Protein 7UCW (pdb70)

GO terms:
  GO:0005739 mitochondrion (C, HDA)
  GO:0120162 positive regulation of cold-induced thermogenesis (P, IMP)

B-factor: mean 27.4, std 13.11, range [11.49, 121.15]

Structure (mmCIF, N/CA/C/O backbone):
data_7UCW
#
_entry.id   7UCW
#
_cell.length_a   82.379
_cell.length_b   117.191
_cell.length_c   232.248
_cell.angle_alpha   90.000
_cell.angle_beta   90.000
_cell.angle_gamma   90.000
#
_symmetry.space_group_name_H-M   'C 2 2 21'
#
loop_
_entity.id
_entity.type
_entity.pdbx_description
1 polymer 'Decr1 protein'
2 non-polymer '[[(2R,3R,4R,5R)-5-(6-aminopurin-9-yl)-4-[[(2R,3R,4R,5R)-5-(6-aminopurin-9-yl)-4-[[(2R,3S,4R,5R)-5-(6-aminopurin-9-yl)-3,4-dihydroxy-oxolan-2-yl]methoxy-hydroxy-phosphoryl]oxy-3-hydroxy-oxolan-2-yl]methoxy-hydroxy-phosphoryl]oxy-3-hydroxy-oxolan-2-yl]methoxy-hydroxy-phosphoryl] phosphono hydrogen phosphate'
3 water water
#
loop_
_atom_site.group_PDB
_atom_site.id
_atom_site.type_symbol
_atom_site.label_atom_id
_atom_site.label_alt_id
_atom_site.label_comp_id
_atom_site.label_asym_id
_atom_site.label_entity_id
_atom_site.label_seq_id
_atom_site.pdbx_PDB_ins_code
_atom_site.Cartn_x
_atom_site.Cartn_y
_atom_site.Cartn_z
_atom_site.occupancy
_atom_site.B_iso_or_equiv
_atom_site.auth_seq_id
_atom_site.auth_comp_id
_atom_site.auth_asym_id
_atom_site.auth_atom_id
_atom_site.pdbx_PDB_model_num
ATOM 1 N N . SER A 1 1 ? 4.17681 -1.51035 43.95780 1.000 60.25738 35 SER A N 1
ATOM 2 C CA . SER A 1 1 ? 2.80354 -1.44054 43.47576 1.000 48.91635 35 SER A CA 1
ATOM 3 C C . SER A 1 1 ? 1.99507 -2.61709 44.00884 1.000 48.41325 35 SER A C 1
ATOM 4 O O . SER A 1 1 ? 2.45856 -3.37878 44.85935 1.000 45.11668 35 SER A O 1
ATOM 11 N N . LYS A 1 2 ? 0.77938 -2.75128 43.49654 1.000 41.85128 36 LYS A N 1
ATOM 12 C CA . LYS A 1 2 ? -0.10773 -3.84282 43.86182 1.000 39.85772 36 LYS A CA 1
ATOM 13 C C . LYS A 1 2 ? 0.12219 -5.09614 43.03145 1.000 35.68989 36 LYS A C 1
ATOM 14 O O . LYS A 1 2 ? -0.45979 -6.13924 43.34772 1.000 36.55535 36 LYS A O 1
ATOM 33 N N . ASP A 1 3 ? 0.96761 -5.03593 42.00263 1.000 29.49310 37 ASP A N 1
ATOM 34 C CA . ASP A 1 3 ? 1.11259 -6.18735 41.12498 1.000 26.30723 37 ASP A CA 1
ATOM 35 C C . ASP A 1 3 ? 1.81282 -7.33713 41.83587 1.000 24.39436 37 ASP A C 1
ATOM 36 O O . ASP A 1 3 ? 2.66960 -7.13925 42.70378 1.000 27.01295 37 ASP A O 1
ATOM 45 N N . ALA A 1 4 ? 1.44399 -8.54801 41.45452 1.000 24.67491 38 ALA A N 1
ATOM 46 C CA . ALA A 1 4 ? 2.03280 -9.74457 42.02676 1.000 23.34555 38 ALA A CA 1
ATOM 47 C C . ALA A 1 4 ? 3.36007 -10.04860 41.34716 1.000 24.95609 38 ALA A C 1
ATOM 48 O O . ALA A 1 4 ? 3.63440 -9.55206 40.25116 1.000 23.79980 38 ALA A O 1
ATOM 55 N N . PRO A 1 5 ? 4.22589 -10.83476 41.99658 1.000 25.64961 39 PRO A N 1
ATOM 56 C CA . PRO A 1 5 ? 5.58124 -11.03977 41.44705 1.000 24.79605 39 PRO A CA 1
ATOM 57 C C . PRO A 1 5 ? 5.60727 -11.58408 40.02638 1.000 21.95065 39 PRO A C 1
ATOM 58 O O . PRO A 1 5 ? 6.48252 -11.20475 39.23610 1.000 24.27750 39 PRO A O 1
ATOM 69 N N . GLN A 1 6 ? 4.67056 -12.46210 39.66636 1.000 20.76732 40 GLN A N 1
ATOM 70 C CA . GLN A 1 6 ? 4.71055 -13.08157 38.35353 1.000 21.68007 40 GLN A CA 1
ATOM 71 C C . GLN A 1 6 ? 4.33950 -12.11583 37.23495 1.000 20.41422 40 GLN A C 1
ATOM 72 O O . GLN A 1 6 ? 4.51154 -12.45225 36.06048 1.000 20.99123 40 GLN A O 1
ATOM 86 N N . SER A 1 7 ? 3.84701 -10.92314 37.56025 1.000 20.23957 41 SER A N 1
ATOM 87 C CA . SER A 1 7 ? 3.55117 -9.96667 36.50320 1.000 21.29262 41 SER A CA 1
ATOM 88 C C . SER A 1 7 ? 4.78648 -9.62205 35.68911 1.000 20.31577 41 SER A C 1
ATOM 89 O O . SER A 1 7 ? 4.64461 -9.15276 34.55433 1.000 21.17694 41 SER A O 1
ATOM 97 N N . LYS A 1 8 ? 5.98486 -9.83690 36.23018 1.000 21.54024 42 LYS A N 1
ATOM 98 C CA . LYS A 1 8 ? 7.19694 -9.56758 35.46199 1.000 21.59366 42 LYS A CA 1
ATOM 99 C C . LYS A 1 8 ? 7.24599 -10.40802 34.19699 1.000 20.69865 42 LYS A C 1
ATOM 100 O O . LYS A 1 8 ? 7.91460 -10.02307 33.22810 1.000 22.48763 42 LYS A O 1
ATOM 119 N N . PHE A 1 9 ? 6.55157 -11.54331 34.18488 1.000 19.42409 43 PHE A N 1
ATOM 120 C CA . PHE A 1 9 ? 6.53541 -12.43269 33.04061 1.000 19.35467 43 PHE A CA 1
ATOM 121 C C . PHE A 1 9 ? 5.48416 -12.05166 32.00657 1.000 18.41582 43 PHE A C 1
ATOM 122 O O . PHE A 1 9 ? 5.43312 -12.66837 30.93783 1.000 18.83610 43 PHE A O 1
ATOM 139 N N . PHE A 1 10 ? 4.62821 -11.08185 32.31569 1.000 17.54329 44 PHE A N 1
ATOM 140 C CA . PHE A 1 10 ? 3.46736 -10.75166 31.50886 1.000 16.80033 44 PHE A CA 1
ATOM 141 C C . PHE A 1 10 ? 3.37493 -9.24223 31.31016 1.000 17.62174 44 PHE A C 1
ATOM 142 O O . PHE A 1 10 ? 2.30830 -8.63426 31.45264 1.000 18.11744 44 PHE A O 1
ATOM 159 N N . GLN A 1 11 ? 4.47657 -8.59797 30.95414 1.000 18.33390 45 GLN A N 1
ATOM 160 C CA . GLN A 1 11 ? 4.45293 -7.14475 30.83778 1.000 19.05968 45 GLN A CA 1
ATOM 161 C C . GLN A 1 11 ? 3.55774 -6.69766 29.68060 1.000 18.06577 45 GLN A C 1
ATOM 162 O O . GLN A 1 11 ? 3.54383 -7.31290 28.61003 1.000 19.00536 45 GLN A O 1
ATOM 176 N N . PRO A 1 12 ? 2.81562 -5.61534 29.85405 1.000 17.97544 46 PRO A N 1
ATOM 177 C CA . PRO A 1 12 ? 1.96774 -5.13871 28.76067 1.000 17.86543 46 PRO A CA 1
ATOM 178 C C . PRO A 1 12 ? 2.77318 -4.43574 27.68446 1.000 18.33084 46 PRO A C 1
ATOM 179 O O . PRO A 1 12 ? 3.77334 -3.76631 27.95087 1.000 19.84530 46 PRO A O 1
ATOM 190 N N . VAL A 1 13 ? 2.30232 -4.59919 26.45025 1.000 17.29889 47 VAL A N 1
ATOM 191 C CA . VAL A 1 13 ? 2.78727 -3.84709 25.29564 1.000 17.93950 47 VAL A CA 1
ATOM 192 C C . VAL A 1 13 ? 1.68323 -2.87246 24.91279 1.000 17.41219 47 VAL A C 1
ATOM 193 O O . VAL A 1 13 ? 0.55118 -3.28316 24.63804 1.000 18.38058 47 VAL A O 1
ATOM 206 N N . LEU A 1 14 ? 2.00289 -1.58318 24.91981 1.000 17.63715 48 LEU A N 1
ATOM 207 C CA . LEU A 1 14 ? 0.98161 -0.55191 24.78443 1.000 18.37447 48 LEU A CA 1
ATOM 208 C C . LEU A 1 14 ? 0.85790 -0.00328 23.36970 1.000 20.48883 48 LEU A C 1
ATOM 209 O O . LEU A 1 14 ? -0.06339 0.78767 23.10959 1.000 21.23670 48 LEU A O 1
ATOM 225 N N . LYS A 1 15 ? 1.75556 -0.36031 22.48295 1.000 19.65703 49 LYS A N 1
ATOM 226 C CA . LYS A 1 15 ? 1.73098 0.17821 21.12894 1.000 20.75719 49 LYS A CA 1
ATOM 227 C C . LYS A 1 15 ? 0.69443 -0.55437 20.29035 1.000 20.67106 49 LYS A C 1
ATOM 228 O O . LYS A 1 15 ? 0.48471 -1.75927 20.46774 1.000 17.97549 49 LYS A O 1
ATOM 247 N N . PRO A 1 16 ? 0.07195 0.13467 19.33738 1.000 19.93204 50 PRO A N 1
ATOM 248 C CA . PRO A 1 16 ? -0.79821 -0.56842 18.38371 1.000 18.94035 50 PRO A CA 1
ATOM 249 C C . PRO A 1 16 ? -0.00945 -1.61780 17.61113 1.000 17.46318 50 PRO A C 1
ATOM 250 O O . PRO A 1 16 ? 1.09873 -1.35102 17.12835 1.000 19.41472 50 PRO A O 1
ATOM 261 N N . MET A 1 17 ? -0.58635 -2.81750 17.49123 1.000 17.69740 51 MET A N 1
ATOM 262 C CA . MET A 1 17 ? 0.11021 -3.93316 16.87583 1.000 18.46147 51 MET A CA 1
ATOM 263 C C . MET A 1 17 ? -0.15581 -4.09265 15.39187 1.000 18.05737 51 MET A C 1
ATOM 264 O O . MET A 1 17 ? 0.67799 -4.67343 14.69727 1.000 20.18976 51 MET A O 1
ATOM 278 N N . LEU A 1 18 ? -1.28447 -3.60050 14.88321 1.000 17.23907 52 LEU A N 1
ATOM 279 C CA . LEU A 1 18 ? -1.60019 -3.78180 13.46461 1.000 16.73248 52 LEU A CA 1
ATOM 280 C C . LEU A 1 18 ? -0.85999 -2.78898 12.57829 1.000 18.08134 52 LEU A C 1
ATOM 281 O O . LEU A 1 18 ? -0.37047 -1.76124 13.04289 1.000 19.15324 52 LEU A O 1
ATOM 297 N N . PRO A 1 19 ? -0.80439 -3.05380 11.27644 1.000 18.72213 53 PRO A N 1
ATOM 298 C CA . PRO A 1 19 ? -0.05337 -2.16861 10.39267 1.000 21.18002 53 PRO A CA 1
ATOM 299 C C . PRO A 1 19 ? -0.67162 -0.77859 10.36004 1.000 21.70076 53 PRO A C 1
ATOM 300 O O . PRO A 1 19 ? -1.89759 -0.62181 10.49871 1.000 20.54994 53 PRO A O 1
ATOM 311 N N . PRO A 1 20 ? 0.15082 0.24865 10.10016 1.000 25.60303 54 PRO A N 1
ATOM 312 C CA . PRO A 1 20 ? -0.33059 1.63886 10.16664 1.000 29.20879 54 PRO A CA 1
ATOM 313 C C . PRO A 1 20 ? -1.54034 2.01782 9.32169 1.000 27.50038 54 PRO A C 1
ATOM 314 O O . PRO A 1 20 ? -2.20959 3.01752 9.61029 1.000 36.72243 54 PRO A O 1
ATOM 325 N N . ASP A 1 21 ? -1.84702 1.25168 8.29110 1.000 28.80119 55 ASP A N 1
ATOM 326 C CA . ASP A 1 21 ? -2.97844 1.57894 7.43308 1.000 26.79083 55 ASP A CA 1
ATOM 327 C C . ASP A 1 21 ? -4.06886 0.52086 7.48982 1.000 29.77973 55 ASP A C 1
ATOM 328 O O . ASP A 1 21 ? -4.88799 0.42395 6.56481 1.000 27.34575 55 ASP A O 1
ATOM 337 N N . ALA A 1 22 ? -4.11235 -0.25445 8.56981 1.000 22.22363 56 ALA A N 1
ATOM 338 C CA . ALA A 1 22 ? -5.01800 -1.38857 8.64660 1.000 23.16041 56 ALA A CA 1
ATOM 339 C C . ALA A 1 22 ? -6.48754 -1.00219 8.56251 1.000 26.37798 56 ALA A C 1
ATOM 340 O O . ALA A 1 22 ? -7.32508 -1.85888 8.24180 1.000 24.46448 56 ALA A O 1
ATOM 347 N N . PHE A 1 23 ? -6.83966 0.24547 8.89046 1.000 19.08447 57 PHE A N 1
ATOM 348 C CA . PHE A 1 23 ? -8.21789 0.71261 8.80384 1.000 16.98953 57 PHE A CA 1
ATOM 349 C C . PHE A 1 23 ? -8.37598 1.87246 7.82469 1.000 17.52766 57 PHE A C 1
ATOM 350 O O . PHE A 1 23 ? -9.38498 2.56169 7.85440 1.000 18.16232 57 PHE A O 1
ATOM 367 N N . GLN A 1 24 ? -7.41739 2.06524 6.92461 1.000 20.75426 58 GLN A N 1
ATOM 368 C CA . GLN A 1 24 ? -7.55338 3.11283 5.92400 1.000 22.13925 58 GLN A CA 1
ATOM 369 C C . GLN A 1 24 ? -8.80070 2.87818 5.08821 1.000 20.74061 58 GLN A C 1
ATOM 370 O O . GLN A 1 24 ? -9.05403 1.76380 4.63634 1.000 22.87263 58 GLN A O 1
ATOM 384 N N . GLY A 1 25 ? -9.60559 3.91731 4.92891 1.000 19.24568 59 GLY A N 1
ATOM 385 C CA . GLY A 1 25 ? -10.83085 3.78598 4.16667 1.000 20.92099 59 GLY A CA 1
ATOM 386 C C . GLY A 1 25 ? -12.02064 3.24283 4.92135 1.000 20.81168 59 GLY A C 1
ATOM 387 O O . GLY A 1 25 ? -13.11077 3.15855 4.33962 1.000 23.63768 59 GLY A O 1
ATOM 391 N N . LYS A 1 26 ? -11.85241 2.86112 6.18268 1.000 18.29419 60 LYS A N 1
ATOM 392 C CA . LYS A 1 26 ? -12.92273 2.26401 6.95587 1.000 17.33366 60 LYS A CA 1
ATOM 393 C C . LYS A 1 26 ? -13.57899 3.31280 7.84583 1.000 15.54683 60 LYS A C 1
ATOM 394 O O . LYS A 1 26 ? -12.95300 4.29987 8.24193 1.000 17.93665 60 LYS A O 1
ATOM 413 N N . VAL A 1 27 ? -14.84701 3.07713 8.14315 1.000 15.36314 61 VAL A N 1
ATOM 414 C CA . VAL A 1 27 ? -15.64677 3.88486 9.05862 1.000 15.14271 61 VAL A CA 1
ATOM 415 C C . VAL A 1 27 ? -15.99313 3.01774 10.26434 1.000 14.43895 61 VAL A C 1
ATOM 416 O O . VAL A 1 27 ? -16.46936 1.87897 10.10762 1.000 15.16508 61 VAL A O 1
ATOM 429 N N . ALA A 1 28 ? -15.79191 3.55352 11.46758 1.000 14.56121 62 ALA A N 1
ATOM 430 C CA . ALA A 1 28 ? -16.12373 2.84441 12.69881 1.000 14.20309 62 ALA A CA 1
ATOM 431 C C . ALA A 1 28 ? -17.08006 3.67441 13.54091 1.000 14.59115 62 ALA A C 1
ATOM 432 O O . ALA A 1 28 ? -16.94120 4.90456 13.62264 1.000 14.89519 62 ALA A O 1
ATOM 439 N N . PHE A 1 29 ? -18.02877 2.99282 14.18603 1.000 12.67015 63 PHE A N 1
ATOM 440 C CA . PHE A 1 29 ? -19.01874 3.59525 15.07280 1.000 13.57623 63 PHE A CA 1
ATOM 441 C C . PHE A 1 29 ? -18.87232 2.95995 16.44439 1.000 13.16977 63 PHE A C 1
ATOM 442 O O . PHE A 1 29 ? -18.94022 1.73293 16.54854 1.000 13.94558 63 PHE A O 1
ATOM 459 N N . ILE A 1 30 ? -18.64172 3.77907 17.47860 1.000 13.31273 64 ILE A N 1
ATOM 460 C CA . ILE A 1 30 ? -18.34028 3.26500 18.82512 1.000 15.13847 64 ILE A CA 1
ATOM 461 C C . ILE A 1 30 ? -19.27020 3.92360 19.84264 1.000 14.48408 64 ILE A C 1
ATOM 462 O O . ILE A 1 30 ? -19.17455 5.12963 20.08318 1.000 14.57838 64 ILE A O 1
ATOM 478 N N . THR A 1 31 ? -20.14107 3.14234 20.46865 1.000 14.09222 65 THR A N 1
ATOM 479 C CA . THR A 1 31 ? -20.96310 3.69245 21.54584 1.000 13.95316 65 THR A CA 1
ATOM 480 C C . THR A 1 31 ? -20.12686 3.74423 22.81788 1.000 14.20200 65 THR A C 1
ATOM 481 O O . THR A 1 31 ? -19.32710 2.85519 23.08365 1.000 14.39287 65 THR A O 1
ATOM 492 N N . GLY A 1 32 ? -20.28320 4.81423 23.59000 1.000 14.94179 66 GLY A N 1
ATOM 493 C CA . GLY A 1 32 ? -19.39636 5.04404 24.70792 1.000 14.91295 66 GLY A CA 1
ATOM 494 C C . GLY A 1 32 ? -17.98254 5.38063 24.30165 1.000 15.03936 66 GLY A C 1
ATOM 495 O O . GLY A 1 32 ? -17.05296 5.20618 25.09622 1.000 15.88040 66 GLY A O 1
ATOM 499 N N . GLY A 1 33 ? -17.79155 5.88835 23.06880 1.000 14.86913 67 GLY A N 1
ATOM 500 C CA . GLY A 1 33 ? -16.47102 6.11980 22.54339 1.000 14.97095 67 GLY A CA 1
ATOM 501 C C . GLY A 1 33 ? -15.75004 7.30429 23.11404 1.000 15.35844 67 GLY A C 1
ATOM 502 O O . GLY A 1 33 ? -14.57947 7.53065 22.79613 1.000 16.86969 67 GLY A O 1
ATOM 506 N N . GLY A 1 34 ? -16.42113 8.07220 23.97573 1.000 15.43289 68 GLY A N 1
ATOM 507 C CA . GLY A 1 34 ? -15.80977 9.23990 24.58463 1.000 17.63180 68 GLY A CA 1
ATOM 508 C C . GLY A 1 34 ? -14.98482 8.99495 25.82716 1.000 16.72714 68 GLY A C 1
ATOM 509 O O . GLY A 1 34 ? -14.23305 9.89111 26.22965 1.000 17.94375 68 GLY A O 1
ATOM 513 N N . THR A 1 35 ? -15.10136 7.82268 26.45433 1.000 16.81464 69 THR A N 1
ATOM 514 C CA . THR A 1 35 ? -14.39405 7.56047 27.70313 1.000 16.52267 69 THR A CA 1
ATOM 515 C C . THR A 1 35 ? -13.87110 6.13515 27.72901 1.000 17.57674 69 THR A C 1
ATOM 516 O O . THR A 1 35 ? -14.31024 5.26741 26.96241 1.000 16.33868 69 THR A O 1
ATOM 527 N N . GLY A 1 36 ? -12.93770 5.89940 28.65891 1.000 19.05579 70 GLY A N 1
ATOM 528 C CA . GLY A 1 36 ? -12.55566 4.54770 29.04866 1.000 19.38373 70 GLY A CA 1
ATOM 529 C C . GLY A 1 36 ? -12.21591 3.64337 27.88633 1.000 15.55216 70 GLY A C 1
ATOM 530 O O . GLY A 1 36 ? -11.45201 4.01511 26.98409 1.000 17.75997 70 GLY A O 1
ATOM 534 N N . LEU A 1 37 ? -12.77927 2.44095 27.90456 1.000 17.23773 71 LEU A N 1
ATOM 535 C CA . LEU A 1 37 ? -12.44714 1.46412 26.87451 1.000 17.16909 71 LEU A CA 1
ATOM 536 C C . LEU A 1 37 ? -12.88348 1.93632 25.49714 1.000 17.30667 71 LEU A C 1
ATOM 537 O O . LEU A 1 37 ? -12.20086 1.67484 24.49906 1.000 16.96850 71 LEU A O 1
ATOM 553 N N . GLY A 1 38 ? -14.04727 2.58750 25.40594 1.000 15.41136 72 GLY A N 1
ATOM 554 C CA . GLY A 1 38 ? -14.49943 3.07170 24.11843 1.000 15.56164 72 GLY A CA 1
ATOM 555 C C . GLY A 1 38 ? -13.53367 4.07529 23.51975 1.000 15.57488 72 GLY A C 1
ATOM 556 O O . GLY A 1 38 ? -13.26703 4.05633 22.31017 1.000 15.94294 72 GLY A O 1
ATOM 560 N N . LYS A 1 39 ? -13.02563 4.99793 24.35112 1.000 14.98664 73 LYS A N 1
ATOM 561 C CA . LYS A 1 39 ? -12.03778 5.96676 23.90673 1.000 15.09807 73 LYS A CA 1
ATOM 562 C C . LYS A 1 39 ? -10.75001 5.28324 23.46804 1.000 15.76119 73 LYS A C 1
ATOM 563 O O . LYS A 1 39 ? -10.13512 5.67532 22.46929 1.000 15.87921 73 LYS A O 1
ATOM 582 N N . ALA A 1 40 ? -10.30914 4.28407 24.21763 1.000 15.85265 74 ALA A N 1
ATOM 583 C CA . ALA A 1 40 ? -9.08549 3.57668 23.84251 1.000 17.13907 74 ALA A CA 1
ATOM 584 C C . ALA A 1 40 ? -9.23975 2.87589 22.49504 1.000 15.94691 74 ALA A C 1
ATOM 585 O O . ALA A 1 40 ? -8.34640 2.95351 21.64666 1.000 16.69727 74 ALA A O 1
ATOM 592 N N . MET A 1 41 ? -10.37670 2.20405 22.27392 1.000 14.55660 75 MET A N 1
ATOM 593 C CA . MET A 1 41 ? -10.61899 1.52655 21.00412 1.000 15.29437 75 MET A CA 1
ATOM 594 C C . MET A 1 41 ? -10.69747 2.53433 19.87304 1.000 15.60585 75 MET A C 1
ATOM 595 O O . MET A 1 41 ? -10.10742 2.33772 18.79512 1.000 15.93925 75 MET A O 1
ATOM 609 N N . THR A 1 42 ? -11.39495 3.64640 20.10037 1.000 15.10246 76 THR A N 1
ATOM 610 C CA . THR A 1 42 ? -11.47813 4.68899 19.08114 1.000 15.49462 76 THR A CA 1
ATOM 611 C C . THR A 1 42 ? -10.08731 5.22369 18.75859 1.000 15.23302 76 THR A C 1
ATOM 612 O O . THR A 1 42 ? -9.74927 5.45283 17.58978 1.000 15.60551 76 THR A O 1
ATOM 623 N N . THR A 1 43 ? -9.27046 5.44652 19.78977 1.000 16.13996 77 THR A N 1
ATOM 624 C CA . THR A 1 43 ? -7.93488 5.98547 19.58333 1.000 15.13107 77 THR A CA 1
ATOM 625 C C . THR A 1 43 ? -7.12932 5.06664 18.68092 1.000 14.62977 77 THR A C 1
ATOM 626 O O . THR A 1 43 ? -6.47558 5.53174 17.73518 1.000 15.71839 77 THR A O 1
ATOM 637 N N . PHE A 1 44 ? -7.15293 3.75856 18.94377 1.000 15.63549 78 PHE A N 1
ATOM 638 C CA . PHE A 1 44 ? -6.38036 2.84647 18.10672 1.000 16.43372 78 PHE A CA 1
ATOM 639 C C . PHE A 1 44 ? -6.96201 2.76720 16.69766 1.000 15.36625 78 PHE A C 1
ATOM 640 O O . PHE A 1 44 ? -6.21556 2.78936 15.71160 1.000 16.61195 78 PHE A O 1
ATOM 657 N N . LEU A 1 45 ? -8.29101 2.70243 16.56900 1.000 15.73146 79 LEU A N 1
ATOM 658 C CA . LEU A 1 45 ? -8.90092 2.69483 15.23790 1.000 15.07504 79 LEU A CA 1
ATOM 659 C C . LEU A 1 45 ? -8.47315 3.91680 14.42899 1.000 14.90746 79 LEU A C 1
ATOM 660 O O . LEU A 1 45 ? -8.04805 3.81087 13.27153 1.000 15.90372 79 LEU A O 1
ATOM 676 N N . SER A 1 46 ? -8.55911 5.09395 15.03604 1.000 14.62485 80 SER A N 1
ATOM 677 C CA . SER A 1 46 ? -8.18985 6.32741 14.34666 1.000 16.60530 80 SER A CA 1
ATOM 678 C C . SER A 1 46 ? -6.70605 6.33411 14.00799 1.000 16.08305 80 SER A C 1
ATOM 679 O O . SER A 1 46 ? -6.29907 6.76067 12.91453 1.000 17.77009 80 SER A O 1
ATOM 687 N N . THR A 1 47 ? -5.87494 5.84601 14.92163 1.000 16.12381 81 THR A N 1
ATOM 688 C CA . THR A 1 47 ? -4.43053 5.81247 14.68816 1.000 16.52939 81 THR A CA 1
ATOM 689 C C . THR A 1 47 ? -4.10500 4.96560 13.46357 1.000 18.02092 81 THR A C 1
ATOM 690 O O . THR A 1 47 ? -3.15531 5.27001 12.72620 1.000 19.26532 81 THR A O 1
ATOM 701 N N . LEU A 1 48 ? -4.88860 3.91740 13.22106 1.000 17.33566 82 LEU A N 1
ATOM 702 C CA . LEU A 1 48 ? -4.70937 2.96432 12.14281 1.000 17.90333 82 LEU A CA 1
ATOM 703 C C . LEU A 1 48 ? -5.46821 3.34518 10.87265 1.000 18.22928 82 LEU A C 1
ATOM 704 O O . LEU A 1 48 ? -5.52035 2.55352 9.91972 1.000 18.37309 82 LEU A O 1
ATOM 720 N N . GLY A 1 49 ? -6.02862 4.55157 10.81748 1.000 16.49670 83 GLY A N 1
ATOM 721 C CA . GLY A 1 49 ? -6.55920 5.09935 9.59507 1.000 17.29693 83 GLY A CA 1
ATOM 722 C C . GLY A 1 49 ? -8.06552 5.20403 9.52884 1.000 16.10237 83 GLY A C 1
ATOM 723 O O . GLY A 1 49 ? -8.58007 5.74933 8.54036 1.000 18.11297 83 GLY A O 1
ATOM 727 N N . ALA A 1 50 ? -8.79323 4.68325 10.51078 1.000 16.65505 84 ALA A N 1
ATOM 728 C CA . ALA A 1 50 ? -10.24171 4.71656 10.42353 1.000 16.03825 84 ALA A CA 1
ATOM 729 C C . ALA A 1 50 ? -10.76895 6.13287 10.59290 1.000 17.77313 84 ALA A C 1
ATOM 730 O O . ALA A 1 50 ? -10.16616 6.96507 11.26783 1.000 19.22610 84 ALA A O 1
ATOM 737 N N . GLN A 1 51 ? -11.92305 6.39639 9.98535 1.000 15.46983 85 GLN A N 1
ATOM 738 C CA . GLN A 1 51 ? -12.73998 7.55262 10.31428 1.000 16.54985 85 GLN A CA 1
ATOM 739 C C . GLN A 1 51 ? -13.75540 7.08642 11.33916 1.000 15.93208 85 GLN A C 1
ATOM 740 O O . GLN A 1 51 ? -14.46996 6.10984 11.09861 1.000 16.69424 85 GLN A O 1
ATOM 754 N N . CYS A 1 52 ? -13.83489 7.77252 12.46619 1.000 15.15267 86 CYS A N 1
ATOM 755 C CA . CYS A 1 52 ? -14.63716 7.27295 13.57014 1.000 15.77374 86 CYS A CA 1
ATOM 756 C C . CYS A 1 52 ? -15.78395 8.20618 13.90822 1.000 16.29544 86 CYS A C 1
ATOM 757 O O . CYS A 1 52 ? -15.69425 9.42296 13.73743 1.000 17.10364 86 CYS A O 1
ATOM 765 N N . VAL A 1 53 ? -16.83995 7.58950 14.43302 1.000 15.52736 87 VAL A N 1
ATOM 766 C CA . VAL A 1 53 ? -18.01615 8.27427 14.94126 1.000 15.49621 87 VAL A CA 1
ATOM 767 C C . VAL A 1 53 ? -18.27801 7.70054 16.31744 1.000 14.91603 87 VAL A C 1
ATOM 768 O O . VAL A 1 53 ? -18.39667 6.48039 16.46853 1.000 15.13053 87 VAL A O 1
ATOM 781 N N . ILE A 1 54 ? -18.33420 8.57720 17.31092 1.000 14.30093 88 ILE A N 1
ATOM 782 C CA . ILE A 1 54 ? -18.49877 8.19151 18.70697 1.000 14.46304 88 ILE A CA 1
ATOM 783 C C . ILE A 1 54 ? -19.80221 8.78017 19.21392 1.000 14.01505 88 ILE A C 1
ATOM 784 O O . ILE A 1 54 ? -20.13758 9.92736 18.92021 1.000 15.16785 88 ILE A O 1
ATOM 800 N N . ALA A 1 55 ? -20.54772 7.97038 19.96680 1.000 14.39702 89 ALA A N 1
ATOM 801 C CA . ALA A 1 55 ? -21.86491 8.37865 20.44204 1.000 14.62606 89 ALA A CA 1
ATOM 802 C C . ALA A 1 55 ? -22.08233 7.97512 21.88569 1.000 13.24762 89 ALA A C 1
ATOM 803 O O . ALA A 1 55 ? -21.77941 6.84565 22.27548 1.000 15.41959 89 ALA A O 1
ATOM 810 N N . SER A 1 56 ? -22.63262 8.90767 22.65019 1.000 14.55618 90 SER A N 1
ATOM 811 C CA . SER A 1 56 ? -23.02701 8.70393 24.04902 1.000 15.28772 90 SER A CA 1
ATOM 812 C C . SER A 1 56 ? -23.82531 9.92343 24.49317 1.000 15.97408 90 SER A C 1
ATOM 813 O O . SER A 1 56 ? -24.14083 10.80186 23.68570 1.000 15.95718 90 SER A O 1
ATOM 821 N N . ARG A 1 57 ? -24.12948 10.01233 25.78847 1.000 16.42915 91 ARG A N 1
ATOM 822 C CA . ARG A 1 57 ? -25.02275 11.07157 26.25702 1.000 17.18043 91 ARG A CA 1
ATOM 823 C C . ARG A 1 57 ? -24.35793 12.44426 26.36364 1.000 17.79487 91 ARG A C 1
ATOM 824 O O . ARG A 1 57 ? -25.02219 13.47391 26.15897 1.000 19.70538 91 ARG A O 1
ATOM 845 N N . ASN A 1 58 ? -23.08752 12.51039 26.75241 1.000 17.08649 92 ASN A N 1
ATOM 846 C CA . ASN A 1 58 ? -22.44715 13.78341 27.08503 1.000 18.98035 92 ASN A CA 1
ATOM 847 C C . ASN A 1 58 ? -21.69903 14.35022 25.88150 1.000 19.10835 92 ASN A C 1
ATOM 848 O O . ASN A 1 58 ? -20.59101 13.90521 25.55242 1.000 18.78584 92 ASN A O 1
ATOM 859 N N . ILE A 1 59 ? -22.28629 15.35955 25.23371 1.000 20.07373 93 ILE A N 1
ATOM 860 C CA . ILE A 1 59 ? -21.69099 15.87877 24.00102 1.000 22.07001 93 ILE A CA 1
ATOM 861 C C . ILE A 1 59 ? -20.36398 16.58225 24.27186 1.000 20.41635 93 ILE A C 1
ATOM 862 O O . ILE A 1 59 ? -19.47428 16.57466 23.41678 1.000 21.13737 93 ILE A O 1
ATOM 878 N N . ASP A 1 60 ? -20.20832 17.21888 25.43233 1.000 21.84243 94 ASP A N 1
ATOM 879 C CA . ASP A 1 60 ? -18.94722 17.90711 25.70487 1.000 20.82844 94 ASP A CA 1
ATOM 880 C C . ASP A 1 60 ? -17.80023 16.91746 25.85564 1.000 23.40694 94 ASP A C 1
ATOM 881 O O . ASP A 1 60 ? -16.69493 17.13954 25.33609 1.000 23.75599 94 ASP A O 1
ATOM 890 N N . VAL A 1 61 ? -18.04378 15.81384 26.55486 1.000 19.59426 95 VAL A N 1
ATOM 891 C CA . VAL A 1 61 ? -17.02684 14.77489 26.67536 1.000 20.54816 95 VAL A CA 1
ATOM 892 C C . VAL A 1 61 ? -16.70364 14.19734 25.30649 1.000 20.01189 95 VAL A C 1
ATOM 893 O O . VAL A 1 61 ? -15.53742 13.98280 24.95953 1.000 20.44108 95 VAL A O 1
ATOM 906 N N . LEU A 1 62 ? -17.73344 13.91761 24.50986 1.000 18.29745 96 LEU A N 1
ATOM 907 C CA . LEU A 1 62 ? -17.50036 13.35190 23.18869 1.000 17.58092 96 LEU A CA 1
ATOM 908 C C . LEU A 1 62 ? -16.69909 14.30766 22.30855 1.000 17.54672 96 LEU A C 1
ATOM 909 O O . LEU A 1 62 ? -15.76034 13.89118 21.61513 1.000 19.10202 96 LEU A O 1
ATOM 925 N N . LYS A 1 63 ? -17.07802 15.59070 22.29415 1.000 18.82081 97 LYS A N 1
ATOM 926 C CA . LYS A 1 63 ? -16.35595 16.54774 21.46386 1.000 18.90619 97 LYS A CA 1
ATOM 927 C C . LYS A 1 63 ? -14.90844 16.68025 21.90708 1.000 20.98829 97 LYS A C 1
ATOM 928 O O . LYS A 1 63 ? -14.00889 16.81362 21.06753 1.000 21.97149 97 LYS A O 1
ATOM 947 N N . ALA A 1 64 ? -14.66024 16.68038 23.21780 1.000 21.29981 98 ALA A N 1
ATOM 948 C CA . ALA A 1 64 ? -13.28656 16.80131 23.69757 1.000 22.74603 98 ALA A CA 1
ATOM 949 C C . ALA A 1 64 ? -12.46188 15.58880 23.28608 1.000 21.17398 98 ALA A C 1
ATOM 950 O O . ALA A 1 64 ? -11.31280 15.72082 22.85464 1.000 21.96639 98 ALA A O 1
ATOM 957 N N . THR A 1 65 ? -13.02572 14.39646 23.41994 1.000 20.17731 99 THR A N 1
ATOM 958 C CA . THR A 1 65 ? -12.32241 13.19471 22.97826 1.000 17.80611 99 THR A CA 1
ATOM 959 C C . THR A 1 65 ? -12.11099 13.20204 21.47218 1.000 18.48488 99 THR A C 1
ATOM 960 O O . THR A 1 65 ? -11.03107 12.83434 20.98584 1.000 19.60283 99 THR A O 1
ATOM 971 N N . ALA A 1 66 ? -13.12183 13.63563 20.71485 1.000 18.80211 100 ALA A N 1
ATOM 972 C CA . ALA A 1 66 ? -12.98605 13.66561 19.26592 1.000 19.32878 100 ALA A CA 1
ATOM 973 C C . ALA A 1 66 ? -11.84608 14.58353 18.85255 1.000 20.86882 100 ALA A C 1
ATOM 974 O O . ALA A 1 66 ? -11.02149 14.22496 18.00125 1.000 21.74099 100 ALA A O 1
ATOM 981 N N . GLU A 1 67 ? -11.77472 15.77418 19.45861 1.000 21.13288 101 GLU A N 1
ATOM 982 C CA . GLU A 1 67 ? -10.70712 16.70904 19.13230 1.000 23.58231 101 GLU A CA 1
ATOM 983 C C . GLU A 1 67 ? -9.34938 16.14500 19.53410 1.000 24.15443 101 GLU A C 1
ATOM 984 O O . GLU A 1 67 ? -8.37180 16.25921 18.78344 1.000 24.30934 101 GLU A O 1
ATOM 996 N N . GLU A 1 68 ? -9.27570 15.53545 20.71711 1.000 22.09254 102 GLU A N 1
ATOM 997 C CA . GLU A 1 68 ? -8.02356 14.95456 21.18699 1.000 22.13104 102 GLU A CA 1
ATOM 998 C C . GLU A 1 68 ? -7.51595 13.89799 20.21663 1.000 20.65675 102 GLU A C 1
ATOM 999 O O . GLU A 1 68 ? -6.34344 13.91051 19.81017 1.000 23.33522 102 GLU A O 1
ATOM 1011 N N . ILE A 1 69 ? -8.38567 12.97236 19.82575 1.000 19.23249 103 ILE A N 1
ATOM 1012 C CA . ILE A 1 69 ? -7.94572 11.88796 18.96398 1.000 18.91405 103 ILE A CA 1
ATOM 1013 C C . ILE A 1 69 ? -7.59663 12.41503 17.58376 1.000 20.51808 103 ILE A C 1
ATOM 1014 O O . ILE A 1 69 ? -6.53094 12.11030 17.03823 1.000 21.44852 103 ILE A O 1
ATOM 1030 N N . SER A 1 70 ? -8.49521 13.19297 16.98559 1.000 19.46198 104 SER A N 1
ATOM 1031 C CA . SER A 1 70 ? -8.27812 13.61114 15.60512 1.000 21.36019 104 SER A CA 1
ATOM 1032 C C . SER A 1 70 ? -7.07613 14.53061 15.48685 1.000 23.06822 104 SER A C 1
ATOM 1033 O O . SER A 1 70 ? -6.39509 14.52004 14.45544 1.000 22.12693 104 SER A O 1
ATOM 1041 N N . SER A 1 71 ? -6.79649 15.33146 16.52135 1.000 22.40401 105 SER A N 1
ATOM 1042 C CA . SER A 1 71 ? -5.61738 16.19146 16.48754 1.000 23.32665 105 SER A CA 1
ATOM 1043 C C . SER A 1 71 ? -4.34478 15.36563 16.41055 1.000 22.59850 105 SER A C 1
ATOM 1044 O O . SER A 1 71 ? -3.38996 15.74554 15.72497 1.000 23.43928 105 SER A O 1
ATOM 1052 N N . LYS A 1 72 ? -4.31207 14.22643 17.09920 1.000 24.18673 106 LYS A N 1
ATOM 1053 C CA . LYS A 1 72 ? -3.09990 13.41064 17.12026 1.000 27.05536 106 LYS A CA 1
ATOM 1054 C C . LYS A 1 72 ? -2.97319 12.54201 15.86944 1.000 27.47205 106 LYS A C 1
ATOM 1055 O O . LYS A 1 72 ? -1.86485 12.34950 15.35999 1.000 29.62102 106 LYS A O 1
ATOM 1074 N N . THR A 1 73 ? -4.08793 12.03279 15.32967 1.000 22.88900 107 THR A N 1
ATOM 1075 C CA . THR A 1 73 ? -4.00992 11.08611 14.22379 1.000 23.37119 107 THR A CA 1
ATOM 1076 C C . THR A 1 73 ? -4.19803 11.71586 12.85413 1.000 21.98313 107 THR A C 1
ATOM 1077 O O . THR A 1 73 ? -3.78467 11.11607 11.85049 1.000 26.76141 107 THR A O 1
ATOM 1088 N N . GLY A 1 74 ? -4.81751 12.87656 12.77222 1.000 22.35620 108 GLY A N 1
ATOM 1089 C CA . GLY A 1 74 ? -5.12999 13.46949 11.49293 1.000 25.98029 108 GLY A CA 1
ATOM 1090 C C . GLY A 1 74 ? -6.37811 12.91545 10.83284 1.000 24.10916 108 GLY A C 1
ATOM 1091 O O . GLY A 1 74 ? -6.74196 13.39466 9.74777 1.000 28.79315 108 GLY A O 1
ATOM 1095 N N . ASN A 1 75 ? -7.05659 11.94315 11.44486 1.000 21.50638 109 ASN A N 1
ATOM 1096 C CA . ASN A 1 75 ? -8.25168 11.34336 10.87606 1.000 21.37047 109 ASN A CA 1
ATOM 1097 C C . ASN A 1 75 ? -9.47076 11.83928 11.64084 1.000 21.47983 109 ASN A C 1
ATOM 1098 O O . ASN A 1 75 ? -9.41542 12.03393 12.85689 1.000 25.91152 109 ASN A O 1
ATOM 1109 N N . LYS A 1 76 ? -10.56927 12.04823 10.92251 1.000 21.73406 110 LYS A N 1
ATOM 1110 C CA . LYS A 1 76 ? -11.75191 12.64160 11.52085 1.000 20.96431 110 LYS A CA 1
ATOM 1111 C C . LYS A 1 76 ? -12.39051 11.74763 12.58218 1.000 19.95840 110 LYS A C 1
ATOM 1112 O O . LYS A 1 76 ? -12.50067 10.52517 12.42736 1.000 18.59375 110 LYS A O 1
ATOM 1131 N N . VAL A 1 77 ? -12.84111 12.38211 13.66268 1.000 20.34391 111 VAL A N 1
ATOM 1132 C CA . VAL A 1 77 ? -13.67924 11.75640 14.67628 1.000 18.00290 111 VAL A CA 1
ATOM 1133 C C . VAL A 1 77 ? -14.89712 12.64899 14.86624 1.000 18.35425 111 VAL A C 1
ATOM 1134 O O . VAL A 1 77 ? -14.75963 13.82921 15.21743 1.000 20.69466 111 VAL A O 1
ATOM 1147 N N . HIS A 1 78 ? -16.08061 12.10328 14.59762 1.000 17.36757 112 HIS A N 1
ATOM 1148 C CA A HIS A 1 78 ? -17.33921 12.82301 14.70991 0.522 17.94544 112 HIS A CA 1
ATOM 1149 C CA B HIS A 1 78 ? -17.32364 12.85043 14.71678 0.478 17.96253 112 HIS A CA 1
ATOM 1150 C C . HIS A 1 78 ? -18.04736 12.41731 15.98427 1.000 17.24173 112 HIS A C 1
ATOM 1151 O O . HIS A 1 78 ? -18.16073 11.22967 16.27051 1.000 19.56283 112 HIS A O 1
ATOM 1178 N N . ALA A 1 79 ? -18.56225 13.38406 16.71308 1.000 16.07967 113 ALA A N 1
ATOM 1179 C CA . ALA A 1 79 ? -19.30627 13.14623 17.93926 1.000 18.11150 113 ALA A CA 1
ATOM 1180 C C . ALA A 1 79 ? -20.79570 13.30459 17.65471 1.000 17.95335 113 ALA A C 1
ATOM 1181 O O . ALA A 1 79 ? -21.21590 14.29290 17.02907 1.000 19.57148 113 ALA A O 1
ATOM 1188 N N . ILE A 1 80 ? -21.60094 12.36089 18.14267 1.000 17.77990 114 ILE A N 1
ATOM 1189 C CA . ILE A 1 80 ? -23.05487 12.47136 18.07403 1.000 17.45328 114 ILE A CA 1
ATOM 1190 C C . ILE A 1 80 ? -23.63450 12.15203 19.45412 1.000 15.82492 114 ILE A C 1
ATOM 1191 O O . ILE A 1 80 ? -23.38263 11.07185 20.00448 1.000 17.08492 114 ILE A O 1
ATOM 1207 N N . ARG A 1 81 ? -24.45334 13.05665 19.98454 1.000 16.75539 115 ARG A N 1
ATOM 1208 C CA . ARG A 1 81 ? -25.15404 12.75752 21.22589 1.000 17.04753 115 ARG A CA 1
ATOM 1209 C C . ARG A 1 81 ? -26.22625 11.70172 20.97272 1.000 17.82918 115 ARG A C 1
ATOM 1210 O O . ARG A 1 81 ? -27.04781 11.83295 20.05632 1.000 19.15251 115 ARG A O 1
ATOM 1231 N N . CYS A 1 82 ? -26.23665 10.65821 21.79885 1.000 15.33412 116 CYS A N 1
ATOM 1232 C CA . CYS A 1 82 ? -27.24381 9.61713 21.67740 1.000 16.31042 116 CYS A CA 1
ATOM 1233 C C . CYS A 1 82 ? -27.36280 8.90279 23.00957 1.000 17.03157 116 CYS A C 1
ATOM 1234 O O . CYS A 1 82 ? -26.35996 8.41719 23.54129 1.000 16.57425 116 CYS A O 1
ATOM 1242 N N . ASP A 1 83 ? -28.57794 8.84692 23.54551 1.000 15.92460 117 ASP A N 1
ATOM 1243 C CA . ASP A 1 83 ? -28.90704 7.95315 24.65898 1.000 15.93101 117 ASP A CA 1
ATOM 1244 C C . ASP A 1 83 ? -29.42711 6.66227 24.03324 1.000 16.48223 117 ASP A C 1
ATOM 1245 O O . ASP A 1 83 ? -30.50711 6.65334 23.42992 1.000 17.02845 117 ASP A O 1
ATOM 1254 N N . VAL A 1 84 ? -28.65540 5.57531 24.16848 1.000 16.13712 118 VAL A N 1
ATOM 1255 C CA . VAL A 1 84 ? -28.99577 4.32913 23.49018 1.000 17.07537 118 VAL A CA 1
ATOM 1256 C C . VAL A 1 84 ? -30.27885 3.70575 24.02429 1.000 18.78225 118 VAL A C 1
ATOM 1257 O O . VAL A 1 84 ? -30.81661 2.79817 23.38092 1.000 19.39237 118 VAL A O 1
ATOM 1270 N N . ARG A 1 85 ? -30.78554 4.16119 25.17089 1.000 19.02417 119 ARG A N 1
ATOM 1271 C CA . ARG A 1 85 ? -32.07913 3.68969 25.66278 1.000 19.81382 119 ARG A CA 1
ATOM 1272 C C . ARG A 1 85 ? -33.23103 4.13353 24.77471 1.000 21.36573 119 ARG A C 1
ATOM 1273 O O . ARG A 1 85 ? -34.33497 3.58828 24.87647 1.000 21.74604 119 ARG A O 1
ATOM 1294 N N . ASP A 1 86 ? -33.01604 5.13554 23.93742 1.000 19.54094 120 ASP A N 1
ATOM 1295 C CA . ASP A 1 86 ? -34.09330 5.74702 23.16729 1.000 19.18524 120 ASP A CA 1
ATOM 1296 C C . ASP A 1 86 ? -33.98452 5.30556 21.71216 1.000 17.23818 120 ASP A C 1
ATOM 1297 O O . ASP A 1 86 ? -33.07602 5.75269 20.99622 1.000 17.62998 120 ASP A O 1
ATOM 1306 N N . PRO A 1 87 ? -34.85762 4.40641 21.24420 1.000 17.92098 121 PRO A N 1
ATOM 1307 C CA . PRO A 1 87 ? -34.69887 3.89237 19.87519 1.000 18.73727 121 PRO A CA 1
ATOM 1308 C C . PRO A 1 87 ? -34.87164 4.95870 18.81548 1.000 18.92561 121 PRO A C 1
ATOM 1309 O O . PRO A 1 87 ? -34.31064 4.82758 17.72205 1.000 18.94055 121 PRO A O 1
ATOM 1320 N N . ASP A 1 88 ? -35.64911 5.99859 19.08368 1.000 18.17997 122 ASP A N 1
ATOM 1321 C CA . ASP A 1 88 ? -35.78318 7.05503 18.08957 1.000 19.48903 122 ASP A CA 1
ATOM 1322 C C . ASP A 1 88 ? -34.49305 7.84812 17.99133 1.000 19.04186 122 ASP A C 1
ATOM 1323 O O . ASP A 1 88 ? -34.06586 8.22483 16.89639 1.000 20.02956 122 ASP A O 1
ATOM 1332 N N . MET A 1 89 ? -33.83830 8.10159 19.12083 1.000 17.55425 123 MET A N 1
ATOM 1333 C CA . MET A 1 89 ? -32.54266 8.76200 19.07322 1.000 17.11241 123 MET A CA 1
ATOM 1334 C C . MET A 1 89 ? -31.50739 7.88816 18.37890 1.000 16.65778 123 MET A C 1
ATOM 1335 O O . MET A 1 89 ? -30.66055 8.38723 17.62434 1.000 16.21577 123 MET A O 1
ATOM 1349 N N . VAL A 1 90 ? -31.54580 6.57958 18.62884 1.000 16.28281 124 VAL A N 1
ATOM 1350 C CA . VAL A 1 90 ? -30.64776 5.66570 17.92489 1.000 15.14645 124 VAL A CA 1
ATOM 1351 C C . VAL A 1 90 ? -30.86372 5.74348 16.41675 1.000 15.33093 124 VAL A C 1
ATOM 1352 O O . VAL A 1 90 ? -29.90160 5.80484 15.64669 1.000 15.93869 124 VAL A O 1
ATOM 1365 N N . HIS A 1 91 ? -32.12619 5.73036 15.97389 1.000 16.88932 125 HIS A N 1
ATOM 1366 C CA . HIS A 1 91 ? -32.42151 5.83590 14.54614 1.000 17.26920 125 HIS A CA 1
ATOM 1367 C C . HIS A 1 91 ? -31.82309 7.11106 13.96237 1.000 17.92055 125 HIS A C 1
ATOM 1368 O O . HIS A 1 91 ? -31.13426 7.08502 12.93194 1.000 18.04969 125 HIS A O 1
ATOM 1382 N N . ASN A 1 92 ? -32.03614 8.23821 14.63739 1.000 18.20623 126 ASN A N 1
ATOM 1383 C CA . ASN A 1 92 ? -31.51056 9.50372 14.13226 1.000 17.20630 126 ASN A CA 1
ATOM 1384 C C . ASN A 1 92 ? -29.98585 9.51515 14.14095 1.000 17.59136 126 ASN A C 1
ATOM 1385 O O . ASN A 1 92 ? -29.35290 10.10774 13.25313 1.000 17.78574 126 ASN A O 1
ATOM 1396 N N . THR A 1 93 ? -29.37650 8.87380 15.14333 1.000 15.93564 127 THR A N 1
ATOM 1397 C CA . THR A 1 93 ? -27.91899 8.82407 15.24311 1.000 16.07770 127 THR A CA 1
ATOM 1398 C C . THR A 1 93 ? -27.33202 8.02421 14.09733 1.000 15.87926 127 THR A C 1
ATOM 1399 O O . THR A 1 93 ? -26.32771 8.42765 13.48460 1.000 16.88443 127 THR A O 1
ATOM 1410 N N . VAL A 1 94 ? -27.96846 6.89944 13.76711 1.000 15.30904 128 VAL A N 1
ATOM 1411 C CA . VAL A 1 94 ? -27.49525 6.08612 12.64669 1.000 15.33646 128 VAL A CA 1
ATOM 1412 C C . VAL A 1 94 ? -27.65875 6.83682 11.32134 1.000 15.74488 128 VAL A C 1
ATOM 1413 O O . VAL A 1 94 ? -26.77404 6.77514 10.46089 1.000 16.73629 128 VAL A O 1
ATOM 1426 N N . LEU A 1 95 ? -28.76968 7.56620 11.13650 1.000 16.28355 129 LEU A N 1
ATOM 1427 C CA . LEU A 1 95 ? -28.90680 8.39919 9.94732 1.000 16.83910 129 LEU A CA 1
ATOM 1428 C C . LEU A 1 95 ? -27.77318 9.40822 9.85882 1.000 17.21545 129 LEU A C 1
ATOM 1429 O O . LEU A 1 95 ? -27.22286 9.64972 8.77945 1.000 19.04483 129 LEU A O 1
ATOM 1445 N N . GLU A 1 96 ? -27.42185 10.03340 10.97940 1.000 16.11402 130 GLU A N 1
ATOM 1446 C CA . GLU A 1 96 ? -26.35314 11.02479 10.95149 1.000 16.77359 130 GLU A CA 1
ATOM 1447 C C . GLU A 1 96 ? -25.00289 10.37852 10.66753 1.000 16.09506 130 GLU A C 1
ATOM 1448 O O . GLU A 1 96 ? -24.19453 10.93237 9.91108 1.000 17.87090 130 GLU A O 1
ATOM 1460 N N . LEU A 1 97 ? -24.74116 9.21001 11.26693 1.000 14.49384 131 LEU A N 1
ATOM 1461 C CA . LEU A 1 97 ? -23.54627 8.43637 10.94384 1.000 15.07764 131 LEU A CA 1
ATOM 1462 C C . LEU A 1 97 ? -23.41954 8.23565 9.43910 1.000 16.27085 131 LEU A C 1
ATOM 1463 O O . LEU A 1 97 ? -22.36046 8.48489 8.84599 1.000 16.44956 131 LEU A O 1
ATOM 1479 N N . ILE A 1 98 ? -24.49349 7.78762 8.79526 1.000 15.27450 132 ILE A N 1
ATOM 1480 C CA . ILE A 1 98 ? -24.42393 7.51422 7.35919 1.000 16.84630 132 ILE A CA 1
ATOM 1481 C C . ILE A 1 98 ? -24.22292 8.79829 6.56204 1.000 17.51579 132 ILE A C 1
ATOM 1482 O O . ILE A 1 98 ? -23.50765 8.79996 5.55064 1.000 18.31969 132 ILE A O 1
ATOM 1498 N N . LYS A 1 99 ? -24.79490 9.91062 7.01526 1.000 17.51861 133 LYS A N 1
ATOM 1499 C CA . LYS A 1 99 ? -24.65264 11.17974 6.30512 1.000 18.12967 133 LYS A CA 1
ATOM 1500 C C . LYS A 1 99 ? -23.23884 11.74181 6.43706 1.000 20.26484 133 LYS A C 1
ATOM 1501 O O . LYS A 1 99 ? -22.66356 12.21939 5.45178 1.000 21.08996 133 LYS A O 1
ATOM 1520 N N . VAL A 1 100 ? -22.68466 11.75074 7.65257 1.000 19.20394 134 VAL A N 1
ATOM 1521 C CA . VAL A 1 100 ? -21.42264 12.45529 7.88826 1.000 19.08445 134 VAL A CA 1
ATOM 1522 C C . VAL A 1 100 ? -20.20581 11.61968 7.50948 1.000 21.85935 134 VAL A C 1
ATOM 1523 O O . VAL A 1 100 ? -19.19351 12.16830 7.05487 1.000 26.02662 134 VAL A O 1
ATOM 1536 N N . ALA A 1 101 ? -20.26561 10.30837 7.67863 1.000 17.50996 135 ALA A N 1
ATOM 1537 C CA . ALA A 1 101 ? -19.13527 9.42532 7.45956 1.000 17.46408 135 ALA A CA 1
ATOM 1538 C C . ALA A 1 101 ? -19.41716 8.35756 6.43182 1.000 19.31840 135 ALA A C 1
ATOM 1539 O O . ALA A 1 101 ? -18.57801 8.11856 5.55283 1.000 21.05983 135 ALA A O 1
ATOM 1546 N N . GLY A 1 102 ? -20.59223 7.75245 6.47298 1.000 17.89491 136 GLY A N 1
ATOM 1547 C CA . GLY A 1 102 ? -20.97220 6.64011 5.61510 1.000 16.79549 136 GLY A CA 1
ATOM 1548 C C . GLY A 1 102 ? -21.41251 5.44006 6.43614 1.000 16.54238 136 GLY A C 1
ATOM 1549 O O . GLY A 1 102 ? -21.32942 5.42817 7.66252 1.000 16.26185 136 GLY A O 1
ATOM 1553 N N . HIS A 1 103 ? -21.86889 4.40883 5.73102 1.000 16.43217 137 HIS A N 1
ATOM 1554 C CA . HIS A 1 103 ? -22.16751 3.15941 6.41763 1.000 17.62340 137 HIS A CA 1
ATOM 1555 C C . HIS A 1 103 ? -20.92849 2.68056 7.16910 1.000 16.44925 137 HIS A C 1
ATOM 1556 O O . HIS A 1 103 ? -19.81344 2.72665 6.63954 1.000 17.21953 137 HIS A O 1
ATOM 1570 N N . PRO A 1 104 ? -21.08278 2.17356 8.39229 1.000 15.13311 138 PRO A N 1
ATOM 1571 C CA . PRO A 1 104 ? -19.91394 1.72263 9.14668 1.000 13.74120 138 PRO A CA 1
ATOM 1572 C C . PRO A 1 104 ? -19.43812 0.35279 8.68727 1.000 15.57844 138 PRO A C 1
ATOM 1573 O O . PRO A 1 104 ? -20.23940 -0.52757 8.37137 1.000 16.82103 138 PRO A O 1
ATOM 1584 N N . ASP A 1 105 ? -18.11691 0.19456 8.62959 1.000 15.01099 139 ASP A N 1
ATOM 1585 C CA . ASP A 1 105 ? -17.48573 -1.11397 8.46652 1.000 14.83899 139 ASP A CA 1
ATOM 1586 C C . ASP A 1 105 ? -17.24574 -1.81610 9.78539 1.000 14.88363 139 ASP A C 1
ATOM 1587 O O . ASP A 1 105 ? -17.03425 -3.03883 9.80716 1.000 15.09805 139 ASP A O 1
ATOM 1596 N N . VAL A 1 106 ? -17.24186 -1.05337 10.87330 1.000 14.97839 140 VAL A N 1
ATOM 1597 C CA . VAL A 1 106 ? -16.91802 -1.52706 12.21429 1.000 14.09417 140 VAL A CA 1
ATOM 1598 C C . VAL A 1 106 ? -17.94429 -0.92225 13.15513 1.000 14.48985 140 VAL A C 1
ATOM 1599 O O . VAL A 1 106 ? -18.16692 0.30007 13.12188 1.000 14.43347 140 VAL A O 1
ATOM 1612 N N . VAL A 1 107 ? -18.54965 -1.76152 13.99452 1.000 13.19445 141 VAL A N 1
ATOM 1613 C CA . VAL A 1 107 ? -19.52889 -1.30507 14.97848 1.000 13.65421 141 VAL A CA 1
ATOM 1614 C C . VAL A 1 107 ? -19.12996 -1.88491 16.32515 1.000 14.60836 141 VAL A C 1
ATOM 1615 O O . VAL A 1 107 ? -19.03588 -3.11091 16.46408 1.000 14.18606 141 VAL A O 1
ATOM 1628 N N . ILE A 1 108 ? -18.91586 -1.02008 17.32500 1.000 12.86583 142 ILE A N 1
ATOM 1629 C CA . ILE A 1 108 ? -18.53816 -1.46445 18.66239 1.000 13.21051 142 ILE A CA 1
ATOM 1630 C C . ILE A 1 108 ? -19.57722 -0.96268 19.65590 1.000 13.47176 142 ILE A C 1
ATOM 1631 O O . ILE A 1 108 ? -19.77192 0.25335 19.81026 1.000 14.75431 142 ILE A O 1
ATOM 1647 N N . ASN A 1 109 ? -20.28888 -1.91655 20.27392 1.000 14.18837 143 ASN A N 1
ATOM 1648 C CA . ASN A 1 109 ? -21.26646 -1.64341 21.32326 1.000 15.35767 143 ASN A CA 1
ATOM 1649 C C . ASN A 1 109 ? -20.56523 -1.77442 22.66592 1.000 16.65812 143 ASN A C 1
ATOM 1650 O O . ASN A 1 109 ? -20.25598 -2.88754 23.11879 1.000 16.98962 143 ASN A O 1
ATOM 1661 N N . ASN A 1 110 ? -20.31329 -0.64141 23.27926 1.000 16.25957 144 ASN A N 1
ATOM 1662 C CA . ASN A 1 110 ? -19.56320 -0.53463 24.51765 1.000 15.94816 144 ASN A CA 1
ATOM 1663 C C . ASN A 1 110 ? -20.27065 0.28342 25.58980 1.000 17.39536 144 ASN A C 1
ATOM 1664 O O . ASN A 1 110 ? -19.94925 0.10302 26.77546 1.000 20.26929 144 ASN A O 1
ATOM 1675 N N . ALA A 1 111 ? -21.26412 1.10399 25.24445 1.000 17.24293 145 ALA A N 1
ATOM 1676 C CA . ALA A 1 111 ? -21.98484 1.89139 26.24501 1.000 15.39251 145 ALA A CA 1
ATOM 1677 C C . ALA A 1 111 ? -22.58923 0.96897 27.29316 1.000 17.43014 145 ALA A C 1
ATOM 1678 O O . ALA A 1 111 ? -23.19529 -0.06045 26.96832 1.000 17.25887 145 ALA A O 1
ATOM 1685 N N . ALA A 1 112 ? -22.44549 1.33894 28.56453 1.000 16.60047 146 ALA A N 1
ATOM 1686 C CA . ALA A 1 112 ? -22.94002 0.50115 29.65614 1.000 18.05890 146 ALA A CA 1
ATOM 1687 C C . ALA A 1 112 ? -23.15055 1.33947 30.90103 1.000 20.51869 146 ALA A C 1
ATOM 1688 O O . ALA A 1 112 ? -22.70231 2.48144 30.98355 1.000 20.01737 146 ALA A O 1
ATOM 1695 N N . GLY A 1 113 ? -23.89875 0.77187 31.83947 1.000 20.40475 147 GLY A N 1
ATOM 1696 C CA . GLY A 1 113 ? -23.93043 1.26292 33.20090 1.000 21.71370 147 GLY A CA 1
ATOM 1697 C C . GLY A 1 113 ? -23.84456 0.08537 34.14487 1.000 20.51544 147 GLY A C 1
ATOM 1698 O O . GLY A 1 113 ? -24.13216 -1.05539 33.77227 1.000 20.49204 147 GLY A O 1
ATOM 1702 N N . ASN A 1 114 ? -23.42648 0.37001 35.37466 1.000 21.52902 148 ASN A N 1
ATOM 1703 C CA . ASN A 1 114 ? -23.28251 -0.69116 36.35761 1.000 20.22779 148 ASN A CA 1
ATOM 1704 C C . ASN A 1 114 ? -23.16744 -0.05319 37.72500 1.000 21.38135 148 ASN A C 1
ATOM 1705 O O . ASN A 1 114 ? -22.77692 1.11669 37.85129 1.000 23.94076 148 ASN A O 1
ATOM 1716 N N . PHE A 1 115 ? -23.49054 -0.84025 38.74440 1.000 20.94562 149 PHE A N 1
ATOM 1717 C CA . PHE A 1 115 ? -23.20028 -0.50694 40.12375 1.000 22.34091 149 PHE A CA 1
ATOM 1718 C C . PHE A 1 115 ? -23.22290 -1.81693 40.88910 1.000 21.15484 149 PHE A C 1
ATOM 1719 O O . PHE A 1 115 ? -23.85002 -2.78670 40.46156 1.000 22.43664 149 PHE A O 1
ATOM 1736 N N . ILE A 1 116 ? -22.49726 -1.85568 41.97974 1.000 22.71123 150 ILE A N 1
ATOM 1737 C CA . ILE A 1 116 ? -22.44117 -3.03634 42.82611 1.000 21.14929 150 ILE A CA 1
ATOM 1738 C C . ILE A 1 116 ? -23.48677 -2.89115 43.91587 1.000 21.43970 150 ILE A C 1
ATOM 1739 O O . ILE A 1 116 ? -23.61725 -1.82486 44.53003 1.000 23.49903 150 ILE A O 1
ATOM 1755 N N . SER A 1 117 ? -24.26734 -3.94940 44.13202 1.000 17.88632 151 SER A N 1
ATOM 1756 C CA . SER A 1 117 ? -25.30647 -3.87874 45.15180 1.000 19.22864 151 SER A CA 1
ATOM 1757 C C . SER A 1 117 ? -25.73556 -5.27945 45.51284 1.000 17.05766 151 SER A C 1
ATOM 1758 O O . SER A 1 117 ? -25.89539 -6.10946 44.60839 1.000 17.20755 151 SER A O 1
ATOM 1766 N N . PRO A 1 118 ? -26.01293 -5.56617 46.77922 1.000 17.46782 152 PRO A N 1
ATOM 1767 C CA . PRO A 1 118 ? -26.79116 -6.77039 47.08374 1.000 16.13096 152 PRO A CA 1
ATOM 1768 C C . PRO A 1 118 ? -28.07000 -6.74858 46.25888 1.000 15.93156 152 PRO A C 1
ATOM 1769 O O . PRO A 1 118 ? -28.70995 -5.70413 46.09342 1.000 17.85219 152 PRO A O 1
ATOM 1780 N N . SER A 1 119 ? -28.42840 -7.89782 45.70564 1.000 15.40389 153 SER A N 1
ATOM 1781 C CA . SER A 1 119 ? -29.57902 -7.93244 44.81070 1.000 14.87900 153 SER A CA 1
ATOM 1782 C C . SER A 1 119 ? -30.86995 -7.57844 45.53949 1.000 16.40552 153 SER A C 1
ATOM 1783 O O . SER A 1 119 ? -31.78488 -7.00016 44.93832 1.000 17.07252 153 SER A O 1
ATOM 1791 N N . GLU A 1 120 ? -30.95522 -7.88647 46.83723 1.000 16.35425 154 GLU A N 1
ATOM 1792 C CA . GLU A 1 120 ? -32.14870 -7.54696 47.60751 1.000 17.62998 154 GLU A CA 1
ATOM 1793 C C . GLU A 1 120 ? -32.28985 -6.05816 47.84631 1.000 18.31042 154 GLU A C 1
ATOM 1794 O O . GLU A 1 120 ? -33.33487 -5.61973 48.35343 1.000 21.32426 154 GLU A O 1
ATOM 1806 N N . ARG A 1 121 ? -31.27353 -5.25587 47.52210 1.000 18.38033 155 ARG A N 1
ATOM 1807 C CA . ARG A 1 121 ? -31.38346 -3.80474 47.60734 1.000 19.30103 155 ARG A CA 1
ATOM 1808 C C . ARG A 1 121 ? -31.71181 -3.15882 46.26921 1.000 20.27253 155 ARG A C 1
ATOM 1809 O O . ARG A 1 121 ? -31.85978 -1.93569 46.20466 1.000 22.65812 155 ARG A O 1
ATOM 1830 N N . LEU A 1 122 ? -31.84502 -3.94887 45.20683 1.000 19.38548 156 LEU A N 1
ATOM 1831 C CA . LEU A 1 122 ? -32.18714 -3.38590 43.91485 1.000 19.46922 156 LEU A CA 1
ATOM 1832 C C . LEU A 1 122 ? -33.64058 -2.94400 43.89315 1.000 23.33464 156 LEU A C 1
ATOM 1833 O O . LEU A 1 122 ? -34.50399 -3.54652 44.54115 1.000 25.37593 156 LEU A O 1
ATOM 1849 N N . THR A 1 123 ? -33.90252 -1.87630 43.15999 1.000 22.61072 157 THR A N 1
ATOM 1850 C CA . THR A 1 123 ? -35.25533 -1.42618 42.88906 1.000 23.95937 157 THR A CA 1
ATOM 1851 C C . THR A 1 123 ? -35.58986 -1.70720 41.43282 1.000 23.47691 157 THR A C 1
ATOM 1852 O O . THR A 1 123 ? -34.69303 -1.87743 40.59341 1.000 21.88069 157 THR A O 1
ATOM 1863 N N . PRO A 1 124 ? -36.87476 -1.71639 41.08160 1.000 25.92557 158 PRO A N 1
ATOM 1864 C CA . PRO A 1 124 ? -37.23545 -1.84273 39.66375 1.000 27.53518 158 PRO A CA 1
ATOM 1865 C C . PRO A 1 124 ? -36.58434 -0.78674 38.79221 1.000 24.18796 158 PRO A C 1
ATOM 1866 O O . PRO A 1 124 ? -36.15347 -1.09730 37.67931 1.000 26.11978 158 PRO A O 1
ATOM 1877 N N . ASN A 1 125 ? -36.44847 0.44846 39.26142 1.000 26.39812 159 ASN A N 1
ATOM 1878 C CA . ASN A 1 125 ? -35.82279 1.46744 38.42908 1.000 28.32613 159 ASN A CA 1
ATOM 1879 C C . ASN A 1 125 ? -34.34776 1.15868 38.18099 1.000 25.47177 159 ASN A C 1
ATOM 1880 O O . ASN A 1 125 ? -33.83750 1.38114 37.07493 1.000 24.57725 159 ASN A O 1
ATOM 1891 N N . GLY A 1 126 ? -33.63896 0.67031 39.20077 1.000 21.75793 160 GLY A N 1
ATOM 1892 C CA . GLY A 1 126 ? -32.23955 0.33936 39.02245 1.000 21.97482 160 GLY A CA 1
ATOM 1893 C C . GLY A 1 126 ? -32.06469 -0.82238 38.06920 1.000 21.67989 160 GLY A C 1
ATOM 1894 O O . GLY A 1 126 ? -31.17783 -0.80340 37.20235 1.000 20.87841 160 GLY A O 1
ATOM 1898 N N . TRP A 1 127 ? -32.91252 -1.84740 38.22251 1.000 21.77594 161 TRP A N 1
ATOM 1899 C CA . TRP A 1 127 ? -32.95293 -2.97015 37.29634 1.000 19.87948 161 TRP A CA 1
ATOM 1900 C C . TRP A 1 127 ? -33.13705 -2.47175 35.86637 1.000 17.65605 161 TRP A C 1
ATOM 1901 O O . TRP A 1 127 ? -32.36853 -2.82090 34.95645 1.000 18.04632 161 TRP A O 1
ATOM 1922 N N . LYS A 1 128 ? -34.16430 -1.64644 35.66334 1.000 20.73967 162 LYS A N 1
ATOM 1923 C CA . LYS A 1 128 ? -34.50018 -1.15935 34.33192 1.000 23.15240 162 LYS A CA 1
ATOM 1924 C C . LYS A 1 128 ? -33.37817 -0.34219 33.73794 1.000 21.68660 162 LYS A C 1
ATOM 1925 O O . LYS A 1 128 ? -33.11051 -0.43540 32.54013 1.000 19.51911 162 LYS A O 1
ATOM 1944 N N . THR A 1 129 ? -32.72136 0.49288 34.54582 1.000 20.65353 163 THR A N 1
ATOM 1945 C CA . THR A 1 129 ? -31.67076 1.34619 33.99812 1.000 21.30925 163 THR A CA 1
ATOM 1946 C C . THR A 1 129 ? -30.56113 0.51286 33.37452 1.000 19.13185 163 THR A C 1
ATOM 1947 O O . THR A 1 129 ? -30.15233 0.75234 32.23573 1.000 19.30404 163 THR A O 1
ATOM 1958 N N . ILE A 1 130 ? -30.07737 -0.49123 34.09850 1.000 18.32992 164 ILE A N 1
ATOM 1959 C CA . ILE A 1 130 ? -28.95347 -1.27083 33.60625 1.000 17.51950 164 ILE A CA 1
ATOM 1960 C C . ILE A 1 130 ? -29.36706 -2.08799 32.39337 1.000 16.96178 164 ILE A C 1
ATOM 1961 O O . ILE A 1 130 ? -28.65361 -2.12250 31.37994 1.000 18.13631 164 ILE A O 1
ATOM 1977 N N . THR A 1 131 ? -30.50687 -2.78186 32.47638 1.000 16.66892 165 THR A N 1
ATOM 1978 C CA . THR A 1 131 ? -30.92028 -3.60765 31.34714 1.000 16.51442 165 THR A CA 1
ATOM 1979 C C . THR A 1 131 ? -31.27856 -2.76340 30.12935 1.000 16.66238 165 THR A C 1
ATOM 1980 O O . THR A 1 131 ? -31.00314 -3.16144 28.98757 1.000 17.20845 165 THR A O 1
ATOM 1991 N N . ASP A 1 132 ? -31.90689 -1.61109 30.34297 1.000 16.23641 166 ASP A N 1
ATOM 1992 C CA . ASP A 1 132 ? -32.26683 -0.76660 29.20650 1.000 16.69873 166 ASP A CA 1
ATOM 1993 C C . ASP A 1 132 ? -31.02234 -0.24054 28.49826 1.000 17.60370 166 ASP A C 1
ATOM 1994 O O . ASP A 1 132 ? -30.97811 -0.20657 27.26619 1.000 18.27474 166 ASP A O 1
ATOM 2003 N N . ILE A 1 133 ? -30.00372 0.18998 29.25043 1.000 16.69146 167 ILE A N 1
ATOM 2004 C CA . ILE A 1 133 ? -28.80916 0.73404 28.60680 1.000 16.61948 167 ILE A CA 1
ATOM 2005 C C . ILE A 1 133 ? -28.03464 -0.35949 27.89309 1.000 16.26658 167 ILE A C 1
ATOM 2006 O O . ILE A 1 133 ? -27.64387 -0.22097 26.72618 1.000 16.77612 167 ILE A O 1
ATOM 2022 N N . VAL A 1 134 ? -27.74305 -1.44359 28.60963 1.000 15.49521 168 VAL A N 1
ATOM 2023 C CA . VAL A 1 134 ? -26.83852 -2.47441 28.11859 1.000 14.69635 168 VAL A CA 1
ATOM 2024 C C . VAL A 1 134 ? -27.51497 -3.34587 27.06939 1.000 15.10747 168 VAL A C 1
ATOM 2025 O O . VAL A 1 134 ? -27.00901 -3.51210 25.94814 1.000 15.87453 168 VAL A O 1
ATOM 2038 N N . LEU A 1 135 ? -28.65034 -3.95528 27.42830 1.000 14.17103 169 LEU A N 1
ATOM 2039 C CA . LEU A 1 135 ? -29.28719 -4.92192 26.55002 1.000 14.09472 169 LEU A CA 1
ATOM 2040 C C . LEU A 1 135 ? -30.13501 -4.23026 25.49941 1.000 13.55043 169 LEU A C 1
ATOM 2041 O O . LEU A 1 135 ? -29.92068 -4.41671 24.30159 1.000 14.56685 169 LEU A O 1
ATOM 2057 N N . ASN A 1 136 ? -31.08660 -3.40017 25.91220 1.000 14.68301 170 ASN A N 1
ATOM 2058 C CA . ASN A 1 136 ? -31.93112 -2.78541 24.89453 1.000 14.80243 170 ASN A CA 1
ATOM 2059 C C . ASN A 1 136 ? -31.12585 -1.82452 24.03947 1.000 14.45992 170 ASN A C 1
ATOM 2060 O O . ASN A 1 136 ? -31.31814 -1.77570 22.82817 1.000 14.97058 170 ASN A O 1
ATOM 2071 N N . GLY A 1 137 ? -30.22182 -1.05126 24.64106 1.000 14.08462 171 GLY A N 1
ATOM 2072 C CA . GLY A 1 137 ? -29.43088 -0.10737 23.85741 1.000 15.78433 171 GLY A CA 1
ATOM 2073 C C . GLY A 1 137 ? -28.59906 -0.80583 22.79566 1.000 13.92046 171 GLY A C 1
ATOM 2074 O O . GLY A 1 137 ? -28.55931 -0.38433 21.63339 1.000 14.36093 171 GLY A O 1
ATOM 2078 N N . THR A 1 138 ? -27.90462 -1.88676 23.17624 1.000 14.47078 172 THR A N 1
ATOM 2079 C CA . THR A 1 138 ? -27.12155 -2.61644 22.18614 1.000 13.26348 172 THR A CA 1
ATOM 2080 C C . THR A 1 138 ? -28.03381 -3.21118 21.11541 1.000 12.99550 172 THR A C 1
ATOM 2081 O O . THR A 1 138 ? -27.68500 -3.21065 19.93241 1.000 13.60712 172 THR A O 1
ATOM 2092 N N . ALA A 1 139 ? -29.21770 -3.71102 21.50005 1.000 13.03932 173 ALA A N 1
ATOM 2093 C CA . ALA A 1 139 ? -30.15448 -4.23495 20.51427 1.000 13.35703 173 ALA A CA 1
ATOM 2094 C C . ALA A 1 139 ? -30.59881 -3.15424 19.54000 1.000 13.51969 173 ALA A C 1
ATOM 2095 O O . ALA A 1 139 ? -30.63652 -3.37457 18.32073 1.000 14.25711 173 ALA A O 1
ATOM 2102 N N . TYR A 1 140 ? -30.96765 -1.97632 20.04009 1.000 14.55516 174 TYR A N 1
ATOM 2103 C CA . TYR A 1 140 ? -31.43426 -0.93756 19.13221 1.000 13.93050 174 TYR A CA 1
ATOM 2104 C C . TYR A 1 140 ? -30.34568 -0.53381 18.13675 1.000 14.46370 174 TYR A C 1
ATOM 2105 O O . TYR A 1 140 ? -30.60336 -0.36336 16.94676 1.000 15.22803 174 TYR A O 1
ATOM 2123 N N . VAL A 1 141 ? -29.12106 -0.33476 18.62080 1.000 14.80739 175 VAL A N 1
ATOM 2124 C CA . VAL A 1 141 ? -28.02274 0.03550 17.73497 1.000 14.35562 175 VAL A CA 1
ATOM 2125 C C . VAL A 1 141 ? -27.78464 -1.06209 16.71444 1.000 13.61125 175 VAL A C 1
ATOM 2126 O O . VAL A 1 141 ? -27.62155 -0.79716 15.51480 1.000 14.54451 175 VAL A O 1
ATOM 2139 N N . THR A 1 142 ? -27.73870 -2.30555 17.17612 1.000 13.99440 176 THR A N 1
ATOM 2140 C CA . THR A 1 142 ? -27.40985 -3.39877 16.27300 1.000 13.94096 176 THR A CA 1
ATOM 2141 C C . THR A 1 142 ? -28.50517 -3.61119 15.23805 1.000 15.23550 176 THR A C 1
ATOM 2142 O O . THR A 1 142 ? -28.21604 -3.77787 14.04203 1.000 14.98900 176 THR A O 1
ATOM 2153 N N . LEU A 1 143 ? -29.76805 -3.57382 15.66044 1.000 14.99904 177 LEU A N 1
ATOM 2154 C CA . LEU A 1 143 ? -30.87009 -3.73608 14.72471 1.000 15.56040 177 LEU A CA 1
ATOM 2155 C C . LEU A 1 143 ? -30.93094 -2.58197 13.72813 1.000 14.68276 177 LEU A C 1
ATOM 2156 O O . LEU A 1 143 ? -31.16103 -2.79762 12.52711 1.000 16.66290 177 LEU A O 1
ATOM 2172 N N . GLU A 1 144 ? -30.74389 -1.33977 14.19205 1.000 15.15953 178 GLU A N 1
ATOM 2173 C CA . GLU A 1 144 ? -30.84648 -0.20070 13.28658 1.000 16.26999 178 GLU A CA 1
ATOM 2174 C C . GLU A 1 144 ? -29.73782 -0.23057 12.23561 1.000 15.14497 178 GLU A C 1
ATOM 2175 O O . GLU A 1 144 ? -29.99589 -0.07750 11.03412 1.000 16.53296 178 GLU A O 1
ATOM 2187 N N . ILE A 1 145 ? -28.49684 -0.42209 12.67623 1.000 14.39713 179 ILE A N 1
ATOM 2188 C CA . ILE A 1 145 ? -27.39680 -0.48340 11.71589 1.000 14.78831 179 ILE A CA 1
ATOM 2189 C C . ILE A 1 145 ? -27.55027 -1.69628 10.81219 1.000 14.23405 179 ILE A C 1
ATOM 2190 O O . ILE A 1 145 ? -27.36903 -1.60336 9.60040 1.000 14.71452 179 ILE A O 1
ATOM 2206 N N . GLY A 1 146 ? -27.87621 -2.85538 11.38212 1.000 13.92627 180 GLY A N 1
ATOM 2207 C CA . GLY A 1 146 ? -28.03552 -4.04321 10.56875 1.000 13.77803 180 GLY A CA 1
ATOM 2208 C C . GLY A 1 146 ? -29.07996 -3.88313 9.47455 1.000 14.72754 180 GLY A C 1
ATOM 2209 O O . GLY A 1 146 ? -28.86686 -4.29608 8.32559 1.000 15.95251 180 GLY A O 1
ATOM 2213 N N . LYS A 1 147 ? -30.23723 -3.30393 9.80480 1.000 15.04810 181 LYS A N 1
ATOM 2214 C CA . LYS A 1 147 ? -31.24520 -3.06415 8.77715 1.000 15.79617 181 LYS A CA 1
ATOM 2215 C C . LYS A 1 147 ? -30.71509 -2.16303 7.66654 1.000 15.53981 181 LYS A C 1
ATOM 2216 O O . LYS A 1 147 ? -31.00611 -2.37965 6.48312 1.000 17.53397 181 LYS A O 1
ATOM 2235 N N . GLN A 1 148 ? -29.94974 -1.12744 8.02781 1.000 15.65373 182 GLN A N 1
ATOM 2236 C CA . GLN A 1 148 ? -29.37077 -0.26011 7.01255 1.000 16.98665 182 GLN A CA 1
ATOM 2237 C C . GLN A 1 148 ? -28.35282 -0.99457 6.14973 1.000 16.21634 182 GLN A C 1
ATOM 2238 O O . GLN A 1 148 ? -28.32465 -0.81288 4.92481 1.000 18.45748 182 GLN A O 1
ATOM 2252 N N . LEU A 1 149 ? -27.53801 -1.85580 6.75346 1.000 15.10430 183 LEU A N 1
ATOM 2253 C CA . LEU A 1 149 ? -26.53434 -2.60020 5.99177 1.000 15.70214 183 LEU A CA 1
ATOM 2254 C C . LEU A 1 149 ? -27.19128 -3.62732 5.07628 1.000 16.36142 183 LEU A C 1
ATOM 2255 O O . LEU A 1 149 ? -26.73651 -3.84936 3.95034 1.000 16.41629 183 LEU A O 1
ATOM 2271 N N . ILE A 1 150 ? -28.28923 -4.23720 5.52623 1.000 15.88269 184 ILE A N 1
ATOM 2272 C CA . ILE A 1 150 ? -29.01878 -5.18372 4.68314 1.000 16.54434 184 ILE A CA 1
ATOM 2273 C C . ILE A 1 150 ? -29.57339 -4.47205 3.46191 1.000 17.64769 184 ILE A C 1
ATOM 2274 O O . ILE A 1 150 ? -29.47062 -4.96991 2.32468 1.000 19.37427 184 ILE A O 1
ATOM 2290 N N . LYS A 1 151 ? -30.15878 -3.28877 3.66359 1.000 17.63283 185 LYS A N 1
ATOM 2291 C CA . LYS A 1 151 ? -30.71421 -2.53412 2.54048 1.000 20.33514 185 LYS A CA 1
ATOM 2292 C C . LYS A 1 151 ? -29.62533 -2.15222 1.55795 1.000 19.77212 185 LYS A C 1
ATOM 2293 O O . LYS A 1 151 ? -29.85289 -2.14217 0.33910 1.000 22.90804 185 LYS A O 1
ATOM 2312 N N . ALA A 1 152 ? -28.43653 -1.83961 2.05874 1.000 18.51345 186 ALA A N 1
ATOM 2313 C CA . ALA A 1 152 ? -27.33122 -1.38625 1.22570 1.000 19.77088 186 ALA A CA 1
ATOM 2314 C C . ALA A 1 152 ? -26.50199 -2.52092 0.64510 1.000 20.01221 186 ALA A C 1
ATOM 2315 O O . ALA A 1 152 ? -25.64700 -2.25788 -0.20537 1.000 19.67174 186 ALA A O 1
ATOM 2322 N N . GLN A 1 153 ? -26.72744 -3.76198 1.07027 1.000 19.01257 187 GLN A N 1
ATOM 2323 C CA . GLN A 1 153 ? -25.87052 -4.89034 0.69835 1.000 18.73872 187 GLN A CA 1
ATOM 2324 C C . GLN A 1 153 ? -24.39476 -4.57942 0.92338 1.000 18.83643 187 GLN A C 1
ATOM 2325 O O . GLN A 1 153 ? -23.54795 -4.72553 0.03759 1.000 19.75881 187 GLN A O 1
ATOM 2339 N N . LYS A 1 154 ? -24.10991 -4.14315 2.14723 1.000 18.62020 188 LYS A N 1
ATOM 2340 C CA . LYS A 1 154 ? -22.78491 -3.84009 2.63232 1.000 17.68028 188 LYS A CA 1
ATOM 2341 C C . LYS A 1 154 ? -22.61318 -4.62082 3.92192 1.000 18.67923 188 LYS A C 1
ATOM 2342 O O . LYS A 1 154 ? -23.57981 -4.83140 4.65813 1.000 19.28320 188 LYS A O 1
ATOM 2361 N N . GLY A 1 155 ? -21.38943 -5.08629 4.15008 1.000 18.41765 189 GLY A N 1
ATOM 2362 C CA . GLY A 1 155 ? -21.06516 -5.86237 5.32441 1.000 17.47628 189 GLY A CA 1
ATOM 2363 C C . GLY A 1 155 ? -20.38727 -5.02197 6.39258 1.000 18.68468 189 GLY A C 1
ATOM 2364 O O . GLY A 1 155 ? -20.03628 -3.86683 6.19494 1.000 18.83875 189 GLY A O 1
ATOM 2368 N N . ALA A 1 156 ? -20.19153 -5.64821 7.54626 1.000 15.84676 190 ALA A N 1
ATOM 2369 C CA . ALA A 1 156 ? -19.50795 -5.00162 8.65646 1.000 15.05633 190 ALA A CA 1
ATOM 2370 C C . ALA A 1 156 ? -19.09859 -6.03747 9.68047 1.000 14.68541 190 ALA A C 1
ATOM 2371 O O . ALA A 1 156 ? -19.64923 -7.13928 9.72199 1.000 16.07478 190 ALA A O 1
ATOM 2378 N N . ALA A 1 157 ? -18.15995 -5.64084 10.54068 1.000 14.26698 191 ALA A N 1
ATOM 2379 C CA . ALA A 1 157 ? -17.76525 -6.40851 11.71774 1.000 14.12797 191 ALA A CA 1
ATOM 2380 C C . ALA A 1 157 ? -18.28279 -5.69586 12.95016 1.000 13.37268 191 ALA A C 1
ATOM 2381 O O . ALA A 1 157 ? -18.04514 -4.48765 13.13110 1.000 14.27117 191 ALA A O 1
ATOM 2388 N N . PHE A 1 158 ? -19.02649 -6.44736 13.75870 1.000 13.52867 192 PHE A N 1
ATOM 2389 C CA . PHE A 1 158 ? -19.58239 -5.97152 15.01310 1.000 13.45855 192 PHE A CA 1
ATOM 2390 C C . PHE A 1 158 ? -18.81361 -6.59292 16.17327 1.000 12.67576 192 PHE A C 1
ATOM 2391 O O . PHE A 1 158 ? -18.41134 -7.76626 16.12106 1.000 13.45777 192 PHE A O 1
ATOM 2408 N N . LEU A 1 159 ? -18.63846 -5.82440 17.23894 1.000 13.08380 193 LEU A N 1
ATOM 2409 C CA . LEU A 1 159 ? -17.98949 -6.28523 18.45373 1.000 12.65373 193 LEU A CA 1
ATOM 2410 C C . LEU A 1 159 ? -18.78324 -5.76495 19.62756 1.000 13.02037 193 LEU A C 1
ATOM 2411 O O . LEU A 1 159 ? -19.12796 -4.57777 19.66905 1.000 15.38248 193 LEU A O 1
ATOM 2427 N N . ALA A 1 160 ? -19.06773 -6.64484 20.57626 1.000 12.94742 194 ALA A N 1
ATOM 2428 C CA . ALA A 1 160 ? -19.66834 -6.23954 21.83352 1.000 14.79962 194 ALA A CA 1
ATOM 2429 C C . ALA A 1 160 ? -18.71180 -6.52204 22.97470 1.000 13.48128 194 ALA A C 1
ATOM 2430 O O . ALA A 1 160 ? -18.07558 -7.58098 23.02317 1.000 14.38910 194 ALA A O 1
ATOM 2437 N N . ILE A 1 161 ? -18.57912 -5.55392 23.87104 1.000 13.62324 195 ILE A N 1
ATOM 2438 C CA . ILE A 1 161 ? -17.77564 -5.69980 25.07855 1.000 14.00951 195 ILE A CA 1
ATOM 2439 C C . ILE A 1 161 ? -18.72763 -6.15375 26.18040 1.000 14.41149 195 ILE A C 1
ATOM 2440 O O . ILE A 1 161 ? -19.61185 -5.39109 26.58236 1.000 14.17034 195 ILE A O 1
ATOM 2456 N N . THR A 1 162 ? -18.55178 -7.37401 26.67537 1.000 12.83331 196 THR A N 1
ATOM 2457 C CA . THR A 1 162 ? -19.39384 -7.85907 27.77481 1.000 11.91504 196 THR A CA 1
ATOM 2458 C C . THR A 1 162 ? -18.56622 -7.92132 29.04556 1.000 13.58361 196 THR A C 1
ATOM 2459 O O . THR A 1 162 ? -18.12628 -6.87851 29.54490 1.000 15.67142 196 THR A O 1
ATOM 2470 N N . THR A 1 163 ? -18.36564 -9.12298 29.59032 1.000 13.85294 197 THR A N 1
ATOM 2471 C CA . THR A 1 163 ? -17.66092 -9.32257 30.85132 1.000 15.39038 197 THR A CA 1
ATOM 2472 C C . THR A 1 163 ? -17.59141 -10.82065 31.09462 1.000 12.98724 197 THR A C 1
ATOM 2473 O O . THR A 1 163 ? -18.47144 -11.54824 30.64681 1.000 14.45326 197 THR A O 1
ATOM 2484 N N . ILE A 1 164 ? -16.57789 -11.28690 31.82156 1.000 15.09404 198 ILE A N 1
ATOM 2485 C CA . ILE A 1 164 ? -16.52959 -12.70566 32.18899 1.000 14.15804 198 ILE A CA 1
ATOM 2486 C C . ILE A 1 164 ? -17.76331 -13.13804 32.98451 1.000 15.51743 198 ILE A C 1
ATOM 2487 O O . ILE A 1 164 ? -18.14263 -14.30947 32.92948 1.000 16.68172 198 ILE A O 1
ATOM 2503 N N . TYR A 1 165 ? -18.40692 -12.23536 33.73004 1.000 14.25047 199 TYR A N 1
ATOM 2504 C CA . TYR A 1 165 ? -19.52634 -12.67736 34.57241 1.000 13.32492 199 TYR A CA 1
ATOM 2505 C C . TYR A 1 165 ? -20.85347 -12.76293 33.82550 1.000 14.19587 199 TYR A C 1
ATOM 2506 O O . TYR A 1 165 ? -21.86422 -13.14884 34.44869 1.000 14.30358 199 TYR A O 1
ATOM 2524 N N . ALA A 1 166 ? -20.88544 -12.42462 32.53489 1.000 15.08540 200 ALA A N 1
ATOM 2525 C CA . ALA A 1 166 ? -22.08732 -12.63549 31.73817 1.000 15.06884 200 ALA A CA 1
ATOM 2526 C C . ALA A 1 166 ? -22.37144 -14.12011 31.61278 1.000 16.93609 200 ALA A C 1
ATOM 2527 O O . ALA A 1 166 ? -23.50548 -14.57127 31.78497 1.000 18.39550 200 ALA A O 1
ATOM 2534 N N . GLU A 1 167 ? -21.34995 -14.90857 31.31137 1.000 16.40641 201 GLU A N 1
ATOM 2535 C CA . GLU A 1 167 ? -21.52994 -16.33520 31.13315 1.000 16.01757 201 GLU A CA 1
ATOM 2536 C C . GLU A 1 167 ? -21.64887 -17.08702 32.44636 1.000 19.56713 201 GLU A C 1
ATOM 2537 O O . GLU A 1 167 ? -22.33178 -18.11614 32.52212 1.000 18.96428 201 GLU A O 1
ATOM 2549 N N . SER A 1 168 ? -20.94988 -16.64230 33.47894 1.000 15.87165 202 SER A N 1
ATOM 2550 C CA . SER A 1 168 ? -20.95124 -17.35141 34.73423 1.000 15.68230 202 SER A CA 1
ATOM 2551 C C . SER A 1 168 ? -22.10831 -16.97779 35.64230 1.000 17.15857 202 SER A C 1
ATOM 2552 O O . SER A 1 168 ? -22.45179 -17.75749 36.54878 1.000 18.06053 202 SER A O 1
ATOM 2560 N N . GLY A 1 169 ? -22.67344 -15.79801 35.45943 1.000 14.11422 203 GLY A N 1
ATOM 2561 C CA . GLY A 1 169 ? -23.40118 -15.12843 36.51581 1.000 14.16295 203 GLY A CA 1
ATOM 2562 C C . GLY A 1 169 ? -22.44480 -14.51957 37.53053 1.000 12.22523 203 GLY A C 1
ATOM 2563 O O . GLY A 1 169 ? -21.27315 -14.90531 37.65730 1.000 14.41665 203 GLY A O 1
ATOM 2567 N N . SER A 1 170 ? -22.96262 -13.58183 38.31661 1.000 13.63596 204 SER A N 1
ATOM 2568 C CA . SER A 1 170 ? -22.27138 -13.17697 39.53562 1.000 13.61284 204 SER A CA 1
ATOM 2569 C C . SER A 1 170 ? -23.23879 -12.44635 40.45015 1.000 13.47333 204 SER A C 1
ATOM 2570 O O . SER A 1 170 ? -23.96182 -11.54688 40.00390 1.000 13.66099 204 SER A O 1
ATOM 2578 N N . GLY A 1 171 ? -23.21264 -12.80068 41.72436 1.000 14.46090 205 GLY A N 1
ATOM 2579 C CA . GLY A 1 171 ? -23.85822 -11.96895 42.71439 1.000 13.96642 205 GLY A CA 1
ATOM 2580 C C . GLY A 1 171 ? -23.29674 -10.56256 42.68880 1.000 13.83121 205 GLY A C 1
ATOM 2581 O O . GLY A 1 171 ? -22.16988 -10.33082 42.23006 1.000 14.62813 205 GLY A O 1
ATOM 2585 N N . PHE A 1 172 ? -24.10746 -9.62375 43.17522 1.000 14.63074 206 PHE A N 1
ATOM 2586 C CA . PHE A 1 172 ? -23.73365 -8.23229 43.42518 1.000 14.41791 206 PHE A CA 1
ATOM 2587 C C . PHE A 1 172 ? -23.63823 -7.36082 42.17834 1.000 14.16316 206 PHE A C 1
ATOM 2588 O O . PHE A 1 172 ? -23.71857 -6.13373 42.27951 1.000 15.45149 206 PHE A O 1
ATOM 2605 N N . VAL A 1 173 ? -23.51213 -7.97718 41.00762 1.000 14.88954 207 VAL A N 1
ATOM 2606 C CA . VAL A 1 173 ? -23.61291 -7.29671 39.71775 1.000 14.69541 207 VAL A CA 1
ATOM 2607 C C . VAL A 1 173 ? -24.67455 -7.99791 38.87221 1.000 14.28539 207 VAL A C 1
ATOM 2608 O O . VAL A 1 173 ? -24.52008 -8.18709 37.65484 1.000 14.36930 207 VAL A O 1
ATOM 2621 N N . MET A 1 174 ? -25.76586 -8.41781 39.50148 1.000 14.12377 208 MET A N 1
ATOM 2622 C CA . MET A 1 174 ? -26.72017 -9.32138 38.86435 1.000 14.85195 208 MET A CA 1
ATOM 2623 C C . MET A 1 174 ? -27.41868 -8.68241 37.66800 1.000 13.60317 208 MET A C 1
ATOM 2624 O O . MET A 1 174 ? -27.53354 -9.33139 36.61897 1.000 14.40029 208 MET A O 1
ATOM 2638 N N . PRO A 1 175 ? -27.85900 -7.42615 37.73703 1.000 13.54987 209 PRO A N 1
ATOM 2639 C CA . PRO A 1 175 ? -28.49106 -6.83057 36.54495 1.000 13.82518 209 PRO A CA 1
ATOM 2640 C C . PRO A 1 175 ? -27.52402 -6.72729 35.37927 1.000 14.42854 209 PRO A C 1
ATOM 2641 O O . PRO A 1 175 ? -27.89837 -6.98837 34.23464 1.000 13.69976 209 PRO A O 1
ATOM 2652 N N . SER A 1 176 ? -26.28039 -6.34105 35.65247 1.000 13.07754 210 SER A N 1
ATOM 2653 C CA . SER A 1 176 ? -25.27480 -6.28441 34.60588 1.000 12.47259 210 SER A CA 1
ATOM 2654 C C . SER A 1 176 ? -24.99799 -7.66794 34.03327 1.000 12.66345 210 SER A C 1
ATOM 2655 O O . SER A 1 176 ? -24.91906 -7.83086 32.81135 1.000 12.89270 210 SER A O 1
ATOM 2663 N N . SER A 1 177 ? -24.86838 -8.68067 34.89410 1.000 12.90667 211 SER A N 1
ATOM 2664 C CA . SER A 1 177 ? -24.65863 -10.04523 34.40687 1.000 12.95203 211 SER A CA 1
ATOM 2665 C C . SER A 1 177 ? -25.77916 -10.45982 33.45764 1.000 12.78979 211 SER A C 1
ATOM 2666 O O . SER A 1 177 ? -25.53133 -11.01783 32.37842 1.000 12.83115 211 SER A O 1
ATOM 2674 N N . SER A 1 178 ? -27.02132 -10.18356 33.84717 1.000 12.01740 212 SER A N 1
ATOM 2675 C CA . SER A 1 178 ? -28.18259 -10.55836 33.05443 1.000 12.01916 212 SER A CA 1
ATOM 2676 C C . SER A 1 178 ? -28.20124 -9.83435 31.71872 1.000 12.29937 212 SER A C 1
ATOM 2677 O O . SER A 1 178 ? -28.37415 -10.44888 30.65736 1.000 12.90616 212 SER A O 1
ATOM 2685 N N . ALA A 1 179 ? -28.00732 -8.51549 31.74835 1.000 12.12130 213 ALA A N 1
ATOM 2686 C CA . ALA A 1 179 ? -28.06897 -7.73922 30.51347 1.000 13.31018 213 ALA A CA 1
ATOM 2687 C C . ALA A 1 179 ? -26.94450 -8.14767 29.57414 1.000 12.71980 213 ALA A C 1
ATOM 2688 O O . ALA A 1 179 ? -27.14210 -8.30126 28.36421 1.000 13.27818 213 ALA A O 1
ATOM 2695 N N . LYS A 1 180 ? -25.74332 -8.29953 30.12158 1.000 11.95663 214 LYS A N 1
ATOM 2696 C CA . LYS A 1 180 ? -24.57416 -8.64613 29.32242 1.000 13.04046 214 LYS A CA 1
ATOM 2697 C C . LYS A 1 180 ? -24.68980 -10.05684 28.74541 1.000 12.02082 214 LYS A C 1
ATOM 2698 O O . LYS A 1 180 ? -24.28568 -10.29790 27.60544 1.000 12.20060 214 LYS A O 1
ATOM 2717 N N . SER A 1 181 ? -25.27230 -10.99251 29.49204 1.000 12.09054 215 SER A N 1
ATOM 2718 C CA . SER A 1 181 ? -25.53377 -12.32060 28.93671 1.000 11.97237 215 SER A CA 1
ATOM 2719 C C . SER A 1 181 ? -26.51839 -12.22227 27.78754 1.000 12.24791 215 SER A C 1
ATOM 2720 O O . SER A 1 181 ? -26.35619 -12.87810 26.74611 1.000 12.70714 215 SER A O 1
ATOM 2728 N N . GLY A 1 182 ? -27.53671 -11.37748 27.92938 1.000 12.15450 216 GLY A N 1
ATOM 2729 C CA . GLY A 1 182 ? -28.43795 -11.16198 26.80415 1.000 12.53612 216 GLY A CA 1
ATOM 2730 C C . GLY A 1 182 ? -27.72115 -10.64867 25.56766 1.000 11.74894 216 GLY A C 1
ATOM 2731 O O . GLY A 1 182 ? -28.03401 -11.05396 24.44736 1.000 13.13832 216 GLY A O 1
ATOM 2735 N N . VAL A 1 183 ? -26.77991 -9.71201 25.75020 1.000 12.13870 217 VAL A N 1
ATOM 2736 C CA . VAL A 1 183 ? -25.95723 -9.21807 24.64672 1.000 11.77890 217 VAL A CA 1
ATOM 2737 C C . VAL A 1 183 ? -25.16647 -10.35786 23.99968 1.000 11.63448 217 VAL A C 1
ATOM 2738 O O . VAL A 1 183 ? -25.05718 -10.43486 22.77149 1.000 12.42732 217 VAL A O 1
ATOM 2751 N N . GLU A 1 184 ? -24.63161 -11.27125 24.79466 1.000 11.81496 218 GLU A N 1
ATOM 2752 C CA . GLU A 1 184 ? -23.87568 -12.38184 24.21790 1.000 12.45252 218 GLU A CA 1
ATOM 2753 C C . GLU A 1 184 ? -24.77620 -13.26578 23.35665 1.000 11.49036 218 GLU A C 1
ATOM 2754 O O . GLU A 1 184 ? -24.42162 -13.61372 22.22550 1.000 12.63230 218 GLU A O 1
ATOM 2766 N N . ALA A 1 185 ? -25.94757 -13.64170 23.87295 1.000 12.03503 219 ALA A N 1
ATOM 2767 C CA . ALA A 1 185 ? -26.88285 -14.43784 23.08031 1.000 11.54417 219 ALA A CA 1
ATOM 2768 C C . ALA A 1 185 ? -27.31339 -13.70930 21.81596 1.000 12.53794 219 ALA A C 1
ATOM 2769 O O . ALA A 1 185 ? -27.38389 -14.31150 20.74178 1.000 12.88491 219 ALA A O 1
ATOM 2776 N N . MET A 1 186 ? -27.59057 -12.41651 21.91640 1.000 12.07914 220 MET A N 1
ATOM 2777 C CA . MET A 1 186 ? -27.91403 -11.61511 20.74103 1.000 12.59264 220 MET A CA 1
ATOM 2778 C C . MET A 1 186 ? -26.84477 -11.74166 19.66922 1.000 13.30394 220 MET A C 1
ATOM 2779 O O . MET A 1 186 ? -27.13969 -11.95001 18.48338 1.000 13.67416 220 MET A O 1
ATOM 2793 N N . ASN A 1 187 ? -25.58371 -11.58147 20.05877 1.000 12.14371 221 ASN A N 1
ATOM 2794 C CA . ASN A 1 187 ? -24.51825 -11.57719 19.06709 1.000 13.25370 221 ASN A CA 1
ATOM 2795 C C . ASN A 1 187 ? -24.27491 -12.96290 18.49077 1.000 13.57841 221 ASN A C 1
ATOM 2796 O O . ASN A 1 187 ? -23.99019 -13.08018 17.29064 1.000 13.90921 221 ASN A O 1
ATOM 2807 N N . LYS A 1 188 ? -24.38863 -14.02425 19.29921 1.000 12.22862 222 LYS A N 1
ATOM 2808 C CA . LYS A 1 188 ? -24.26050 -15.36668 18.75669 1.000 12.80983 222 LYS A CA 1
ATOM 2809 C C . LYS A 1 188 ? -25.39483 -15.67317 17.79307 1.000 12.37524 222 LYS A C 1
ATOM 2810 O O . LYS A 1 188 ? -25.19225 -16.36661 16.78027 1.000 14.31830 222 LYS A O 1
ATOM 2829 N N . SER A 1 189 ? -26.59789 -15.19923 18.10680 1.000 12.74867 223 SER A N 1
ATOM 2830 C CA . SER A 1 189 ? -27.74346 -15.35503 17.21259 1.000 13.27415 223 SER A CA 1
ATOM 2831 C C . SER A 1 189 ? -27.49437 -14.67000 15.87274 1.000 12.43060 223 SER A C 1
ATOM 2832 O O . SER A 1 189 ? -27.70280 -15.27076 14.80822 1.000 14.53651 223 SER A O 1
ATOM 2840 N N . LEU A 1 190 ? -27.07228 -13.40075 15.90264 1.000 12.46779 224 LEU A N 1
ATOM 2841 C CA . LEU A 1 190 ? -26.87997 -12.66093 14.65792 1.000 13.77367 224 LEU A CA 1
ATOM 2842 C C . LEU A 1 190 ? -25.65266 -13.11976 13.88112 1.000 12.83207 224 LEU A C 1
ATOM 2843 O O . LEU A 1 190 ? -25.64895 -13.04660 12.64655 1.000 14.49654 224 LEU A O 1
ATOM 2859 N N . ALA A 1 191 ? -24.62746 -13.63217 14.56260 1.000 13.53320 225 ALA A N 1
ATOM 2860 C CA . ALA A 1 191 ? -23.50247 -14.22880 13.84821 1.000 15.43986 225 ALA A CA 1
ATOM 2861 C C . ALA A 1 191 ? -23.98749 -15.33852 12.93354 1.000 14.71955 225 ALA A C 1
ATOM 2862 O O . ALA A 1 191 ? -23.52482 -15.45437 11.78187 1.000 17.09184 225 ALA A O 1
ATOM 2869 N N . ALA A 1 192 ? -24.94908 -16.14135 13.40337 1.000 13.50062 226 ALA A N 1
ATOM 2870 C CA . ALA A 1 192 ? -25.51860 -17.21999 12.59442 1.000 14.91795 226 ALA A CA 1
ATOM 2871 C C . ALA A 1 192 ? -26.54863 -16.69808 11.59324 1.000 17.80190 226 ALA A C 1
ATOM 2872 O O . ALA A 1 192 ? -26.59682 -17.17196 10.45921 1.000 21.28225 226 ALA A O 1
ATOM 2879 N N . GLU A 1 193 ? -27.38252 -15.74242 11.96954 1.000 13.78539 227 GLU A N 1
ATOM 2880 C CA . GLU A 1 193 ? -28.49679 -15.33102 11.13307 1.000 14.39563 227 GLU A CA 1
ATOM 2881 C C . GLU A 1 193 ? -28.06103 -14.39008 10.01940 1.000 14.48202 227 GLU A C 1
ATOM 2882 O O . GLU A 1 193 ? -28.63023 -14.41572 8.91844 1.000 16.78840 227 GLU A O 1
ATOM 2894 N N . TRP A 1 194 ? -27.11248 -13.50981 10.30967 1.000 15.14308 228 TRP A N 1
ATOM 2895 C CA . TRP A 1 194 ? -26.79626 -12.38319 9.43162 1.000 15.53056 228 TRP A CA 1
ATOM 2896 C C . TRP A 1 194 ? -25.44931 -12.51451 8.72722 1.000 17.22221 228 TRP A C 1
ATOM 2897 O O . TRP A 1 194 ? -25.06395 -11.61657 7.97232 1.000 16.00732 228 TRP A O 1
ATOM 2918 N N . GLY A 1 195 ? -24.73430 -13.62243 8.89673 1.000 19.10493 229 GLY A N 1
ATOM 2919 C CA . GLY A 1 195 ? -23.57051 -13.84181 8.04891 1.000 18.39758 229 GLY A CA 1
ATOM 2920 C C . GLY A 1 195 ? -23.90250 -13.76311 6.57318 1.000 20.78772 229 GLY A C 1
ATOM 2921 O O . GLY A 1 195 ? -23.10010 -13.27990 5.77470 1.000 18.82748 229 GLY A O 1
ATOM 2925 N N . ARG A 1 196 ? -25.10174 -14.21195 6.18752 1.000 18.90997 230 ARG A N 1
ATOM 2926 C CA . ARG A 1 196 ? -25.53079 -14.18156 4.80096 1.000 20.50050 230 ARG A CA 1
ATOM 2927 C C . ARG A 1 196 ? -25.66234 -12.76036 4.25994 1.000 21.24630 230 ARG A C 1
ATOM 2928 O O . ARG A 1 196 ? -25.71620 -12.54920 3.03827 1.000 21.89398 230 ARG A O 1
ATOM 2949 N N . TYR A 1 197 ? -25.72577 -11.77664 5.14848 1.000 16.64303 231 TYR A N 1
ATOM 2950 C CA . TYR A 1 197 ? -25.73404 -10.37786 4.78020 1.000 16.48226 231 TYR A CA 1
ATOM 2951 C C . TYR A 1 197 ? -24.37452 -9.72130 4.98983 1.000 16.22876 231 TYR A C 1
ATOM 2952 O O . TYR A 1 197 ? -24.28506 -8.48410 4.98466 1.000 19.43945 231 TYR A O 1
ATOM 2970 N N . GLY A 1 198 ? -23.32039 -10.49264 5.22446 1.000 14.32584 232 GLY A N 1
ATOM 2971 C CA . GLY A 1 198 ? -22.00784 -9.90623 5.33743 1.000 16.92617 232 GLY A CA 1
ATOM 2972 C C . GLY A 1 198 ? -21.66682 -9.30397 6.67565 1.000 13.99454 232 GLY A C 1
ATOM 2973 O O . GLY A 1 198 ? -20.66659 -8.57723 6.75509 1.000 14.87637 232 GLY A O 1
ATOM 2977 N N . MET A 1 199 ? -22.42890 -9.59715 7.71857 1.000 14.07678 233 MET A N 1
ATOM 2978 C CA . MET A 1 199 ? -22.12661 -9.10990 9.05428 1.000 13.35224 233 MET A CA 1
ATOM 2979 C C . MET A 1 199 ? -21.63455 -10.25259 9.91953 1.000 14.07599 233 MET A C 1
ATOM 2980 O O . MET A 1 199 ? -22.20487 -11.34193 9.91360 1.000 16.39935 233 MET A O 1
ATOM 2994 N N . ARG A 1 200 ? -20.57119 -9.98342 10.67154 1.000 13.60094 234 ARG A N 1
ATOM 2995 C CA . ARG A 1 200 ? -20.04621 -10.92484 11.65900 1.000 12.82437 234 ARG A CA 1
ATOM 2996 C C . ARG A 1 200 ? -20.03537 -10.22408 13.01348 1.000 12.73030 234 ARG A C 1
ATOM 2997 O O . ARG A 1 200 ? -19.96255 -8.98695 13.08883 1.000 13.82082 234 ARG A O 1
ATOM 3018 N N . PHE A 1 201 ? -20.14024 -11.02687 14.07516 1.000 12.66049 235 PHE A N 1
ATOM 3019 C CA . PHE A 1 201 ? -20.38159 -10.53106 15.42988 1.000 13.12417 235 PHE A CA 1
ATOM 3020 C C . PHE A 1 201 ? -19.50554 -11.31768 16.38860 1.000 13.32796 235 PHE A C 1
ATOM 3021 O O . PHE A 1 201 ? -19.60983 -12.55043 16.44007 1.000 13.23849 235 PHE A O 1
ATOM 3038 N N . ASN A 1 202 ? -18.67844 -10.60988 17.16603 1.000 12.95397 236 ASN A N 1
ATOM 3039 C CA . ASN A 1 202 ? -17.85454 -11.24380 18.18043 1.000 12.37249 236 ASN A CA 1
ATOM 3040 C C . ASN A 1 202 ? -18.00380 -10.52098 19.50677 1.000 12.34472 236 ASN A C 1
ATOM 3041 O O . ASN A 1 202 ? -18.48929 -9.39182 19.57501 1.000 13.14836 236 ASN A O 1
ATOM 3052 N N . ILE A 1 203 ? -17.53836 -11.20912 20.54850 1.000 12.35669 237 ILE A N 1
ATOM 3053 C CA A ILE A 1 203 ? -17.66369 -10.77198 21.92993 0.449 12.34243 237 ILE A CA 1
ATOM 3054 C CA B ILE A 1 203 ? -17.66419 -10.77601 21.93112 0.551 12.35838 237 ILE A CA 1
ATOM 3055 C C . ILE A 1 203 ? -16.29209 -10.82779 22.58563 1.000 13.45938 237 ILE A C 1
ATOM 3056 O O . ILE A 1 203 ? -15.60748 -11.85019 22.50094 1.000 13.75016 237 ILE A O 1
ATOM 3087 N N . ILE A 1 204 ? -15.90958 -9.75199 23.27570 1.000 12.59753 238 ILE A N 1
ATOM 3088 C CA . ILE A 1 204 ? -14.81011 -9.79625 24.24373 1.000 13.43467 238 ILE A CA 1
ATOM 3089 C C . ILE A 1 204 ? -15.40148 -9.74915 25.63845 1.000 12.17910 238 ILE A C 1
ATOM 3090 O O . ILE A 1 204 ? -16.23398 -8.88272 25.92182 1.000 12.94333 238 ILE A O 1
ATOM 3106 N N . GLN A 1 205 ? -14.92522 -10.64209 26.51633 1.000 12.60247 239 GLN A N 1
ATOM 3107 C CA . GLN A 1 205 ? -15.33445 -10.71172 27.92034 1.000 12.31948 239 GLN A CA 1
ATOM 3108 C C . GLN A 1 205 ? -14.18115 -10.22336 28.78289 1.000 13.28368 239 GLN A C 1
ATOM 3109 O O . GLN A 1 205 ? -13.26562 -11.00600 29.09319 1.000 13.91159 239 GLN A O 1
ATOM 3123 N N . PRO A 1 206 ? -14.15717 -8.96124 29.19674 1.000 13.08098 240 PRO A N 1
ATOM 3124 C CA . PRO A 1 206 ? -13.02737 -8.49868 30.01188 1.000 14.68371 240 PRO A CA 1
ATOM 3125 C C . PRO A 1 206 ? -13.12497 -8.91044 31.46691 1.000 16.61006 240 PRO A C 1
ATOM 3126 O O . PRO A 1 206 ? -14.21144 -8.99020 32.05245 1.000 16.24067 240 PRO A O 1
ATOM 3137 N N . GLY A 1 207 ? -11.94402 -9.13642 32.04241 1.000 15.66563 241 GLY A N 1
ATOM 3138 C CA . GLY A 1 207 ? -11.72892 -9.05051 33.46878 1.000 16.40980 241 GLY A CA 1
ATOM 3139 C C . GLY A 1 207 ? -11.42731 -7.61576 33.85640 1.000 16.63111 241 GLY A C 1
ATOM 3140 O O . GLY A 1 207 ? -11.79560 -6.67478 33.14849 1.000 18.50939 241 GLY A O 1
ATOM 3144 N N . PRO A 1 208 ? -10.73695 -7.41087 34.97982 1.000 18.68976 242 PRO A N 1
ATOM 3145 C CA . PRO A 1 208 ? -10.55023 -6.04139 35.48839 1.000 18.40172 242 PRO A CA 1
ATOM 3146 C C . PRO A 1 208 ? -9.44375 -5.28641 34.76076 1.000 18.03776 242 PRO A C 1
ATOM 3147 O O . PRO A 1 208 ? -8.31235 -5.75748 34.65756 1.000 19.46481 242 PRO A O 1
ATOM 3158 N N . ILE A 1 209 ? -9.77766 -4.08186 34.30325 1.000 20.39860 243 ILE A N 1
ATOM 3159 C CA . ILE A 1 209 ? -8.89168 -3.25269 33.49318 1.000 21.22596 243 ILE A CA 1
ATOM 3160 C C . ILE A 1 209 ? -8.64502 -1.94785 34.23135 1.000 26.32273 243 ILE A C 1
ATOM 3161 O O . ILE A 1 209 ? -9.56727 -1.35752 34.79981 1.000 27.01233 243 ILE A O 1
ATOM 3177 N N . LYS A 1 210 ? -7.39813 -1.50702 34.26122 1.000 23.56467 244 LYS A N 1
ATOM 3178 C CA . LYS A 1 210 ? -7.13905 -0.23815 34.95112 1.000 29.60654 244 LYS A CA 1
ATOM 3179 C C . LYS A 1 210 ? -7.66803 0.94469 34.14210 1.000 34.72953 244 LYS A C 1
ATOM 3180 O O . LYS A 1 210 ? -7.18498 1.21282 33.04680 1.000 31.73254 244 LYS A O 1
ATOM 3199 N N . GLU A 1 225 ? -8.62231 -3.95184 45.24410 1.000 44.41939 259 GLU A N 1
ATOM 3200 C CA . GLU A 1 225 ? -7.87968 -4.06234 43.98939 1.000 46.46524 259 GLU A CA 1
ATOM 3201 C C . GLU A 1 225 ? -6.79118 -5.11290 44.15453 1.000 47.87083 259 GLU A C 1
ATOM 3202 O O . GLU A 1 225 ? -6.57148 -5.94529 43.26674 1.000 36.57402 259 GLU A O 1
ATOM 3213 N N . LYS A 1 226 ? -6.10349 -5.05576 45.30097 1.000 45.39276 260 LYS A N 1
ATOM 3214 C CA . LYS A 1 226 ? -5.07462 -6.04574 45.59635 1.000 42.78970 260 LYS A CA 1
ATOM 3215 C C . LYS A 1 226 ? -5.68146 -7.43631 45.71749 1.000 42.31283 260 LYS A C 1
ATOM 3216 O O . LYS A 1 226 ? -5.10145 -8.41833 45.23933 1.000 37.18144 260 LYS A O 1
ATOM 3235 N N . GLU A 1 227 ? -6.85386 -7.54145 46.35252 1.000 44.55957 261 GLU A N 1
ATOM 3236 C CA . GLU A 1 227 ? -7.51438 -8.83873 46.45622 1.000 42.59903 261 GLU A CA 1
ATOM 3237 C C . GLU A 1 227 ? -7.83609 -9.38678 45.07495 1.000 33.48269 261 GLU A C 1
ATOM 3238 O O . GLU A 1 227 ? -7.70723 -10.59401 44.82494 1.000 34.50363 261 GLU A O 1
ATOM 3250 N N . MET A 1 228 ? -8.24417 -8.51201 44.15748 1.000 30.67939 262 MET A N 1
ATOM 3251 C CA . MET A 1 228 ? -8.49601 -8.95419 42.79547 1.000 33.37892 262 MET A CA 1
ATOM 3252 C C . MET A 1 228 ? -7.22012 -9.46317 42.14341 1.000 28.07523 262 MET A C 1
ATOM 3253 O O . MET A 1 228 ? -7.22683 -10.49879 41.47200 1.000 26.01279 262 MET A O 1
ATOM 3267 N N . ILE A 1 229 ? -6.11232 -8.73965 42.31887 1.000 29.35952 263 ILE A N 1
ATOM 3268 C CA . ILE A 1 229 ? -4.86355 -9.13434 41.66537 1.000 27.44219 263 ILE A CA 1
ATOM 3269 C C . ILE A 1 229 ? -4.42203 -10.52387 42.11687 1.000 29.28831 263 ILE A C 1
ATOM 3270 O O . ILE A 1 229 ? -3.90622 -11.31433 41.31551 1.000 26.77521 263 ILE A O 1
ATOM 3286 N N . ASP A 1 230 ? -4.65454 -10.87150 43.38569 1.000 29.21060 264 ASP A N 1
ATOM 3287 C CA . ASP A 1 230 ? -4.30456 -12.21490 43.85491 1.000 29.11723 264 ASP A CA 1
ATOM 3288 C C . ASP A 1 230 ? -5.15216 -13.32782 43.22992 1.000 37.36086 264 ASP A C 1
ATOM 3289 O O . ASP A 1 230 ? -4.79899 -14.50307 43.37940 1.000 39.42503 264 ASP A O 1
ATOM 3298 N N . ARG A 1 231 ? -6.22681 -13.00384 42.51150 1.000 23.17566 265 ARG A N 1
ATOM 3299 C CA . ARG A 1 231 ? -7.01987 -13.99603 41.80528 1.000 24.59706 265 ARG A CA 1
ATOM 3300 C C . ARG A 1 231 ? -6.73848 -13.99916 40.30722 1.000 21.06809 265 ARG A C 1
ATOM 3301 O O . ARG A 1 231 ? -7.47235 -14.65136 39.53642 1.000 23.79062 265 ARG A O 1
ATOM 3322 N N . ILE A 1 232 ? -5.74690 -13.23362 39.86835 1.000 19.14957 266 ILE A N 1
ATOM 3323 C CA . ILE A 1 232 ? -5.44723 -13.12374 38.44606 1.000 15.63891 266 ILE A CA 1
ATOM 3324 C C . ILE A 1 232 ? -4.12876 -13.84155 38.18999 1.000 17.05052 266 ILE A C 1
ATOM 3325 O O . ILE A 1 232 ? -3.07490 -13.38939 38.66615 1.000 17.10014 266 ILE A O 1
ATOM 3341 N N . PRO A 1 233 ? -4.12057 -14.93315 37.43125 1.000 15.47710 267 PRO A N 1
ATOM 3342 C CA . PRO A 1 233 ? -2.84548 -15.63024 37.16416 1.000 15.41608 267 PRO A CA 1
ATOM 3343 C C . PRO A 1 233 ? -1.75739 -14.74161 36.60080 1.000 15.82227 267 PRO A C 1
ATOM 3344 O O . PRO A 1 233 ? -0.58537 -14.92416 36.95554 1.000 17.17145 267 PRO A O 1
ATOM 3355 N N . CYS A 1 234 ? -2.07855 -13.77457 35.74396 1.000 15.16490 268 CYS A N 1
ATOM 3356 C CA . CYS A 1 234 ? -1.04105 -12.90950 35.18144 1.000 16.43505 268 CYS A CA 1
ATOM 3357 C C . CYS A 1 234 ? -0.54139 -11.85975 36.17557 1.000 17.69730 268 CYS A C 1
ATOM 3358 O O . CYS A 1 234 ? 0.44031 -11.15988 35.88669 1.000 18.20351 268 CYS A O 1
ATOM 3366 N N . GLY A 1 235 ? -1.19197 -11.71400 37.32636 1.000 16.23974 269 GLY A N 1
ATOM 3367 C CA . GLY A 1 235 ? -0.60625 -10.93423 38.40940 1.000 17.46403 269 GLY A CA 1
ATOM 3368 C C . GLY A 1 235 ? -0.72248 -9.43425 38.31403 1.000 18.23431 269 GLY A C 1
ATOM 3369 O O . GLY A 1 235 ? 0.01067 -8.72769 39.02062 1.000 19.03313 269 GLY A O 1
ATOM 3373 N N . ARG A 1 236 ? -1.65139 -8.92509 37.50396 1.000 17.64788 270 ARG A N 1
ATOM 3374 C CA . ARG A 1 236 ? -1.84760 -7.49591 37.31060 1.000 17.37238 270 ARG A CA 1
ATOM 3375 C C . ARG A 1 236 ? -3.21145 -7.30186 36.66349 1.000 17.65375 270 ARG A C 1
ATOM 3376 O O . ARG A 1 236 ? -3.82508 -8.25144 36.15943 1.000 17.87978 270 ARG A O 1
ATOM 3397 N N . LEU A 1 237 ? -3.67593 -6.06238 36.67747 1.000 17.99055 271 LEU A N 1
ATOM 3398 C CA . LEU A 1 237 ? -4.83179 -5.68648 35.88691 1.000 19.18241 271 LEU A CA 1
ATOM 3399 C C . LEU A 1 237 ? -4.45048 -5.53740 34.41312 1.000 16.87689 271 LEU A C 1
ATOM 3400 O O . LEU A 1 237 ? -3.28724 -5.35053 34.04864 1.000 17.63901 271 LEU A O 1
ATOM 3416 N N . GLY A 1 238 ? -5.47119 -5.64908 33.55883 1.000 16.45015 272 GLY A N 1
ATOM 3417 C CA . GLY A 1 238 ? -5.28290 -5.39656 32.15664 1.000 16.99959 272 GLY A CA 1
ATOM 3418 C C . GLY A 1 238 ? -5.17579 -3.92058 31.86015 1.000 17.04050 272 GLY A C 1
ATOM 3419 O O . GLY A 1 238 ? -5.50311 -3.07712 32.69226 1.000 18.84727 272 GLY A O 1
ATOM 3423 N N . THR A 1 239 ? -4.69762 -3.61393 30.65718 1.000 16.57863 273 THR A N 1
ATOM 3424 C CA . THR A 1 239 ? -4.60215 -2.23808 30.20440 1.000 17.23081 273 THR A CA 1
ATOM 3425 C C . THR A 1 239 ? -5.57080 -2.00472 29.04993 1.000 17.39632 273 THR A C 1
ATOM 3426 O O . THR A 1 239 ? -5.92705 -2.92040 28.29108 1.000 17.47131 273 THR A O 1
ATOM 3437 N N . MET A 1 240 ? -5.97893 -0.74832 28.92025 1.000 16.93744 274 MET A N 1
ATOM 3438 C CA . MET A 1 240 ? -6.88669 -0.38292 27.84495 1.000 16.09089 274 MET A CA 1
ATOM 3439 C C . MET A 1 240 ? -6.22649 -0.52737 26.48583 1.000 16.07348 274 MET A C 1
ATOM 3440 O O . MET A 1 240 ? -6.90183 -0.86323 25.50886 1.000 16.24428 274 MET A O 1
ATOM 3454 N N . GLU A 1 241 ? -4.92284 -0.29258 26.39866 1.000 16.61522 275 GLU A N 1
ATOM 3455 C CA . GLU A 1 241 ? -4.22352 -0.44762 25.12756 1.000 14.74308 275 GLU A CA 1
ATOM 3456 C C . GLU A 1 241 ? -4.22349 -1.90041 24.68262 1.000 15.50532 275 GLU A C 1
ATOM 3457 O O . GLU A 1 241 ? -4.43168 -2.19176 23.50035 1.000 16.28931 275 GLU A O 1
ATOM 3469 N N . GLU A 1 242 ? -4.02721 -2.83889 25.61515 1.000 14.38482 276 GLU A N 1
ATOM 3470 C CA . GLU A 1 242 ? -4.08823 -4.24830 25.23490 1.000 15.11919 276 GLU A CA 1
ATOM 3471 C C . GLU A 1 242 ? -5.48383 -4.62264 24.74802 1.000 15.25425 276 GLU A C 1
ATOM 3472 O O . GLU A 1 242 ? -5.63945 -5.37762 23.77274 1.000 15.53954 276 GLU A O 1
ATOM 3484 N N . LEU A 1 243 ? -6.51201 -4.14930 25.45331 1.000 15.22279 277 LEU A N 1
ATOM 3485 C CA . LEU A 1 243 ? -7.87887 -4.39275 25.02192 1.000 14.21893 277 LEU A CA 1
ATOM 3486 C C . LEU A 1 243 ? -8.08231 -3.84155 23.61469 1.000 15.28911 277 LEU A C 1
ATOM 3487 O O . LEU A 1 243 ? -8.69361 -4.49337 22.75890 1.000 14.95802 277 LEU A O 1
ATOM 3503 N N . ALA A 1 244 ? -7.57604 -2.63511 23.36003 1.000 14.81395 278 ALA A N 1
ATOM 3504 C CA . ALA A 1 244 ? -7.73549 -2.01919 22.04419 1.000 14.83803 278 ALA A CA 1
ATOM 3505 C C . ALA A 1 244 ? -7.00805 -2.80080 20.95902 1.000 15.57505 278 ALA A C 1
ATOM 3506 O O . ALA A 1 244 ? -7.48780 -2.85594 19.81490 1.000 15.27434 278 ALA A O 1
ATOM 3513 N N . ASN A 1 245 ? -5.86352 -3.41853 21.26976 1.000 14.22910 279 ASN A N 1
ATOM 3514 C CA . ASN A 1 245 ? -5.22013 -4.27155 20.27767 1.000 15.62425 279 ASN A CA 1
ATOM 3515 C C . ASN A 1 245 ? -6.07850 -5.48926 19.95970 1.000 14.53279 279 ASN A C 1
ATOM 3516 O O . ASN A 1 245 ? -6.25069 -5.84541 18.78670 1.000 15.52177 279 ASN A O 1
ATOM 3527 N N . LEU A 1 246 ? -6.67156 -6.11209 20.96969 1.000 13.86121 280 LEU A N 1
ATOM 3528 C CA . LEU A 1 246 ? -7.53990 -7.24769 20.70334 1.000 13.72872 280 LEU A CA 1
ATOM 3529 C C . LEU A 1 246 ? -8.77405 -6.81947 19.91526 1.000 14.92693 280 LEU A C 1
ATOM 3530 O O . LEU A 1 246 ? -9.17567 -7.49722 18.95519 1.000 14.69540 280 LEU A O 1
ATOM 3546 N N . ALA A 1 247 ? -9.37531 -5.69860 20.29975 1.000 13.62834 281 ALA A N 1
ATOM 3547 C CA . ALA A 1 247 ? -10.59081 -5.23160 19.63815 1.000 13.84908 281 ALA A CA 1
ATOM 3548 C C . ALA A 1 247 ? -10.32284 -4.85365 18.19471 1.000 14.89281 281 ALA A C 1
ATOM 3549 O O . ALA A 1 247 ? -11.10280 -5.20544 17.29621 1.000 14.85325 281 ALA A O 1
ATOM 3556 N N . THR A 1 248 ? -9.22936 -4.12607 17.94528 1.000 14.20466 282 THR A N 1
ATOM 3557 C CA . THR A 1 248 ? -8.93640 -3.74868 16.57234 1.000 14.82182 282 THR A CA 1
ATOM 3558 C C . THR A 1 248 ? -8.61448 -4.96907 15.72260 1.000 14.69311 282 THR A C 1
ATOM 3559 O O . THR A 1 248 ? -9.03738 -5.03906 14.57268 1.000 15.22510 282 THR A O 1
ATOM 3570 N N . PHE A 1 249 ? -7.91580 -5.95808 16.26811 1.000 14.91218 283 PHE A N 1
ATOM 3571 C CA . PHE A 1 249 ? -7.73414 -7.19482 15.52242 1.000 14.16538 283 PHE A CA 1
ATOM 3572 C C . PHE A 1 249 ? -9.07560 -7.80205 15.12993 1.000 14.58330 283 PHE A C 1
ATOM 3573 O O . PHE A 1 249 ? -9.30528 -8.11854 13.95857 1.000 14.40171 283 PHE A O 1
ATOM 3590 N N . LEU A 1 250 ? -9.98537 -7.94856 16.09679 1.000 13.97534 284 LEU A N 1
ATOM 3591 C CA . LEU A 1 250 ? -11.25869 -8.61113 15.81393 1.000 13.67534 284 LEU A CA 1
ATOM 3592 C C . LEU A 1 250 ? -12.09785 -7.82259 14.81213 1.000 15.85478 284 LEU A C 1
ATOM 3593 O O . LEU A 1 250 ? -12.90240 -8.41057 14.08131 1.000 16.18054 284 LEU A O 1
ATOM 3609 N N . CYS A 1 251 ? -11.93789 -6.50894 14.76235 1.000 13.33730 285 CYS A N 1
ATOM 3610 C CA . CYS A 1 251 ? -12.70951 -5.68377 13.83975 1.000 14.61731 285 CYS A CA 1
ATOM 3611 C C . CYS A 1 251 ? -12.00422 -5.46846 12.50829 1.000 14.70513 285 CYS A C 1
ATOM 3612 O O . CYS A 1 251 ? -12.56542 -4.80281 11.63489 1.000 15.63624 285 CYS A O 1
ATOM 3620 N N . SER A 1 252 ? -10.81206 -6.02631 12.33243 1.000 13.80495 286 SER A N 1
ATOM 3621 C CA . SER A 1 252 ? -10.00817 -5.85552 11.13162 1.000 14.36750 286 SER A CA 1
ATOM 3622 C C . SER A 1 252 ? -10.25775 -6.98359 10.14461 1.000 14.03871 286 SER A C 1
ATOM 3623 O O . SER A 1 252 ? -10.74305 -8.06827 10.49299 1.000 14.27969 286 SER A O 1
ATOM 3631 N N . ASP A 1 253 ? -9.82743 -6.74141 8.90190 1.000 14.90964 287 ASP A N 1
ATOM 3632 C CA . ASP A 1 253 ? -10.02158 -7.74027 7.86605 1.000 15.38920 287 ASP A CA 1
ATOM 3633 C C . ASP A 1 253 ? -9.14290 -8.95762 8.07445 1.000 14.96957 287 ASP A C 1
ATOM 3634 O O . ASP A 1 253 ? -9.41183 -10.00478 7.46288 1.000 15.82197 287 ASP A O 1
ATOM 3643 N N . TYR A 1 254 ? -8.13835 -8.87092 8.95493 1.000 14.67434 288 TYR A N 1
ATOM 3644 C CA . TYR A 1 254 ? -7.33340 -10.03496 9.31255 1.000 14.69483 288 TYR A CA 1
ATOM 3645 C C . TYR A 1 254 ? -8.14280 -11.07290 10.07663 1.000 14.85438 288 TYR A C 1
ATOM 3646 O O . TYR A 1 254 ? -7.71983 -12.24240 10.17907 1.000 17.17826 288 TYR A O 1
ATOM 3664 N N . ALA A 1 255 ? -9.29082 -10.67074 10.61235 1.000 14.82869 289 ALA A N 1
ATOM 3665 C CA . ALA A 1 255 ? -10.20007 -11.53802 11.34834 1.000 14.54906 289 ALA A CA 1
ATOM 3666 C C . ALA A 1 255 ? -11.51827 -11.76629 10.60423 1.000 14.17004 289 ALA A C 1
ATOM 3667 O O . ALA A 1 255 ? -12.54888 -12.03081 11.22868 1.000 14.39272 289 ALA A O 1
ATOM 3674 N N . SER A 1 256 ? -11.49570 -11.66520 9.27012 1.000 15.44774 290 SER A N 1
ATOM 3675 C CA . SER A 1 256 ? -12.72223 -11.76454 8.48841 1.000 14.44181 290 SER A CA 1
ATOM 3676 C C . SER A 1 256 ? -13.39462 -13.12818 8.55196 1.000 14.40034 290 SER A C 1
ATOM 3677 O O . SER A 1 256 ? -14.55978 -13.22812 8.13214 1.000 16.36752 290 SER A O 1
ATOM 3685 N N . TRP A 1 257 ? -12.73590 -14.16147 9.08782 1.000 14.18991 291 TRP A N 1
ATOM 3686 C CA . TRP A 1 257 ? -13.36752 -15.47422 9.29644 1.000 13.63814 291 TRP A CA 1
ATOM 3687 C C . TRP A 1 257 ? -13.64610 -15.76480 10.76582 1.000 13.67507 291 TRP A C 1
ATOM 3688 O O . TRP A 1 257 ? -13.97641 -16.90183 11.11886 1.000 15.35403 291 TRP A O 1
ATOM 3709 N N . ILE A 1 258 ? -13.48219 -14.77794 11.63643 1.000 12.88877 292 ILE A N 1
ATOM 3710 C CA . ILE A 1 258 ? -13.80349 -14.91723 13.05390 1.000 12.90263 292 ILE A CA 1
ATOM 3711 C C . ILE A 1 258 ? -15.19237 -14.32657 13.25411 1.000 13.20421 292 ILE A C 1
ATOM 3712 O O . ILE A 1 258 ? -15.42252 -13.13030 13.01706 1.000 13.73447 292 ILE A O 1
ATOM 3728 N N . ASN A 1 259 ? -16.12587 -15.18464 13.66832 1.000 13.40323 293 ASN A N 1
ATOM 3729 C CA . ASN A 1 259 ? -17.53622 -14.83791 13.72208 1.000 13.16307 293 ASN A CA 1
ATOM 3730 C C . ASN A 1 259 ? -18.18528 -15.74363 14.75665 1.000 13.02249 293 ASN A C 1
ATOM 3731 O O . ASN A 1 259 ? -18.01273 -16.97411 14.73526 1.000 13.79360 293 ASN A O 1
ATOM 3742 N N . GLY A 1 260 ? -18.91081 -15.12763 15.67817 1.000 14.14579 294 GLY A N 1
ATOM 3743 C CA . GLY A 1 260 ? -19.54439 -15.86662 16.74622 1.000 15.19786 294 GLY A CA 1
ATOM 3744 C C . GLY A 1 260 ? -18.61017 -16.23687 17.86092 1.000 15.97132 294 GLY A C 1
ATOM 3745 O O . GLY A 1 260 ? -19.00008 -17.01822 18.73123 1.000 16.89910 294 GLY A O 1
ATOM 3749 N N . ALA A 1 261 ? -17.40733 -15.68883 17.88421 1.000 14.40637 295 ALA A N 1
ATOM 3750 C CA . ALA A 1 261 ? -16.43453 -16.01969 18.90262 1.000 13.92314 295 ALA A CA 1
ATOM 3751 C C . ALA A 1 261 ? -16.64725 -15.20324 20.16938 1.000 14.16736 295 ALA A C 1
ATOM 3752 O O . ALA A 1 261 ? -17.10158 -14.04774 20.13892 1.000 14.39857 295 ALA A O 1
ATOM 3759 N N . VAL A 1 262 ? -16.28884 -15.82269 21.28696 1.000 14.53120 296 VAL A N 1
ATOM 3760 C CA . VAL A 1 262 ? -16.33775 -15.22052 22.60584 1.000 16.65756 296 VAL A CA 1
ATOM 3761 C C . VAL A 1 262 ? -14.95825 -15.36043 23.20849 1.000 19.31572 296 VAL A C 1
ATOM 3762 O O . VAL A 1 262 ? -14.52083 -16.48901 23.47785 1.000 27.28847 296 VAL A O 1
ATOM 3775 N N . ILE A 1 263 ? -14.28479 -14.23882 23.46522 1.000 14.70044 297 ILE A N 1
ATOM 3776 C CA . ILE A 1 263 ? -12.87048 -14.23839 23.84850 1.000 15.62767 297 ILE A CA 1
ATOM 3777 C C . ILE A 1 263 ? -12.71266 -13.62464 25.23352 1.000 15.21788 297 ILE A C 1
ATOM 3778 O O . ILE A 1 263 ? -12.98926 -12.42897 25.41869 1.000 13.89794 297 ILE A O 1
ATOM 3794 N N . ARG A 1 264 ? -12.22808 -14.42631 26.19669 1.000 14.28759 298 ARG A N 1
ATOM 3795 C CA . ARG A 1 264 ? -11.88679 -13.90396 27.51426 1.000 14.16857 298 ARG A CA 1
ATOM 3796 C C . ARG A 1 264 ? -10.61085 -13.07565 27.43973 1.000 12.95433 298 ARG A C 1
ATOM 3797 O O . ARG A 1 264 ? -9.59625 -13.53404 26.89996 1.000 14.36153 298 ARG A O 1
ATOM 3818 N N . PHE A 1 265 ? -10.66307 -11.87451 27.99403 1.000 13.41505 299 PHE A N 1
ATOM 3819 C CA . PHE A 1 265 ? -9.52634 -10.95290 28.08851 1.000 13.47723 299 PHE A CA 1
ATOM 3820 C C . PHE A 1 265 ? -9.45157 -10.62722 29.57595 1.000 13.65362 299 PHE A C 1
ATOM 3821 O O . PHE A 1 265 ? -10.05708 -9.64809 30.01726 1.000 14.05461 299 PHE A O 1
ATOM 3838 N N . ASP A 1 266 ? -8.72978 -11.45869 30.34797 1.000 13.40209 300 ASP A N 1
ATOM 3839 C CA . ASP A 1 266 ? -8.89380 -11.42641 31.79544 1.000 13.55128 300 ASP A CA 1
ATOM 3840 C C . ASP A 1 266 ? -7.66233 -11.85679 32.57975 1.000 13.85317 300 ASP A C 1
ATOM 3841 O O . ASP A 1 266 ? -7.78464 -12.10372 33.78337 1.000 14.98894 300 ASP A O 1
ATOM 3850 N N . GLY A 1 267 ? -6.50081 -12.00497 31.95140 1.000 14.11993 301 GLY A N 1
ATOM 3851 C CA . GLY A 1 267 ? -5.29881 -12.38994 32.66934 1.000 14.29223 301 GLY A CA 1
ATOM 3852 C C . GLY A 1 267 ? -5.36248 -13.77904 33.26879 1.000 14.77566 301 GLY A C 1
ATOM 3853 O O . GLY A 1 267 ? -4.54490 -14.11413 34.12703 1.000 15.50444 301 GLY A O 1
ATOM 3857 N N . GLY A 1 268 ? -6.35707 -14.57209 32.88052 1.000 14.11487 302 GLY A N 1
ATOM 3858 C CA . GLY A 1 268 ? -6.61323 -15.86457 33.45531 1.000 14.25409 302 GLY A CA 1
ATOM 3859 C C . GLY A 1 268 ? -7.61959 -15.86651 34.59982 1.000 14.75445 302 GLY A C 1
ATOM 3860 O O . GLY A 1 268 ? -7.85027 -16.92424 35.21049 1.000 14.94935 302 GLY A O 1
ATOM 3864 N N . GLU A 1 269 ? -8.23469 -14.72922 34.91028 1.000 14.68889 303 GLU A N 1
ATOM 3865 C CA . GLU A 1 269 ? -9.06443 -14.66799 36.10979 1.000 13.58125 303 GLU A CA 1
ATOM 3866 C C . GLU A 1 269 ? -10.18996 -15.69438 36.09846 1.000 14.22228 303 GLU A C 1
ATOM 3867 O O . GLU A 1 269 ? -10.44431 -16.34089 37.11687 1.000 14.74641 303 GLU A O 1
ATOM 3879 N N . GLU A 1 270 ? -10.90047 -15.83405 34.98517 1.000 14.35835 304 GLU A N 1
ATOM 3880 C CA . GLU A 1 270 ? -12.08125 -16.69407 35.02368 1.000 14.27202 304 GLU A CA 1
ATOM 3881 C C . GLU A 1 270 ? -11.70464 -18.15977 35.20439 1.000 13.90088 304 GLU A C 1
ATOM 3882 O O . GLU A 1 270 ? -12.36924 -18.88461 35.95825 1.000 15.32674 304 GLU A O 1
ATOM 3894 N N . VAL A 1 271 ? -10.64165 -18.62296 34.53054 1.000 14.77063 305 VAL A N 1
ATOM 3895 C CA . VAL A 1 271 ? -10.26758 -20.01927 34.75868 1.000 14.60291 305 VAL A CA 1
ATOM 3896 C C . VAL A 1 271 ? -9.79491 -20.21376 36.20120 1.000 15.92544 305 VAL A C 1
ATOM 3897 O O . VAL A 1 271 ? -10.04046 -21.25912 36.81713 1.000 16.74298 305 VAL A O 1
ATOM 3910 N N . PHE A 1 272 ? -9.11478 -19.21132 36.77202 1.000 13.82144 306 PHE A N 1
ATOM 3911 C CA . PHE A 1 272 ? -8.69562 -19.32042 38.16250 1.000 15.10472 306 PHE A CA 1
ATOM 3912 C C . PHE A 1 272 ? -9.91565 -19.41723 39.08389 1.000 15.48878 306 PHE A C 1
ATOM 3913 O O . PHE A 1 272 ? -10.01855 -20.31838 39.92769 1.000 16.68454 306 PHE A O 1
ATOM 3930 N N . LEU A 1 273 ? -10.85314 -18.49037 38.92625 1.000 15.25884 307 LEU A N 1
ATOM 3931 C CA . LEU A 1 273 ? -12.05413 -18.46712 39.75440 1.000 14.58474 307 LEU A CA 1
ATOM 3932 C C . LEU A 1 273 ? -12.83084 -19.76791 39.66647 1.000 16.27073 307 LEU A C 1
ATOM 3933 O O . LEU A 1 273 ? -13.31808 -20.27558 40.68908 1.000 17.10169 307 LEU A O 1
ATOM 3949 N N . SER A 1 274 ? -12.98505 -20.30605 38.45786 1.000 17.04324 308 SER A N 1
ATOM 3950 C CA A SER A 1 274 ? -13.94969 -21.37053 38.21937 0.495 16.37231 308 SER A CA 1
ATOM 3951 C CA B SER A 1 274 ? -13.95874 -21.36974 38.22495 0.505 16.37084 308 SER A CA 1
ATOM 3952 C C . SER A 1 274 ? -13.42789 -22.75323 38.60662 1.000 17.97700 308 SER A C 1
ATOM 3953 O O . SER A 1 274 ? -14.24953 -23.68391 38.70659 1.000 20.81810 308 SER A O 1
ATOM 3968 N N . GLY A 1 275 ? -12.15703 -22.91896 38.81282 1.000 15.83809 309 GLY A N 1
ATOM 3969 C CA . GLY A 1 275 ? -11.60246 -24.23540 39.12003 1.000 16.47865 309 GLY A CA 1
ATOM 3970 C C . GLY A 1 275 ? -11.67064 -24.60376 40.58873 1.000 17.97026 309 GLY A C 1
ATOM 3971 O O . GLY A 1 275 ? -11.10297 -23.91266 41.43204 1.000 18.10480 309 GLY A O 1
ATOM 3975 N N . GLU A 1 276 ? -12.27259 -25.76561 40.87481 1.000 16.28368 310 GLU A N 1
ATOM 3976 C CA . GLU A 1 276 ? -12.61027 -26.13087 42.24153 1.000 16.82872 310 GLU A CA 1
ATOM 3977 C C . GLU A 1 276 ? -11.39909 -26.13987 43.17761 1.000 17.58328 310 GLU A C 1
ATOM 3978 O O . GLU A 1 276 ? -11.54143 -25.85869 44.37332 1.000 20.14025 310 GLU A O 1
ATOM 3990 N N . PHE A 1 277 ? -10.21828 -26.55041 42.70141 1.000 17.54367 311 PHE A N 1
ATOM 3991 C CA . PHE A 1 277 ? -9.04709 -26.72945 43.56636 1.000 16.99999 311 PHE A CA 1
ATOM 3992 C C . PHE A 1 277 ? -7.98983 -25.65124 43.36996 1.000 17.63398 311 PHE A C 1
ATOM 3993 O O . PHE A 1 277 ? -6.88305 -25.75173 43.91539 1.000 19.40740 311 PHE A O 1
ATOM 4010 N N . ASN A 1 278 ? -8.32022 -24.59203 42.64181 1.000 18.53347 312 ASN A N 1
ATOM 4011 C CA . ASN A 1 278 ? -7.31550 -23.57331 42.36231 1.000 18.90266 312 ASN A CA 1
ATOM 4012 C C . ASN A 1 278 ? -6.85592 -22.82853 43.60368 1.000 20.00160 312 ASN A C 1
ATOM 4013 O O . ASN A 1 278 ? -5.75038 -22.26828 43.59708 1.000 20.54357 312 ASN A O 1
ATOM 4024 N N . SER A 1 279 ? -7.66214 -22.83072 44.67100 1.000 20.40667 313 SER A N 1
ATOM 4025 C CA . SER A 1 279 ? -7.24748 -22.18003 45.91186 1.000 21.51429 313 SER A CA 1
ATOM 4026 C C . SER A 1 279 ? -6.04563 -22.86927 46.54134 1.000 22.35449 313 SER A C 1
ATOM 4027 O O . SER A 1 279 ? -5.37912 -22.27669 47.39935 1.000 23.35238 313 SER A O 1
ATOM 4035 N N . LEU A 1 280 ? -5.72817 -24.09689 46.12299 1.000 22.01427 314 LEU A N 1
ATOM 4036 C CA . LEU A 1 280 ? -4.53972 -24.75951 46.65576 1.000 24.55594 314 LEU A CA 1
ATOM 4037 C C . LEU A 1 280 ? -3.23826 -24.12461 46.17953 1.000 23.16197 314 LEU A C 1
ATOM 4038 O O . LEU A 1 280 ? -2.16009 -24.61144 46.55341 1.000 23.87038 314 LEU A O 1
ATOM 4054 N N . LYS A 1 281 ? -3.30573 -23.04707 45.39801 1.000 22.73020 315 LYS A N 1
ATOM 4055 C CA . LYS A 1 281 ? -2.10039 -22.27815 45.13425 1.000 23.21587 315 LYS A CA 1
ATOM 4056 C C . LYS A 1 281 ? -1.44370 -21.80564 46.42167 1.000 24.50360 315 LYS A C 1
ATOM 4057 O O . LYS A 1 281 ? -0.23715 -21.56166 46.43234 1.000 25.61541 315 LYS A O 1
ATOM 4076 N N . LYS A 1 282 ? -2.20020 -21.67583 47.51592 1.000 24.96178 316 LYS A N 1
ATOM 4077 C CA . LYS A 1 282 ? -1.60261 -21.20591 48.76656 1.000 26.25641 316 LYS A CA 1
ATOM 4078 C C . LYS A 1 282 ? -0.72532 -22.24948 49.44922 1.000 27.04691 316 LYS A C 1
ATOM 4079 O O . LYS A 1 282 ? 0.02844 -21.89980 50.36999 1.000 31.13101 316 LYS A O 1
ATOM 4098 N N . VAL A 1 283 ? -0.81613 -23.51363 49.04436 1.000 26.51050 317 VAL A N 1
ATOM 4099 C CA . VAL A 1 283 ? -0.03287 -24.56442 49.67849 1.000 27.25011 317 VAL A CA 1
ATOM 4100 C C . VAL A 1 283 ? 1.43321 -24.35767 49.32188 1.000 29.19045 317 VAL A C 1
ATOM 4101 O O . VAL A 1 283 ? 1.77751 -24.13135 48.15194 1.000 27.99718 317 VAL A O 1
ATOM 4114 N N . THR A 1 284 ? 2.29492 -24.41582 50.32746 1.000 29.96837 318 THR A N 1
ATOM 4115 C CA . THR A 1 284 ? 3.70918 -24.16882 50.10762 1.000 33.03666 318 THR A CA 1
ATOM 4116 C C . THR A 1 284 ? 4.41418 -25.41561 49.58821 1.000 34.66733 318 THR A C 1
ATOM 4117 O O . THR A 1 284 ? 3.93010 -26.54147 49.70895 1.000 31.44233 318 THR A O 1
ATOM 4128 N N . LYS A 1 285 ? 5.60320 -25.19626 49.03111 1.000 36.85079 319 LYS A N 1
ATOM 4129 C CA . LYS A 1 285 ? 6.43854 -26.31103 48.61848 1.000 41.14367 319 LYS A CA 1
ATOM 4130 C C . LYS A 1 285 ? 6.64408 -27.28027 49.77130 1.000 46.46088 319 LYS A C 1
ATOM 4131 O O . LYS A 1 285 ? 6.58995 -28.50177 49.59173 1.000 35.89966 319 LYS A O 1
ATOM 4150 N N . GLU A 1 286 ? 6.88940 -26.74761 50.96636 1.000 53.22650 320 GLU A N 1
ATOM 4151 C CA . GLU A 1 286 ? 7.13687 -27.60134 52.11931 1.000 55.54875 320 GLU A CA 1
ATOM 4152 C C . GLU A 1 286 ? 5.89058 -28.38380 52.50010 1.000 54.42643 320 GLU A C 1
ATOM 4153 O O . GLU A 1 286 ? 5.97013 -29.57669 52.81888 1.000 49.63983 320 GLU A O 1
ATOM 4165 N N . GLU A 1 287 ? 4.72814 -27.73205 52.46262 1.000 40.03809 321 GLU A N 1
ATOM 4166 C CA . GLU A 1 287 ? 3.47885 -28.43903 52.72145 1.000 37.77899 321 GLU A CA 1
ATOM 4167 C C . GLU A 1 287 ? 3.24927 -29.54715 51.70196 1.000 43.42952 321 GLU A C 1
ATOM 4168 O O . GLU A 1 287 ? 2.79823 -30.63748 52.06252 1.000 35.78447 321 GLU A O 1
ATOM 4180 N N . TRP A 1 288 ? 3.55814 -29.29969 50.42226 1.000 43.20442 322 TRP A N 1
ATOM 4181 C CA . TRP A 1 288 ? 3.40584 -30.35964 49.42889 1.000 44.75894 322 TRP A CA 1
ATOM 4182 C C . TRP A 1 288 ? 4.37839 -31.50725 49.69340 1.000 52.12470 322 TRP A C 1
ATOM 4183 O O . TRP A 1 288 ? 3.99698 -32.68231 49.62809 1.000 45.81069 322 TRP A O 1
ATOM 4204 N N . ASP A 1 289 ? 5.64807 -31.18489 49.96386 1.000 49.20595 323 ASP A N 1
ATOM 4205 C CA . ASP A 1 289 ? 6.60721 -32.21037 50.36441 1.000 64.83286 323 ASP A CA 1
ATOM 4206 C C . ASP A 1 289 ? 6.03362 -33.06956 51.48490 1.000 61.33025 323 ASP A C 1
ATOM 4207 O O . ASP A 1 289 ? 6.11438 -34.30215 51.45316 1.000 61.94332 323 ASP A O 1
ATOM 4216 N N . ILE A 1 290 ? 5.43964 -32.42111 52.48577 1.000 49.08640 324 ILE A N 1
ATOM 4217 C CA . ILE A 1 290 ? 4.87975 -33.13468 53.62845 1.000 52.90805 324 ILE A CA 1
ATOM 4218 C C . ILE A 1 290 ? 3.70525 -34.00519 53.19725 1.000 55.45972 324 ILE A C 1
ATOM 4219 O O . ILE A 1 290 ? 3.60650 -35.17589 53.58450 1.000 55.90812 324 ILE A O 1
ATOM 4235 N N . ILE A 1 291 ? 2.79410 -33.44432 52.39701 1.000 59.47740 325 ILE A N 1
ATOM 4236 C CA . ILE A 1 291 ? 1.61784 -34.16481 51.92456 1.000 52.43327 325 ILE A CA 1
ATOM 4237 C C . ILE A 1 291 ? 1.97572 -35.39106 51.09691 1.000 65.41049 325 ILE A C 1
ATOM 4238 O O . ILE A 1 291 ? 1.11032 -36.24160 50.85377 1.000 64.12301 325 ILE A O 1
ATOM 4254 N N . GLU A 1 292 ? 3.22610 -35.50672 50.66212 1.000 66.31741 326 GLU A N 1
ATOM 4255 C CA . GLU A 1 292 ? 3.64980 -36.61910 49.82265 1.000 63.01368 326 GLU A CA 1
ATOM 4256 C C . GLU A 1 292 ? 4.15864 -37.78458 50.66871 1.000 58.53163 326 GLU A C 1
ATOM 4257 O O . GLU A 1 292 ? 3.44386 -38.30035 51.53181 1.000 67.69204 326 GLU A O 1
ATOM 4269 N N . SER B 1 1 ? -22.83803 -29.75028 61.28982 1.000 49.50171 35 SER B N 1
ATOM 4270 C CA . SER B 1 1 ? -21.69002 -30.44104 61.89021 1.000 59.22033 35 SER B CA 1
ATOM 4271 C C . SER B 1 1 ? -20.51412 -29.46253 61.85279 1.000 55.86411 35 SER B C 1
ATOM 4272 O O . SER B 1 1 ? -20.21864 -28.78185 62.83139 1.000 59.23947 35 SER B O 1
ATOM 4279 N N . LYS B 1 2 ? -19.83552 -29.41850 60.71536 1.000 55.30144 36 LYS B N 1
ATOM 4280 C CA . LYS B 1 2 ? -19.08812 -28.24949 60.28809 1.000 47.05291 36 LYS B CA 1
ATOM 4281 C C . LYS B 1 2 ? -19.91221 -27.40768 59.33134 1.000 37.09711 36 LYS B C 1
ATOM 4282 O O . LYS B 1 2 ? -19.37764 -26.50445 58.67731 1.000 40.30065 36 LYS B O 1
ATOM 4301 N N . ASP B 1 3 ? -21.19751 -27.71929 59.21386 1.000 31.29014 37 ASP B N 1
ATOM 4302 C CA . ASP B 1 3 ? -22.03386 -27.09972 58.20149 1.000 23.76069 37 ASP B CA 1
ATOM 4303 C C . ASP B 1 3 ? -22.25138 -25.62343 58.51357 1.000 27.27057 37 ASP B C 1
ATOM 4304 O O . ASP B 1 3 ? -22.24882 -25.19277 59.67421 1.000 28.22744 37 ASP B O 1
ATOM 4313 N N . ALA B 1 4 ? -22.44569 -24.84345 57.45785 1.000 23.02448 38 ALA B N 1
ATOM 4314 C CA . ALA B 1 4 ? -22.69560 -23.42402 57.60207 1.000 22.34480 38 ALA B CA 1
ATOM 4315 C C . ALA B 1 4 ? -24.14211 -23.18000 58.01172 1.000 21.15083 38 ALA B C 1
ATOM 4316 O O . ALA B 1 4 ? -25.00314 -24.04562 57.85603 1.000 21.88648 38 ALA B O 1
ATOM 4323 N N . PRO B 1 5 ? -24.43331 -22.00269 58.56133 1.000 23.68711 39 PRO B N 1
ATOM 4324 C CA . PRO B 1 5 ? -25.77592 -21.78198 59.12233 1.000 25.23415 39 PRO B CA 1
ATOM 4325 C C . PRO B 1 5 ? -26.90648 -21.98160 58.12983 1.000 20.08356 39 PRO B C 1
ATOM 4326 O O . PRO B 1 5 ? -27.97345 -22.48527 58.50534 1.000 21.99227 39 PRO B O 1
ATOM 4337 N N . GLN B 1 6 ? -26.71458 -21.59548 56.86844 1.000 18.52515 40 GLN B N 1
ATOM 4338 C CA . GLN B 1 6 ? -27.79461 -21.68055 55.90420 1.000 17.87642 40 GLN B CA 1
ATOM 4339 C C . GLN B 1 6 ? -28.12253 -23.11688 55.51417 1.000 18.80631 40 GLN B C 1
ATOM 4340 O O . GLN B 1 6 ? -29.11179 -23.35170 54.81533 1.000 18.52900 40 GLN B O 1
ATOM 4354 N N . SER B 1 7 ? -27.29528 -24.07918 55.90911 1.000 19.14330 41 SER B N 1
ATOM 4355 C CA . SER B 1 7 ? -27.62226 -25.46392 55.62858 1.000 18.92128 41 SER B CA 1
ATOM 4356 C C . SER B 1 7 ? -28.98012 -25.85896 56.21171 1.000 17.11971 41 SER B C 1
ATOM 4357 O O . SER B 1 7 ? -29.58809 -26.82568 55.73227 1.000 19.11360 41 SER B O 1
ATOM 4365 N N . LYS B 1 8 ? -29.47914 -25.11760 57.19925 1.000 17.94723 42 LYS B N 1
ATOM 4366 C CA . LYS B 1 8 ? -30.79165 -25.41008 57.76837 1.000 18.98969 42 LYS B CA 1
ATOM 4367 C C . LYS B 1 8 ? -31.89007 -25.32545 56.71223 1.000 19.45193 42 LYS B C 1
ATOM 4368 O O . LYS B 1 8 ? -32.93442 -25.97360 56.84803 1.000 19.98904 42 LYS B O 1
ATOM 4387 N N . PHE B 1 9 ? -31.68630 -24.53454 55.66381 1.000 17.81548 43 PHE B N 1
ATOM 4388 C CA . PHE B 1 9 ? -32.67123 -24.37906 54.60931 1.000 18.20319 43 PHE B CA 1
ATOM 4389 C C . PHE B 1 9 ? -32.58741 -25.45964 53.54607 1.000 18.24955 43 PHE B C 1
ATOM 4390 O O . PHE B 1 9 ? -33.43274 -25.48865 52.64848 1.000 20.06298 43 PHE B O 1
ATOM 4407 N N . PHE B 1 10 ? -31.56328 -26.30644 53.59535 1.000 17.73879 44 PHE B N 1
ATOM 4408 C CA . PHE B 1 10 ? -31.24932 -27.21813 52.51850 1.000 16.76222 44 PHE B CA 1
ATOM 4409 C C . PHE B 1 10 ? -30.97810 -28.61823 53.05443 1.000 18.50531 44 PHE B C 1
ATOM 4410 O O . PHE B 1 10 ? -30.02297 -29.28887 52.63287 1.000 18.01234 44 PHE B O 1
ATOM 4427 N N . GLN B 1 11 ? -31.78293 -29.10453 53.99757 1.000 19.40706 45 GLN B N 1
ATOM 4428 C CA . GLN B 1 11 ? -31.47625 -30.39343 54.59761 1.000 17.77568 45 GLN B CA 1
ATOM 4429 C C . GLN B 1 11 ? -31.63516 -31.52002 53.58475 1.000 19.33439 45 GLN B C 1
ATOM 4430 O O . GLN B 1 11 ? -32.53640 -31.49046 52.73293 1.000 19.64670 45 GLN B O 1
ATOM 4444 N N . PRO B 1 12 ? -30.79514 -32.53512 53.66616 1.000 18.84688 46 PRO B N 1
ATOM 4445 C CA . PRO B 1 12 ? -30.89110 -33.63842 52.71050 1.000 20.86972 46 PRO B CA 1
ATOM 4446 C C . PRO B 1 12 ? -32.03429 -34.57626 53.05404 1.000 21.55438 46 PRO B C 1
ATOM 4447 O O . PRO B 1 12 ? -32.38046 -34.79447 54.22082 1.000 22.05464 46 PRO B O 1
ATOM 4458 N N . VAL B 1 13 ? -32.61486 -35.14336 52.00245 1.000 19.00615 47 VAL B N 1
ATOM 4459 C CA . VAL B 1 13 ? -33.57388 -36.23592 52.10053 1.000 20.11828 47 VAL B CA 1
ATOM 4460 C C . VAL B 1 13 ? -32.85987 -37.49093 51.62145 1.000 22.55861 47 VAL B C 1
ATOM 4461 O O . VAL B 1 13 ? -32.36041 -37.53045 50.49079 1.000 21.31868 47 VAL B O 1
ATOM 4474 N N . LEU B 1 14 ? -32.78725 -38.50201 52.48013 1.000 21.99353 48 LEU B N 1
ATOM 4475 C CA . LEU B 1 14 ? -31.93602 -39.66032 52.24219 1.000 20.40166 48 LEU B CA 1
ATOM 4476 C C . LEU B 1 14 ? -32.68731 -40.87315 51.70593 1.000 22.65217 48 LEU B C 1
ATOM 4477 O O . LEU B 1 14 ? -32.03815 -41.86439 51.35052 1.000 26.10785 48 LEU B O 1
ATOM 4493 N N . LYS B 1 15 ? -34.02021 -40.82213 51.61540 1.000 25.01792 49 LYS B N 1
ATOM 4494 C CA . LYS B 1 15 ? -34.79022 -41.97661 51.16573 1.000 24.01753 49 LYS B CA 1
ATOM 4495 C C . LYS B 1 15 ? -34.93507 -41.97639 49.64656 1.000 22.39377 49 LYS B C 1
ATOM 4496 O O . LYS B 1 15 ? -34.99582 -40.91311 49.02168 1.000 21.51336 49 LYS B O 1
ATOM 4515 N N . PRO B 1 16 ? -35.01369 -43.15662 49.02624 1.000 23.31968 50 PRO B N 1
ATOM 4516 C CA . PRO B 1 16 ? -35.28085 -43.19788 47.58161 1.000 20.94644 50 PRO B CA 1
ATOM 4517 C C . PRO B 1 16 ? -36.60033 -42.51338 47.24784 1.000 21.12013 50 PRO B C 1
ATOM 4518 O O . PRO B 1 16 ? -37.62173 -42.72894 47.91509 1.000 23.69604 50 PRO B O 1
ATOM 4529 N N . MET B 1 17 ? -36.58249 -41.72654 46.16996 1.000 21.33547 51 MET B N 1
ATOM 4530 C CA . MET B 1 17 ? -37.72249 -40.91122 45.79884 1.000 21.25602 51 MET B CA 1
ATOM 4531 C C . MET B 1 17 ? -38.63203 -41.56651 44.77256 1.000 23.54556 51 MET B C 1
ATOM 4532 O O . MET B 1 17 ? -39.80546 -41.19017 44.68610 1.000 25.04395 51 MET B O 1
ATOM 4546 N N . LEU B 1 18 ? -38.12131 -42.48834 43.96297 1.000 21.30303 52 LEU B N 1
ATOM 4547 C CA . LEU B 1 18 ? -38.92899 -43.07306 42.89862 1.000 21.62099 52 LEU B CA 1
ATOM 4548 C C . LEU B 1 18 ? -39.85597 -44.15657 43.44993 1.000 22.83745 52 LEU B C 1
ATOM 4549 O O . LEU B 1 18 ? -39.65398 -44.65664 44.56353 1.000 22.21781 52 LEU B O 1
ATOM 4565 N N . PRO B 1 19 ? -40.88205 -44.54684 42.69238 1.000 20.61138 53 PRO B N 1
ATOM 4566 C CA . PRO B 1 19 ? -41.85265 -45.50554 43.22887 1.000 25.64016 53 PRO B CA 1
ATOM 4567 C C . PRO B 1 19 ? -41.20602 -46.84100 43.50882 1.000 26.95798 53 PRO B C 1
ATOM 4568 O O . PRO B 1 19 ? -40.22847 -47.23595 42.84506 1.000 25.85254 53 PRO B O 1
ATOM 4579 N N . PRO B 1 20 ? -41.73107 -47.59398 44.47240 1.000 27.41507 54 PRO B N 1
ATOM 4580 C CA . PRO B 1 20 ? -41.24496 -48.95705 44.68720 1.000 32.52236 54 PRO B CA 1
ATOM 4581 C C . PRO B 1 20 ? -41.33380 -49.73997 43.38717 1.000 33.02832 54 PRO B C 1
ATOM 4582 O O . PRO B 1 20 ? -42.27798 -49.58414 42.60859 1.000 37.38466 54 PRO B O 1
ATOM 4593 N N . ASP B 1 21 ? -40.33286 -50.57310 43.14666 1.000 33.28869 55 ASP B N 1
ATOM 4594 C CA . ASP B 1 21 ? -40.27178 -51.38212 41.93086 1.000 37.12963 55 ASP B CA 1
ATOM 4595 C C . ASP B 1 21 ? -40.26201 -50.54709 40.64289 1.000 36.19748 55 ASP B C 1
ATOM 4596 O O . ASP B 1 21 ? -40.61318 -51.03997 39.56984 1.000 41.04996 55 ASP B O 1
ATOM 4605 N N . ALA B 1 22 ? -39.79009 -49.29662 40.70270 1.000 27.00524 56 ALA B N 1
ATOM 4606 C CA . ALA B 1 22 ? -39.61735 -48.50861 39.48574 1.000 26.85333 56 ALA B CA 1
ATOM 4607 C C . ALA B 1 22 ? -38.58879 -49.11536 38.52763 1.000 33.17133 56 ALA B C 1
ATOM 4608 O O . ALA B 1 22 ? -38.53064 -48.72393 37.35246 1.000 35.13071 56 ALA B O 1
ATOM 4615 N N . PHE B 1 23 ? -37.72677 -50.00132 39.01620 1.000 24.50505 57 PHE B N 1
ATOM 4616 C CA . PHE B 1 23 ? -36.74951 -50.68747 38.18105 1.000 25.15444 57 PHE B CA 1
ATOM 4617 C C . PHE B 1 23 ? -37.00990 -52.19049 38.12648 1.000 24.25426 57 PHE B C 1
ATOM 4618 O O . PHE B 1 23 ? -36.11940 -52.96103 37.76512 1.000 24.22313 57 PHE B O 1
ATOM 4635 N N . GLN B 1 24 ? -38.21413 -52.62493 38.48587 1.000 27.73289 58 GLN B N 1
ATOM 4636 C CA . GLN B 1 24 ? -38.56111 -54.03730 38.36857 1.000 30.01868 58 GLN B CA 1
ATOM 4637 C C . GLN B 1 24 ? -38.37066 -54.48734 36.92655 1.000 28.18413 58 GLN B C 1
ATOM 4638 O O . GLN B 1 24 ? -38.80903 -53.81407 35.99153 1.000 30.63536 58 GLN B O 1
ATOM 4652 N N . GLY B 1 25 ? -37.68271 -55.61127 36.75073 1.000 27.18829 59 GLY B N 1
ATOM 4653 C CA . GLY B 1 25 ? -37.44729 -56.15359 35.43198 1.000 28.04520 59 GLY B CA 1
ATOM 4654 C C . GLY B 1 25 ? -36.29955 -55.52452 34.67915 1.000 29.11889 59 GLY B C 1
ATOM 4655 O O . GLY B 1 25 ? -36.06603 -55.89246 33.51951 1.000 36.08057 59 GLY B O 1
ATOM 4659 N N . LYS B 1 26 ? -35.57274 -54.59825 35.29145 1.000 23.68443 60 LYS B N 1
ATOM 4660 C CA . LYS B 1 26 ? -34.44703 -53.93964 34.64796 1.000 24.29812 60 LYS B CA 1
ATOM 4661 C C . LYS B 1 26 ? -33.13249 -54.49964 35.18086 1.000 22.30171 60 LYS B C 1
ATOM 4662 O O . LYS B 1 26 ? -33.06218 -54.98998 36.31173 1.000 23.42003 60 LYS B O 1
ATOM 4681 N N . VAL B 1 27 ? -32.10136 -54.43224 34.34170 1.000 21.91779 61 VAL B N 1
ATOM 4682 C CA . VAL B 1 27 ? -30.74014 -54.82965 34.67687 1.000 20.77046 61 VAL B CA 1
ATOM 4683 C C . VAL B 1 27 ? -29.86415 -53.58169 34.63914 1.000 21.14036 61 VAL B C 1
ATOM 4684 O O . VAL B 1 27 ? -29.88545 -52.83425 33.65074 1.000 20.38639 61 VAL B O 1
ATOM 4697 N N . ALA B 1 28 ? -29.05328 -53.38646 35.67640 1.000 19.26122 62 ALA B N 1
ATOM 4698 C CA . ALA B 1 28 ? -28.10941 -52.27365 35.75684 1.000 21.30327 62 ALA B CA 1
ATOM 4699 C C . ALA B 1 28 ? -26.69288 -52.79203 35.95989 1.000 18.57900 62 ALA B C 1
ATOM 4700 O O . ALA B 1 28 ? -26.47500 -53.73654 36.72346 1.000 19.87638 62 ALA B O 1
ATOM 4707 N N . PHE B 1 29 ? -25.73327 -52.15633 35.28590 1.000 20.11110 63 PHE B N 1
ATOM 4708 C CA . PHE B 1 29 ? -24.30004 -52.45196 35.37920 1.000 17.82343 63 PHE B CA 1
ATOM 4709 C C . PHE B 1 29 ? -23.60600 -51.18828 35.87167 1.000 19.36509 63 PHE B C 1
ATOM 4710 O O . PHE B 1 29 ? -23.77687 -50.12346 35.27147 1.000 18.52967 63 PHE B O 1
ATOM 4727 N N . ILE B 1 30 ? -22.84493 -51.30327 36.96107 1.000 18.45455 64 ILE B N 1
ATOM 4728 C CA . ILE B 1 30 ? -22.23231 -50.15696 37.63748 1.000 19.12704 64 ILE B CA 1
ATOM 4729 C C . ILE B 1 30 ? -20.74719 -50.44136 37.82142 1.000 19.15891 64 ILE B C 1
ATOM 4730 O O . ILE B 1 30 ? -20.37263 -51.33287 38.59543 1.000 19.32700 64 ILE B O 1
ATOM 4746 N N . THR B 1 31 ? -19.89234 -49.67015 37.16297 1.000 19.31547 65 THR B N 1
ATOM 4747 C CA . THR B 1 31 ? -18.46284 -49.79304 37.44196 1.000 19.13915 65 THR B CA 1
ATOM 4748 C C . THR B 1 31 ? -18.12595 -49.02312 38.71661 1.000 20.33133 65 THR B C 1
ATOM 4749 O O . THR B 1 31 ? -18.68807 -47.96219 38.99175 1.000 20.45120 65 THR B O 1
ATOM 4760 N N . GLY B 1 32 ? -17.22997 -49.58614 39.51934 1.000 20.78705 66 GLY B N 1
ATOM 4761 C CA . GLY B 1 32 ? -17.01121 -49.01421 40.83486 1.000 20.53436 66 GLY B CA 1
ATOM 4762 C C . GLY B 1 32 ? -18.16934 -49.19834 41.78825 1.000 20.30932 66 GLY B C 1
ATOM 4763 O O . GLY B 1 32 ? -18.27822 -48.47105 42.78236 1.000 20.73519 66 GLY B O 1
ATOM 4767 N N . GLY B 1 33 ? -19.03091 -50.18311 41.52651 1.000 19.32534 67 GLY B N 1
ATOM 4768 C CA . GLY B 1 33 ? -20.25395 -50.34441 42.28651 1.000 19.53237 67 GLY B CA 1
ATOM 4769 C C . GLY B 1 33 ? -20.06903 -50.90304 43.67467 1.000 21.02234 67 GLY B C 1
ATOM 4770 O O . GLY B 1 33 ? -21.04110 -50.95666 44.43664 1.000 22.02271 67 GLY B O 1
ATOM 4774 N N . GLY B 1 34 ? -18.85216 -51.30854 44.02172 1.000 21.51737 68 GLY B N 1
ATOM 4775 C CA . GLY B 1 34 ? -18.61386 -51.87105 45.33827 1.000 22.16452 68 GLY B CA 1
ATOM 4776 C C . GLY B 1 34 ? -18.35434 -50.87249 46.44545 1.000 21.98244 68 GLY B C 1
ATOM 4777 O O . GLY B 1 34 ? -18.39005 -51.28509 47.61443 1.000 23.70029 68 GLY B O 1
ATOM 4781 N N . THR B 1 35 ? -18.08854 -49.60861 46.12754 1.000 23.11648 69 THR B N 1
ATOM 4782 C CA . THR B 1 35 ? -17.71903 -48.62799 47.13120 1.000 24.29978 69 THR B CA 1
ATOM 4783 C C . THR B 1 35 ? -18.39226 -47.29718 46.83841 1.000 23.68007 69 THR B C 1
ATOM 4784 O O . THR B 1 35 ? -18.86063 -47.03958 45.72455 1.000 20.26232 69 THR B O 1
ATOM 4795 N N . GLY B 1 36 ? -18.43267 -46.44561 47.86830 1.000 23.87919 70 GLY B N 1
ATOM 4796 C CA . GLY B 1 36 ? -18.74696 -45.02586 47.68267 1.000 24.73600 70 GLY B CA 1
ATOM 4797 C C . GLY B 1 36 ? -19.97832 -44.75236 46.82541 1.000 19.74673 70 GLY B C 1
ATOM 4798 O O . GLY B 1 36 ? -21.06049 -45.32085 47.04442 1.000 21.81172 70 GLY B O 1
ATOM 4802 N N . LEU B 1 37 ? -19.83382 -43.79373 45.89376 1.000 22.13234 71 LEU B N 1
ATOM 4803 C CA . LEU B 1 37 ? -20.96840 -43.38607 45.06758 1.000 19.96682 71 LEU B CA 1
ATOM 4804 C C . LEU B 1 37 ? -21.54281 -44.57389 44.30405 1.000 19.82879 71 LEU B C 1
ATOM 4805 O O . LEU B 1 37 ? -22.76458 -44.71501 44.17806 1.000 21.06218 71 LEU B O 1
ATOM 4821 N N . GLY B 1 38 ? -20.67253 -45.42804 43.75977 1.000 19.13304 72 GLY B N 1
ATOM 4822 C CA . GLY B 1 38 ? -21.16120 -46.57189 43.00802 1.000 19.78607 72 GLY B CA 1
ATOM 4823 C C . GLY B 1 38 ? -22.01511 -47.48765 43.85791 1.000 19.53936 72 GLY B C 1
ATOM 4824 O O . GLY B 1 38 ? -23.05933 -47.97761 43.41584 1.000 20.42351 72 GLY B O 1
ATOM 4828 N N . LYS B 1 39 ? -21.58325 -47.73172 45.09628 1.000 19.99080 73 LYS B N 1
ATOM 4829 C CA . LYS B 1 39 ? -22.35878 -48.55597 46.01124 1.000 20.00239 73 LYS B CA 1
ATOM 4830 C C . LYS B 1 39 ? -23.69386 -47.90918 46.35722 1.000 20.15455 73 LYS B C 1
ATOM 4831 O O . LYS B 1 39 ? -24.72173 -48.59540 46.46216 1.000 20.46258 73 LYS B O 1
ATOM 4850 N N . ALA B 1 40 ? -23.70438 -46.59081 46.54730 1.000 19.52792 74 ALA B N 1
ATOM 4851 C CA . ALA B 1 40 ? -24.95689 -45.91423 46.86007 1.000 20.71410 74 ALA B CA 1
ATOM 4852 C C . ALA B 1 40 ? -25.93850 -46.01318 45.69801 1.000 20.22421 74 ALA B C 1
ATOM 4853 O O . ALA B 1 40 ? -27.13367 -46.25510 45.90463 1.000 19.86698 74 ALA B O 1
ATOM 4860 N N . MET B 1 41 ? -25.45881 -45.79775 44.46410 1.000 18.82283 75 MET B N 1
ATOM 4861 C CA . MET B 1 41 ? -26.33207 -45.91750 43.30241 1.000 18.09728 75 MET B CA 1
ATOM 4862 C C . MET B 1 41 ? -26.84704 -47.34353 43.15074 1.000 18.67808 75 MET B C 1
ATOM 4863 O O . MET B 1 41 ? -28.04541 -47.55816 42.91668 1.000 19.91538 75 MET B O 1
ATOM 4877 N N . THR B 1 42 ? -25.96720 -48.33555 43.33071 1.000 18.55899 76 THR B N 1
ATOM 4878 C CA . THR B 1 42 ? -26.39128 -49.73128 43.25481 1.000 18.14460 76 THR B CA 1
ATOM 4879 C C . THR B 1 42 ? -27.43963 -50.03218 44.31951 1.000 20.30326 76 THR B C 1
ATOM 4880 O O . THR B 1 42 ? -28.42915 -50.72863 44.06198 1.000 20.95186 76 THR B O 1
ATOM 4891 N N . THR B 1 43 ? -27.25353 -49.49172 45.52390 1.000 19.35694 77 THR B N 1
ATOM 4892 C CA . THR B 1 43 ? -28.20083 -49.75554 46.59949 1.000 19.08718 77 THR B CA 1
ATOM 4893 C C . THR B 1 43 ? -29.58144 -49.25086 46.22985 1.000 20.51823 77 THR B C 1
ATOM 4894 O O . THR B 1 43 ? -30.58945 -49.94384 46.41976 1.000 20.81093 77 THR B O 1
ATOM 4905 N N . PHE B 1 44 ? -29.65406 -48.03193 45.69668 1.000 20.08996 78 PHE B N 1
ATOM 4906 C CA . PHE B 1 44 ? -30.95174 -47.47286 45.34396 1.000 19.23223 78 PHE B CA 1
ATOM 4907 C C . PHE B 1 44 ? -31.56502 -48.23517 44.17490 1.000 18.74315 78 PHE B C 1
ATOM 4908 O O . PHE B 1 44 ? -32.75909 -48.54251 44.19720 1.000 20.27762 78 PHE B O 1
ATOM 4925 N N . LEU B 1 45 ? -30.75908 -48.57847 43.15698 1.000 18.81180 79 LEU B N 1
ATOM 4926 C CA . LEU B 1 45 ? -31.28567 -49.34934 42.03236 1.000 19.42885 79 LEU B CA 1
ATOM 4927 C C . LEU B 1 45 ? -31.85921 -50.68018 42.50590 1.000 21.89184 79 LEU B C 1
ATOM 4928 O O . LEU B 1 45 ? -32.95503 -51.07734 42.10515 1.000 20.64232 79 LEU B O 1
ATOM 4944 N N . SER B 1 46 ? -31.12051 -51.38405 43.36344 1.000 21.33301 80 SER B N 1
ATOM 4945 C CA . SER B 1 46 ? -31.58469 -52.66828 43.88227 1.000 21.39198 80 SER B CA 1
ATOM 4946 C C . SER B 1 46 ? -32.83764 -52.50589 44.72582 1.000 23.79321 80 SER B C 1
ATOM 4947 O O . SER B 1 46 ? -33.77921 -53.31276 44.62367 1.000 22.68344 80 SER B O 1
ATOM 4955 N N . THR B 1 47 ? -32.87531 -51.45847 45.55182 1.000 20.97007 81 THR B N 1
ATOM 4956 C CA . THR B 1 47 ? -34.04627 -51.22537 46.39694 1.000 21.09337 81 THR B CA 1
ATOM 4957 C C . THR B 1 47 ? -35.28732 -51.04817 45.53646 1.000 22.95286 81 THR B C 1
ATOM 4958 O O . THR B 1 47 ? -36.37550 -51.51310 45.89438 1.000 24.12008 81 THR B O 1
ATOM 4969 N N . LEU B 1 48 ? -35.13795 -50.39312 44.38731 1.000 23.00357 82 LEU B N 1
ATOM 4970 C CA . LEU B 1 48 ? -36.23768 -50.12846 43.47754 1.000 22.76126 82 LEU B CA 1
ATOM 4971 C C . LEU B 1 48 ? -36.50839 -51.26738 42.50156 1.000 24.35468 82 LEU B C 1
ATOM 4972 O O . LEU B 1 48 ? -37.28944 -51.08030 41.57100 1.000 23.92750 82 LEU B O 1
ATOM 4988 N N . GLY B 1 49 ? -35.89680 -52.43589 42.68922 1.000 22.99744 83 GLY B N 1
ATOM 4989 C CA . GLY B 1 49 ? -36.25676 -53.63175 41.94283 1.000 24.97936 83 GLY B CA 1
ATOM 4990 C C . GLY B 1 49 ? -35.28231 -54.05524 40.86711 1.000 22.35357 83 GLY B C 1
ATOM 4991 O O . GLY B 1 49 ? -35.48645 -55.11737 40.26037 1.000 26.53862 83 GLY B O 1
ATOM 4995 N N . ALA B 1 50 ? -34.23163 -53.28773 40.60095 1.000 21.84734 84 ALA B N 1
ATOM 4996 C CA . ALA B 1 50 ? -33.29998 -53.67253 39.55827 1.000 22.55377 84 ALA B CA 1
ATOM 4997 C C . ALA B 1 50 ? -32.49645 -54.90008 39.95947 1.000 21.88723 84 ALA B C 1
ATOM 4998 O O . ALA B 1 50 ? -32.22430 -55.13643 41.13250 1.000 25.66912 84 ALA B O 1
ATOM 5005 N N . GLN B 1 51 ? -32.09178 -55.66861 38.94728 1.000 22.64603 85 GLN B N 1
ATOM 5006 C CA . GLN B 1 51 ? -31.06831 -56.69472 39.09572 1.000 24.66654 85 GLN B CA 1
ATOM 5007 C C . GLN B 1 51 ? -29.75372 -56.02189 38.73151 1.000 25.01095 85 GLN B C 1
ATOM 5008 O O . GLN B 1 51 ? -29.61866 -55.49102 37.62415 1.000 25.23600 85 GLN B O 1
ATOM 5022 N N . CYS B 1 52 ? -28.79726 -56.00494 39.65268 1.000 22.91854 86 CYS B N 1
ATOM 5023 C CA . CYS B 1 52 ? -27.59370 -55.21405 39.45780 1.000 21.91722 86 CYS B CA 1
ATOM 5024 C C . CYS B 1 52 ? -26.36296 -56.09301 39.28446 1.000 23.27022 86 CYS B C 1
ATOM 5025 O O . CYS B 1 52 ? -26.26160 -57.19086 39.84766 1.000 25.45011 86 CYS B O 1
ATOM 5033 N N . VAL B 1 53 ? -25.41314 -55.57026 38.52061 1.000 22.86838 87 VAL B N 1
ATOM 5034 C CA . VAL B 1 53 ? -24.10706 -56.17603 38.33214 1.000 22.79207 87 VAL B CA 1
ATOM 5035 C C . VAL B 1 53 ? -23.07689 -55.09929 38.60732 1.000 21.37124 87 VAL B C 1
ATOM 5036 O O . VAL B 1 53 ? -23.12801 -54.01759 38.00196 1.000 21.09935 87 VAL B O 1
ATOM 5049 N N . ILE B 1 54 ? -22.14678 -55.38326 39.50903 1.000 21.07821 88 ILE B N 1
ATOM 5050 C CA . ILE B 1 54 ? -21.12067 -54.42695 39.89658 1.000 21.41090 88 ILE B CA 1
ATOM 5051 C C . ILE B 1 54 ? -19.75510 -54.97880 39.53124 1.000 20.74786 88 ILE B C 1
ATOM 5052 O O . ILE B 1 54 ? -19.50018 -56.17798 39.65874 1.000 21.83352 88 ILE B O 1
ATOM 5068 N N . ALA B 1 55 ? -18.88066 -54.09782 39.05864 1.000 21.10321 89 ALA B N 1
ATOM 5069 C CA . ALA B 1 55 ? -17.58715 -54.50580 38.53762 1.000 20.21756 89 ALA B CA 1
ATOM 5070 C C . ALA B 1 55 ? -16.50939 -53.51385 38.92407 1.000 19.34646 89 ALA B C 1
ATOM 5071 O O . ALA B 1 55 ? -16.69845 -52.29504 38.81205 1.000 20.79688 89 ALA B O 1
ATOM 5078 N N . SER B 1 56 ? -15.38921 -54.05304 39.40080 1.000 22.27009 90 SER B N 1
ATOM 5079 C CA . SER B 1 56 ? -14.19577 -53.29105 39.76624 1.000 21.18371 90 SER B CA 1
ATOM 5080 C C . SER B 1 56 ? -13.08482 -54.31199 40.00706 1.000 22.71935 90 SER B C 1
ATOM 5081 O O . SER B 1 56 ? -13.26074 -55.51631 39.77092 1.000 23.51967 90 SER B O 1
ATOM 5089 N N . ARG B 1 57 ? -11.93898 -53.83505 40.49425 1.000 22.58395 91 ARG B N 1
ATOM 5090 C CA . ARG B 1 57 ? -10.77427 -54.69955 40.62399 1.000 23.05306 91 ARG B CA 1
ATOM 5091 C C . ARG B 1 57 ? -10.83904 -55.65425 41.81446 1.000 25.74580 91 ARG B C 1
ATOM 5092 O O . ARG B 1 57 ? -10.30418 -56.77649 41.73304 1.000 25.89766 91 ARG B O 1
ATOM 5113 N N . ASN B 1 58 ? -11.44831 -55.24047 42.92673 1.000 23.99471 92 ASN B N 1
ATOM 5114 C CA . ASN B 1 58 ? -11.36802 -55.99846 44.18172 1.000 24.12335 92 ASN B CA 1
ATOM 5115 C C . ASN B 1 58 ? -12.59894 -56.88331 44.35461 1.000 26.71835 92 ASN B C 1
ATOM 5116 O O . ASN B 1 58 ? -13.67158 -56.41545 44.73845 1.000 27.05552 92 ASN B O 1
ATOM 5127 N N . ILE B 1 59 ? -12.42710 -58.18525 44.10912 1.000 27.39304 93 ILE B N 1
ATOM 5128 C CA . ILE B 1 59 ? -13.58049 -59.08448 44.11740 1.000 29.10217 93 ILE B CA 1
ATOM 5129 C C . ILE B 1 59 ? -14.14307 -59.25720 45.52069 1.000 28.86616 93 ILE B C 1
ATOM 5130 O O . ILE B 1 59 ? -15.35499 -59.44384 45.68792 1.000 29.86418 93 ILE B O 1
ATOM 5146 N N . ASP B 1 60 ? -13.29370 -59.19832 46.54722 1.000 29.65080 94 ASP B N 1
ATOM 5147 C CA . ASP B 1 60 ? -13.78143 -59.34534 47.91580 1.000 33.69403 94 ASP B CA 1
ATOM 5148 C C . ASP B 1 60 ? -14.68937 -58.18251 48.30167 1.000 30.42641 94 ASP B C 1
ATOM 5149 O O . ASP B 1 60 ? -15.76165 -58.38201 48.88884 1.000 31.29062 94 ASP B O 1
ATOM 5158 N N . VAL B 1 61 ? -14.26830 -56.95523 47.99248 1.000 28.09246 95 VAL B N 1
ATOM 5159 C CA . VAL B 1 61 ? -15.10799 -55.78916 48.25204 1.000 28.44956 95 VAL B CA 1
ATOM 5160 C C . VAL B 1 61 ? -16.41087 -55.90222 47.47559 1.000 28.88626 95 VAL B C 1
ATOM 5161 O O . VAL B 1 61 ? -17.49783 -55.66262 48.01617 1.000 29.70660 95 VAL B O 1
ATOM 5174 N N . LEU B 1 62 ? -16.32349 -56.26719 46.19295 1.000 25.85150 96 LEU B N 1
ATOM 5175 C CA . LEU B 1 62 ? -17.52821 -56.40292 45.38157 1.000 26.81797 96 LEU B CA 1
ATOM 5176 C C . LEU B 1 62 ? -18.47485 -57.44510 45.96339 1.000 27.43233 96 LEU B C 1
ATOM 5177 O O . LEU B 1 62 ? -19.68714 -57.21875 46.05308 1.000 26.88028 96 LEU B O 1
ATOM 5193 N N . LYS B 1 63 ? -17.93792 -58.61790 46.33149 1.000 28.69281 97 LYS B N 1
ATOM 5194 C CA . LYS B 1 63 ? -18.77580 -59.68093 46.88679 1.000 29.91386 97 LYS B CA 1
ATOM 5195 C C . LYS B 1 63 ? -19.42557 -59.24086 48.19247 1.000 31.52338 97 LYS B C 1
ATOM 5196 O O . LYS B 1 63 ? -20.61763 -59.48920 48.41476 1.000 32.13351 97 LYS B O 1
ATOM 5215 N N . ALA B 1 64 ? -18.66341 -58.57341 49.06515 1.000 30.03048 98 ALA B N 1
ATOM 5216 C CA . ALA B 1 64 ? -19.22599 -58.11188 50.33180 1.000 31.86217 98 ALA B CA 1
ATOM 5217 C C . ALA B 1 64 ? -20.37074 -57.14078 50.09075 1.000 29.16988 98 ALA B C 1
ATOM 5218 O O . ALA B 1 64 ? -21.45247 -57.26921 50.68109 1.000 31.06938 98 ALA B O 1
ATOM 5225 N N . THR B 1 65 ? -20.15646 -56.16455 49.20313 1.000 27.58195 99 THR B N 1
ATOM 5226 C CA . THR B 1 65 ? -21.20255 -55.18878 48.92388 1.000 25.19389 99 THR B CA 1
ATOM 5227 C C . THR B 1 65 ? -22.40964 -55.85458 48.28845 1.000 27.29131 99 THR B C 1
ATOM 5228 O O . THR B 1 65 ? -23.55661 -55.53409 48.62442 1.000 29.65110 99 THR B O 1
ATOM 5239 N N . ALA B 1 66 ? -22.17195 -56.79809 47.37356 1.000 28.74215 100 ALA B N 1
ATOM 5240 C CA . ALA B 1 66 ? -23.27597 -57.48138 46.71374 1.000 31.89894 100 ALA B CA 1
ATOM 5241 C C . ALA B 1 66 ? -24.13127 -58.21865 47.72789 1.000 31.04436 100 ALA B C 1
ATOM 5242 O O . ALA B 1 66 ? -25.36786 -58.14828 47.68401 1.000 30.92887 100 ALA B O 1
ATOM 5249 N N . GLU B 1 67 ? -23.48831 -58.91031 48.67287 1.000 29.63596 101 GLU B N 1
ATOM 5250 C CA . GLU B 1 67 ? -24.22913 -59.63198 49.70197 1.000 31.39503 101 GLU B CA 1
ATOM 5251 C C . GLU B 1 67 ? -24.96389 -58.66571 50.61793 1.000 30.54520 101 GLU B C 1
ATOM 5252 O O . GLU B 1 67 ? -26.13093 -58.89224 50.96565 1.000 34.44067 101 GLU B O 1
ATOM 5264 N N . GLU B 1 68 ? -24.30356 -57.56895 50.99499 1.000 28.62294 102 GLU B N 1
ATOM 5265 C CA . GLU B 1 68 ? -24.93034 -56.57876 51.86309 1.000 30.63885 102 GLU B CA 1
ATOM 5266 C C . GLU B 1 68 ? -26.18287 -55.98760 51.22492 1.000 30.85447 102 GLU B C 1
ATOM 5267 O O . GLU B 1 68 ? -27.22885 -55.87095 51.87349 1.000 34.57771 102 GLU B O 1
ATOM 5279 N N . ILE B 1 69 ? -26.09216 -55.58498 49.96118 1.000 28.80920 103 ILE B N 1
ATOM 5280 C CA . ILE B 1 69 ? -27.23748 -54.96571 49.30636 1.000 30.09871 103 ILE B CA 1
ATOM 5281 C C . ILE B 1 69 ? -28.35014 -55.98714 49.10549 1.000 30.61084 103 ILE B C 1
ATOM 5282 O O . ILE B 1 69 ? -29.51341 -55.74610 49.45936 1.000 32.20330 103 ILE B O 1
ATOM 5298 N N . SER B 1 70 ? -28.01024 -57.14332 48.53017 1.000 29.74006 104 SER B N 1
ATOM 5299 C CA . SER B 1 70 ? -29.03527 -58.12134 48.17108 1.000 32.50237 104 SER B CA 1
ATOM 5300 C C . SER B 1 70 ? -29.76137 -58.65215 49.39448 1.000 37.88838 104 SER B C 1
ATOM 5301 O O . SER B 1 70 ? -30.94664 -58.99493 49.31127 1.000 36.85103 104 SER B O 1
ATOM 5309 N N . SER B 1 71 ? -29.07869 -58.72300 50.53874 1.000 32.69025 105 SER B N 1
ATOM 5310 C CA . SER B 1 71 ? -29.73376 -59.19559 51.75275 1.000 39.57388 105 SER B CA 1
ATOM 5311 C C . SER B 1 71 ? -30.71180 -58.16637 52.30831 1.000 42.81211 105 SER B C 1
ATOM 5312 O O . SER B 1 71 ? -31.66588 -58.54412 53.00109 1.000 40.37444 105 SER B O 1
ATOM 5320 N N . LYS B 1 72 ? -30.50833 -56.87400 52.01934 1.000 34.53210 106 LYS B N 1
ATOM 5321 C CA . LYS B 1 72 ? -31.49736 -55.88180 52.41571 1.000 33.87055 106 LYS B CA 1
ATOM 5322 C C . LYS B 1 72 ? -32.67038 -55.82612 51.43520 1.000 40.53576 106 LYS B C 1
ATOM 5323 O O . LYS B 1 72 ? -33.82313 -55.66247 51.84515 1.000 40.69623 106 LYS B O 1
ATOM 5342 N N . THR B 1 73 ? -32.39241 -55.87338 50.12758 1.000 33.16310 107 THR B N 1
ATOM 5343 C CA . THR B 1 73 ? -33.44172 -55.61504 49.15359 1.000 30.49987 107 THR B CA 1
ATOM 5344 C C . THR B 1 73 ? -34.12426 -56.87565 48.65126 1.000 32.35935 107 THR B C 1
ATOM 5345 O O . THR B 1 73 ? -35.21431 -56.78201 48.07622 1.000 37.07609 107 THR B O 1
ATOM 5356 N N . GLY B 1 74 ? -33.50476 -58.03944 48.81562 1.000 33.93879 108 GLY B N 1
ATOM 5357 C CA . GLY B 1 74 ? -34.01838 -59.25332 48.23358 1.000 38.82352 108 GLY B CA 1
ATOM 5358 C C . GLY B 1 74 ? -33.81618 -59.38607 46.74181 1.000 37.14453 108 GLY B C 1
ATOM 5359 O O . GLY B 1 74 ? -34.29443 -60.36789 46.15750 1.000 41.95465 108 GLY B O 1
ATOM 5363 N N . ASN B 1 75 ? -33.12069 -58.45097 46.10322 1.000 33.65319 109 ASN B N 1
ATOM 5364 C CA . ASN B 1 75 ? -32.84529 -58.51990 44.67767 1.000 36.35078 109 ASN B CA 1
ATOM 5365 C C . ASN B 1 75 ? -31.37323 -58.83268 44.45610 1.000 33.51060 109 ASN B C 1
ATOM 5366 O O . ASN B 1 75 ? -30.50839 -58.37130 45.20958 1.000 35.48626 109 ASN B O 1
ATOM 5377 N N . LYS B 1 76 ? -31.10108 -59.60323 43.40603 1.000 35.12470 110 LYS B N 1
ATOM 5378 C CA . LYS B 1 76 ? -29.76431 -60.12460 43.19148 1.000 29.46878 110 LYS B CA 1
ATOM 5379 C C . LYS B 1 76 ? -28.79867 -59.02542 42.79604 1.000 26.38623 110 LYS B C 1
ATOM 5380 O O . LYS B 1 76 ? -29.11634 -58.13865 41.99494 1.000 27.86286 110 LYS B O 1
ATOM 5399 N N . VAL B 1 77 ? -27.59517 -59.10349 43.34775 1.000 28.70928 111 VAL B N 1
ATOM 5400 C CA . VAL B 1 77 ? -26.48391 -58.25806 42.92066 1.000 27.78398 111 VAL B CA 1
ATOM 5401 C C . VAL B 1 77 ? -25.34385 -59.20277 42.57821 1.000 25.26489 111 VAL B C 1
ATOM 5402 O O . VAL B 1 77 ? -24.92323 -60.00301 43.42388 1.000 28.55963 111 VAL B O 1
ATOM 5415 N N . HIS B 1 78 ? -24.86848 -59.12942 41.33309 1.000 27.37417 112 HIS B N 1
ATOM 5416 C CA . HIS B 1 78 ? -23.78645 -59.97252 40.85223 1.000 27.31213 112 HIS B CA 1
ATOM 5417 C C . HIS B 1 78 ? -22.49236 -59.17057 40.89842 1.000 25.99063 112 HIS B C 1
ATOM 5418 O O . HIS B 1 78 ? -22.48175 -57.97521 40.57881 1.000 27.53882 112 HIS B O 1
ATOM 5432 N N . ALA B 1 79 ? -21.40327 -59.82546 41.26604 1.000 26.21996 113 ALA B N 1
ATOM 5433 C CA . ALA B 1 79 ? -20.08182 -59.20958 41.26942 1.000 26.41060 113 ALA B CA 1
ATOM 5434 C C . ALA B 1 79 ? -19.21827 -59.80679 40.16839 1.000 25.80809 113 ALA B C 1
ATOM 5435 O O . ALA B 1 79 ? -19.18924 -61.02728 39.99159 1.000 28.04625 113 ALA B O 1
ATOM 5442 N N . ILE B 1 80 ? -18.51517 -58.93860 39.43251 1.000 25.52290 114 ILE B N 1
ATOM 5443 C CA . ILE B 1 80 ? -17.55804 -59.36204 38.41449 1.000 24.96782 114 ILE B CA 1
ATOM 5444 C C . ILE B 1 80 ? -16.27476 -58.56197 38.57895 1.000 23.88056 114 ILE B C 1
ATOM 5445 O O . ILE B 1 80 ? -16.30461 -57.32511 38.51011 1.000 23.35894 114 ILE B O 1
ATOM 5461 N N . ARG B 1 81 ? -15.14229 -59.25570 38.72836 1.000 25.50928 115 ARG B N 1
ATOM 5462 C CA . ARG B 1 81 ? -13.86357 -58.55709 38.77875 1.000 25.60970 115 ARG B CA 1
ATOM 5463 C C . ARG B 1 81 ? -13.51944 -58.03307 37.39334 1.000 25.22042 115 ARG B C 1
ATOM 5464 O O . ARG B 1 81 ? -13.60681 -58.76050 36.39924 1.000 26.48568 115 ARG B O 1
ATOM 5485 N N . CYS B 1 82 ? -13.12813 -56.76492 37.31842 1.000 23.58400 116 CYS B N 1
ATOM 5486 C CA . CYS B 1 82 ? -12.74268 -56.17534 36.04246 1.000 23.63477 116 CYS B CA 1
ATOM 5487 C C . CYS B 1 82 ? -11.88137 -54.95245 36.30335 1.000 24.43514 116 CYS B C 1
ATOM 5488 O O . CYS B 1 82 ? -12.27378 -54.07950 37.07901 1.000 24.14428 116 CYS B O 1
ATOM 5496 N N . ASP B 1 83 ? -10.70999 -54.90701 35.67025 1.000 22.30532 117 ASP B N 1
ATOM 5497 C CA . ASP B 1 83 ? -9.89965 -53.69886 35.60172 1.000 25.27209 117 ASP B CA 1
ATOM 5498 C C . ASP B 1 83 ? -10.28960 -53.02216 34.29236 1.000 23.63398 117 ASP B C 1
ATOM 5499 O O . ASP B 1 83 ? -10.02114 -53.55715 33.21093 1.000 23.13976 117 ASP B O 1
ATOM 5508 N N . VAL B 1 84 ? -10.95757 -51.86773 34.38696 1.000 20.97235 118 VAL B N 1
ATOM 5509 C CA . VAL B 1 84 ? -11.49307 -51.22565 33.18898 1.000 21.25793 118 VAL B CA 1
ATOM 5510 C C . VAL B 1 84 ? -10.39842 -50.71997 32.25472 1.000 23.97152 118 VAL B C 1
ATOM 5511 O O . VAL B 1 84 ? -10.69489 -50.38851 31.09704 1.000 23.65801 118 VAL B O 1
ATOM 5524 N N . ARG B 1 85 ? -9.14153 -50.65896 32.72198 1.000 23.03621 119 ARG B N 1
ATOM 5525 C CA . ARG B 1 85 ? -8.01851 -50.30843 31.86638 1.000 25.44493 119 ARG B CA 1
ATOM 5526 C C . ARG B 1 85 ? -7.73632 -51.36960 30.81056 1.000 26.86420 119 ARG B C 1
ATOM 5527 O O . ARG B 1 85 ? -7.02993 -51.08758 29.83329 1.000 28.19348 119 ARG B O 1
ATOM 5548 N N . ASP B 1 86 ? -8.22172 -52.59769 31.00731 1.000 24.81433 120 ASP B N 1
ATOM 5549 C CA . ASP B 1 86 ? -7.86618 -53.72117 30.15501 1.000 26.56940 120 ASP B CA 1
ATOM 5550 C C . ASP B 1 86 ? -9.04186 -54.03100 29.24063 1.000 22.62839 120 ASP B C 1
ATOM 5551 O O . ASP B 1 86 ? -10.05703 -54.57044 29.71344 1.000 24.98150 120 ASP B O 1
ATOM 5560 N N . PRO B 1 87 ? -8.97073 -53.69649 27.94993 1.000 22.73919 121 PRO B N 1
ATOM 5561 C CA . PRO B 1 87 ? -10.15065 -53.87586 27.09302 1.000 22.67072 121 PRO B CA 1
ATOM 5562 C C . PRO B 1 87 ? -10.54492 -55.32937 26.91166 1.000 24.89251 121 PRO B C 1
ATOM 5563 O O . PRO B 1 87 ? -11.72651 -55.61375 26.68948 1.000 26.65155 121 PRO B O 1
ATOM 5574 N N . ASP B 1 88 ? -9.59693 -56.27005 27.00129 1.000 24.49434 122 ASP B N 1
ATOM 5575 C CA . ASP B 1 88 ? -9.96774 -57.67868 26.90385 1.000 26.93189 122 ASP B CA 1
ATOM 5576 C C . ASP B 1 88 ? -10.74760 -58.11176 28.13772 1.000 26.09036 122 ASP B C 1
ATOM 5577 O O . ASP B 1 88 ? -11.73417 -58.85261 28.03940 1.000 27.43316 122 ASP B O 1
ATOM 5586 N N . MET B 1 89 ? -10.34074 -57.62970 29.31004 1.000 25.64115 123 MET B N 1
ATOM 5587 C CA . MET B 1 89 ? -11.11355 -57.92384 30.50680 1.000 27.28533 123 MET B CA 1
ATOM 5588 C C . MET B 1 89 ? -12.49283 -57.27343 30.44080 1.000 23.70918 123 MET B C 1
ATOM 5589 O O . MET B 1 89 ? -13.48442 -57.86199 30.88374 1.000 24.56042 123 MET B O 1
ATOM 5603 N N . VAL B 1 90 ? -12.57646 -56.05119 29.91212 1.000 22.85415 124 VAL B N 1
ATOM 5604 C CA . VAL B 1 90 ? -13.88186 -55.42158 29.74122 1.000 21.87155 124 VAL B CA 1
ATOM 5605 C C . VAL B 1 90 ? -14.76027 -56.26953 28.82840 1.000 22.77889 124 VAL B C 1
ATOM 5606 O O . VAL B 1 90 ? -15.93543 -56.52495 29.12449 1.000 24.02199 124 VAL B O 1
ATOM 5619 N N . HIS B 1 91 ? -14.20014 -56.74234 27.71338 1.000 25.04289 125 HIS B N 1
ATOM 5620 C CA . HIS B 1 91 ? -14.97253 -57.59862 26.81741 1.000 26.84158 125 HIS B CA 1
ATOM 5621 C C . HIS B 1 91 ? -15.52914 -58.81088 27.55721 1.000 25.64602 125 HIS B C 1
ATOM 5622 O O . HIS B 1 91 ? -16.72443 -59.11771 27.46568 1.000 27.89128 125 HIS B O 1
ATOM 5636 N N . ASN B 1 92 ? -14.67989 -59.50881 28.30767 1.000 26.08897 126 ASN B N 1
ATOM 5637 C CA . ASN B 1 92 ? -15.13589 -60.69924 29.01460 1.000 27.13727 126 ASN B CA 1
ATOM 5638 C C . ASN B 1 92 ? -16.14878 -60.35855 30.09252 1.000 27.24773 126 ASN B C 1
ATOM 5639 O O . ASN B 1 92 ? -17.05587 -61.15361 30.35968 1.000 27.96971 126 ASN B O 1
ATOM 5650 N N . THR B 1 93 ? -15.99478 -59.19275 30.72565 1.000 25.30612 127 THR B N 1
ATOM 5651 C CA . THR B 1 93 ? -16.92844 -58.76946 31.76281 1.000 25.22258 127 THR B CA 1
ATOM 5652 C C . THR B 1 93 ? -18.30472 -58.50964 31.18191 1.000 24.57662 127 THR B C 1
ATOM 5653 O O . THR B 1 93 ? -19.31637 -58.89406 31.77896 1.000 25.86657 127 THR B O 1
ATOM 5664 N N . VAL B 1 94 ? -18.36264 -57.89118 30.00073 1.000 25.23429 128 VAL B N 1
ATOM 5665 C CA . VAL B 1 94 ? -19.65356 -57.63808 29.37156 1.000 24.09657 128 VAL B CA 1
ATOM 5666 C C . VAL B 1 94 ? -20.30708 -58.94643 28.95299 1.000 25.51815 128 VAL B C 1
ATOM 5667 O O . VAL B 1 94 ? -21.52658 -59.11407 29.08574 1.000 25.73769 128 VAL B O 1
ATOM 5680 N N . LEU B 1 95 ? -19.51071 -59.90841 28.47797 1.000 25.70068 129 LEU B N 1
ATOM 5681 C CA . LEU B 1 95 ? -20.07407 -61.20857 28.15020 1.000 25.64238 129 LEU B CA 1
ATOM 5682 C C . LEU B 1 95 ? -20.68140 -61.84902 29.38949 1.000 28.11042 129 LEU B C 1
ATOM 5683 O O . LEU B 1 95 ? -21.76348 -62.45181 29.32853 1.000 29.95225 129 LEU B O 1
ATOM 5699 N N . GLU B 1 96 ? -19.97477 -61.77088 30.52144 1.000 27.95336 130 GLU B N 1
ATOM 5700 C CA . GLU B 1 96 ? -20.50497 -62.35357 31.75187 1.000 26.25013 130 GLU B CA 1
ATOM 5701 C C . GLU B 1 96 ? -21.76594 -61.62321 32.20222 1.000 27.43767 130 GLU B C 1
ATOM 5702 O O . GLU B 1 96 ? -22.73378 -62.26879 32.61614 1.000 27.00709 130 GLU B O 1
ATOM 5714 N N . LEU B 1 97 ? -21.76698 -60.28554 32.13494 1.000 26.03891 131 LEU B N 1
ATOM 5715 C CA . LEU B 1 97 ? -22.96919 -59.51669 32.44931 1.000 24.10145 131 LEU B CA 1
ATOM 5716 C C . LEU B 1 97 ? -24.18205 -60.07311 31.71159 1.000 27.62078 131 LEU B C 1
ATOM 5717 O O . LEU B 1 97 ? -25.24578 -60.30632 32.30232 1.000 27.88239 131 LEU B O 1
ATOM 5733 N N . ILE B 1 98 ? -24.04011 -60.27982 30.40600 1.000 26.59527 132 ILE B N 1
ATOM 5734 C CA . ILE B 1 98 ? -25.16724 -60.73629 29.60289 1.000 27.56004 132 ILE B CA 1
ATOM 5735 C C . ILE B 1 98 ? -25.55991 -62.14846 29.98973 1.000 30.51316 132 ILE B C 1
ATOM 5736 O O . ILE B 1 98 ? -26.75056 -62.49193 29.99784 1.000 30.54284 132 ILE B O 1
ATOM 5752 N N . LYS B 1 99 ? -24.57986 -62.97437 30.34564 1.000 26.90473 133 LYS B N 1
ATOM 5753 C CA . LYS B 1 99 ? -24.85635 -64.36693 30.67447 1.000 29.84975 133 LYS B CA 1
ATOM 5754 C C . LYS B 1 99 ? -25.56256 -64.50186 32.01713 1.000 30.97260 133 LYS B C 1
ATOM 5755 O O . LYS B 1 99 ? -26.48552 -65.32050 32.15374 1.000 34.64026 133 LYS B O 1
ATOM 5774 N N . VAL B 1 100 ? -25.14661 -63.71687 33.01693 1.000 30.54117 134 VAL B N 1
ATOM 5775 C CA . VAL B 1 100 ? -25.64013 -63.92084 34.37900 1.000 30.52844 134 VAL B CA 1
ATOM 5776 C C . VAL B 1 100 ? -26.89210 -63.09767 34.68333 1.000 30.04382 134 VAL B C 1
ATOM 5777 O O . VAL B 1 100 ? -27.68185 -63.47795 35.55647 1.000 31.38202 134 VAL B O 1
ATOM 5790 N N . ALA B 1 101 ? -27.06438 -61.96491 34.02143 1.000 25.80226 135 ALA B N 1
ATOM 5791 C CA . ALA B 1 101 ? -28.19881 -61.08670 34.28444 1.000 25.29059 135 ALA B CA 1
ATOM 5792 C C . ALA B 1 101 ? -28.98487 -60.77087 33.02493 1.000 28.81371 135 ALA B C 1
ATOM 5793 O O . ALA B 1 101 ? -30.21532 -60.72708 33.06896 1.000 36.42290 135 ALA B O 1
ATOM 5800 N N . GLY B 1 102 ? -28.30760 -60.55185 31.90499 1.000 31.72858 136 GLY B N 1
ATOM 5801 C CA . GLY B 1 102 ? -28.93930 -60.16193 30.66350 1.000 27.92499 136 GLY B CA 1
ATOM 5802 C C . GLY B 1 102 ? -28.40605 -58.82522 30.19311 1.000 24.26698 136 GLY B C 1
ATOM 5803 O O . GLY B 1 102 ? -27.55760 -58.20721 30.83180 1.000 24.11170 136 GLY B O 1
ATOM 5807 N N . HIS B 1 103 ? -28.88826 -58.40391 29.03239 1.000 23.26476 137 HIS B N 1
ATOM 5808 C CA . HIS B 1 103 ? -28.46195 -57.10803 28.51233 1.000 22.41278 137 HIS B CA 1
ATOM 5809 C C . HIS B 1 103 ? -28.83495 -56.00339 29.49370 1.000 22.41084 137 HIS B C 1
ATOM 5810 O O . HIS B 1 103 ? -29.93247 -56.02312 30.06682 1.000 23.18065 137 HIS B O 1
ATOM 5824 N N . PRO B 1 104 ? -27.96027 -55.02544 29.70177 1.000 21.11052 138 PRO B N 1
ATOM 5825 C CA . PRO B 1 104 ? -28.28223 -53.95710 30.65057 1.000 21.20294 138 PRO B CA 1
ATOM 5826 C C . PRO B 1 104 ? -29.23701 -52.92530 30.06856 1.000 19.79934 138 PRO B C 1
ATOM 5827 O O . PRO B 1 104 ? -29.14133 -52.54505 28.90033 1.000 22.35539 138 PRO B O 1
ATOM 5838 N N . ASP B 1 105 ? -30.17529 -52.49036 30.90944 1.000 18.60959 139 ASP B N 1
ATOM 5839 C CA . ASP B 1 105 ? -31.01531 -51.34379 30.62111 1.000 19.97444 139 ASP B CA 1
ATOM 5840 C C . ASP B 1 105 ? -30.39025 -50.06636 31.14026 1.000 19.19891 139 ASP B C 1
ATOM 5841 O O . ASP B 1 105 ? -30.75101 -48.96654 30.68330 1.000 19.80097 139 ASP B O 1
ATOM 5850 N N . VAL B 1 106 ? -29.45288 -50.18491 32.07717 1.000 18.41668 140 VAL B N 1
ATOM 5851 C CA . VAL B 1 106 ? -28.83769 -49.05294 32.77317 1.000 19.06584 140 VAL B CA 1
ATOM 5852 C C . VAL B 1 106 ? -27.34921 -49.33644 32.85810 1.000 18.57952 140 VAL B C 1
ATOM 5853 O O . VAL B 1 106 ? -26.95540 -50.42866 33.27976 1.000 18.09041 140 VAL B O 1
ATOM 5866 N N . VAL B 1 107 ? -26.52625 -48.37441 32.46416 1.000 16.70444 141 VAL B N 1
ATOM 5867 C CA . VAL B 1 107 ? -25.07681 -48.49202 32.54132 1.000 16.84219 141 VAL B CA 1
ATOM 5868 C C . VAL B 1 107 ? -24.54190 -47.25426 33.23210 1.000 18.70069 141 VAL B C 1
ATOM 5869 O O . VAL B 1 107 ? -24.79426 -46.13864 32.76545 1.000 18.43310 141 VAL B O 1
ATOM 5882 N N . ILE B 1 108 ? -23.81805 -47.44025 34.33367 1.000 17.17893 142 ILE B N 1
ATOM 5883 C CA . ILE B 1 108 ? -23.23549 -46.32026 35.05498 1.000 17.41237 142 ILE B CA 1
ATOM 5884 C C . ILE B 1 108 ? -21.72951 -46.47263 35.08473 1.000 17.83720 142 ILE B C 1
ATOM 5885 O O . ILE B 1 108 ? -21.20571 -47.43677 35.66578 1.000 17.75098 142 ILE B O 1
ATOM 5901 N N . ASN B 1 109 ? -21.03717 -45.50764 34.47442 1.000 17.51092 143 ASN B N 1
ATOM 5902 C CA . ASN B 1 109 ? -19.58306 -45.46385 34.46467 1.000 18.29641 143 ASN B CA 1
ATOM 5903 C C . ASN B 1 109 ? -19.13652 -44.54426 35.59216 1.000 19.80878 143 ASN B C 1
ATOM 5904 O O . ASN B 1 109 ? -19.26759 -43.31805 35.49760 1.000 20.35311 143 ASN B O 1
ATOM 5915 N N . ASN B 1 110 ? -18.60956 -45.15120 36.64097 1.000 20.78794 144 ASN B N 1
ATOM 5916 C CA . ASN B 1 110 ? -18.23266 -44.45920 37.86200 1.000 18.54751 144 ASN B CA 1
ATOM 5917 C C . ASN B 1 110 ? -16.82891 -44.79875 38.34891 1.000 22.15150 144 ASN B C 1
ATOM 5918 O O . ASN B 1 110 ? -16.26090 -44.00278 39.10570 1.000 23.73698 144 ASN B O 1
ATOM 5929 N N . ALA B 1 111 ? -16.21076 -45.87540 37.86563 1.000 19.86825 145 ALA B N 1
ATOM 5930 C CA . ALA B 1 111 ? -14.85039 -46.20142 38.26350 1.000 19.74581 145 ALA B CA 1
ATOM 5931 C C . ALA B 1 111 ? -13.91901 -45.04580 37.93640 1.000 20.37692 145 ALA B C 1
ATOM 5932 O O . ALA B 1 111 ? -13.99792 -44.45357 36.86156 1.000 21.66583 145 ALA B O 1
ATOM 5939 N N . ALA B 1 112 ? -13.03150 -44.72268 38.86751 1.000 21.10584 146 ALA B N 1
ATOM 5940 C CA . ALA B 1 112 ? -12.14509 -43.58796 38.68792 1.000 20.53961 146 ALA B CA 1
ATOM 5941 C C . ALA B 1 112 ? -10.94504 -43.72919 39.60278 1.000 22.34912 146 ALA B C 1
ATOM 5942 O O . ALA B 1 112 ? -10.94937 -44.52190 40.54654 1.000 25.27770 146 ALA B O 1
ATOM 5949 N N . GLY B 1 113 ? -9.91041 -42.94915 39.29906 1.000 23.94166 147 GLY B N 1
ATOM 5950 C CA . GLY B 1 113 ? -8.82971 -42.71574 40.23629 1.000 24.46902 147 GLY B CA 1
ATOM 5951 C C . GLY B 1 113 ? -8.49853 -41.23737 40.21829 1.000 24.54453 147 GLY B C 1
ATOM 5952 O O . GLY B 1 113 ? -8.82685 -40.52347 39.26988 1.000 23.15866 147 GLY B O 1
ATOM 5956 N N . ASN B 1 114 ? -7.85407 -40.78210 41.29171 1.000 23.59110 148 ASN B N 1
ATOM 5957 C CA . ASN B 1 114 ? -7.50871 -39.37419 41.41916 1.000 24.22013 148 ASN B CA 1
ATOM 5958 C C . ASN B 1 114 ? -6.50132 -39.20143 42.53998 1.000 24.77005 148 ASN B C 1
ATOM 5959 O O . ASN B 1 114 ? -6.41577 -40.03215 43.45709 1.000 25.20340 148 ASN B O 1
ATOM 5970 N N . PHE B 1 115 ? -5.72593 -38.12348 42.43764 1.000 25.87624 149 PHE B N 1
ATOM 5971 C CA . PHE B 1 115 ? -4.91654 -37.62279 43.54375 1.000 29.39365 149 PHE B CA 1
ATOM 5972 C C . PHE B 1 115 ? -4.66519 -36.14214 43.28965 1.000 25.73830 149 PHE B C 1
ATOM 5973 O O . PHE B 1 115 ? -4.72499 -35.67662 42.15337 1.000 24.67995 149 PHE B O 1
ATOM 5990 N N . ILE B 1 116 ? -4.40222 -35.41445 44.36202 1.000 23.28315 150 ILE B N 1
ATOM 5991 C CA . ILE B 1 116 ? -4.11637 -33.98526 44.28956 1.000 22.60277 150 ILE B CA 1
ATOM 5992 C C . ILE B 1 116 ? -2.60628 -33.80278 44.23997 1.000 21.98493 150 ILE B C 1
ATOM 5993 O O . ILE B 1 116 ? -1.86969 -34.40588 45.03290 1.000 25.60061 150 ILE B O 1
ATOM 6009 N N . SER B 1 117 ? -2.13684 -32.99168 43.28975 1.000 20.63735 151 SER B N 1
ATOM 6010 C CA . SER B 1 117 ? -0.71069 -32.75898 43.13578 1.000 21.38176 151 SER B CA 1
ATOM 6011 C C . SER B 1 117 ? -0.46399 -31.50938 42.32103 1.000 21.49703 151 SER B C 1
ATOM 6012 O O . SER B 1 117 ? -1.16016 -31.29200 41.32329 1.000 19.66069 151 SER B O 1
ATOM 6020 N N . PRO B 1 118 ? 0.52029 -30.69351 42.67591 1.000 18.45536 152 PRO B N 1
ATOM 6021 C CA . PRO B 1 118 ? 1.02328 -29.71748 41.70416 1.000 18.91352 152 PRO B CA 1
ATOM 6022 C C . PRO B 1 118 ? 1.33064 -30.44424 40.40031 1.000 17.92013 152 PRO B C 1
ATOM 6023 O O . PRO B 1 118 ? 1.87057 -31.55730 40.39555 1.000 19.10323 152 PRO B O 1
ATOM 6034 N N . SER B 1 119 ? 0.94657 -29.83353 39.28771 1.000 18.07625 153 SER B N 1
ATOM 6035 C CA . SER B 1 119 ? 1.10838 -30.48838 37.99898 1.000 17.58105 153 SER B CA 1
ATOM 6036 C C . SER B 1 119 ? 2.57895 -30.71477 37.67054 1.000 19.19077 153 SER B C 1
ATOM 6037 O O . SER B 1 119 ? 2.91821 -31.70348 37.00903 1.000 20.00604 153 SER B O 1
ATOM 6045 N N . GLU B 1 120 ? 3.46993 -29.83992 38.15421 1.000 19.02220 154 GLU B N 1
ATOM 6046 C CA . GLU B 1 120 ? 4.89953 -30.00401 37.90598 1.000 19.60793 154 GLU B CA 1
ATOM 6047 C C . GLU B 1 120 ? 5.49963 -31.17667 38.66123 1.000 21.18807 154 GLU B C 1
ATOM 6048 O O . GLU B 1 120 ? 6.66945 -31.49942 38.42549 1.000 24.69044 154 GLU B O 1
ATOM 6060 N N . ARG B 1 121 ? 4.75544 -31.81152 39.56313 1.000 19.87749 155 ARG B N 1
ATOM 6061 C CA . ARG B 1 121 ? 5.22496 -33.01909 40.23924 1.000 22.12772 155 ARG B CA 1
ATOM 6062 C C . ARG B 1 121 ? 4.65171 -34.29823 39.63774 1.000 24.23167 155 ARG B C 1
ATOM 6063 O O . ARG B 1 121 ? 4.97576 -35.39492 40.11471 1.000 25.85471 155 ARG B O 1
ATOM 6084 N N . LEU B 1 122 ? 3.81469 -34.18697 38.61495 1.000 21.75593 156 LEU B N 1
ATOM 6085 C CA . LEU B 1 122 ? 3.26491 -35.36598 37.97211 1.000 23.27675 156 LEU B CA 1
ATOM 6086 C C . LEU B 1 122 ? 4.33832 -36.09853 37.18340 1.000 27.05038 156 LEU B C 1
ATOM 6087 O O . LEU B 1 122 ? 5.26113 -35.49356 36.63560 1.000 28.77273 156 LEU B O 1
ATOM 6103 N N . THR B 1 123 ? 4.20381 -37.40386 37.11553 1.000 24.39314 157 THR B N 1
ATOM 6104 C CA . THR B 1 123 ? 5.06254 -38.21669 36.26285 1.000 25.61113 157 THR B CA 1
ATOM 6105 C C . THR B 1 123 ? 4.22605 -38.75651 35.11315 1.000 25.40410 157 THR B C 1
ATOM 6106 O O . THR B 1 123 ? 2.99405 -38.80970 35.20292 1.000 23.84356 157 THR B O 1
ATOM 6117 N N . PRO B 1 124 ? 4.85533 -39.19808 34.02488 1.000 28.30209 158 PRO B N 1
ATOM 6118 C CA . PRO B 1 124 ? 4.06661 -39.82609 32.95111 1.000 28.96759 158 PRO B CA 1
ATOM 6119 C C . PRO B 1 124 ? 3.25281 -41.00495 33.43204 1.000 31.27851 158 PRO B C 1
ATOM 6120 O O . PRO B 1 124 ? 2.13561 -41.21894 32.94532 1.000 31.47181 158 PRO B O 1
ATOM 6131 N N . ASN B 1 125 ? 3.76026 -41.76656 34.40313 1.000 29.73296 159 ASN B N 1
ATOM 6132 C CA . ASN B 1 125 ? 2.99669 -42.90555 34.89135 1.000 32.00161 159 ASN B CA 1
ATOM 6133 C C . ASN B 1 125 ? 1.76126 -42.46639 35.67314 1.000 29.62935 159 ASN B C 1
ATOM 6134 O O . ASN B 1 125 ? 0.69700 -43.08805 35.56155 1.000 31.13348 159 ASN B O 1
ATOM 6145 N N . GLY B 1 126 ? 1.87999 -41.41843 36.48911 1.000 27.35869 160 GLY B N 1
ATOM 6146 C CA . GLY B 1 126 ? 0.70983 -40.92451 37.19192 1.000 25.35747 160 GLY B CA 1
ATOM 6147 C C . GLY B 1 126 ? -0.32136 -40.36317 36.23631 1.000 21.62506 160 GLY B C 1
ATOM 6148 O O . GLY B 1 126 ? -1.52937 -40.60932 36.38243 1.000 21.93057 160 GLY B O 1
ATOM 6152 N N . TRP B 1 127 ? 0.14789 -39.61236 35.23374 1.000 22.61154 161 TRP B N 1
ATOM 6153 C CA . TRP B 1 127 ? -0.72455 -39.11498 34.17685 1.000 22.59702 161 TRP B CA 1
ATOM 6154 C C . TRP B 1 127 ? -1.48506 -40.26564 33.52782 1.000 20.83589 161 TRP B C 1
ATOM 6155 O O . TRP B 1 127 ? -2.71782 -40.23336 33.41231 1.000 21.12873 161 TRP B O 1
ATOM 6176 N N . LYS B 1 128 ? -0.75022 -41.29474 33.10275 1.000 23.08914 162 LYS B N 1
ATOM 6177 C CA . LYS B 1 128 ? -1.35377 -42.41942 32.40129 1.000 24.09068 162 LYS B CA 1
ATOM 6178 C C . LYS B 1 128 ? -2.34860 -43.17531 33.26333 1.000 25.18503 162 LYS B C 1
ATOM 6179 O O . LYS B 1 128 ? -3.37447 -43.63910 32.75866 1.000 27.35574 162 LYS B O 1
ATOM 6198 N N . THR B 1 129 ? -2.05076 -43.35670 34.54910 1.000 23.31256 163 THR B N 1
ATOM 6199 C CA . THR B 1 129 ? -2.95652 -44.11219 35.40624 1.000 26.52609 163 THR B CA 1
ATOM 6200 C C . THR B 1 129 ? -4.33764 -43.46837 35.44209 1.000 24.90210 163 THR B C 1
ATOM 6201 O O . THR B 1 129 ? -5.36113 -44.15037 35.29531 1.000 24.62964 163 THR B O 1
ATOM 6212 N N . ILE B 1 130 ? -4.38910 -42.15141 35.64379 1.000 22.71941 164 ILE B N 1
ATOM 6213 C CA . ILE B 1 130 ? -5.67643 -41.47188 35.75458 1.000 22.76448 164 ILE B CA 1
ATOM 6214 C C . ILE B 1 130 ? -6.41389 -41.48380 34.42225 1.000 21.85711 164 ILE B C 1
ATOM 6215 O O . ILE B 1 130 ? -7.61334 -41.78286 34.36324 1.000 21.97719 164 ILE B O 1
ATOM 6231 N N . THR B 1 131 ? -5.72474 -41.13136 33.33861 1.000 20.21681 165 THR B N 1
ATOM 6232 C CA . THR B 1 131 ? -6.39172 -41.09213 32.03373 1.000 19.01156 165 THR B CA 1
ATOM 6233 C C . THR B 1 131 ? -6.81121 -42.48802 31.57351 1.000 19.88236 165 THR B C 1
ATOM 6234 O O . THR B 1 131 ? -7.88708 -42.65679 30.98570 1.000 22.08639 165 THR B O 1
ATOM 6245 N N . ASP B 1 132 ? -5.99178 -43.50970 31.85314 1.000 20.67845 166 ASP B N 1
ATOM 6246 C CA . ASP B 1 132 ? -6.34435 -44.87169 31.45984 1.000 19.30678 166 ASP B CA 1
ATOM 6247 C C . ASP B 1 132 ? -7.60026 -45.35133 32.17402 1.000 21.87999 166 ASP B C 1
ATOM 6248 O O . ASP B 1 132 ? -8.49213 -45.94572 31.55665 1.000 23.15735 166 ASP B O 1
ATOM 6257 N N . ILE B 1 133 ? -7.67230 -45.13318 33.48992 1.000 20.34797 167 ILE B N 1
ATOM 6258 C CA . ILE B 1 133 ? -8.81322 -45.61775 34.26121 1.000 21.77900 167 ILE B CA 1
ATOM 6259 C C . ILE B 1 133 ? -10.07091 -44.86187 33.87792 1.000 21.34861 167 ILE B C 1
ATOM 6260 O O . ILE B 1 133 ? -11.11268 -45.46488 33.59490 1.000 21.75685 167 ILE B O 1
ATOM 6276 N N . VAL B 1 134 ? -9.99729 -43.53260 33.90054 1.000 19.43019 168 VAL B N 1
ATOM 6277 C CA . VAL B 1 134 ? -11.18750 -42.69596 33.75290 1.000 17.93187 168 VAL B CA 1
ATOM 6278 C C . VAL B 1 134 ? -11.64196 -42.63930 32.30172 1.000 19.03010 168 VAL B C 1
ATOM 6279 O O . VAL B 1 134 ? -12.79513 -42.95425 31.98216 1.000 19.90955 168 VAL B O 1
ATOM 6292 N N . LEU B 1 135 ? -10.75789 -42.19669 31.40931 1.000 17.87448 169 LEU B N 1
ATOM 6293 C CA . LEU B 1 135 ? -11.13916 -41.96195 30.02299 1.000 16.92646 169 LEU B CA 1
ATOM 6294 C C . LEU B 1 135 ? -11.15846 -43.25442 29.22303 1.000 17.80690 169 LEU B C 1
ATOM 6295 O O . LEU B 1 135 ? -12.17842 -43.60332 28.62391 1.000 18.35234 169 LEU B O 1
ATOM 6311 N N . ASN B 1 136 ? -10.03232 -43.97550 29.17525 1.000 18.82344 170 ASN B N 1
ATOM 6312 C CA . ASN B 1 136 ? -10.02351 -45.19708 28.37552 1.000 18.84838 170 ASN B CA 1
ATOM 6313 C C . ASN B 1 136 ? -10.96961 -46.24400 28.95342 1.000 18.22950 170 ASN B C 1
ATOM 6314 O O . ASN B 1 136 ? -11.69960 -46.90357 28.20805 1.000 19.58967 170 ASN B O 1
ATOM 6325 N N . GLY B 1 137 ? -10.99254 -46.38536 30.28300 1.000 19.40180 171 GLY B N 1
ATOM 6326 C CA . GLY B 1 137 ? -11.87142 -47.37474 30.89655 1.000 19.33143 171 GLY B CA 1
ATOM 6327 C C . GLY B 1 137 ? -13.34048 -47.13731 30.58507 1.000 18.78566 171 GLY B C 1
ATOM 6328 O O . GLY B 1 137 ? -14.07687 -48.06392 30.22700 1.000 19.39094 171 GLY B O 1
ATOM 6332 N N . THR B 1 138 ? -13.78961 -45.88434 30.70885 1.000 18.54820 172 THR B N 1
ATOM 6333 C CA . THR B 1 138 ? -15.17578 -45.57531 30.36861 1.000 18.61953 172 THR B CA 1
ATOM 6334 C C . THR B 1 138 ? -15.43080 -45.81242 28.88413 1.000 17.31519 172 THR B C 1
ATOM 6335 O O . THR B 1 138 ? -16.48957 -46.33285 28.49608 1.000 18.25783 172 THR B O 1
ATOM 6346 N N . ALA B 1 139 ? -14.45576 -45.48338 28.02960 1.000 17.23023 173 ALA B N 1
ATOM 6347 C CA . ALA B 1 139 ? -14.64891 -45.71876 26.60167 1.000 18.58204 173 ALA B CA 1
ATOM 6348 C C . ALA B 1 139 ? -14.78668 -47.20794 26.31452 1.000 18.09811 173 ALA B C 1
ATOM 6349 O O . ALA B 1 139 ? -15.66664 -47.63158 25.55208 1.000 17.76256 173 ALA B O 1
ATOM 6356 N N . TYR B 1 140 ? -13.91029 -48.03800 26.90618 1.000 18.46917 174 TYR B N 1
ATOM 6357 C CA . TYR B 1 140 ? -13.99569 -49.47289 26.62509 1.000 19.34188 174 TYR B CA 1
ATOM 6358 C C . TYR B 1 140 ? -15.32917 -50.05314 27.08436 1.000 19.65153 174 TYR B C 1
ATOM 6359 O O . TYR B 1 140 ? -15.95182 -50.84767 26.36641 1.000 20.67446 174 TYR B O 1
ATOM 6377 N N . VAL B 1 141 ? -15.77114 -49.68442 28.28665 1.000 19.74253 175 VAL B N 1
ATOM 6378 C CA . VAL B 1 141 ? -17.04203 -50.18269 28.80339 1.000 19.23965 175 VAL B CA 1
ATOM 6379 C C . VAL B 1 141 ? -18.17962 -49.76346 27.89404 1.000 20.47700 175 VAL B C 1
ATOM 6380 O O . VAL B 1 141 ? -19.03204 -50.57898 27.50888 1.000 19.75744 175 VAL B O 1
ATOM 6393 N N . THR B 1 142 ? -18.20730 -48.47760 27.53819 1.000 19.61528 176 THR B N 1
ATOM 6394 C CA . THR B 1 142 ? -19.30029 -47.94386 26.74295 1.000 18.21494 176 THR B CA 1
ATOM 6395 C C . THR B 1 142 ? -19.31562 -48.53327 25.34045 1.000 20.15392 176 THR B C 1
ATOM 6396 O O . THR B 1 142 ? -20.37966 -48.90599 24.82936 1.000 19.60580 176 THR B O 1
ATOM 6407 N N . LEU B 1 143 ? -18.15742 -48.62004 24.69260 1.000 18.77063 177 LEU B N 1
ATOM 6408 C CA . LEU B 1 143 ? -18.12252 -49.17466 23.34444 1.000 20.59402 177 LEU B CA 1
ATOM 6409 C C . LEU B 1 143 ? -18.49076 -50.65866 23.34370 1.000 20.63608 177 LEU B C 1
ATOM 6410 O O . LEU B 1 143 ? -19.19493 -51.13957 22.44394 1.000 21.81054 177 LEU B O 1
ATOM 6426 N N . GLU B 1 144 ? -17.98986 -51.42020 24.31748 1.000 20.69255 178 GLU B N 1
ATOM 6427 C CA . GLU B 1 144 ? -18.26191 -52.85578 24.33256 1.000 22.14029 178 GLU B CA 1
ATOM 6428 C C . GLU B 1 144 ? -19.74361 -53.11311 24.56821 1.000 20.89453 178 GLU B C 1
ATOM 6429 O O . GLU B 1 144 ? -20.36809 -53.91927 23.86450 1.000 22.30949 178 GLU B O 1
ATOM 6441 N N . ILE B 1 145 ? -20.32636 -52.42599 25.55199 1.000 20.85221 179 ILE B N 1
ATOM 6442 C CA . ILE B 1 145 ? -21.75624 -52.60536 25.79423 1.000 20.72920 179 ILE B CA 1
ATOM 6443 C C . ILE B 1 145 ? -22.56083 -52.11238 24.60089 1.000 20.46900 179 ILE B C 1
ATOM 6444 O O . ILE B 1 145 ? -23.48726 -52.78612 24.13926 1.000 21.06954 179 ILE B O 1
ATOM 6460 N N . GLY B 1 146 ? -22.19395 -50.95272 24.05623 1.000 20.51855 180 GLY B N 1
ATOM 6461 C CA . GLY B 1 146 ? -22.91893 -50.43269 22.90925 1.000 21.21844 180 GLY B CA 1
ATOM 6462 C C . GLY B 1 146 ? -22.95532 -51.39859 21.74535 1.000 21.12667 180 GLY B C 1
ATOM 6463 O O . GLY B 1 146 ? -23.99643 -51.59341 21.11972 1.000 22.24427 180 GLY B O 1
ATOM 6467 N N . LYS B 1 147 ? -21.81081 -52.01036 21.42162 1.000 21.42839 181 LYS B N 1
ATOM 6468 C CA . LYS B 1 147 ? -21.78805 -52.97062 20.32298 1.000 22.61950 181 LYS B CA 1
ATOM 6469 C C . LYS B 1 147 ? -22.71460 -54.15458 20.59905 1.000 22.80003 181 LYS B C 1
ATOM 6470 O O . LYS B 1 147 ? -23.41078 -54.63339 19.70147 1.000 24.52900 181 LYS B O 1
ATOM 6489 N N . GLN B 1 148 ? -22.73387 -54.64658 21.83675 1.000 24.16494 182 GLN B N 1
ATOM 6490 C CA . GLN B 1 148 ? -23.63287 -55.75102 22.15771 1.000 23.84357 182 GLN B CA 1
ATOM 6491 C C . GLN B 1 148 ? -25.09632 -55.33183 22.06157 1.000 23.20329 182 GLN B C 1
ATOM 6492 O O . GLN B 1 148 ? -25.93789 -56.11857 21.62230 1.000 23.97147 182 GLN B O 1
ATOM 6506 N N . LEU B 1 149 ? -25.42355 -54.09876 22.47405 1.000 22.59278 183 LEU B N 1
ATOM 6507 C CA . LEU B 1 149 ? -26.81349 -53.64652 22.39424 1.000 23.49634 183 LEU B CA 1
ATOM 6508 C C . LEU B 1 149 ? -27.24571 -53.46073 20.94281 1.000 22.98159 183 LEU B C 1
ATOM 6509 O O . LEU B 1 149 ? -28.37223 -53.81142 20.56934 1.000 23.82812 183 LEU B O 1
ATOM 6525 N N . ILE B 1 150 ? -26.34825 -52.95388 20.09840 1.000 22.27593 184 ILE B N 1
ATOM 6526 C CA . ILE B 1 150 ? -26.65539 -52.86014 18.67390 1.000 24.40755 184 ILE B CA 1
ATOM 6527 C C . ILE B 1 150 ? -26.92286 -54.24593 18.09885 1.000 25.73771 184 ILE B C 1
ATOM 6528 O O . ILE B 1 150 ? -27.86218 -54.44925 17.31924 1.000 26.62196 184 ILE B O 1
ATOM 6544 N N . LYS B 1 151 ? -26.11930 -55.22505 18.49134 1.000 24.11405 185 LYS B N 1
ATOM 6545 C CA . LYS B 1 151 ? -26.33138 -56.56477 17.95692 1.000 26.76034 185 LYS B CA 1
ATOM 6546 C C . LYS B 1 151 ? -27.65675 -57.15165 18.42603 1.000 28.26647 185 LYS B C 1
ATOM 6547 O O . LYS B 1 151 ? -28.32949 -57.86992 17.67195 1.000 30.18876 185 LYS B O 1
ATOM 6566 N N . ALA B 1 152 ? -28.04199 -56.87257 19.66711 1.000 27.41722 186 ALA B N 1
ATOM 6567 C CA . ALA B 1 152 ? -29.28531 -57.39036 20.21398 1.000 26.87013 186 ALA B CA 1
ATOM 6568 C C . ALA B 1 152 ? -30.49828 -56.54753 19.83506 1.000 24.96469 186 ALA B C 1
ATOM 6569 O O . ALA B 1 152 ? -31.62428 -56.94327 20.15691 1.000 28.45516 186 ALA B O 1
ATOM 6576 N N . GLN B 1 153 ? -30.29401 -55.40311 19.17236 1.000 23.53131 187 GLN B N 1
ATOM 6577 C CA . GLN B 1 153 ? -31.37989 -54.47712 18.86773 1.000 24.06152 187 GLN B CA 1
ATOM 6578 C C . GLN B 1 153 ? -32.10125 -54.03279 20.14101 1.000 25.49988 187 GLN B C 1
ATOM 6579 O O . GLN B 1 153 ? -33.33118 -53.94140 20.18003 1.000 26.88812 187 GLN B O 1
ATOM 6593 N N . LYS B 1 154 ? -31.33346 -53.75001 21.18798 1.000 21.26838 188 LYS B N 1
ATOM 6594 C CA . LYS B 1 154 ? -31.86892 -53.26533 22.44913 1.000 20.12674 188 LYS B CA 1
ATOM 6595 C C . LYS B 1 154 ? -31.24791 -51.91876 22.77494 1.000 20.50960 188 LYS B C 1
ATOM 6596 O O . LYS B 1 154 ? -30.12766 -51.61934 22.36108 1.000 21.19769 188 LYS B O 1
ATOM 6615 N N . GLY B 1 155 ? -31.99232 -51.10576 23.52274 1.000 19.69025 189 GLY B N 1
ATOM 6616 C CA . GLY B 1 155 ? -31.53509 -49.80290 23.94638 1.000 19.25061 189 GLY B CA 1
ATOM 6617 C C . GLY B 1 155 ? -31.16905 -49.81143 25.42184 1.000 20.55491 189 GLY B C 1
ATOM 6618 O O . GLY B 1 155 ? -31.31311 -50.81201 26.11633 1.000 21.60344 189 GLY B O 1
ATOM 6622 N N . ALA B 1 156 ? -30.69074 -48.65868 25.89787 1.000 18.49814 190 ALA B N 1
ATOM 6623 C CA . ALA B 1 156 ? -30.28475 -48.52196 27.29202 1.000 17.96603 190 ALA B CA 1
ATOM 6624 C C . ALA B 1 156 ? -30.05499 -47.05583 27.60929 1.000 18.08363 190 ALA B C 1
ATOM 6625 O O . ALA B 1 156 ? -29.90570 -46.22044 26.70995 1.000 17.87997 190 ALA B O 1
ATOM 6632 N N . ALA B 1 157 ? -30.00621 -46.75888 28.90768 1.000 17.32887 191 ALA B N 1
ATOM 6633 C CA . ALA B 1 157 ? -29.65798 -45.44211 29.41580 1.000 17.32679 191 ALA B CA 1
ATOM 6634 C C . ALA B 1 157 ? -28.29752 -45.52897 30.07782 1.000 16.20525 191 ALA B C 1
ATOM 6635 O O . ALA B 1 157 ? -28.08281 -46.37310 30.95814 1.000 17.63170 191 ALA B O 1
ATOM 6642 N N . PHE B 1 158 ? -27.39221 -44.65740 29.66069 1.000 16.00458 192 PHE B N 1
ATOM 6643 C CA . PHE B 1 158 ? -26.03501 -44.58994 30.17180 1.000 15.06116 192 PHE B CA 1
ATOM 6644 C C . PHE B 1 158 ? -25.88275 -43.32269 31.00251 1.000 15.29115 192 PHE B C 1
ATOM 6645 O O . PHE B 1 158 ? -26.45097 -42.26952 30.67093 1.000 16.45845 192 PHE B O 1
ATOM 6662 N N . LEU B 1 159 ? -25.09526 -43.41952 32.06368 1.000 14.45447 193 LEU B N 1
ATOM 6663 C CA . LEU B 1 159 ? -24.78610 -42.29469 32.92970 1.000 15.37646 193 LEU B CA 1
ATOM 6664 C C . LEU B 1 159 ? -23.30704 -42.31935 33.26528 1.000 15.85082 193 LEU B C 1
ATOM 6665 O O . LEU B 1 159 ? -22.76802 -43.36033 33.66597 1.000 17.56770 193 LEU B O 1
ATOM 6681 N N . ALA B 1 160 ? -22.64990 -41.16943 33.13806 1.000 15.36478 194 ALA B N 1
ATOM 6682 C CA . ALA B 1 160 ? -21.26733 -41.03378 33.55234 1.000 16.21168 194 ALA B CA 1
ATOM 6683 C C . ALA B 1 160 ? -21.19552 -40.00671 34.66690 1.000 16.02162 194 ALA B C 1
ATOM 6684 O O . ALA B 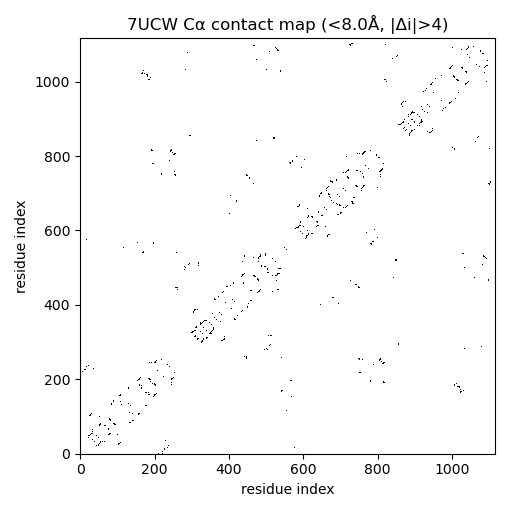1 160 ? -21.81236 -38.94556 34.57809 1.000 16.80767 194 ALA B O 1
ATOM 6691 N N . ILE B 1 161 ? -20.43383 -40.33025 35.70910 1.000 16.22439 195 ILE B N 1
ATOM 6692 C CA . ILE B 1 161 ? -20.19444 -39.43312 36.82855 1.000 15.47758 195 ILE B CA 1
ATOM 6693 C C . ILE B 1 161 ? -18.88266 -38.70776 36.54088 1.000 15.44727 195 ILE B C 1
ATOM 6694 O O . ILE B 1 161 ? -17.82255 -39.34120 36.50183 1.000 17.18253 195 ILE B O 1
ATOM 6710 N N . THR B 1 162 ? -18.92987 -37.39229 36.31808 1.000 14.54255 196 THR B N 1
ATOM 6711 C CA . THR B 1 162 ? -17.69649 -36.64140 36.08619 1.000 14.82881 196 THR B CA 1
ATOM 6712 C C . THR B 1 162 ? -17.37836 -35.76482 37.29249 1.000 17.08690 196 THR B C 1
ATOM 6713 O O . THR B 1 162 ? -17.10234 -36.29372 38.37670 1.000 17.57907 196 THR B O 1
ATOM 6724 N N . THR B 1 163 ? -17.41176 -34.44320 37.12882 1.000 15.67948 197 THR B N 1
ATOM 6725 C CA . THR B 1 163 ? -17.05118 -33.49325 38.16579 1.000 15.26284 197 THR B CA 1
ATOM 6726 C C . THR B 1 163 ? -17.26368 -32.09558 37.60654 1.000 14.68431 197 THR B C 1
ATOM 6727 O O . THR B 1 163 ? -17.13571 -31.88946 36.39827 1.000 15.67533 197 THR B O 1
ATOM 6738 N N . ILE B 1 164 ? -17.55191 -31.12057 38.47202 1.000 15.83716 198 ILE B N 1
ATOM 6739 C CA . ILE B 1 164 ? -17.66128 -29.74257 38.00823 1.000 15.39460 198 ILE B CA 1
ATOM 6740 C C . ILE B 1 164 ? -16.35417 -29.24684 37.38246 1.000 16.54109 198 ILE B C 1
ATOM 6741 O O . ILE B 1 164 ? -16.38025 -28.36331 36.51450 1.000 16.81969 198 ILE B O 1
ATOM 6757 N N . TYR B 1 165 ? -15.20213 -29.80074 37.75834 1.000 15.62325 199 TYR B N 1
ATOM 6758 C CA . TYR B 1 165 ? -13.94472 -29.26800 37.21279 1.000 15.04140 199 TYR B CA 1
ATOM 6759 C C . TYR B 1 165 ? -13.54982 -29.86544 35.86332 1.000 15.12644 199 TYR B C 1
ATOM 6760 O O . TYR B 1 165 ? -12.50997 -29.47727 35.29984 1.000 15.23070 199 TYR B O 1
ATOM 6778 N N . ALA B 1 166 ? -14.36201 -30.77280 35.31378 1.000 16.81030 200 ALA B N 1
ATOM 6779 C CA . ALA B 1 166 ? -14.13239 -31.22999 33.94165 1.000 16.66123 200 ALA B CA 1
ATOM 6780 C C . ALA B 1 166 ? -14.37447 -30.11095 32.94640 1.000 16.70920 200 ALA B C 1
ATOM 6781 O O . ALA B 1 166 ? -13.57759 -29.88853 32.02668 1.000 19.15051 200 ALA B O 1
ATOM 6788 N N . GLU B 1 167 ? -15.47086 -29.37715 33.11867 1.000 16.28124 201 GLU B N 1
ATOM 6789 C CA . GLU B 1 167 ? -15.78769 -28.29069 32.20884 1.000 17.31696 201 GLU B CA 1
ATOM 6790 C C . GLU B 1 167 ? -14.95550 -27.03456 32.47416 1.000 18.79617 201 GLU B C 1
ATOM 6791 O O . GLU B 1 167 ? -14.62901 -26.30458 31.54179 1.000 19.29508 201 GLU B O 1
ATOM 6803 N N . SER B 1 168 ? -14.60631 -26.74289 33.73492 1.000 15.68209 202 SER B N 1
ATOM 6804 C CA . SER B 1 168 ? -13.87246 -25.52476 34.02725 1.000 16.87599 202 SER B CA 1
ATOM 6805 C C . SER B 1 168 ? -12.36640 -25.65681 33.88502 1.000 16.44690 202 SER B C 1
ATOM 6806 O O . SER B 1 168 ? -11.66639 -24.64363 33.73100 1.000 18.19890 202 SER B O 1
ATOM 6814 N N . GLY B 1 169 ? -11.83976 -26.86965 33.99945 1.000 14.56565 203 GLY B N 1
ATOM 6815 C CA . GLY B 1 169 ? -10.45633 -27.07292 34.36312 1.000 15.26401 203 GLY B CA 1
ATOM 6816 C C . GLY B 1 169 ? -10.25733 -26.86963 35.85772 1.000 14.21234 203 GLY B C 1
ATOM 6817 O O . GLY B 1 169 ? -11.06639 -26.23081 36.54358 1.000 15.85721 203 GLY B O 1
ATOM 6821 N N . SER B 1 170 ? -9.15773 -27.41939 36.37536 1.000 14.65578 204 SER B N 1
ATOM 6822 C CA . SER B 1 170 ? -8.69682 -27.01619 37.70193 1.000 15.19104 204 SER B CA 1
ATOM 6823 C C . SER B 1 170 ? -7.23310 -27.38680 37.87598 1.000 15.22732 204 SER B C 1
ATOM 6824 O O . SER B 1 170 ? -6.83205 -28.50748 37.57940 1.000 15.72103 204 SER B O 1
ATOM 6832 N N . GLY B 1 171 ? -6.44753 -26.44305 38.37844 1.000 15.68873 205 GLY B N 1
ATOM 6833 C CA . GLY B 1 171 ? -5.14410 -26.78955 38.90789 1.000 16.06658 205 GLY B CA 1
ATOM 6834 C C . GLY B 1 171 ? -5.24570 -27.87294 39.96617 1.000 16.40439 205 GLY B C 1
ATOM 6835 O O . GLY B 1 171 ? -6.28740 -28.04648 40.61072 1.000 17.05899 205 GLY B O 1
ATOM 6839 N N . PHE B 1 172 ? -4.16534 -28.64975 40.08845 1.000 16.73060 206 PHE B N 1
ATOM 6840 C CA . PHE B 1 172 ? -3.93226 -29.61143 41.17405 1.000 17.37420 206 PHE B CA 1
ATOM 6841 C C . PHE B 1 172 ? -4.66818 -30.93089 40.99278 1.000 17.26385 206 PHE B C 1
ATOM 6842 O O . PHE B 1 172 ? -4.26067 -31.94003 41.58281 1.000 18.41427 206 PHE B O 1
ATOM 6859 N N . VAL B 1 173 ? -5.70340 -30.94988 40.15773 1.000 17.19816 207 VAL B N 1
ATOM 6860 C CA . VAL B 1 173 ? -6.39611 -32.17446 39.75417 1.000 17.66501 207 VAL B CA 1
ATOM 6861 C C . VAL B 1 173 ? -6.41290 -32.24977 38.22667 1.000 17.37077 207 VAL B C 1
ATOM 6862 O O . VAL B 1 173 ? -7.39926 -32.69018 37.60760 1.000 16.90652 207 VAL B O 1
ATOM 6875 N N . MET B 1 174 ? -5.33804 -31.82347 37.60751 1.000 16.56925 208 MET B N 1
ATOM 6876 C CA . MET B 1 174 ? -5.34528 -31.62303 36.16268 1.000 18.33356 208 MET B CA 1
ATOM 6877 C C . MET B 1 174 ? -5.51620 -32.91065 35.36270 1.000 16.97239 208 MET B C 1
ATOM 6878 O O . MET B 1 174 ? -6.29175 -32.91987 34.39737 1.000 16.24030 208 MET B O 1
ATOM 6892 N N . PRO B 1 175 ? -4.87885 -34.02161 35.72103 1.000 16.16400 209 PRO B N 1
ATOM 6893 C CA . PRO B 1 175 ? -5.15172 -35.25572 34.96652 1.000 16.26542 209 PRO B CA 1
ATOM 6894 C C . PRO B 1 175 ? -6.60534 -35.68290 35.04964 1.000 16.68310 209 PRO B C 1
ATOM 6895 O O . PRO B 1 175 ? -7.20282 -36.10724 34.04762 1.000 16.20105 209 PRO B O 1
ATOM 6906 N N . SER B 1 176 ? -7.19069 -35.60325 36.24699 1.000 16.73286 210 SER B N 1
ATOM 6907 C CA . SER B 1 176 ? -8.60386 -35.92296 36.41504 1.000 15.17456 210 SER B CA 1
ATOM 6908 C C . SER B 1 176 ? -9.48685 -34.98226 35.60462 1.000 14.18161 210 SER B C 1
ATOM 6909 O O . SER B 1 176 ? -10.41679 -35.42624 34.91764 1.000 15.73712 210 SER B O 1
ATOM 6917 N N . SER B 1 177 ? -9.19903 -33.67819 35.65112 1.000 15.32471 211 SER B N 1
ATOM 6918 C CA . SER B 1 177 ? -9.96890 -32.71903 34.86524 1.000 15.25162 211 SER B CA 1
ATOM 6919 C C . SER B 1 177 ? -9.93736 -33.08941 33.38797 1.000 14.31434 211 SER B C 1
ATOM 6920 O O . SER B 1 177 ? -10.96913 -33.11819 32.70388 1.000 14.76908 211 SER B O 1
ATOM 6928 N N . SER B 1 178 ? -8.74900 -33.39754 32.88364 1.000 14.18483 212 SER B N 1
ATOM 6929 C CA . SER B 1 178 ? -8.58993 -33.72375 31.47008 1.000 14.68119 212 SER B CA 1
ATOM 6930 C C . SER B 1 178 ? -9.34214 -34.99969 31.11447 1.000 14.17426 212 SER B C 1
ATOM 6931 O O . SER B 1 178 ? -10.08852 -35.03508 30.12885 1.000 15.65312 212 SER B O 1
ATOM 6939 N N . ALA B 1 179 ? -9.13371 -36.07002 31.88656 1.000 14.53163 213 ALA B N 1
ATOM 6940 C CA . ALA B 1 179 ? -9.80217 -37.33164 31.57967 1.000 14.67598 213 ALA B CA 1
ATOM 6941 C C . ALA B 1 179 ? -11.31266 -37.20467 31.68213 1.000 15.77774 213 ALA B C 1
ATOM 6942 O O . ALA B 1 179 ? -12.06253 -37.71370 30.82994 1.000 16.56405 213 ALA B O 1
ATOM 6949 N N . LYS B 1 180 ? -11.78285 -36.52358 32.72730 1.000 14.96503 214 LYS B N 1
ATOM 6950 C CA . LYS B 1 180 ? -13.22078 -36.40466 32.93732 1.000 16.02512 214 LYS B CA 1
ATOM 6951 C C . LYS B 1 180 ? -13.85447 -35.51966 31.87564 1.000 13.76518 214 LYS B C 1
ATOM 6952 O O . LYS B 1 180 ? -14.97966 -35.78718 31.42735 1.000 14.95614 214 LYS B O 1
ATOM 6971 N N . SER B 1 181 ? -13.15028 -34.49212 31.40859 1.000 13.69892 215 SER B N 1
ATOM 6972 C CA . SER B 1 181 ? -13.66697 -33.71447 30.28637 1.000 13.67895 215 SER B CA 1
ATOM 6973 C C . SER B 1 181 ? -13.77683 -34.56420 29.03002 1.000 13.95886 215 SER B C 1
ATOM 6974 O O . SER B 1 181 ? -14.76354 -34.46242 28.28058 1.000 14.74263 215 SER B O 1
ATOM 6982 N N . GLY B 1 182 ? -12.79578 -35.43875 28.81226 1.000 13.89059 216 GLY B N 1
ATOM 6983 C CA . GLY B 1 182 ? -12.89789 -36.39454 27.72396 1.000 15.04558 216 GLY B CA 1
ATOM 6984 C C . GLY B 1 182 ? -14.14349 -37.25787 27.82302 1.000 14.12385 216 GLY B C 1
ATOM 6985 O O . GLY B 1 182 ? -14.79592 -37.55172 26.81359 1.000 15.16116 216 GLY B O 1
ATOM 6989 N N . VAL B 1 183 ? -14.46440 -37.72612 29.03519 1.000 15.22251 217 VAL B N 1
ATOM 6990 C CA . VAL B 1 183 ? -15.67612 -38.51412 29.23290 1.000 13.96918 217 VAL B CA 1
ATOM 6991 C C . VAL B 1 183 ? -16.92433 -37.70424 28.90061 1.000 14.22129 217 VAL B C 1
ATOM 6992 O O . VAL B 1 183 ? -17.87419 -38.22747 28.30804 1.000 14.99515 217 VAL B O 1
ATOM 7005 N N . GLU B 1 184 ? -16.93810 -36.42411 29.24452 1.000 14.61713 218 GLU B N 1
ATOM 7006 C CA . GLU B 1 184 ? -18.09274 -35.60015 28.90067 1.000 14.50335 218 GLU B CA 1
ATOM 7007 C C . GLU B 1 184 ? -18.26518 -35.50496 27.38988 1.000 14.66330 218 GLU B C 1
ATOM 7008 O O . GLU B 1 184 ? -19.36236 -35.71626 26.85725 1.000 14.95297 218 GLU B O 1
ATOM 7020 N N . ALA B 1 185 ? -17.18140 -35.18015 26.66662 1.000 13.33764 219 ALA B N 1
ATOM 7021 C CA . ALA B 1 185 ? -17.26112 -35.10799 25.20935 1.000 14.20149 219 ALA B CA 1
ATOM 7022 C C . ALA B 1 185 ? -17.66845 -36.44642 24.60655 1.000 15.43649 219 ALA B C 1
ATOM 7023 O O . ALA B 1 185 ? -18.48387 -36.48688 23.68302 1.000 14.95898 219 ALA B O 1
ATOM 7030 N N . MET B 1 186 ? -17.15011 -37.54910 25.14000 1.000 15.15231 220 MET B N 1
ATOM 7031 C CA . MET B 1 186 ? -17.54098 -38.87911 24.67699 1.000 15.77110 220 MET B CA 1
ATOM 7032 C C . MET B 1 186 ? -19.04212 -39.07109 24.76785 1.000 15.33299 220 MET B C 1
ATOM 7033 O O . MET B 1 186 ? -19.68518 -39.55596 23.82596 1.000 16.29227 220 MET B O 1
ATOM 7047 N N . ASN B 1 187 ? -19.62394 -38.73117 25.91840 1.000 14.56972 221 ASN B N 1
ATOM 7048 C CA . ASN B 1 187 ? -21.04875 -38.97460 26.13607 1.000 14.93041 221 ASN B CA 1
ATOM 7049 C C . ASN B 1 187 ? -21.93431 -38.04769 25.32680 1.000 15.23268 221 ASN B C 1
ATOM 7050 O O . ASN B 1 187 ? -22.97322 -38.48438 24.81779 1.000 15.76055 221 ASN B O 1
ATOM 7061 N N . LYS B 1 188 ? -21.53919 -36.79048 25.15894 1.000 14.32518 222 LYS B N 1
ATOM 7062 C CA . LYS B 1 188 ? -22.28061 -35.89369 24.27612 1.000 15.46210 222 LYS B CA 1
ATOM 7063 C C . LYS B 1 188 ? -22.21503 -36.36493 22.82835 1.000 15.43730 222 LYS B C 1
ATOM 7064 O O . LYS B 1 188 ? -23.19435 -36.25401 22.08260 1.000 16.46654 222 LYS B O 1
ATOM 7083 N N . SER B 1 189 ? -21.07038 -36.92706 22.41631 1.000 14.21653 223 SER B N 1
ATOM 7084 C CA . SER B 1 189 ? -20.92428 -37.48064 21.07150 1.000 14.21622 223 SER B CA 1
ATOM 7085 C C . SER B 1 189 ? -21.87881 -38.64461 20.86144 1.000 15.69866 223 SER B C 1
ATOM 7086 O O . SER B 1 189 ? -22.56380 -38.72418 19.83047 1.000 17.16715 223 SER B O 1
ATOM 7094 N N . LEU B 1 190 ? -21.89021 -39.60424 21.79552 1.000 15.19432 224 LEU B N 1
ATOM 7095 C CA . LEU B 1 190 ? -22.68788 -40.81421 21.60908 1.000 16.13819 224 LEU B CA 1
ATOM 7096 C C . LEU B 1 190 ? -24.17489 -40.53491 21.77639 1.000 15.94180 224 LEU B C 1
ATOM 7097 O O . LEU B 1 190 ? -25.00140 -41.17659 21.11551 1.000 17.81387 224 LEU B O 1
ATOM 7113 N N . ALA B 1 191 ? -24.54192 -39.55385 22.59988 1.000 15.12724 225 ALA B N 1
ATOM 7114 C CA . ALA B 1 191 ? -25.94439 -39.15634 22.64622 1.000 16.33340 225 ALA B CA 1
ATOM 7115 C C . ALA B 1 191 ? -26.39447 -38.71397 21.25993 1.000 17.88227 225 ALA B C 1
ATOM 7116 O O . ALA B 1 191 ? -27.48068 -39.07504 20.80017 1.000 20.24358 225 ALA B O 1
ATOM 7123 N N . ALA B 1 192 ? -25.54846 -37.96157 20.55389 1.000 15.78353 226 ALA B N 1
ATOM 7124 C CA . ALA B 1 192 ? -25.92210 -37.50744 19.22406 1.000 17.86909 226 ALA B CA 1
ATOM 7125 C C . ALA B 1 192 ? -25.84037 -38.61263 18.17912 1.000 19.28499 226 ALA B C 1
ATOM 7126 O O . ALA B 1 192 ? -26.59273 -38.57950 17.20120 1.000 22.07784 226 ALA B O 1
ATOM 7133 N N . GLU B 1 193 ? -24.89502 -39.53395 18.31250 1.000 17.03513 227 GLU B N 1
ATOM 7134 C CA . GLU B 1 193 ? -24.65099 -40.52738 17.27681 1.000 18.51714 227 GLU B CA 1
ATOM 7135 C C . GLU B 1 193 ? -25.53971 -41.75428 17.39758 1.000 17.92889 227 GLU B C 1
ATOM 7136 O O . GLU B 1 193 ? -25.87135 -42.38386 16.36818 1.000 19.59727 227 GLU B O 1
ATOM 7148 N N . TRP B 1 194 ? -25.90740 -42.14271 18.61369 1.000 18.32143 228 TRP B N 1
ATOM 7149 C CA . TRP B 1 194 ? -26.48261 -43.46893 18.83881 1.000 18.13526 228 TRP B CA 1
ATOM 7150 C C . TRP B 1 194 ? -27.96941 -43.42459 19.18276 1.000 19.01002 228 TRP B C 1
ATOM 7151 O O . TRP B 1 194 ? -28.53731 -44.42915 19.63581 1.000 18.95717 228 TRP B O 1
ATOM 7172 N N . GLY B 1 195 ? -28.62806 -42.29971 18.91654 1.000 21.05781 229 GLY B N 1
ATOM 7173 C CA . GLY B 1 195 ? -30.06815 -42.25296 19.11696 1.000 21.26229 229 GLY B CA 1
ATOM 7174 C C . GLY B 1 195 ? -30.77978 -43.30744 18.29001 1.000 19.75737 229 GLY B C 1
ATOM 7175 O O . GLY B 1 195 ? -31.73766 -43.92582 18.75794 1.000 19.63993 229 GLY B O 1
ATOM 7179 N N . ARG B 1 196 ? -30.29681 -43.55126 17.07296 1.000 21.04262 230 ARG B N 1
ATOM 7180 C CA . ARG B 1 196 ? -30.93058 -44.52557 16.20512 1.000 22.30752 230 ARG B CA 1
ATOM 7181 C C . ARG B 1 196 ? -30.85459 -45.91998 16.78639 1.000 22.34514 230 ARG B C 1
ATOM 7182 O O . ARG B 1 196 ? -31.58861 -46.81741 16.34232 1.000 22.22342 230 ARG B O 1
ATOM 7203 N N . TYR B 1 197 ? -29.96899 -46.13510 17.76228 1.000 20.14804 231 TYR B N 1
ATOM 7204 C CA . TYR B 1 197 ? -29.79376 -47.43577 18.39161 1.000 19.95774 231 TYR B CA 1
ATOM 7205 C C . TYR B 1 197 ? -30.44281 -47.50349 19.76723 1.000 19.23505 231 TYR B C 1
ATOM 7206 O O . TYR B 1 197 ? -30.24196 -48.48146 20.49304 1.000 21.30248 231 TYR B O 1
ATOM 7224 N N . GLY B 1 198 ? -31.20350 -46.48916 20.15201 1.000 18.43618 232 GLY B N 1
ATOM 7225 C CA . GLY B 1 198 ? -31.92750 -46.56536 21.40192 1.000 19.39028 232 GLY B CA 1
ATOM 7226 C C . GLY B 1 198 ? -31.09733 -46.36531 22.63667 1.000 18.02894 232 GLY B C 1
ATOM 7227 O O . GLY B 1 198 ? -31.55014 -46.71987 23.73100 1.000 18.92822 232 GLY B O 1
ATOM 7231 N N . MET B 1 199 ? -29.91190 -45.76952 22.51411 1.000 17.59063 233 MET B N 1
ATOM 7232 C CA . MET B 1 199 ? -29.06712 -45.51429 23.67379 1.000 16.82018 233 MET B CA 1
ATOM 7233 C C . MET B 1 199 ? -29.00057 -44.01665 23.91351 1.000 17.60539 233 MET B C 1
ATOM 7234 O O . MET B 1 199 ? -28.73350 -43.25498 22.97856 1.000 18.96205 233 MET B O 1
ATOM 7248 N N . ARG B 1 200 ? -29.26624 -43.59357 25.15007 1.000 16.41646 234 ARG B N 1
ATOM 7249 C CA . ARG B 1 200 ? -29.11707 -42.20548 25.56930 1.000 15.71834 234 ARG B CA 1
ATOM 7250 C C . ARG B 1 200 ? -28.02364 -42.12024 26.62220 1.000 14.94131 234 ARG B C 1
ATOM 7251 O O . ARG B 1 200 ? -27.76931 -43.07903 27.35204 1.000 17.45284 234 ARG B O 1
ATOM 7272 N N . PHE B 1 201 ? -27.41605 -40.93065 26.73315 1.000 15.38854 235 PHE B N 1
ATOM 7273 C CA . PHE B 1 201 ? -26.22462 -40.74859 27.56677 1.000 15.56510 235 PHE B CA 1
ATOM 7274 C C . PHE B 1 201 ? -26.30369 -39.43418 28.31081 1.000 15.41751 235 PHE B C 1
ATOM 7275 O O . PHE B 1 201 ? -26.46763 -38.39705 27.67242 1.000 15.97838 235 PHE B O 1
ATOM 7292 N N . ASN B 1 202 ? -26.14555 -39.45784 29.64089 1.000 16.08129 236 ASN B N 1
ATOM 7293 C CA . ASN B 1 202 ? -26.16966 -38.23672 30.43501 1.000 15.75938 236 ASN B CA 1
ATOM 7294 C C . ASN B 1 202 ? -24.99704 -38.19948 31.39930 1.000 14.69920 236 ASN B C 1
ATOM 7295 O O . ASN B 1 202 ? -24.32162 -39.20836 31.63696 1.000 16.24609 236 ASN B O 1
ATOM 7306 N N . ILE B 1 203 ? -24.74364 -36.99890 31.91901 1.000 14.98039 237 ILE B N 1
ATOM 7307 C CA . ILE B 1 203 ? -23.59160 -36.70602 32.76864 1.000 15.20089 237 ILE B CA 1
ATOM 7308 C C . ILE B 1 203 ? -24.07356 -36.02563 34.03348 1.000 15.08688 237 ILE B C 1
ATOM 7309 O O . ILE B 1 203 ? -24.81172 -35.03838 33.96113 1.000 15.23373 237 ILE B O 1
ATOM 7325 N N . ILE B 1 204 ? -23.60072 -36.49053 35.19153 1.000 14.40561 238 ILE B N 1
ATOM 7326 C CA . ILE B 1 204 ? -23.70222 -35.72571 36.42774 1.000 14.86525 238 ILE B CA 1
ATOM 7327 C C . ILE B 1 204 ? -22.31864 -35.20829 36.78592 1.000 14.07584 238 ILE B C 1
ATOM 7328 O O . ILE B 1 204 ? -21.34627 -35.97203 36.75606 1.000 15.06000 238 ILE B O 1
ATOM 7344 N N . GLN B 1 205 ? -22.24402 -33.92614 37.15132 1.000 15.01462 239 GLN B N 1
ATOM 7345 C CA . GLN B 1 205 ? -21.01144 -33.23777 37.53718 1.000 14.78273 239 GLN B CA 1
ATOM 7346 C C . GLN B 1 205 ? -21.07476 -32.96254 39.03285 1.000 14.34070 239 GLN B C 1
ATOM 7347 O O . GLN B 1 205 ? -21.65705 -31.94961 39.45647 1.000 15.10484 239 GLN B O 1
ATOM 7361 N N . PRO B 1 206 ? -20.51211 -33.82261 39.88652 1.000 15.83658 240 PRO B N 1
ATOM 7362 C CA . PRO B 1 206 ? -20.61805 -33.57503 41.32833 1.000 16.78969 240 PRO B CA 1
ATOM 7363 C C . PRO B 1 206 ? -19.62009 -32.54626 41.81778 1.000 15.85117 240 PRO B C 1
ATOM 7364 O O . PRO B 1 206 ? -18.50091 -32.42128 41.30837 1.000 17.70319 240 PRO B O 1
ATOM 7375 N N . GLY B 1 207 ? -20.05692 -31.80712 42.83984 1.000 20.48276 241 GLY B N 1
ATOM 7376 C CA . GLY B 1 207 ? -19.16494 -31.12231 43.75845 1.000 22.33971 241 GLY B CA 1
ATOM 7377 C C . GLY B 1 207 ? -18.78409 -32.08188 44.87906 1.000 23.86696 241 GLY B C 1
ATOM 7378 O O . GLY B 1 207 ? -18.85216 -33.30002 44.70763 1.000 23.60930 241 GLY B O 1
ATOM 7382 N N . PRO B 1 208 ? -18.40694 -31.57027 46.05415 1.000 25.46913 242 PRO B N 1
ATOM 7383 C CA . PRO B 1 208 ? -17.88091 -32.46250 47.10711 1.000 27.08361 242 PRO B CA 1
ATOM 7384 C C . PRO B 1 208 ? -18.97823 -33.20319 47.85756 1.000 26.74855 242 PRO B C 1
ATOM 7385 O O . PRO B 1 208 ? -19.92473 -32.60091 48.36244 1.000 26.32353 242 PRO B O 1
ATOM 7396 N N . ILE B 1 209 ? -18.81404 -34.51589 47.96897 1.000 27.02586 243 ILE B N 1
ATOM 7397 C CA . ILE B 1 209 ? -19.81479 -35.38983 48.57000 1.000 26.74631 243 ILE B CA 1
ATOM 7398 C C . ILE B 1 209 ? -19.23051 -36.04510 49.80647 1.000 36.63331 243 ILE B C 1
ATOM 7399 O O . ILE B 1 209 ? -18.07276 -36.47626 49.81097 1.000 31.93574 243 ILE B O 1
ATOM 7415 N N . LYS B 1 210 ? -20.03551 -36.10299 50.85855 1.000 30.78482 244 LYS B N 1
ATOM 7416 C CA . LYS B 1 210 ? -19.60495 -36.66253 52.13010 1.000 35.13399 244 LYS B CA 1
ATOM 7417 C C . LYS B 1 210 ? -19.35333 -38.16167 51.97627 1.000 39.01230 244 LYS B C 1
ATOM 7418 O O . LYS B 1 210 ? -20.27414 -38.93383 51.71891 1.000 35.29410 244 LYS B O 1
ATOM 7437 N N . GLY B 1 222 ? -7.55301 -32.83200 56.53659 1.000 63.10354 256 GLY B N 1
ATOM 7438 C CA . GLY B 1 222 ? -8.98937 -32.69191 56.41356 1.000 63.90845 256 GLY B CA 1
ATOM 7439 C C . GLY B 1 222 ? -9.45624 -31.25271 56.32178 1.000 65.26852 256 GLY B C 1
ATOM 7440 O O . GLY B 1 222 ? -10.62656 -30.95535 56.57003 1.000 65.44721 256 GLY B O 1
ATOM 7443 N N . ARG B 1 223 ? -8.54992 -30.35591 55.93907 1.000 90.31242 257 ARG B N 1
ATOM 7444 C CA . ARG B 1 223 ? -8.84160 -28.93077 55.99081 1.000 87.20490 257 ARG B CA 1
ATOM 7445 C C . ARG B 1 223 ? -9.56200 -28.39944 54.75985 1.000 84.91219 257 ARG B C 1
ATOM 7446 O O . ARG B 1 223 ? -10.23536 -27.36818 54.86496 1.000 82.54141 257 ARG B O 1
ATOM 7467 N N . PHE B 1 224 ? -9.46375 -29.06391 53.60411 1.000 80.21493 258 PHE B N 1
ATOM 7468 C CA . PHE B 1 224 ? -10.13938 -28.52678 52.42587 1.000 76.49144 258 PHE B CA 1
ATOM 7469 C C . PHE B 1 224 ? -11.65636 -28.56032 52.61980 1.000 70.32043 258 PHE B C 1
ATOM 7470 O O . PHE B 1 224 ? -12.36447 -27.63888 52.20181 1.000 71.50129 258 PHE B O 1
ATOM 7487 N N . GLU B 1 225 ? -12.16693 -29.60426 53.28194 1.000 63.58546 259 GLU B N 1
ATOM 7488 C CA . GLU B 1 225 ? -13.61109 -29.74969 53.46162 1.000 65.25561 259 GLU B CA 1
ATOM 7489 C C . GLU B 1 225 ? -14.22132 -28.55145 54.18707 1.000 61.21967 259 GLU B C 1
ATOM 7490 O O . GLU B 1 225 ? -15.33986 -28.13203 53.86430 1.000 51.93388 259 GLU B O 1
ATOM 7502 N N . LYS B 1 226 ? -13.51627 -27.98745 55.17245 1.000 55.78040 260 LYS B N 1
ATOM 7503 C CA . LYS B 1 226 ? -14.05882 -26.82407 55.87010 1.000 56.59047 260 LYS B CA 1
ATOM 7504 C C . LYS B 1 226 ? -14.11514 -25.62275 54.94195 1.000 54.07410 260 LYS B C 1
ATOM 7505 O O . LYS B 1 226 ? -15.12116 -24.90218 54.88532 1.000 39.29952 260 LYS B O 1
ATOM 7524 N N . GLU B 1 227 ? -13.01420 -25.37120 54.23421 1.000 52.60288 261 GLU B N 1
ATOM 7525 C CA . GLU B 1 227 ? -12.98191 -24.25430 53.30617 1.000 50.64723 261 GLU B CA 1
ATOM 7526 C C . GLU B 1 227 ? -13.99514 -24.45522 52.20328 1.000 43.87062 261 GLU B C 1
ATOM 7527 O O . GLU B 1 227 ? -14.60219 -23.48763 51.72750 1.000 36.56903 261 GLU B O 1
ATOM 7539 N N . MET B 1 228 ? -14.19887 -25.70575 51.78199 1.000 35.80789 262 MET B N 1
ATOM 7540 C CA . MET B 1 228 ? -15.17599 -25.95426 50.73760 1.000 34.32473 262 MET B CA 1
ATOM 7541 C C . MET B 1 228 ? -16.56026 -25.54781 51.19894 1.000 32.85472 262 MET B C 1
ATOM 7542 O O . MET B 1 228 ? -17.31199 -24.93503 50.44571 1.000 31.47576 262 MET B O 1
ATOM 7556 N N . ILE B 1 229 ? -16.91875 -25.85943 52.44238 1.000 33.73176 263 ILE B N 1
ATOM 7557 C CA . ILE B 1 229 ? -18.25794 -25.47954 52.89426 1.000 32.86104 263 ILE B CA 1
ATOM 7558 C C . ILE B 1 229 ? -18.45951 -23.96779 52.77152 1.000 37.50122 263 ILE B C 1
ATOM 7559 O O . ILE B 1 229 ? -19.50603 -23.50699 52.29706 1.000 32.67574 263 ILE B O 1
ATOM 7575 N N . ASP B 1 230 ? -17.43474 -23.17665 53.10003 1.000 35.07407 264 ASP B N 1
ATOM 7576 C CA . ASP B 1 230 ? -17.52813 -21.72332 52.93731 1.000 40.07742 264 ASP B CA 1
ATOM 7577 C C . ASP B 1 230 ? -17.72832 -21.28567 51.48126 1.000 42.33641 264 ASP B C 1
ATOM 7578 O O . ASP B 1 230 ? -18.08644 -20.12649 51.23319 1.000 44.72632 264 ASP B O 1
ATOM 7587 N N . ARG B 1 231 ? -17.49659 -22.17092 50.51551 1.000 31.25421 265 ARG B N 1
ATOM 7588 C CA . ARG B 1 231 ? -17.66590 -21.86221 49.10363 1.000 33.20016 265 ARG B CA 1
ATOM 7589 C C . ARG B 1 231 ? -18.90459 -22.50803 48.50463 1.000 27.73037 265 ARG B C 1
ATOM 7590 O O . ARG B 1 231 ? -19.05837 -22.54656 47.26655 1.000 26.29439 265 ARG B O 1
ATOM 7611 N N . ILE B 1 232 ? -19.74817 -23.09984 49.33746 1.000 20.60206 266 ILE B N 1
ATOM 7612 C CA . ILE B 1 232 ? -20.90623 -23.82745 48.83795 1.000 18.01814 266 ILE B CA 1
ATOM 7613 C C . ILE B 1 232 ? -22.14991 -23.06590 49.28321 1.000 16.18295 266 ILE B C 1
ATOM 7614 O O . ILE B 1 232 ? -22.43701 -22.97866 50.48601 1.000 16.26339 266 ILE B O 1
ATOM 7630 N N . PRO B 1 233 ? -22.91999 -22.51725 48.35697 1.000 14.62848 267 PRO B N 1
ATOM 7631 C CA . PRO B 1 233 ? -24.14705 -21.78773 48.75730 1.000 15.72730 267 PRO B CA 1
ATOM 7632 C C . PRO B 1 233 ? -25.08629 -22.57623 49.64695 1.000 15.99481 267 PRO B C 1
ATOM 7633 O O . PRO B 1 233 ? -25.63239 -22.01418 50.60029 1.000 15.44482 267 PRO B O 1
ATOM 7644 N N . CYS B 1 234 ? -25.25926 -23.87769 49.41298 1.000 14.86924 268 CYS B N 1
ATOM 7645 C CA . CYS B 1 234 ? -26.14211 -24.67561 50.27635 1.000 14.94577 268 CYS B CA 1
ATOM 7646 C C . CYS B 1 234 ? -25.55127 -24.94968 51.65629 1.000 16.25888 268 CYS B C 1
ATOM 7647 O O . CYS B 1 234 ? -26.25827 -25.47386 52.52511 1.000 17.51131 268 CYS B O 1
ATOM 7655 N N . GLY B 1 235 ? -24.27617 -24.65583 51.87765 1.000 16.15997 269 GLY B N 1
ATOM 7656 C CA . GLY B 1 235 ? -23.74308 -24.66393 53.22744 1.000 17.04098 269 GLY B CA 1
ATOM 7657 C C . GLY B 1 235 ? -23.37390 -26.00924 53.80699 1.000 17.09360 269 GLY B C 1
ATOM 7658 O O . GLY B 1 235 ? -23.22357 -26.13193 55.04151 1.000 18.44667 269 GLY B O 1
ATOM 7662 N N . ARG B 1 236 ? -23.18611 -27.01861 52.95971 1.000 17.63743 270 ARG B N 1
ATOM 7663 C CA . ARG B 1 236 ? -22.88088 -28.37044 53.40966 1.000 18.27159 270 ARG B CA 1
ATOM 7664 C C . ARG B 1 236 ? -22.36446 -29.14834 52.20948 1.000 17.98866 270 ARG B C 1
ATOM 7665 O O . ARG B 1 236 ? -22.52453 -28.72532 51.05935 1.000 18.10474 270 ARG B O 1
ATOM 7686 N N . LEU B 1 237 ? -21.77429 -30.31229 52.48532 1.000 18.56363 271 LEU B N 1
ATOM 7687 C CA . LEU B 1 237 ? -21.42479 -31.25673 51.44578 1.000 18.14600 271 LEU B CA 1
ATOM 7688 C C . LEU B 1 237 ? -22.66750 -32.01372 50.97753 1.000 18.10702 271 LEU B C 1
ATOM 7689 O O . LEU B 1 237 ? -23.68361 -32.09850 51.67463 1.000 19.67757 271 LEU B O 1
ATOM 7705 N N . GLY B 1 238 ? -22.57722 -32.57225 49.77933 1.000 17.79346 272 GLY B N 1
ATOM 7706 C CA . GLY B 1 238 ? -23.64534 -33.40104 49.27744 1.000 17.70458 272 GLY B CA 1
ATOM 7707 C C . GLY B 1 238 ? -23.63039 -34.77240 49.92362 1.000 17.79586 272 GLY B C 1
ATOM 7708 O O . GLY B 1 238 ? -22.65744 -35.15148 50.55836 1.000 20.86150 272 GLY B O 1
ATOM 7712 N N . THR B 1 239 ? -24.73674 -35.49565 49.79676 1.000 17.86089 273 THR B N 1
ATOM 7713 C CA . THR B 1 239 ? -24.79542 -36.86419 50.28930 1.000 18.05820 273 THR B CA 1
ATOM 7714 C C . THR B 1 239 ? -24.88591 -37.85188 49.13304 1.000 19.21630 273 THR B C 1
ATOM 7715 O O . THR B 1 239 ? -25.39544 -37.53823 48.05442 1.000 18.71444 273 THR B O 1
ATOM 7726 N N . MET B 1 240 ? -24.40049 -39.07000 49.39440 1.000 19.41766 274 MET B N 1
ATOM 7727 C CA . MET B 1 240 ? -24.45973 -40.13354 48.39618 1.000 20.50297 274 MET B CA 1
ATOM 7728 C C . MET B 1 240 ? -25.89494 -40.54052 48.09820 1.000 20.41618 274 MET B C 1
ATOM 7729 O O . MET B 1 240 ? -26.21322 -40.87518 46.94854 1.000 19.37317 274 MET B O 1
ATOM 7743 N N . GLU B 1 241 ? -26.78191 -40.45279 49.08644 1.000 19.03397 275 GLU B N 1
ATOM 7744 C CA . GLU B 1 241 ? -28.18357 -40.78528 48.85879 1.000 17.89233 275 GLU B CA 1
ATOM 7745 C C . GLU B 1 241 ? -28.81903 -39.79320 47.89524 1.000 17.59094 275 GLU B C 1
ATOM 7746 O O . GLU B 1 241 ? -29.58614 -40.17602 47.00224 1.000 18.45974 275 GLU B O 1
ATOM 7758 N N . GLU B 1 242 ? -28.53154 -38.50213 48.07375 1.000 16.92436 276 GLU B N 1
ATOM 7759 C CA . GLU B 1 242 ? -29.07167 -37.51490 47.15021 1.000 17.14632 276 GLU B CA 1
ATOM 7760 C C . GLU B 1 242 ? -28.54619 -37.73934 45.73651 1.000 16.44887 276 GLU B C 1
ATOM 7761 O O . GLU B 1 242 ? -29.29512 -37.62914 44.75730 1.000 17.63278 276 GLU B O 1
ATOM 7773 N N . LEU B 1 243 ? -27.24945 -38.02568 45.61014 1.000 17.26577 277 LEU B N 1
ATOM 7774 C CA . LEU B 1 243 ? -26.68706 -38.34179 44.30432 1.000 17.14084 277 LEU B CA 1
ATOM 7775 C C . LEU B 1 243 ? -27.38014 -39.55455 43.70621 1.000 17.67518 277 LEU B C 1
ATOM 7776 O O . LEU B 1 243 ? -27.70715 -39.56722 42.51271 1.000 17.45770 277 LEU B O 1
ATOM 7792 N N . ALA B 1 244 ? -27.63425 -40.57309 44.52933 1.000 17.41313 278 ALA B N 1
ATOM 7793 C CA . ALA B 1 244 ? -28.32308 -41.76128 44.05175 1.000 17.03405 278 ALA B CA 1
ATOM 7794 C C . ALA B 1 244 ? -29.74214 -41.45012 43.57239 1.000 17.26828 278 ALA B C 1
ATOM 7795 O O . ALA B 1 244 ? -30.21270 -42.06014 42.61028 1.000 18.06451 278 ALA B O 1
ATOM 7802 N N . ASN B 1 245 ? -30.46249 -40.53547 44.24305 1.000 16.59044 279 ASN B N 1
ATOM 7803 C CA . ASN B 1 245 ? -31.78278 -40.15003 43.74730 1.000 18.81050 279 ASN B CA 1
ATOM 7804 C C . ASN B 1 245 ? -31.68515 -39.51743 42.36566 1.000 17.13300 279 ASN B C 1
ATOM 7805 O O . ASN B 1 245 ? -32.47845 -39.83264 41.47150 1.000 17.80269 279 ASN B O 1
ATOM 7816 N N . LEU B 1 246 ? -30.72946 -38.60614 42.18280 1.000 16.65869 280 LEU B N 1
ATOM 7817 C CA . LEU B 1 246 ? -30.55746 -37.97733 40.87719 1.000 15.52471 280 LEU B CA 1
ATOM 7818 C C . LEU B 1 246 ? -30.18615 -39.01263 39.81377 1.000 15.56876 280 LEU B C 1
ATOM 7819 O O . LEU B 1 246 ? -30.74410 -39.00812 38.69528 1.000 16.69651 280 LEU B O 1
ATOM 7835 N N . ALA B 1 247 ? -29.24599 -39.90505 40.14120 1.000 16.55069 281 ALA B N 1
ATOM 7836 C CA . ALA B 1 247 ? -28.79152 -40.90412 39.18264 1.000 16.33671 281 ALA B CA 1
ATOM 7837 C C . ALA B 1 247 ? -29.90706 -41.86021 38.81177 1.000 16.75531 281 ALA B C 1
ATOM 7838 O O . ALA B 1 247 ? -30.10128 -42.15688 37.63095 1.000 17.80124 281 ALA B O 1
ATOM 7845 N N . THR B 1 248 ? -30.65647 -42.37095 39.80714 1.000 17.53363 282 THR B N 1
ATOM 7846 C CA . THR B 1 248 ? -31.75037 -43.28498 39.48040 1.000 17.79944 282 THR B CA 1
ATOM 7847 C C . THR B 1 248 ? -32.81477 -42.59289 38.63116 1.000 17.60846 282 THR B C 1
ATOM 7848 O O . THR B 1 248 ? -33.35715 -43.19443 37.70189 1.000 17.61655 282 THR B O 1
ATOM 7859 N N . PHE B 1 249 ? -33.11252 -41.32253 38.91198 1.000 17.71915 283 PHE B N 1
ATOM 7860 C CA . PHE B 1 249 ? -34.04320 -40.61055 38.04384 1.000 16.53266 283 PHE B CA 1
ATOM 7861 C C . PHE B 1 249 ? -33.54421 -40.58661 36.60330 1.000 16.47692 283 PHE B C 1
ATOM 7862 O O . PHE B 1 249 ? -34.27421 -40.95079 35.66859 1.000 16.93672 283 PHE B O 1
ATOM 7879 N N . LEU B 1 250 ? -32.28635 -40.17713 36.40517 1.000 16.26261 284 LEU B N 1
ATOM 7880 C CA . LEU B 1 250 ? -31.77653 -40.03350 35.04441 1.000 16.25851 284 LEU B CA 1
ATOM 7881 C C . LEU B 1 250 ? -31.70044 -41.36536 34.31490 1.000 17.50190 284 LEU B C 1
ATOM 7882 O O . LEU B 1 250 ? -31.76055 -41.40631 33.07857 1.000 18.19215 284 LEU B O 1
ATOM 7898 N N . CYS B 1 251 ? -31.56360 -42.46507 35.04925 1.000 15.92993 285 CYS B N 1
ATOM 7899 C CA . CYS B 1 251 ? -31.48908 -43.79626 34.46389 1.000 17.37396 285 CYS B CA 1
ATOM 7900 C C . CYS B 1 251 ? -32.84896 -44.47346 34.35750 1.000 17.57065 285 CYS B C 1
ATOM 7901 O O . CYS B 1 251 ? -32.92413 -45.60688 33.83906 1.000 18.86697 285 CYS B O 1
ATOM 7909 N N . SER B 1 252 ? -33.91038 -43.80129 34.77156 1.000 17.71359 286 SER B N 1
ATOM 7910 C CA . SER B 1 252 ? -35.25784 -44.34907 34.77699 1.000 19.18874 286 SER B CA 1
ATOM 7911 C C . SER B 1 252 ? -36.01664 -43.94128 33.51716 1.000 17.15455 286 SER B C 1
ATOM 7912 O O . SER B 1 252 ? -35.67526 -42.97361 32.83209 1.000 17.20593 286 SER B O 1
ATOM 7920 N N . ASP B 1 253 ? -37.10801 -44.65674 33.26158 1.000 19.77857 287 ASP B N 1
ATOM 7921 C CA . ASP B 1 253 ? -37.93288 -44.33867 32.10436 1.000 18.43377 287 ASP B CA 1
ATOM 7922 C C . ASP B 1 253 ? -38.64643 -43.00545 32.23788 1.000 18.50741 287 ASP B C 1
ATOM 7923 O O . ASP B 1 253 ? -39.11105 -42.48009 31.22178 1.000 18.82455 287 ASP B O 1
ATOM 7932 N N . TYR B 1 254 ? -38.71166 -42.42227 33.44692 1.000 17.52836 288 TYR B N 1
ATOM 7933 C CA . TYR B 1 254 ? -39.27062 -41.08017 33.59239 1.000 17.62563 288 TYR B CA 1
ATOM 7934 C C . TYR B 1 254 ? -38.39117 -40.03156 32.91344 1.000 17.81698 288 TYR B C 1
ATOM 7935 O O . TYR B 1 254 ? -38.84767 -38.90768 32.66628 1.000 18.20075 288 TYR B O 1
ATOM 7953 N N . ALA B 1 255 ? -37.12985 -40.38507 32.64175 1.000 16.52698 289 ALA B N 1
ATOM 7954 C CA . ALA B 1 255 ? -36.16116 -39.51531 31.98596 1.000 16.13758 289 ALA B CA 1
ATOM 7955 C C . ALA B 1 255 ? -35.84151 -39.95888 30.56416 1.000 16.10601 289 ALA B C 1
ATOM 7956 O O . ALA B 1 255 ? -34.74878 -39.67769 30.06300 1.000 16.91948 289 ALA B O 1
ATOM 7963 N N . SER B 1 256 ? -36.77311 -40.65628 29.90945 1.000 16.46616 290 SER B N 1
ATOM 7964 C CA . SER B 1 256 ? -36.50036 -41.23656 28.59641 1.000 16.19731 290 SER B CA 1
ATOM 7965 C C . SER B 1 256 ? -36.26718 -40.19239 27.50876 1.000 16.64052 290 SER B C 1
ATOM 7966 O O . SER B 1 256 ? -35.76778 -40.56219 26.43806 1.000 17.56458 290 SER B O 1
ATOM 7974 N N . TRP B 1 257 ? -36.60449 -38.91841 27.73911 1.000 15.63111 291 TRP B N 1
ATOM 7975 C CA . TRP B 1 257 ? -36.33404 -37.83468 26.80593 1.000 16.11203 291 TRP B CA 1
ATOM 7976 C C . TRP B 1 257 ? -35.19205 -36.94651 27.28431 1.000 16.19476 291 TRP B C 1
ATOM 7977 O O . TRP B 1 257 ? -34.97354 -35.87872 26.71081 1.000 16.73003 291 TRP B O 1
ATOM 7998 N N . ILE B 1 258 ? -34.45664 -37.35917 28.31852 1.000 16.15935 292 ILE B N 1
ATOM 7999 C CA . ILE B 1 258 ? -33.28170 -36.62210 28.78906 1.000 15.06417 292 ILE B CA 1
ATOM 8000 C C . ILE B 1 258 ? -32.07241 -37.34154 28.22724 1.000 15.16182 292 ILE B C 1
ATOM 8001 O O . ILE B 1 258 ? -31.84214 -38.52177 28.49903 1.000 15.04294 292 ILE B O 1
ATOM 8017 N N . ASN B 1 259 ? -31.31680 -36.63311 27.40187 1.000 14.94432 293 ASN B N 1
ATOM 8018 C CA . ASN B 1 259 ? -30.26122 -37.23707 26.60069 1.000 14.90053 293 ASN B CA 1
ATOM 8019 C C . ASN B 1 259 ? -29.27086 -36.14970 26.22782 1.000 15.91254 293 ASN B C 1
ATOM 8020 O O . ASN B 1 259 ? -29.66457 -35.05719 25.80241 1.000 15.39398 293 ASN B O 1
ATOM 8031 N N . GLY B 1 260 ? -27.99509 -36.43678 26.43243 1.000 14.83778 294 GLY B N 1
ATOM 8032 C CA . GLY B 1 260 ? -26.96261 -35.45033 26.19037 1.000 15.90733 294 GLY B CA 1
ATOM 8033 C C . GLY B 1 260 ? -26.86793 -34.38294 27.24756 1.000 16.24575 294 GLY B C 1
ATOM 8034 O O . GLY B 1 260 ? -26.17968 -33.37828 27.02607 1.000 17.97218 294 GLY B O 1
ATOM 8038 N N . ALA B 1 261 ? -27.54713 -34.55459 28.37589 1.000 16.09509 295 ALA B N 1
ATOM 8039 C CA . ALA B 1 261 ? -27.61551 -33.53029 29.39716 1.000 15.13542 295 ALA B CA 1
ATOM 8040 C C . ALA B 1 261 ? -26.43202 -33.61674 30.34562 1.000 15.20207 295 ALA B C 1
ATOM 8041 O O . ALA B 1 261 ? -25.89543 -34.69548 30.61470 1.000 15.91647 295 ALA B O 1
ATOM 8048 N N . VAL B 1 262 ? -26.04231 -32.45760 30.85856 1.000 16.14762 296 VAL B N 1
ATOM 8049 C CA . VAL B 1 262 ? -25.01529 -32.33068 31.88331 1.000 16.26048 296 VAL B CA 1
ATOM 8050 C C . VAL B 1 262 ? -25.67212 -31.64787 33.06691 1.000 20.01075 296 VAL B C 1
ATOM 8051 O O . VAL B 1 262 ? -26.29785 -30.59254 32.91101 1.000 25.71399 296 VAL B O 1
ATOM 8064 N N . ILE B 1 263 ? -25.56155 -32.23943 34.24156 1.000 15.60703 297 ILE B N 1
ATOM 8065 C CA . ILE B 1 263 ? -26.26640 -31.72740 35.40692 1.000 18.33363 297 ILE B CA 1
ATOM 8066 C C . ILE B 1 263 ? -25.27603 -31.53269 36.53658 1.000 16.35903 297 ILE B C 1
ATOM 8067 O O . ILE B 1 263 ? -24.67775 -32.50769 37.00325 1.000 15.25764 297 ILE B O 1
ATOM 8083 N N . ARG B 1 264 ? -25.11114 -30.28071 36.97859 1.000 15.00012 298 ARG B N 1
ATOM 8084 C CA . ARG B 1 264 ? -24.30566 -30.00851 38.15799 1.000 14.33145 298 ARG B CA 1
ATOM 8085 C C . ARG B 1 264 ? -25.06481 -30.42094 39.41245 1.000 13.38961 298 ARG B C 1
ATOM 8086 O O . ARG B 1 264 ? -26.22695 -30.04172 39.61035 1.000 14.30504 298 ARG B O 1
ATOM 8107 N N . PHE B 1 265 ? -24.38879 -31.18378 40.26272 1.000 14.08821 299 PHE B N 1
ATOM 8108 C CA . PHE B 1 265 ? -24.89022 -31.63924 41.56084 1.000 14.84640 299 PHE B CA 1
ATOM 8109 C C . PHE B 1 265 ? -23.82337 -31.16023 42.54080 1.000 14.91104 299 PHE B C 1
ATOM 8110 O O . PHE B 1 265 ? -22.87573 -31.89940 42.82146 1.000 15.32240 299 PHE B O 1
ATOM 8127 N N . ASP B 1 266 ? -23.95521 -29.91092 43.04357 1.000 14.67174 300 ASP B N 1
ATOM 8128 C CA . ASP B 1 266 ? -22.81588 -29.28161 43.70691 1.000 14.32477 300 ASP B CA 1
ATOM 8129 C C . ASP B 1 266 ? -23.19851 -28.26476 44.77956 1.000 15.02575 300 ASP B C 1
ATOM 8130 O O . ASP B 1 266 ? -22.32105 -27.51094 45.21782 1.000 15.23874 300 ASP B O 1
ATOM 8139 N N . GLY B 1 267 ? -24.46505 -28.18368 45.17549 1.000 14.47531 301 GLY B N 1
ATOM 8140 C CA . GLY B 1 267 ? -24.84767 -27.22275 46.18456 1.000 13.50798 301 GLY B CA 1
ATOM 8141 C C . GLY B 1 267 ? -24.67987 -25.78706 45.78338 1.000 16.05646 301 GLY B C 1
ATOM 8142 O O . GLY B 1 267 ? -24.74693 -24.90069 46.64736 1.000 15.50391 301 GLY B O 1
ATOM 8146 N N . GLY B 1 268 ? -24.48169 -25.51780 44.50318 1.000 14.08833 302 GLY B N 1
ATOM 8147 C CA . GLY B 1 268 ? -24.18195 -24.18892 44.01143 1.000 14.25843 302 GLY B CA 1
ATOM 8148 C C . GLY B 1 268 ? -22.71099 -23.85126 43.94728 1.000 13.76270 302 GLY B C 1
ATOM 8149 O O . GLY B 1 268 ? -22.36730 -22.71002 43.61595 1.000 14.76640 302 GLY B O 1
ATOM 8153 N N . GLU B 1 269 ? -21.82610 -24.81063 44.23886 1.000 13.51160 303 GLU B N 1
ATOM 8154 C CA . GLU B 1 269 ? -20.41060 -24.49724 44.32623 1.000 13.72119 303 GLU B CA 1
ATOM 8155 C C . GLU B 1 269 ? -19.88904 -23.85284 43.04492 1.000 15.41255 303 GLU B C 1
ATOM 8156 O O . GLU B 1 269 ? -19.15918 -22.86224 43.09708 1.000 14.89629 303 GLU B O 1
ATOM 8168 N N . GLU B 1 270 ? -20.20948 -24.41871 41.87736 1.000 14.41764 304 GLU B N 1
ATOM 8169 C CA . GLU B 1 270 ? -19.55879 -23.91716 40.67425 1.000 14.51536 304 GLU B CA 1
ATOM 8170 C C . GLU B 1 270 ? -19.98166 -22.49415 40.33412 1.000 15.49704 304 GLU B C 1
ATOM 8171 O O . GLU B 1 270 ? -19.14621 -21.66963 39.92998 1.000 15.70284 304 GLU B O 1
ATOM 8183 N N . VAL B 1 271 ? -21.27388 -22.18237 40.46845 1.000 14.39872 305 VAL B N 1
ATOM 8184 C CA . VAL B 1 271 ? -21.68934 -20.80988 40.20153 1.000 14.95146 305 VAL B CA 1
ATOM 8185 C C . VAL B 1 271 ? -21.05828 -19.85447 41.21412 1.000 14.90847 305 VAL B C 1
ATOM 8186 O O . VAL B 1 271 ? -20.68391 -18.72470 40.86471 1.000 16.08732 305 VAL B O 1
ATOM 8199 N N . PHE B 1 272 ? -20.91021 -20.29335 42.47520 1.000 13.81034 306 PHE B N 1
ATOM 8200 C CA . PHE B 1 272 ? -20.24987 -19.43895 43.45392 1.000 14.94144 306 PHE B CA 1
ATOM 8201 C C . PHE B 1 272 ? -18.79255 -19.19149 43.06733 1.000 14.86145 306 PHE B C 1
ATOM 8202 O O . PHE B 1 272 ? -18.33046 -18.04734 43.03056 1.000 16.39764 306 PHE B O 1
ATOM 8219 N N . LEU B 1 273 ? -18.05718 -20.26637 42.78229 1.000 13.98612 307 LEU B N 1
ATOM 8220 C CA . LEU B 1 273 ? -16.65353 -20.13566 42.41334 1.000 14.78221 307 LEU B CA 1
ATOM 8221 C C . LEU B 1 273 ? -16.46838 -19.22738 41.20341 1.000 14.90472 307 LEU B C 1
ATOM 8222 O O . LEU B 1 273 ? -15.55259 -18.39431 41.18063 1.000 17.16399 307 LEU B O 1
ATOM 8238 N N . SER B 1 274 ? -17.31850 -19.38714 40.18696 1.000 14.66329 308 SER B N 1
ATOM 8239 C CA . SER B 1 274 ? -17.06425 -18.81145 38.87768 1.000 15.37974 308 SER B CA 1
ATOM 8240 C C . SER B 1 274 ? -17.40050 -17.34246 38.78632 1.000 17.01900 308 SER B C 1
ATOM 8241 O O . SER B 1 274 ? -16.96370 -16.69221 37.83568 1.000 18.51835 308 SER B O 1
ATOM 8249 N N . GLY B 1 275 ? -18.18632 -16.79547 39.71144 1.000 15.15997 309 GLY B N 1
ATOM 8250 C CA . GLY B 1 275 ? -18.66624 -15.42973 39.56482 1.000 14.97929 309 GLY B CA 1
ATOM 8251 C C . GLY B 1 275 ? -17.70072 -14.40113 40.13715 1.000 15.03704 309 GLY B C 1
ATOM 8252 O O . GLY B 1 275 ? -17.34754 -14.45306 41.31315 1.000 16.20111 309 GLY B O 1
ATOM 8256 N N . GLU B 1 276 ? -17.33153 -13.42338 39.31286 1.000 15.04356 310 GLU B N 1
ATOM 8257 C CA . GLU B 1 276 ? -16.23843 -12.51109 39.63424 1.000 14.84136 310 GLU B CA 1
ATOM 8258 C C . GLU B 1 276 ? -16.43416 -11.77118 40.95056 1.000 16.38869 310 GLU B C 1
ATOM 8259 O O . GLU B 1 276 ? -15.44961 -11.47838 41.63986 1.000 18.77814 310 GLU B O 1
ATOM 8271 N N . PHE B 1 277 ? -17.66246 -11.41008 41.31207 1.000 15.92437 311 PHE B N 1
ATOM 8272 C CA . PHE B 1 277 ? -17.88715 -10.61217 42.51326 1.000 16.42970 311 PHE B CA 1
ATOM 8273 C C . PHE B 1 277 ? -18.52576 -11.39019 43.65601 1.000 16.07777 311 PHE B C 1
ATOM 8274 O O . PHE B 1 277 ? -18.94609 -10.79904 44.65887 1.000 17.56215 311 PHE B O 1
ATOM 8291 N N . ASN B 1 278 ? -18.55951 -12.70959 43.57748 1.000 15.82194 312 ASN B N 1
ATOM 8292 C CA . ASN B 1 278 ? -19.23966 -13.46325 44.62897 1.000 16.68954 312 ASN B CA 1
ATOM 8293 C C . ASN B 1 278 ? -18.53086 -13.37700 45.97100 1.000 17.86184 312 ASN B C 1
ATOM 8294 O O . ASN B 1 278 ? -19.18016 -13.57958 47.00988 1.000 17.96157 312 ASN B O 1
ATOM 8305 N N . SER B 1 279 ? -17.23139 -13.06384 45.98365 1.000 19.42580 313 SER B N 1
ATOM 8306 C CA . SER B 1 279 ? -16.51044 -12.89768 47.23704 1.000 19.46354 313 SER B CA 1
ATOM 8307 C C . SER B 1 279 ? -17.04827 -11.74047 48.06502 1.000 20.46723 313 SER B C 1
ATOM 8308 O O . SER B 1 279 ? -16.77275 -11.67703 49.27414 1.000 22.55184 313 SER B O 1
ATOM 8316 N N . LEU B 1 280 ? -17.83949 -10.85333 47.47282 1.000 19.45760 314 LEU B N 1
ATOM 8317 C CA . LEU B 1 280 ? -18.41890 -9.74265 48.22009 1.000 20.21010 314 LEU B CA 1
ATOM 8318 C C . LEU B 1 280 ? -19.48093 -10.20618 49.20601 1.000 20.39211 314 LEU B C 1
ATOM 8319 O O . LEU B 1 280 ? -20.05641 -9.36971 49.91663 1.000 21.09303 314 LEU B O 1
ATOM 8335 N N . LYS B 1 281 ? -19.73315 -11.51664 49.28485 1.000 19.88635 315 LYS B N 1
ATOM 8336 C CA . LYS B 1 281 ? -20.55944 -12.02810 50.37115 1.000 21.51245 315 LYS B CA 1
ATOM 8337 C C . LYS B 1 281 ? -20.04317 -11.58971 51.73512 1.000 24.80891 315 LYS B C 1
ATOM 8338 O O . LYS B 1 281 ? -20.81772 -11.47493 52.68830 1.000 24.36734 315 LYS B O 1
ATOM 8357 N N . LYS B 1 282 ? -18.74105 -11.32116 51.86343 1.000 22.53109 316 LYS B N 1
ATOM 8358 C CA . LYS B 1 282 ? -18.18155 -10.95808 53.16085 1.000 24.58289 316 LYS B CA 1
ATOM 8359 C C . LYS B 1 282 ? -18.46838 -9.51712 53.56925 1.000 27.31229 316 LYS B C 1
ATOM 8360 O O . LYS B 1 282 ? -18.24518 -9.16473 54.73275 1.000 27.96289 316 LYS B O 1
ATOM 8379 N N . VAL B 1 283 ? -18.95273 -8.68474 52.65333 1.000 25.42438 317 VAL B N 1
ATOM 8380 C CA . VAL B 1 283 ? -19.23751 -7.28779 52.96282 1.000 25.97823 317 VAL B CA 1
ATOM 8381 C C . VAL B 1 283 ? -20.43911 -7.22533 53.89491 1.000 27.71575 317 VAL B C 1
ATOM 8382 O O . VAL B 1 283 ? -21.45392 -7.90194 53.67783 1.000 26.30041 317 VAL B O 1
ATOM 8395 N N . THR B 1 284 ? -20.31560 -6.42447 54.95105 1.000 29.28600 318 THR B N 1
ATOM 8396 C CA . THR B 1 284 ? -21.36114 -6.35504 55.95474 1.000 29.06930 318 THR B CA 1
ATOM 8397 C C . THR B 1 284 ? -22.44503 -5.36226 55.54309 1.000 30.50661 318 THR B C 1
ATOM 8398 O O . THR B 1 284 ? -22.26364 -4.50312 54.66876 1.000 33.01920 318 THR B O 1
ATOM 8409 N N . LYS B 1 285 ? -23.58903 -5.48477 56.21347 1.000 36.31685 319 LYS B N 1
ATOM 8410 C CA . LYS B 1 285 ? -24.66466 -4.51944 56.04530 1.000 42.62938 319 LYS B CA 1
ATOM 8411 C C . LYS B 1 285 ? -24.17108 -3.08940 56.21587 1.000 43.70828 319 LYS B C 1
ATOM 8412 O O . LYS B 1 285 ? -24.51026 -2.20871 55.41830 1.000 33.23034 319 LYS B O 1
ATOM 8431 N N . GLU B 1 286 ? -23.38351 -2.83270 57.26623 1.000 46.27940 320 GLU B N 1
ATOM 8432 C CA . GLU B 1 286 ? -22.91416 -1.47225 57.50798 1.000 41.91925 320 GLU B CA 1
ATOM 8433 C C . GLU B 1 286 ? -21.97917 -1.01365 56.40022 1.000 50.87272 320 GLU B C 1
ATOM 8434 O O . GLU B 1 286 ? -22.00715 0.15413 55.99504 1.000 47.41292 320 GLU B O 1
ATOM 8446 N N . GLU B 1 287 ? -21.14201 -1.92056 55.90027 1.000 38.78957 321 GLU B N 1
ATOM 8447 C CA . GLU B 1 287 ? -20.26971 -1.57441 54.78629 1.000 36.77364 321 GLU B CA 1
ATOM 8448 C C . GLU B 1 287 ? -21.07860 -1.26816 53.53336 1.000 44.64206 321 GLU B C 1
ATOM 8449 O O . GLU B 1 287 ? -20.71467 -0.37756 52.75870 1.000 37.90309 321 GLU B O 1
ATOM 8461 N N . TRP B 1 288 ? -22.18774 -1.99119 53.31435 1.000 46.55290 322 TRP B N 1
ATOM 8462 C CA . TRP B 1 288 ? -23.02406 -1.71243 52.14700 1.000 50.94577 322 TRP B CA 1
ATOM 8463 C C . TRP B 1 288 ? -23.67623 -0.33593 52.24934 1.000 53.68589 322 TRP B C 1
ATOM 8464 O O . TRP B 1 288 ? -23.75947 0.39057 51.25313 1.000 48.70071 322 TRP B O 1
ATOM 8485 N N . ASP B 1 289 ? -24.13433 0.04218 53.44549 1.000 51.93064 323 ASP B N 1
ATOM 8486 C CA . ASP B 1 289 ? -24.69402 1.37602 53.64766 1.000 62.38206 323 ASP B CA 1
ATOM 8487 C C . ASP B 1 289 ? -23.71125 2.45948 53.21996 1.000 61.23285 323 ASP B C 1
ATOM 8488 O O . ASP B 1 289 ? -24.08563 3.43286 52.55627 1.000 57.65145 323 ASP B O 1
ATOM 8497 N N . ILE B 1 290 ? -22.44427 2.30784 53.60732 1.000 47.26697 324 ILE B N 1
ATOM 8498 C CA . ILE B 1 290 ? -21.41278 3.26577 53.21394 1.000 50.41804 324 ILE B CA 1
ATOM 8499 C C . ILE B 1 290 ? -21.25694 3.28225 51.69761 1.000 52.45299 324 ILE B C 1
ATOM 8500 O O . ILE B 1 290 ? -21.28851 4.34365 51.06219 1.000 54.03287 324 ILE B O 1
ATOM 8516 N N . ILE B 1 291 ? -21.09738 2.09956 51.09503 1.000 47.01843 325 ILE B N 1
ATOM 8517 C CA . ILE B 1 291 ? -20.89089 2.00731 49.65136 1.000 44.79704 325 ILE B CA 1
ATOM 8518 C C . ILE B 1 291 ? -22.02490 2.67009 48.88453 1.000 49.40548 325 ILE B C 1
ATOM 8519 O O . ILE B 1 291 ? -21.81340 3.19363 47.78249 1.000 52.16156 325 ILE B O 1
ATOM 8535 N N . GLU B 1 292 ? -23.23385 2.66149 49.43809 1.000 55.80739 326 GLU B N 1
ATOM 8536 C CA . GLU B 1 292 ? -24.38790 3.25401 48.76661 1.000 56.49411 326 GLU B CA 1
ATOM 8537 C C . GLU B 1 292 ? -24.28150 4.77825 48.72539 1.000 59.58832 326 GLU B C 1
ATOM 8538 O O . GLU B 1 292 ? -24.34636 5.38575 47.65232 1.000 66.89309 326 GLU B O 1
ATOM 8550 N N . SER C 1 1 ? -15.79089 -20.67853 -7.54832 1.000 63.02878 35 SER C N 1
ATOM 8551 C CA . SER C 1 1 ? -15.55740 -21.81048 -6.66102 1.000 42.54032 35 SER C CA 1
ATOM 8552 C C . SER C 1 1 ? -16.86322 -22.24088 -6.00155 1.000 39.72716 35 SER C C 1
ATOM 8553 O O . SER C 1 1 ? -17.95401 -22.01360 -6.52774 1.000 48.57417 35 SER C O 1
ATOM 8560 N N . LYS C 1 2 ? -16.73930 -22.86217 -4.83907 1.000 39.50790 36 LYS C N 1
ATOM 8561 C CA . LYS C 1 2 ? -17.87929 -23.32842 -4.06696 1.000 36.04754 36 LYS C CA 1
ATOM 8562 C C . LYS C 1 2 ? -18.30557 -22.34976 -2.99028 1.000 28.89925 36 LYS C C 1
ATOM 8563 O O . LYS C 1 2 ? -19.23107 -22.64613 -2.22674 1.000 32.04301 36 LYS C O 1
ATOM 8582 N N . ASP C 1 3 ? -17.65552 -21.19875 -2.90788 1.000 28.59849 37 ASP C N 1
ATOM 8583 C CA . ASP C 1 3 ? -17.98887 -20.23055 -1.87277 1.000 22.85268 37 ASP C CA 1
ATOM 8584 C C . ASP C 1 3 ? -19.35549 -19.61184 -2.14183 1.000 26.23812 37 ASP C C 1
ATOM 8585 O O . ASP C 1 3 ? -19.80249 -19.50597 -3.28709 1.000 28.13006 37 ASP C O 1
ATOM 8594 N N . ALA C 1 4 ? -20.03424 -19.23047 -1.05769 1.000 22.63971 38 ALA C N 1
ATOM 8595 C CA . ALA C 1 4 ? -21.35648 -18.63444 -1.14004 1.000 22.89551 38 ALA C CA 1
ATOM 8596 C C . ALA C 1 4 ? -21.23028 -17.13602 -1.34108 1.000 21.65352 38 ALA C C 1
ATOM 8597 O O . ALA C 1 4 ? -20.16743 -16.54719 -1.11372 1.000 22.03367 38 ALA C O 1
ATOM 8604 N N . PRO C 1 5 ? -22.30544 -16.48114 -1.77775 1.000 23.07839 39 PRO C N 1
ATOM 8605 C CA . PRO C 1 5 ? -22.19002 -15.06787 -2.17503 1.000 22.42847 39 PRO C CA 1
ATOM 8606 C C . PRO C 1 5 ? -21.72530 -14.14346 -1.07684 1.000 21.02288 39 PRO C C 1
ATOM 8607 O O . PRO C 1 5 ? -21.02323 -13.16356 -1.36274 1.000 21.94986 39 PRO C O 1
ATOM 8618 N N . GLN C 1 6 ? -22.08429 -14.40859 0.18608 1.000 19.12555 40 GLN C N 1
ATOM 8619 C CA . GLN C 1 6 ? -21.68286 -13.51434 1.25882 1.000 18.05181 40 GLN C CA 1
ATOM 8620 C C . GLN C 1 6 ? -20.18332 -13.55724 1.50510 1.000 16.40905 40 GLN C C 1
ATOM 8621 O O . GLN C 1 6 ? -19.65728 -12.66580 2.18713 1.000 17.82307 40 GLN C O 1
ATOM 8635 N N . SER C 1 7 ? -19.47759 -14.55235 0.94442 1.000 18.84617 41 SER C N 1
ATOM 8636 C CA . SER C 1 7 ? -18.02734 -14.59183 1.11673 1.000 18.52545 41 SER C CA 1
ATOM 8637 C C . SER C 1 7 ? -17.34583 -13.34686 0.54372 1.000 17.89308 41 SER C C 1
ATOM 8638 O O . SER C 1 7 ? -16.24113 -13.01004 0.99295 1.000 18.70902 41 SER C O 1
ATOM 8646 N N . LYS C 1 8 ? -18.00591 -12.60568 -0.36014 1.000 17.34220 42 LYS C N 1
ATOM 8647 C CA . LYS C 1 8 ? -17.42506 -11.35824 -0.86479 1.000 18.74269 42 LYS C CA 1
ATOM 8648 C C . LYS C 1 8 ? -17.18756 -10.36521 0.26541 1.000 17.43151 42 LYS C C 1
ATOM 8649 O O . LYS C 1 8 ? -16.35917 -9.45422 0.12998 1.000 20.08772 42 LYS C O 1
ATOM 8668 N N . PHE C 1 9 ? -17.94951 -10.47764 1.34978 1.000 17.38928 43 PHE C N 1
ATOM 8669 C CA . PHE C 1 9 ? -17.83509 -9.57216 2.48094 1.000 16.86948 43 PHE C CA 1
ATOM 8670 C C . PHE C 1 9 ? -16.82343 -10.02531 3.51307 1.000 17.77866 43 PHE C C 1
ATOM 8671 O O . PHE C 1 9 ? -16.55864 -9.27298 4.46466 1.000 17.19980 43 PHE C O 1
ATOM 8688 N N . PHE C 1 10 ? -16.23814 -11.20922 3.33637 1.000 16.65735 44 PHE C N 1
ATOM 8689 C CA . PHE C 1 10 ? -15.34602 -11.81780 4.30311 1.000 15.64594 44 PHE C CA 1
ATOM 8690 C C . PHE C 1 10 ? -14.07473 -12.32974 3.63621 1.000 17.51890 44 PHE C C 1
ATOM 8691 O O . PHE C 1 10 ? -13.62252 -13.45825 3.89930 1.000 17.72718 44 PHE C O 1
ATOM 8708 N N . GLN C 1 11 ? -13.50351 -11.54946 2.73632 1.000 17.64499 45 GLN C N 1
ATOM 8709 C CA . GLN C 1 11 ? -12.34879 -12.02821 1.99621 1.000 17.56064 45 GLN C CA 1
ATOM 8710 C C . GLN C 1 11 ? -11.16193 -12.25821 2.92399 1.000 17.80131 45 GLN C C 1
ATOM 8711 O O . GLN C 1 11 ? -10.92319 -11.46551 3.85107 1.000 18.55008 45 GLN C O 1
ATOM 8725 N N . PRO C 1 12 ? -10.40035 -13.32226 2.71325 1.000 18.53057 46 PRO C N 1
ATOM 8726 C CA . PRO C 1 12 ? -9.24819 -13.57835 3.57863 1.000 19.53598 46 PRO C CA 1
ATOM 8727 C C . PRO C 1 12 ? -8.09163 -12.64947 3.25469 1.000 18.37909 46 PRO C C 1
ATOM 8728 O O . PRO C 1 12 ? -7.85300 -12.27880 2.09861 1.000 20.05602 46 PRO C O 1
ATOM 8739 N N . VAL C 1 13 ? -7.36445 -12.28869 4.30688 1.000 18.93144 47 VAL C N 1
ATOM 8740 C CA . VAL C 1 13 ? -6.09361 -11.58474 4.21122 1.000 18.65110 47 VAL C CA 1
ATOM 8741 C C . VAL C 1 13 ? -5.02679 -12.59747 4.59543 1.000 19.01386 47 VAL C C 1
ATOM 8742 O O . VAL C 1 13 ? -5.05672 -13.15836 5.69481 1.000 20.12356 47 VAL C O 1
ATOM 8755 N N . LEU C 1 14 ? -4.09967 -12.85585 3.67956 1.000 19.67405 48 LEU C N 1
ATOM 8756 C CA . LEU C 1 14 ? -3.13688 -13.93699 3.83494 1.000 19.28529 48 LEU C CA 1
ATOM 8757 C C . LEU C 1 14 ? -1.77545 -13.46752 4.32521 1.000 21.95217 48 LEU C C 1
ATOM 8758 O O . LEU C 1 14 ? -0.91979 -14.31370 4.63229 1.000 26.19183 48 LEU C O 1
ATOM 8774 N N . LYS C 1 15 ? -1.56639 -12.23637 4.42710 1.000 22.95496 49 LYS C N 1
ATOM 8775 C CA . LYS C 1 15 ? -0.24657 -11.77259 4.82645 1.000 24.76012 49 LYS C CA 1
ATOM 8776 C C . LYS C 1 15 ? -0.12478 -11.65541 6.34139 1.000 21.14363 49 LYS C C 1
ATOM 8777 O O . LYS C 1 15 ? -1.10854 -11.37805 7.03408 1.000 19.87635 49 LYS C O 1
ATOM 8796 N N . PRO C 1 16 ? 1.07342 -11.86221 6.88170 1.000 21.88200 50 PRO C N 1
ATOM 8797 C CA . PRO C 1 16 ? 1.25992 -11.68773 8.32971 1.000 21.42147 50 PRO C CA 1
ATOM 8798 C C . PRO C 1 16 ? 0.87529 -10.28573 8.77274 1.000 19.28237 50 PRO C C 1
ATOM 8799 O O . PRO C 1 16 ? 1.25385 -9.28647 8.14946 1.000 21.01980 50 PRO C O 1
ATOM 8810 N N . MET C 1 17 ? 0.14608 -10.21913 9.88356 1.000 19.57964 51 MET C N 1
ATOM 8811 C CA . MET C 1 17 ? -0.38136 -8.95127 10.35708 1.000 19.76706 51 MET C CA 1
ATOM 8812 C C . MET C 1 17 ? 0.51977 -8.26244 11.36618 1.000 18.94659 51 MET C C 1
ATOM 8813 O O . MET C 1 17 ? 0.43910 -7.04428 11.50976 1.000 20.82943 51 MET C O 1
ATOM 8827 N N . LEU C 1 18 ? 1.32804 -9.01058 12.11985 1.000 19.10401 52 LEU C N 1
ATOM 8828 C CA . LEU C 1 18 ? 2.12722 -8.39660 13.17460 1.000 18.23334 52 LEU C CA 1
ATOM 8829 C C . LEU C 1 18 ? 3.35436 -7.70550 12.59805 1.000 19.94564 52 LEU C C 1
ATOM 8830 O O . LEU C 1 18 ? 3.73534 -7.92013 11.43730 1.000 21.13140 52 LEU C O 1
ATOM 8846 N N . PRO C 1 19 ? 3.99945 -6.84849 13.37827 1.000 20.62944 53 PRO C N 1
ATOM 8847 C CA . PRO C 1 19 ? 5.14315 -6.10984 12.85225 1.000 22.94930 53 PRO C CA 1
ATOM 8848 C C . PRO C 1 19 ? 6.28030 -7.06949 12.47421 1.000 26.42687 53 PRO C C 1
ATOM 8849 O O . PRO C 1 19 ? 6.40100 -8.15839 13.05297 1.000 26.29414 53 PRO C O 1
ATOM 8860 N N . PRO C 1 20 ? 7.11877 -6.66985 11.51668 1.000 29.88175 54 PRO C N 1
ATOM 8861 C CA . PRO C 1 20 ? 8.06185 -7.64640 10.92977 1.000 30.15695 54 PRO C CA 1
ATOM 8862 C C . PRO C 1 20 ? 9.08402 -8.22680 11.89612 1.000 32.29865 54 PRO C C 1
ATOM 8863 O O . PRO C 1 20 ? 9.64853 -9.28958 11.60367 1.000 35.79417 54 PRO C O 1
ATOM 8874 N N . ASP C 1 21 ? 9.33388 -7.59716 13.03918 1.000 33.14066 55 ASP C N 1
ATOM 8875 C CA . ASP C 1 21 ? 10.28500 -8.13836 14.00412 1.000 36.56751 55 ASP C CA 1
ATOM 8876 C C . ASP C 1 21 ? 9.61330 -8.56973 15.30537 1.000 34.93320 55 ASP C C 1
ATOM 8877 O O . ASP C 1 21 ? 10.27641 -8.67167 16.33958 1.000 36.61872 55 ASP C O 1
ATOM 8886 N N . ALA C 1 22 ? 8.31421 -8.87088 15.26255 1.000 27.36013 56 ALA C N 1
ATOM 8887 C CA . ALA C 1 22 ? 7.54732 -9.08691 16.48130 1.000 25.70843 56 ALA C CA 1
ATOM 8888 C C . ALA C 1 22 ? 8.03629 -10.27794 17.29705 1.000 31.83660 56 ALA C C 1
ATOM 8889 O O . ALA C 1 22 ? 7.72524 -10.37162 18.49427 1.000 31.29975 56 ALA C O 1
ATOM 8896 N N . PHE C 1 23 ? 8.71882 -11.23143 16.67268 1.000 24.73207 57 PHE C N 1
ATOM 8897 C CA . PHE C 1 23 ? 9.26675 -12.37223 17.39659 1.000 22.54915 57 PHE C CA 1
ATOM 8898 C C . PHE C 1 23 ? 10.78722 -12.40018 17.37006 1.000 23.80894 57 PHE C C 1
ATOM 8899 O O . PHE C 1 23 ? 11.39327 -13.44574 17.62832 1.000 22.36058 57 PHE C O 1
ATOM 8916 N N . GLN C 1 24 ? 11.42238 -11.27156 17.07418 1.000 27.17923 58 GLN C N 1
ATOM 8917 C CA . GLN C 1 24 ? 12.87408 -11.22227 17.12211 1.000 28.44401 58 GLN C CA 1
ATOM 8918 C C . GLN C 1 24 ? 13.35692 -11.63509 18.51028 1.000 26.85599 58 GLN C C 1
ATOM 8919 O O . GLN C 1 24 ? 12.82175 -11.17682 19.52594 1.000 31.00614 58 GLN C O 1
ATOM 8933 N N . GLY C 1 25 ? 14.33953 -12.53473 18.54584 1.000 25.31033 59 GLY C N 1
ATOM 8934 C CA . GLY C 1 25 ? 14.90967 -12.99558 19.79761 1.000 28.35975 59 GLY C CA 1
ATOM 8935 C C . GLY C 1 25 ? 14.13378 -14.08309 20.50061 1.000 28.36752 59 GLY C C 1
ATOM 8936 O O . GLY C 1 25 ? 14.57212 -14.54910 21.56371 1.000 32.73711 59 GLY C O 1
ATOM 8940 N N . LYS C 1 26 ? 12.99368 -14.49035 19.95694 1.000 24.62841 60 LYS C N 1
ATOM 8941 C CA . LYS C 1 26 ? 12.15118 -15.48377 20.58909 1.000 21.92190 60 LYS C CA 1
ATOM 8942 C C . LYS C 1 26 ? 12.39883 -16.85888 19.98971 1.000 22.28342 60 LYS C C 1
ATOM 8943 O O . LYS C 1 26 ? 12.77812 -16.98443 18.82539 1.000 25.71300 60 LYS C O 1
ATOM 8962 N N . VAL C 1 27 ? 12.15110 -17.88964 20.79867 1.000 20.83817 61 VAL C N 1
ATOM 8963 C CA . VAL C 1 27 ? 12.24543 -19.29000 20.39916 1.000 20.95198 61 VAL C CA 1
ATOM 8964 C C . VAL C 1 27 ? 10.84858 -19.88901 20.45028 1.000 20.10145 61 VAL C C 1
ATOM 8965 O O . VAL C 1 27 ? 10.13427 -19.71202 21.44660 1.000 20.20436 61 VAL C O 1
ATOM 8978 N N . ALA C 1 28 ? 10.47438 -20.62866 19.40549 1.000 19.65096 62 ALA C N 1
ATOM 8979 C CA . ALA C 1 28 ? 9.16465 -21.27445 19.33862 1.000 19.68878 62 ALA C CA 1
ATOM 8980 C C . ALA C 1 28 ? 9.32757 -22.75588 19.04639 1.000 19.53073 62 ALA C C 1
ATOM 8981 O O . ALA C 1 28 ? 10.15878 -23.13101 18.21730 1.000 20.81655 62 ALA C O 1
ATOM 8988 N N . PHE C 1 29 ? 8.53270 -23.58875 19.72387 1.000 19.03185 63 PHE C N 1
ATOM 8989 C CA . PHE C 1 29 ? 8.50921 -25.04662 19.55544 1.000 18.45360 63 PHE C CA 1
ATOM 8990 C C . PHE C 1 29 ? 7.11031 -25.43165 19.09119 1.000 19.30650 63 PHE C C 1
ATOM 8991 O O . PHE C 1 29 ? 6.12929 -25.07887 19.75752 1.000 18.11132 63 PHE C O 1
ATOM 9008 N N . ILE C 1 30 ? 7.01378 -26.13999 17.96183 1.000 18.92945 64 ILE C N 1
ATOM 9009 C CA . ILE C 1 30 ? 5.73358 -26.48011 17.33960 1.000 19.21593 64 ILE C CA 1
ATOM 9010 C C . ILE C 1 30 ? 5.68409 -27.97617 17.06096 1.000 18.67101 64 ILE C C 1
ATOM 9011 O O . ILE C 1 30 ? 6.43666 -28.47533 16.21053 1.000 19.39250 64 ILE C O 1
ATOM 9027 N N . THR C 1 31 ? 4.76430 -28.68617 17.72496 1.000 19.67109 65 THR C N 1
ATOM 9028 C CA . THR C 1 31 ? 4.56103 -30.09990 17.41535 1.000 19.50262 65 THR C CA 1
ATOM 9029 C C . THR C 1 31 ? 3.66944 -30.18950 16.18659 1.000 18.67686 65 THR C C 1
ATOM 9030 O O . THR C 1 31 ? 2.75292 -29.38315 16.00818 1.000 19.90731 65 THR C O 1
ATOM 9041 N N . GLY C 1 32 ? 3.97156 -31.14478 15.31566 1.000 20.20157 66 GLY C N 1
ATOM 9042 C CA . GLY C 1 32 ? 3.33594 -31.16803 14.02054 1.000 20.80927 66 GLY C CA 1
ATOM 9043 C C . GLY C 1 32 ? 3.72479 -30.01682 13.12767 1.000 20.57674 66 GLY C C 1
ATOM 9044 O O . GLY C 1 32 ? 2.99903 -29.70883 12.18043 1.000 21.30136 66 GLY C O 1
ATOM 9048 N N . GLY C 1 33 ? 4.87217 -29.38843 13.37901 1.000 20.63570 67 GLY C N 1
ATOM 9049 C CA . GLY C 1 33 ? 5.28592 -28.20550 12.64578 1.000 20.85031 67 GLY C CA 1
ATOM 9050 C C . GLY C 1 33 ? 5.70466 -28.45773 11.20464 1.000 21.48116 67 GLY C C 1
ATOM 9051 O O . GLY C 1 33 ? 5.93914 -27.49225 10.46827 1.000 22.39328 67 GLY C O 1
ATOM 9055 N N . GLY C 1 34 ? 5.78988 -29.72340 10.78660 1.000 20.63261 68 GLY C N 1
ATOM 9056 C CA . GLY C 1 34 ? 6.21369 -30.03538 9.43474 1.000 23.22080 68 GLY C CA 1
ATOM 9057 C C . GLY C 1 34 ? 5.13637 -29.99183 8.37269 1.000 23.07944 68 GLY C C 1
ATOM 9058 O O . GLY C 1 34 ? 5.47548 -29.99521 7.17612 1.000 24.63434 68 GLY C O 1
ATOM 9062 N N . THR C 1 35 ? 3.86349 -29.96491 8.75809 1.000 23.94401 69 THR C N 1
ATOM 9063 C CA . THR C 1 35 ? 2.76777 -30.06972 7.81268 1.000 23.54918 69 THR C CA 1
ATOM 9064 C C . THR C 1 35 ? 1.61349 -29.15264 8.20308 1.000 23.66798 69 THR C C 1
ATOM 9065 O O . THR C 1 35 ? 1.48570 -28.70714 9.35357 1.000 22.86546 69 THR C O 1
ATOM 9076 N N . GLY C 1 36 ? 0.75829 -28.87754 7.22540 1.000 23.89740 70 GLY C N 1
ATOM 9077 C CA . GLY C 1 36 ? -0.53952 -28.29571 7.52125 1.000 24.93485 70 GLY C CA 1
ATOM 9078 C C . GLY C 1 36 ? -0.48558 -27.05110 8.38618 1.000 22.57558 70 GLY C C 1
ATOM 9079 O O . GLY C 1 36 ? 0.31682 -26.13560 8.15674 1.000 23.96424 70 GLY C O 1
ATOM 9083 N N . LEU C 1 37 ? -1.37870 -27.00189 9.38397 1.000 23.52051 71 LEU C N 1
ATOM 9084 C CA . LEU C 1 37 ? -1.47476 -25.81476 10.22886 1.000 20.60450 71 LEU C CA 1
ATOM 9085 C C . LEU C 1 37 ? -0.16956 -25.56766 10.97491 1.000 21.02802 71 LEU C C 1
ATOM 9086 O O . LEU C 1 37 ? 0.23831 -24.41937 11.17003 1.000 20.08032 71 LEU C O 1
ATOM 9102 N N . GLY C 1 38 ? 0.49064 -26.63850 11.42515 1.000 19.01304 72 GLY C N 1
ATOM 9103 C CA . GLY C 1 38 ? 1.75322 -26.46512 12.12209 1.000 21.33466 72 GLY C CA 1
ATOM 9104 C C . GLY C 1 38 ? 2.79663 -25.78683 11.25803 1.000 19.78645 72 GLY C C 1
ATOM 9105 O O . GLY C 1 38 ? 3.51896 -24.89586 11.71433 1.000 19.94277 72 GLY C O 1
ATOM 9109 N N . LYS C 1 39 ? 2.87278 -26.19166 9.98875 1.000 20.21882 73 LYS C N 1
ATOM 9110 C CA . LYS C 1 39 ? 3.79965 -25.57223 9.04677 1.000 21.19851 73 LYS C CA 1
ATOM 9111 C C . LYS C 1 39 ? 3.44278 -24.11385 8.80178 1.000 20.57365 73 LYS C C 1
ATOM 9112 O O . LYS C 1 39 ? 4.32713 -23.25558 8.74130 1.000 21.01230 73 LYS C O 1
ATOM 9131 N N . ALA C 1 40 ? 2.14840 -23.80724 8.67948 1.000 20.16949 74 ALA C N 1
ATOM 9132 C CA . ALA C 1 40 ? 1.74559 -22.41970 8.46880 1.000 19.71423 74 ALA C CA 1
ATOM 9133 C C . ALA C 1 40 ? 2.10039 -21.55609 9.67068 1.000 20.25962 74 ALA C C 1
ATOM 9134 O O . ALA C 1 40 ? 2.62454 -20.44792 9.51890 1.000 19.20134 74 ALA C O 1
ATOM 9141 N N . MET C 1 41 ? 1.83610 -22.05143 10.88107 1.000 18.23917 75 MET C N 1
ATOM 9142 C CA . MET C 1 41 ? 2.19455 -21.28788 12.06560 1.000 19.26599 75 MET C CA 1
ATOM 9143 C C . MET C 1 41 ? 3.70236 -21.09927 12.16979 1.000 19.05286 75 MET C C 1
ATOM 9144 O O . MET C 1 41 ? 4.16797 -19.98892 12.45064 1.000 18.35917 75 MET C O 1
ATOM 9158 N N . THR C 1 42 ? 4.48069 -22.16242 11.92943 1.000 19.74930 76 THR C N 1
ATOM 9159 C CA . THR C 1 42 ? 5.93649 -22.03757 11.94502 1.000 17.97864 76 THR C CA 1
ATOM 9160 C C . THR C 1 42 ? 6.40178 -21.01578 10.91183 1.000 19.80466 76 THR C C 1
ATOM 9161 O O . THR C 1 42 ? 7.27332 -20.18966 11.19022 1.000 20.64951 76 THR C O 1
ATOM 9172 N N . THR C 1 43 ? 5.80533 -21.04045 9.72007 1.000 19.31854 77 THR C N 1
ATOM 9173 C CA . THR C 1 43 ? 6.21071 -20.11312 8.67057 1.000 20.90171 77 THR C CA 1
ATOM 9174 C C . THR C 1 43 ? 6.02337 -18.66833 9.12096 1.000 19.78011 77 THR C C 1
ATOM 9175 O O . THR C 1 43 ? 6.90662 -17.82877 8.93099 1.000 20.78734 77 THR C O 1
ATOM 9186 N N . PHE C 1 44 ? 4.85546 -18.34428 9.69627 1.000 19.26823 78 PHE C N 1
ATOM 9187 C CA . PHE C 1 44 ? 4.61989 -16.97561 10.15269 1.000 18.08297 78 PHE C CA 1
ATOM 9188 C C . PHE C 1 44 ? 5.56624 -16.59870 11.29449 1.000 19.06485 78 PHE C C 1
ATOM 9189 O O . PHE C 1 44 ? 6.11035 -15.48614 11.31869 1.000 20.15017 78 PHE C O 1
ATOM 9206 N N . LEU C 1 45 ? 5.74964 -17.49397 12.26963 1.000 18.22733 79 LEU C N 1
ATOM 9207 C CA . LEU C 1 45 ? 6.66796 -17.20662 13.37256 1.000 18.03567 79 LEU C CA 1
ATOM 9208 C C . LEU C 1 45 ? 8.06881 -16.91053 12.85139 1.000 20.17740 79 LEU C C 1
ATOM 9209 O O . LEU C 1 45 ? 8.70811 -15.94313 13.28034 1.000 20.99125 79 LEU C O 1
ATOM 9225 N N . SER C 1 46 ? 8.56061 -17.75595 11.93506 1.000 19.36935 80 SER C N 1
ATOM 9226 C CA . SER C 1 46 ? 9.88237 -17.55397 11.33731 1.000 20.59024 80 SER C CA 1
ATOM 9227 C C . SER C 1 46 ? 9.93586 -16.26278 10.53247 1.000 22.64548 80 SER C C 1
ATOM 9228 O O . SER C 1 46 ? 10.90730 -15.51179 10.62680 1.000 22.30455 80 SER C O 1
ATOM 9236 N N . THR C 1 47 ? 8.88643 -15.96413 9.76730 1.000 21.89168 81 THR C N 1
ATOM 9237 C CA . THR C 1 47 ? 8.86154 -14.71592 9.01171 1.000 21.68186 81 THR C CA 1
ATOM 9238 C C . THR C 1 47 ? 9.00563 -13.50804 9.93825 1.000 24.55811 81 THR C C 1
ATOM 9239 O O . THR C 1 47 ? 9.66020 -12.51659 9.58104 1.000 25.71124 81 THR C O 1
ATOM 9250 N N . LEU C 1 48 ? 8.43168 -13.58437 11.13891 1.000 21.88940 82 LEU C N 1
ATOM 9251 C CA . LEU C 1 48 ? 8.42056 -12.49384 12.10202 1.000 21.21372 82 LEU C CA 1
ATOM 9252 C C . LEU C 1 48 ? 9.62499 -12.48665 13.03816 1.000 23.42282 82 LEU C C 1
ATOM 9253 O O . LEU C 1 48 ? 9.64305 -11.70086 13.99138 1.000 25.63251 82 LEU C O 1
ATOM 9269 N N . GLY C 1 49 ? 10.63608 -13.31892 12.77663 1.000 23.09036 83 GLY C N 1
ATOM 9270 C CA . GLY C 1 49 ? 11.90127 -13.25133 13.48256 1.000 24.69571 83 GLY C CA 1
ATOM 9271 C C . GLY C 1 49 ? 12.17678 -14.38136 14.45194 1.000 21.73246 83 GLY C C 1
ATOM 9272 O O . GLY C 1 49 ? 13.28746 -14.44670 14.98681 1.000 23.79022 83 GLY C O 1
ATOM 9276 N N . ALA C 1 50 ? 11.21989 -15.26935 14.70480 1.000 21.94129 84 ALA C N 1
ATOM 9277 C CA . ALA C 1 50 ? 11.43573 -16.32409 15.68123 1.000 22.04163 84 ALA C CA 1
ATOM 9278 C C . ALA C 1 50 ? 12.45361 -17.33634 15.17557 1.000 23.82868 84 ALA C C 1
ATOM 9279 O O . ALA C 1 50 ? 12.60464 -17.55016 13.97219 1.000 25.30732 84 ALA C O 1
ATOM 9286 N N . GLN C 1 51 ? 13.18223 -17.93563 16.11943 1.000 22.66542 85 GLN C N 1
ATOM 9287 C CA . GLN C 1 51 ? 13.95505 -19.14684 15.87910 1.000 25.58049 85 GLN C CA 1
ATOM 9288 C C . GLN C 1 51 ? 13.03949 -20.30209 16.23410 1.000 22.98736 85 GLN C C 1
ATOM 9289 O O . GLN C 1 51 ? 12.57936 -20.39496 17.37586 1.000 24.13266 85 GLN C O 1
ATOM 9303 N N . CYS C 1 52 ? 12.73471 -21.15266 15.26448 1.000 22.25244 86 CYS C N 1
ATOM 9304 C CA . CYS C 1 52 ? 11.73679 -22.18953 15.47131 1.000 22.91147 86 CYS C CA 1
ATOM 9305 C C . CYS C 1 52 ? 12.35660 -23.57765 15.54351 1.000 21.52471 86 CYS C C 1
ATOM 9306 O O . CYS C 1 52 ? 13.38602 -23.86362 14.92118 1.000 25.02830 86 CYS C O 1
ATOM 9314 N N . VAL C 1 53 ? 11.67210 -24.44585 16.28451 1.000 20.83271 87 VAL C N 1
ATOM 9315 C CA . VAL C 1 53 ? 11.98424 -25.86273 16.39080 1.000 22.40508 87 VAL C CA 1
ATOM 9316 C C . VAL C 1 53 ? 10.69306 -26.61681 16.13416 1.000 20.60110 87 VAL C C 1
ATOM 9317 O O . VAL C 1 53 ? 9.68610 -26.35382 16.79626 1.000 21.03115 87 VAL C O 1
ATOM 9330 N N . ILE C 1 54 ? 10.71611 -27.55234 15.18249 1.000 21.42332 88 ILE C N 1
ATOM 9331 C CA . ILE C 1 54 ? 9.54455 -28.34833 14.83830 1.000 20.71336 88 ILE C CA 1
ATOM 9332 C C . ILE C 1 54 ? 9.82675 -29.81558 15.13704 1.000 20.58695 88 ILE C C 1
ATOM 9333 O O . ILE C 1 54 ? 10.95259 -30.29047 14.93597 1.000 22.58324 88 ILE C O 1
ATOM 9349 N N . ALA C 1 55 ? 8.80249 -30.52477 15.62576 1.000 20.18561 89 ALA C N 1
ATOM 9350 C CA . ALA C 1 55 ? 8.94472 -31.90787 16.05684 1.000 20.76637 89 ALA C CA 1
ATOM 9351 C C . ALA C 1 55 ? 7.72610 -32.72212 15.66267 1.000 21.89240 89 ALA C C 1
ATOM 9352 O O . ALA C 1 55 ? 6.58982 -32.27870 15.85522 1.000 22.18500 89 ALA C O 1
ATOM 9359 N N . SER C 1 56 ? 7.97124 -33.90934 15.10782 1.000 22.21057 90 SER C N 1
ATOM 9360 C CA . SER C 1 56 ? 6.93728 -34.89086 14.76901 1.000 23.01412 90 SER C CA 1
ATOM 9361 C C . SER C 1 56 ? 7.65917 -36.18366 14.40880 1.000 26.50510 90 SER C C 1
ATOM 9362 O O . SER C 1 56 ? 8.88235 -36.27826 14.54897 1.000 24.36826 90 SER C O 1
ATOM 9370 N N . ARG C 1 57 ? 6.91257 -37.17772 13.92319 1.000 24.04610 91 ARG C N 1
ATOM 9371 C CA . ARG C 1 57 ? 7.49746 -38.50117 13.69655 1.000 23.57839 91 ARG C CA 1
ATOM 9372 C C . ARG C 1 57 ? 8.38498 -38.59290 12.45551 1.000 24.82230 91 ARG C C 1
ATOM 9373 O O . ARG C 1 57 ? 9.35680 -39.36732 12.44702 1.000 26.53779 91 ARG C O 1
ATOM 9394 N N . ASN C 1 58 ? 8.04733 -37.87438 11.38340 1.000 23.03162 92 ASN C N 1
ATOM 9395 C CA . ASN C 1 58 ? 8.67557 -38.08224 10.08990 1.000 24.71663 92 ASN C CA 1
ATOM 9396 C C . ASN C 1 58 ? 9.80179 -37.07221 9.89689 1.000 26.38984 92 ASN C C 1
ATOM 9397 O O . ASN C 1 58 ? 9.56657 -35.91042 9.55218 1.000 26.81027 92 ASN C O 1
ATOM 9408 N N . ILE C 1 59 ? 11.03486 -37.52100 10.11805 1.000 26.79986 93 ILE C N 1
ATOM 9409 C CA . ILE C 1 59 ? 12.16356 -36.59791 10.07777 1.000 28.99181 93 ILE C CA 1
ATOM 9410 C C . ILE C 1 59 ? 12.39536 -36.06173 8.67342 1.000 30.59689 93 ILE C C 1
ATOM 9411 O O . ILE C 1 59 ? 12.91661 -34.95351 8.51013 1.000 28.25798 93 ILE C O 1
ATOM 9427 N N . ASP C 1 60 ? 12.06439 -36.84318 7.64097 1.000 30.15395 94 ASP C N 1
ATOM 9428 C CA . ASP C 1 60 ? 12.27742 -36.36913 6.27982 1.000 31.00039 94 ASP C CA 1
ATOM 9429 C C . ASP C 1 60 ? 11.37226 -35.18644 5.97602 1.000 29.69389 94 ASP C C 1
ATOM 9430 O O . ASP C 1 60 ? 11.81538 -34.19095 5.39155 1.000 32.30578 94 ASP C O 1
ATOM 9439 N N . VAL C 1 61 ? 10.10071 -35.27686 6.37063 1.000 29.78051 95 VAL C N 1
ATOM 9440 C CA . VAL C 1 61 ? 9.17215 -34.16765 6.17446 1.000 29.82326 95 VAL C CA 1
ATOM 9441 C C . VAL C 1 61 ? 9.61400 -32.95815 6.98338 1.000 28.13396 95 VAL C C 1
ATOM 9442 O O . VAL C 1 61 ? 9.61160 -31.82089 6.49116 1.000 29.17618 95 VAL C O 1
ATOM 9455 N N . LEU C 1 62 ? 9.98021 -33.18004 8.24672 1.000 25.08847 96 LEU C N 1
ATOM 9456 C CA . LEU C 1 62 ? 10.39040 -32.06757 9.08949 1.000 24.72195 96 LEU C CA 1
ATOM 9457 C C . LEU C 1 62 ? 11.60652 -31.35428 8.52270 1.000 27.46919 96 LEU C C 1
ATOM 9458 O O . LEU C 1 62 ? 11.65403 -30.12120 8.51115 1.000 26.88222 96 LEU C O 1
ATOM 9474 N N . LYS C 1 63 ? 12.60669 -32.10622 8.06187 1.000 27.54029 97 LYS C N 1
ATOM 9475 C CA . LYS C 1 63 ? 13.80318 -31.46013 7.53567 1.000 28.88221 97 LYS C CA 1
ATOM 9476 C C . LYS C 1 63 ? 13.49557 -30.70420 6.24977 1.000 29.52145 97 LYS C C 1
ATOM 9477 O O . LYS C 1 63 ? 14.00669 -29.60251 6.03871 1.000 28.64326 97 LYS C O 1
ATOM 9496 N N . ALA C 1 64 ? 12.62264 -31.25277 5.40366 1.000 28.75159 98 ALA C N 1
ATOM 9497 C CA . ALA C 1 64 ? 12.24549 -30.55148 4.18264 1.000 32.10385 98 ALA C CA 1
ATOM 9498 C C . ALA C 1 64 ? 11.50239 -29.25910 4.50711 1.000 28.48415 98 ALA C C 1
ATOM 9499 O O . ALA C 1 64 ? 11.78722 -28.19888 3.93298 1.000 28.96017 98 ALA C O 1
ATOM 9506 N N . THR C 1 65 ? 10.54351 -29.32154 5.43188 1.000 27.28339 99 THR C N 1
ATOM 9507 C CA . THR C 1 65 ? 9.83438 -28.10373 5.80740 1.000 26.06432 99 THR C CA 1
ATOM 9508 C C . THR C 1 65 ? 10.77530 -27.09843 6.45823 1.000 25.88183 99 THR C C 1
ATOM 9509 O O . THR C 1 65 ? 10.72324 -25.90027 6.15606 1.000 28.44980 99 THR C O 1
ATOM 9520 N N . ALA C 1 66 ? 11.68236 -27.57102 7.31399 1.000 26.82577 100 ALA C N 1
ATOM 9521 C CA . ALA C 1 66 ? 12.60971 -26.64562 7.95433 1.000 29.57968 100 ALA C CA 1
ATOM 9522 C C . ALA C 1 66 ? 13.48758 -25.92747 6.93279 1.000 29.79294 100 ALA C C 1
ATOM 9523 O O . ALA C 1 66 ? 13.69701 -24.71201 7.03406 1.000 28.18269 100 ALA C O 1
ATOM 9530 N N . GLU C 1 67 ? 14.02551 -26.65450 5.94975 1.000 28.49835 101 GLU C N 1
ATOM 9531 C CA . GLU C 1 67 ? 14.85860 -25.98635 4.95103 1.000 33.81294 101 GLU C CA 1
ATOM 9532 C C . GLU C 1 67 ? 14.02788 -25.02032 4.11820 1.000 32.32152 101 GLU C C 1
ATOM 9533 O O . GLU C 1 67 ? 14.47588 -23.90808 3.80684 1.000 32.37796 101 GLU C O 1
ATOM 9545 N N . GLU C 1 68 ? 12.80228 -25.41340 3.76899 1.000 29.18726 102 GLU C N 1
ATOM 9546 C CA . GLU C 1 68 ? 11.95014 -24.54676 2.96281 1.000 30.50127 102 GLU C CA 1
ATOM 9547 C C . GLU C 1 68 ? 11.66340 -23.23750 3.68281 1.000 29.18599 102 GLU C C 1
ATOM 9548 O O . GLU C 1 68 ? 11.76546 -22.15651 3.09368 1.000 33.14258 102 GLU C O 1
ATOM 9560 N N . ILE C 1 69 ? 11.28561 -23.30947 4.95662 1.000 27.91328 103 ILE C N 1
ATOM 9561 C CA . ILE C 1 69 ? 10.95619 -22.09028 5.68627 1.000 28.58631 103 ILE C CA 1
ATOM 9562 C C . ILE C 1 69 ? 12.19385 -21.22554 5.87642 1.000 28.35368 103 ILE C C 1
ATOM 9563 O O . ILE C 1 69 ? 12.17201 -20.01786 5.61288 1.000 28.78463 103 ILE C O 1
ATOM 9579 N N . SER C 1 70 ? 13.28713 -21.82134 6.35408 1.000 29.05738 104 SER C N 1
ATOM 9580 C CA . SER C 1 70 ? 14.46229 -21.01641 6.67020 1.000 31.96744 104 SER C CA 1
ATOM 9581 C C . SER C 1 70 ? 15.08176 -20.40004 5.42339 1.000 34.54207 104 SER C C 1
ATOM 9582 O O . SER C 1 70 ? 15.66403 -19.31480 5.49919 1.000 32.75414 104 SER C O 1
ATOM 9590 N N . SER C 1 71 ? 14.98113 -21.07733 4.27616 1.000 31.09579 105 SER C N 1
ATOM 9591 C CA . SER C 1 71 ? 15.45294 -20.50779 3.01918 1.000 33.27905 105 SER C CA 1
ATOM 9592 C C . SER C 1 71 ? 14.70811 -19.22933 2.68154 1.000 38.17799 105 SER C C 1
ATOM 9593 O O . SER C 1 71 ? 15.27955 -18.30880 2.08091 1.000 37.75518 105 SER C O 1
ATOM 9601 N N . LYS C 1 72 ? 13.43655 -19.16735 3.05632 1.000 32.83041 106 LYS C N 1
ATOM 9602 C CA . LYS C 1 72 ? 12.54563 -18.06638 2.71247 1.000 32.50984 106 LYS C CA 1
ATOM 9603 C C . LYS C 1 72 ? 12.69239 -16.91181 3.68680 1.000 37.86602 106 LYS C C 1
ATOM 9604 O O . LYS C 1 72 ? 12.62642 -15.74511 3.28050 1.000 40.05872 106 LYS C O 1
ATOM 9623 N N . THR C 1 73 ? 12.92361 -17.20303 4.97024 1.000 32.38148 107 THR C N 1
ATOM 9624 C CA . THR C 1 73 ? 12.95177 -16.16185 5.98825 1.000 28.89453 107 THR C CA 1
ATOM 9625 C C . THR C 1 73 ? 14.34990 -15.77226 6.44764 1.000 31.95270 107 THR C C 1
ATOM 9626 O O . THR C 1 73 ? 14.50589 -14.70018 7.04191 1.000 36.35949 107 THR C O 1
ATOM 9637 N N . GLY C 1 74 ? 15.35274 -16.61596 6.22644 1.000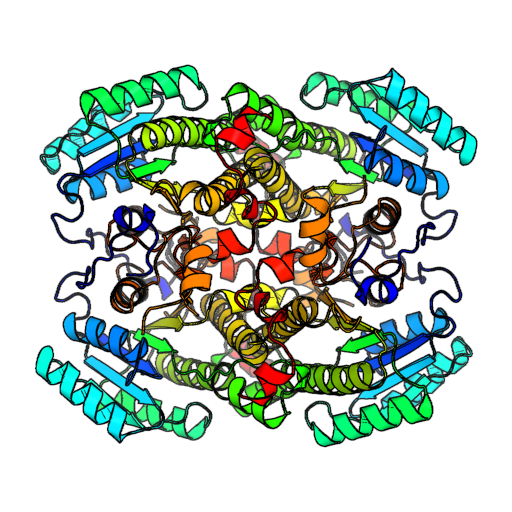 31.38686 108 GLY C N 1
ATOM 9638 C CA . GLY C 1 74 ? 16.67654 -16.37368 6.75733 1.000 35.87269 108 GLY C CA 1
ATOM 9639 C C . GLY C 1 74 ? 16.84436 -16.66823 8.22863 1.000 36.24808 108 GLY C C 1
ATOM 9640 O O . GLY C 1 74 ? 17.92224 -16.40541 8.77418 1.000 42.34788 108 GLY C O 1
ATOM 9644 N N . ASN C 1 75 ? 15.82475 -17.21389 8.88583 1.000 29.36982 109 ASN C N 1
ATOM 9645 C CA . ASN C 1 75 ? 15.88828 -17.54714 10.29988 1.000 32.23562 109 ASN C CA 1
ATOM 9646 C C . ASN C 1 75 ? 15.88389 -19.05905 10.47655 1.000 31.70168 109 ASN C C 1
ATOM 9647 O O . ASN C 1 75 ? 15.21714 -19.78281 9.73053 1.000 36.20095 109 ASN C O 1
ATOM 9658 N N . LYS C 1 76 ? 16.63990 -19.52565 11.46393 1.000 34.06338 110 LYS C N 1
ATOM 9659 C CA . LYS C 1 76 ? 16.83657 -20.95206 11.63655 1.000 34.82070 110 LYS C CA 1
ATOM 9660 C C . LYS C 1 76 ? 15.54671 -21.66643 12.00676 1.000 27.04365 110 LYS C C 1
ATOM 9661 O O . LYS C 1 76 ? 14.78503 -21.21082 12.86194 1.000 28.26862 110 LYS C O 1
ATOM 9680 N N . VAL C 1 77 ? 15.34840 -22.83040 11.39045 1.000 28.05559 111 VAL C N 1
ATOM 9681 C CA . VAL C 1 77 ? 14.30997 -23.77124 11.77985 1.000 25.61641 111 VAL C CA 1
ATOM 9682 C C . VAL C 1 77 ? 14.98218 -25.11889 12.00205 1.000 26.03336 111 VAL C C 1
ATOM 9683 O O . VAL C 1 77 ? 15.57404 -25.68582 11.07194 1.000 27.99572 111 VAL C O 1
ATOM 9696 N N . HIS C 1 78 ? 14.88162 -25.62554 13.23200 1.000 25.16819 112 HIS C N 1
ATOM 9697 C CA . HIS C 1 78 ? 15.48056 -26.89138 13.63592 1.000 25.38080 112 HIS C CA 1
ATOM 9698 C C . HIS C 1 78 ? 14.41432 -27.98058 13.62204 1.000 27.34397 112 HIS C C 1
ATOM 9699 O O . HIS C 1 78 ? 13.28014 -27.75119 14.04999 1.000 28.37189 112 HIS C O 1
ATOM 9713 N N . ALA C 1 79 ? 14.77831 -29.16440 13.14664 1.000 24.46224 113 ALA C N 1
ATOM 9714 C CA . ALA C 1 79 ? 13.89677 -30.32407 13.15100 1.000 26.89605 113 ALA C CA 1
ATOM 9715 C C . ALA C 1 79 ? 14.39052 -31.31388 14.19552 1.000 25.91349 113 ALA C C 1
ATOM 9716 O O . ALA C 1 79 ? 15.58629 -31.62597 14.23362 1.000 27.47867 113 ALA C O 1
ATOM 9723 N N . ILE C 1 80 ? 13.47193 -31.80431 15.02657 1.000 24.47021 114 ILE C N 1
ATOM 9724 C CA . ILE C 1 80 ? 13.74134 -32.86948 15.99351 1.000 24.79756 114 ILE C CA 1
ATOM 9725 C C . ILE C 1 80 ? 12.67570 -33.94401 15.81816 1.000 24.89923 114 ILE C C 1
ATOM 9726 O O . ILE C 1 80 ? 11.47929 -33.65674 15.93967 1.000 24.84116 114 ILE C O 1
ATOM 9742 N N . ARG C 1 81 ? 13.09504 -35.17345 15.55264 1.000 26.88149 115 ARG C N 1
ATOM 9743 C CA . ARG C 1 81 ? 12.13083 -36.25697 15.45107 1.000 25.16957 115 ARG C CA 1
ATOM 9744 C C . ARG C 1 81 ? 11.58194 -36.59834 16.83032 1.000 25.65571 115 ARG C C 1
ATOM 9745 O O . ARG C 1 81 ? 12.34184 -36.72574 17.79614 1.000 27.71403 115 ARG C O 1
ATOM 9766 N N . CYS C 1 82 ? 10.25659 -36.74056 16.91999 1.000 23.70078 116 CYS C N 1
ATOM 9767 C CA . CYS C 1 82 ? 9.62812 -37.06413 18.18847 1.000 24.59870 116 CYS C CA 1
ATOM 9768 C C . CYS C 1 82 ? 8.23754 -37.62777 17.94943 1.000 24.88950 116 CYS C C 1
ATOM 9769 O O . CYS C 1 82 ? 7.38956 -36.97494 17.31964 1.000 24.54952 116 CYS C O 1
ATOM 9777 N N . ASP C 1 83 ? 7.99329 -38.80749 18.50897 1.000 24.01859 117 ASP C N 1
ATOM 9778 C CA . ASP C 1 83 ? 6.64946 -39.35424 18.65672 1.000 24.80370 117 ASP C CA 1
ATOM 9779 C C . ASP C 1 83 ? 6.14543 -38.89048 20.02000 1.000 22.68132 117 ASP C C 1
ATOM 9780 O O . ASP C 1 83 ? 6.67027 -39.30446 21.06052 1.000 24.20119 117 ASP C O 1
ATOM 9789 N N . VAL C 1 84 ? 5.15181 -37.99805 20.02318 1.000 21.07144 118 VAL C N 1
ATOM 9790 C CA . VAL C 1 84 ? 4.68535 -37.44134 21.28783 1.000 22.45979 118 VAL C CA 1
ATOM 9791 C C . VAL C 1 84 ? 4.02104 -38.47142 22.19055 1.000 21.63129 118 VAL C C 1
ATOM 9792 O O . VAL C 1 84 ? 3.82899 -38.17524 23.37072 1.000 23.41068 118 VAL C O 1
ATOM 9805 N N . ARG C 1 85 ? 3.68465 -39.66868 21.67677 1.000 24.45109 119 ARG C N 1
ATOM 9806 C CA . ARG C 1 85 ? 3.15886 -40.73642 22.52753 1.000 26.70908 119 ARG C CA 1
ATOM 9807 C C . ARG C 1 85 ? 4.18703 -41.25284 23.52745 1.000 27.97051 119 ARG C C 1
ATOM 9808 O O . ARG C 1 85 ? 3.81480 -41.89676 24.51848 1.000 26.42228 119 ARG C O 1
ATOM 9829 N N . ASP C 1 86 ? 5.47886 -41.04750 23.25384 1.000 25.91540 120 ASP C N 1
ATOM 9830 C CA . ASP C 1 86 ? 6.57007 -41.64423 24.01308 1.000 23.10059 120 ASP C CA 1
ATOM 9831 C C . ASP C 1 86 ? 7.09967 -40.60861 24.98767 1.000 23.06750 120 ASP C C 1
ATOM 9832 O O . ASP C 1 86 ? 7.80208 -39.67326 24.57006 1.000 24.14439 120 ASP C O 1
ATOM 9841 N N . PRO C 1 87 ? 6.76367 -40.69037 26.28128 1.000 23.61193 121 PRO C N 1
ATOM 9842 C CA . PRO C 1 87 ? 7.19121 -39.62879 27.21143 1.000 23.85932 121 PRO C CA 1
ATOM 9843 C C . PRO C 1 87 ? 8.69546 -39.52471 27.35032 1.000 23.73088 121 PRO C C 1
ATOM 9844 O O . PRO C 1 87 ? 9.21161 -38.43226 27.61525 1.000 24.27147 121 PRO C O 1
ATOM 9855 N N . ASP C 1 88 ? 9.42474 -40.63025 27.17380 1.000 23.82790 122 ASP C N 1
ATOM 9856 C CA . ASP C 1 88 ? 10.87808 -40.55463 27.25483 1.000 23.77910 122 ASP C CA 1
ATOM 9857 C C . ASP C 1 88 ? 11.44679 -39.82105 26.05566 1.000 24.30370 122 ASP C C 1
ATOM 9858 O O . ASP C 1 88 ? 12.36630 -39.00606 26.19989 1.000 27.40724 122 ASP C O 1
ATOM 9867 N N . MET C 1 89 ? 10.89404 -40.07325 24.86700 1.000 22.67272 123 MET C N 1
ATOM 9868 C CA . MET C 1 89 ? 11.32320 -39.33726 23.68540 1.000 23.35860 123 MET C CA 1
ATOM 9869 C C . MET C 1 89 ? 10.99646 -37.85693 23.82145 1.000 23.08365 123 MET C C 1
ATOM 9870 O O . MET C 1 89 ? 11.76993 -37.00193 23.37986 1.000 24.87558 123 MET C O 1
ATOM 9884 N N . VAL C 1 90 ? 9.83529 -37.53410 24.40776 1.000 22.25675 124 VAL C N 1
ATOM 9885 C CA . VAL C 1 90 ? 9.48300 -36.13355 24.62762 1.000 22.16825 124 VAL C CA 1
ATOM 9886 C C . VAL C 1 90 ? 10.50709 -35.47061 25.54078 1.000 21.94046 124 VAL C C 1
ATOM 9887 O O . VAL C 1 90 ? 10.97017 -34.35672 25.27365 1.000 22.52955 124 VAL C O 1
ATOM 9900 N N . HIS C 1 91 ? 10.87129 -36.13757 26.63591 1.000 22.87383 125 HIS C N 1
ATOM 9901 C CA . HIS C 1 91 ? 11.87768 -35.58021 27.53531 1.000 25.22085 125 HIS C CA 1
ATOM 9902 C C . HIS C 1 91 ? 13.16875 -35.26521 26.78561 1.000 26.01132 125 HIS C C 1
ATOM 9903 O O . HIS C 1 91 ? 13.73115 -34.17017 26.91813 1.000 26.30309 125 HIS C O 1
ATOM 9917 N N . ASN C 1 92 ? 13.66184 -36.21897 25.98902 1.000 23.95974 126 ASN C N 1
ATOM 9918 C CA . ASN C 1 92 ? 14.90097 -35.97868 25.25822 1.000 27.31092 126 ASN C CA 1
ATOM 9919 C C . ASN C 1 92 ? 14.73682 -34.84797 24.25673 1.000 25.56628 126 ASN C C 1
ATOM 9920 O O . ASN C 1 92 ? 15.67147 -34.07507 24.02309 1.000 26.45952 126 ASN C O 1
ATOM 9931 N N . THR C 1 93 ? 13.56982 -34.78420 23.60785 1.000 24.05554 127 THR C N 1
ATOM 9932 C CA . THR C 1 93 ? 13.30099 -33.75078 22.60975 1.000 22.91271 127 THR C CA 1
ATOM 9933 C C . THR C 1 93 ? 13.33617 -32.36614 23.23926 1.000 22.64999 127 THR C C 1
ATOM 9934 O O . THR C 1 93 ? 13.91858 -31.43763 22.66803 1.000 23.82484 127 THR C O 1
ATOM 9945 N N . VAL C 1 94 ? 12.75056 -32.21978 24.42924 1.000 24.13539 128 VAL C N 1
ATOM 9946 C CA . VAL C 1 94 ? 12.78413 -30.93808 25.13098 1.000 24.53048 128 VAL C CA 1
ATOM 9947 C C . VAL C 1 94 ? 14.21333 -30.56797 25.52041 1.000 24.39743 128 VAL C C 1
ATOM 9948 O O . VAL C 1 94 ? 14.61983 -29.40579 25.37867 1.000 26.25340 128 VAL C O 1
ATOM 9961 N N . LEU C 1 95 ? 15.00557 -31.53956 25.98928 1.000 27.22822 129 LEU C N 1
ATOM 9962 C CA . LEU C 1 95 ? 16.40854 -31.24592 26.27301 1.000 28.38272 129 LEU C CA 1
ATOM 9963 C C . LEU C 1 95 ? 17.12736 -30.78716 25.00900 1.000 28.57556 129 LEU C C 1
ATOM 9964 O O . LEU C 1 95 ? 17.94182 -29.85621 25.03696 1.000 28.83343 129 LEU C O 1
ATOM 9980 N N . GLU C 1 96 ? 16.85034 -31.44130 23.88738 1.000 26.71769 130 GLU C N 1
ATOM 9981 C CA . GLU C 1 96 ? 17.49541 -31.04379 22.64123 1.000 27.74133 130 GLU C CA 1
ATOM 9982 C C . GLU C 1 96 ? 17.05414 -29.64553 22.21454 1.000 28.11124 130 GLU C C 1
ATOM 9983 O O . GLU C 1 96 ? 17.86968 -28.86341 21.71884 1.000 27.60327 130 GLU C O 1
ATOM 9995 N N . LEU C 1 97 ? 15.76610 -29.33201 22.35367 1.000 25.61886 131 LEU C N 1
ATOM 9996 C CA . LEU C 1 97 ? 15.27366 -27.98762 22.07229 1.000 23.74685 131 LEU C CA 1
ATOM 9997 C C . LEU C 1 97 ? 16.06783 -26.94238 22.83777 1.000 27.28153 131 LEU C C 1
ATOM 9998 O O . LEU C 1 97 ? 16.49848 -25.92886 22.27298 1.000 27.60976 131 LEU C O 1
ATOM 10014 N N . ILE C 1 98 ? 16.27181 -27.17617 24.13515 1.000 26.58062 132 ILE C N 1
ATOM 10015 C CA . ILE C 1 98 ? 16.99393 -26.22486 24.96548 1.000 28.68223 132 ILE C CA 1
ATOM 10016 C C . ILE C 1 98 ? 18.44459 -26.11599 24.52737 1.000 28.45590 132 ILE C C 1
ATOM 10017 O O . ILE C 1 98 ? 19.03373 -25.02509 24.58241 1.000 31.09248 132 ILE C O 1
ATOM 10033 N N . LYS C 1 99 ? 19.03592 -27.21499 24.06489 1.000 27.02251 133 LYS C N 1
ATOM 10034 C CA . LYS C 1 99 ? 20.43750 -27.18291 23.66565 1.000 31.66975 133 LYS C CA 1
ATOM 10035 C C . LYS C 1 99 ? 20.63153 -26.48305 22.32262 1.000 35.47608 133 LYS C C 1
ATOM 10036 O O . LYS C 1 99 ? 21.57039 -25.68792 22.16551 1.000 35.43365 133 LYS C O 1
ATOM 10055 N N . VAL C 1 100 ? 19.76974 -26.76727 21.34433 1.000 30.75668 134 VAL C N 1
ATOM 10056 C CA . VAL C 1 100 ? 20.00330 -26.24841 19.99771 1.000 29.62074 134 VAL C CA 1
ATOM 10057 C C . VAL C 1 100 ? 19.48008 -24.82391 19.81735 1.000 33.43029 134 VAL C C 1
ATOM 10058 O O . VAL C 1 100 ? 20.00076 -24.07479 18.97956 1.000 32.16152 134 VAL C O 1
ATOM 10071 N N . ALA C 1 101 ? 18.43416 -24.43201 20.55122 1.000 28.49405 135 ALA C N 1
ATOM 10072 C CA . ALA C 1 101 ? 17.83815 -23.10940 20.36535 1.000 26.80177 135 ALA C CA 1
ATOM 10073 C C . ALA C 1 101 ? 17.68049 -22.33770 21.66233 1.000 29.33991 135 ALA C C 1
ATOM 10074 O O . ALA C 1 101 ? 17.84477 -21.11393 21.67226 1.000 34.23962 135 ALA C O 1
ATOM 10081 N N . GLY C 1 102 ? 17.36039 -23.02071 22.75112 1.000 28.60645 136 GLY C N 1
ATOM 10082 C CA . GLY C 1 102 ? 17.12001 -22.39371 24.03488 1.000 28.51278 136 GLY C CA 1
ATOM 10083 C C . GLY C 1 102 ? 15.73262 -22.71704 24.55815 1.000 24.00717 136 GLY C C 1
ATOM 10084 O O . GLY C 1 102 ? 14.91971 -23.36686 23.90840 1.000 25.40924 136 GLY C O 1
ATOM 10088 N N . HIS C 1 103 ? 15.49575 -22.26698 25.77792 1.000 24.21564 137 HIS C N 1
ATOM 10089 C CA . HIS C 1 103 ? 14.16103 -22.42430 26.33175 1.000 23.09442 137 HIS C CA 1
ATOM 10090 C C . HIS C 1 103 ? 13.14199 -21.73147 25.43605 1.000 23.16063 137 HIS C C 1
ATOM 10091 O O . HIS C 1 103 ? 13.40105 -20.62875 24.93713 1.000 22.99365 137 HIS C O 1
ATOM 10105 N N . PRO C 1 104 ? 11.97695 -22.33011 25.22438 1.000 21.66939 138 PRO C N 1
ATOM 10106 C CA . PRO C 1 104 ? 11.01798 -21.72704 24.29795 1.000 19.52602 138 PRO C CA 1
ATOM 10107 C C . PRO C 1 104 ? 10.22734 -20.62101 24.96655 1.000 19.76465 138 PRO C C 1
ATOM 10108 O O . PRO C 1 104 ? 9.84432 -20.72252 26.13419 1.000 21.78035 138 PRO C O 1
ATOM 10119 N N . ASP C 1 105 ? 9.99136 -19.55478 24.21389 1.000 19.65108 139 ASP C N 1
ATOM 10120 C CA . ASP C 1 105 ? 9.04633 -18.51445 24.61832 1.000 19.02965 139 ASP C CA 1
ATOM 10121 C C . ASP C 1 105 ? 7.63244 -18.78756 24.13389 1.000 18.59680 139 ASP C C 1
ATOM 10122 O O . ASP C 1 105 ? 6.66850 -18.20142 24.65596 1.000 19.03630 139 ASP C O 1
ATOM 10131 N N . VAL C 1 106 ? 7.49411 -19.66082 23.14135 1.000 17.87264 140 VAL C N 1
ATOM 10132 C CA . VAL C 1 106 ? 6.23548 -19.99103 22.48282 1.000 18.15035 140 VAL C CA 1
ATOM 10133 C C . VAL C 1 106 ? 6.20885 -21.50690 22.33554 1.000 17.57925 140 VAL C C 1
ATOM 10134 O O . VAL C 1 106 ? 7.18318 -22.08587 21.83839 1.000 18.19211 140 VAL C O 1
ATOM 10147 N N . VAL C 1 107 ? 5.10837 -22.14286 22.73980 1.000 17.03471 141 VAL C N 1
ATOM 10148 C CA . VAL C 1 107 ? 4.92524 -23.58139 22.61183 1.000 17.11272 141 VAL C CA 1
ATOM 10149 C C . VAL C 1 107 ? 3.57148 -23.81425 21.96422 1.000 17.09595 141 VAL C C 1
ATOM 10150 O O . VAL C 1 107 ? 2.54765 -23.36076 22.49023 1.000 16.51992 141 VAL C O 1
ATOM 10163 N N . ILE C 1 108 ? 3.54937 -24.51557 20.83298 1.000 17.53300 142 ILE C N 1
ATOM 10164 C CA . ILE C 1 108 ? 2.30589 -24.78738 20.11880 1.000 16.85569 142 ILE C CA 1
ATOM 10165 C C . ILE C 1 108 ? 2.14757 -26.29004 19.98901 1.000 16.89709 142 ILE C C 1
ATOM 10166 O O . ILE C 1 108 ? 2.98122 -26.96564 19.35817 1.000 18.45369 142 ILE C O 1
ATOM 10182 N N . ASN C 1 109 ? 1.10544 -26.82015 20.62477 1.000 17.91145 143 ASN C N 1
ATOM 10183 C CA . ASN C 1 109 ? 0.77503 -28.23664 20.55106 1.000 18.73534 143 ASN C CA 1
ATOM 10184 C C . ASN C 1 109 ? -0.26731 -28.41739 19.45963 1.000 19.72863 143 ASN C C 1
ATOM 10185 O O . ASN C 1 109 ? -1.42793 -28.01807 19.62107 1.000 21.45341 143 ASN C O 1
ATOM 10196 N N . ASN C 1 110 ? 0.16254 -28.97847 18.33714 1.000 20.99692 144 ASN C N 1
ATOM 10197 C CA . ASN C 1 110 ? -0.70951 -29.19646 17.19022 1.000 22.61674 144 ASN C CA 1
ATOM 10198 C C . ASN C 1 110 ? -0.72733 -30.63606 16.68633 1.000 26.43636 144 ASN C C 1
ATOM 10199 O O . ASN C 1 110 ? -1.65562 -30.98732 15.94285 1.000 28.51101 144 ASN C O 1
ATOM 10210 N N . ALA C 1 111 ? 0.21740 -31.48672 17.08790 1.000 22.25689 145 ALA C N 1
ATOM 10211 C CA . ALA C 1 111 ? 0.25072 -32.86994 16.62154 1.000 22.47157 145 ALA C CA 1
ATOM 10212 C C . ALA C 1 111 ? -1.04828 -33.57844 16.96640 1.000 24.54211 145 ALA C C 1
ATOM 10213 O O . ALA C 1 111 ? -1.51808 -33.52096 18.10463 1.000 24.41552 145 ALA C O 1
ATOM 10220 N N . ALA C 1 112 ? -1.62587 -34.26638 15.98735 1.000 23.20142 146 ALA C N 1
ATOM 10221 C CA . ALA C 1 112 ? -2.91085 -34.90476 16.19158 1.000 23.36720 146 ALA C CA 1
ATOM 10222 C C . ALA C 1 112 ? -3.05698 -36.03680 15.19621 1.000 26.77892 146 ALA C C 1
ATOM 10223 O O . ALA C 1 112 ? -2.37014 -36.08649 14.16962 1.000 30.66875 146 ALA C O 1
ATOM 10230 N N . GLY C 1 113 ? -3.95565 -36.94855 15.52395 1.000 25.46450 147 GLY C N 1
ATOM 10231 C CA . GLY C 1 113 ? -4.42711 -37.92864 14.56894 1.000 33.85602 147 GLY C CA 1
ATOM 10232 C C . GLY C 1 113 ? -5.93621 -37.97220 14.63759 1.000 32.30611 147 GLY C C 1
ATOM 10233 O O . GLY C 1 113 ? -6.53785 -37.62717 15.64745 1.000 28.83412 147 GLY C O 1
ATOM 10237 N N . ASN C 1 114 ? -6.54450 -38.38579 13.53755 1.000 26.59437 148 ASN C N 1
ATOM 10238 C CA . ASN C 1 114 ? -7.99091 -38.41787 13.46675 1.000 29.34611 148 ASN C CA 1
ATOM 10239 C C . ASN C 1 114 ? -8.40069 -39.30943 12.31242 1.000 38.88754 148 ASN C C 1
ATOM 10240 O O . ASN C 1 114 ? -7.68287 -39.44370 11.31733 1.000 35.78464 148 ASN C O 1
ATOM 10251 N N . PHE C 1 115 ? -9.55830 -39.92909 12.47678 1.000 29.83554 149 PHE C N 1
ATOM 10252 C CA . PHE C 1 115 ? -10.23413 -40.60276 11.38664 1.000 34.31408 149 PHE C CA 1
ATOM 10253 C C . PHE C 1 115 ? -11.71398 -40.58779 11.72235 1.000 31.86722 149 PHE C C 1
ATOM 10254 O O . PHE C 1 115 ? -12.11339 -40.56811 12.89120 1.000 35.27240 149 PHE C O 1
ATOM 10271 N N . ILE C 1 116 ? -12.50491 -40.55402 10.69030 1.000 28.47844 150 ILE C N 1
ATOM 10272 C CA . ILE C 1 116 ? -13.94574 -40.47405 10.80284 1.000 28.98810 150 ILE C CA 1
ATOM 10273 C C . ILE C 1 116 ? -14.46292 -41.89338 10.74335 1.000 26.67857 150 ILE C C 1
ATOM 10274 O O . ILE C 1 116 ? -14.09540 -42.65645 9.83981 1.000 28.93136 150 ILE C O 1
ATOM 10290 N N . SER C 1 117 ? -15.30214 -42.25857 11.71360 1.000 21.94268 151 SER C N 1
ATOM 10291 C CA . SER C 1 117 ? -15.79469 -43.62665 11.79742 1.000 23.50270 151 SER C CA 1
ATOM 10292 C C . SER C 1 117 ? -17.04883 -43.66514 12.64611 1.000 22.59731 151 SER C C 1
ATOM 10293 O O . SER C 1 117 ? -17.09405 -42.98316 13.67365 1.000 20.10900 151 SER C O 1
ATOM 10301 N N . PRO C 1 118 ? -18.05943 -44.45454 12.28482 1.000 21.12700 152 PRO C N 1
ATOM 10302 C CA . PRO C 1 118 ? -19.07557 -44.80360 13.28181 1.000 21.63228 152 PRO C CA 1
ATOM 10303 C C . PRO C 1 118 ? -18.38204 -45.32435 14.52985 1.000 19.64043 152 PRO C C 1
ATOM 10304 O O . PRO C 1 118 ? -17.42065 -46.09489 14.46115 1.000 21.17747 152 PRO C O 1
ATOM 10315 N N . SER C 1 119 ? -18.86179 -44.88809 15.68409 1.000 20.14250 153 SER C N 1
ATOM 10316 C CA . SER C 1 119 ? -18.20128 -45.26219 16.92660 1.000 19.15595 153 SER C CA 1
ATOM 10317 C C . SER C 1 119 ? -18.26998 -46.76372 17.17504 1.000 19.99225 153 SER C C 1
ATOM 10318 O O . SER C 1 119 ? -17.35891 -47.32877 17.78507 1.000 20.95075 153 SER C O 1
ATOM 10326 N N . GLU C 1 120 ? -19.31644 -47.43178 16.69113 1.000 20.44856 154 GLU C N 1
ATOM 10327 C CA . GLU C 1 120 ? -19.42181 -48.87456 16.87813 1.000 22.12380 154 GLU C CA 1
ATOM 10328 C C . GLU C 1 120 ? -18.41191 -49.65934 16.05301 1.000 22.14230 154 GLU C C 1
ATOM 10329 O O . GLU C 1 120 ? -18.29030 -50.88181 16.24351 1.000 24.19544 154 GLU C O 1
ATOM 10341 N N . ARG C 1 121 ? -17.69756 -49.01050 15.12823 1.000 21.61080 155 ARG C N 1
ATOM 10342 C CA . ARG C 1 121 ? -16.64458 -49.66723 14.36842 1.000 22.15456 155 ARG C CA 1
ATOM 10343 C C . ARG C 1 121 ? -15.26562 -49.43781 14.96207 1.000 24.38742 155 ARG C C 1
ATOM 10344 O O . ARG C 1 121 ? -14.29612 -50.03048 14.48410 1.000 27.09039 155 ARG C O 1
ATOM 10365 N N . LEU C 1 122 ? -15.15941 -48.61994 15.99523 1.000 22.98802 156 LEU C N 1
ATOM 10366 C CA . LEU C 1 122 ? -13.87344 -48.37961 16.62558 1.000 24.46783 156 LEU C CA 1
ATOM 10367 C C . LEU C 1 122 ? -13.39996 -49.61669 17.36338 1.000 28.04791 156 LEU C C 1
ATOM 10368 O O . LEU C 1 122 ? -14.19251 -50.33457 17.98051 1.000 29.10930 156 LEU C O 1
ATOM 10384 N N . THR C 1 123 ? -12.12971 -49.85438 17.30709 1.000 24.68773 157 THR C N 1
ATOM 10385 C CA . THR C 1 123 ? -11.52763 -50.89478 18.12540 1.000 24.71213 157 THR C CA 1
ATOM 10386 C C . THR C 1 123 ? -10.85639 -50.25185 19.32815 1.000 26.29515 157 THR C C 1
ATOM 10387 O O . THR C 1 123 ? -10.53012 -49.06126 19.31219 1.000 25.05564 157 THR C O 1
ATOM 10398 N N . PRO C 1 124 ? -10.64653 -51.00579 20.40508 1.000 26.97958 158 PRO C N 1
ATOM 10399 C CA . PRO C 1 124 ? -9.89934 -50.44639 21.54337 1.000 25.91601 158 PRO C CA 1
ATOM 10400 C C . PRO C 1 124 ? -8.54835 -49.87549 21.14808 1.000 27.74365 158 PRO C C 1
ATOM 10401 O O . PRO C 1 124 ? -8.14713 -48.83949 21.69977 1.000 30.27444 158 PRO C O 1
ATOM 10412 N N . ASN C 1 125 ? -7.86567 -50.48071 20.17313 1.000 31.20120 159 ASN C N 1
ATOM 10413 C CA . ASN C 1 125 ? -6.56494 -49.97910 19.74420 1.000 31.61011 159 ASN C CA 1
ATOM 10414 C C . ASN C 1 125 ? -6.69279 -48.66679 18.97766 1.000 31.31245 159 ASN C C 1
ATOM 10415 O O . ASN C 1 125 ? -5.85570 -47.76677 19.13225 1.000 30.97912 159 ASN C O 1
ATOM 10426 N N . GLY C 1 126 ? -7.71348 -48.54090 18.12824 1.000 28.71765 160 GLY C N 1
ATOM 10427 C CA . GLY C 1 126 ? -7.92361 -47.28384 17.43840 1.000 29.81390 160 GLY C CA 1
ATOM 10428 C C . GLY C 1 126 ? -8.25221 -46.17507 18.41242 1.000 26.96920 160 GLY C C 1
ATOM 10429 O O . GLY C 1 126 ? -7.75863 -45.04462 18.28803 1.000 26.21915 160 GLY C O 1
ATOM 10433 N N . TRP C 1 127 ? -9.09801 -46.48438 19.39821 1.000 25.36246 161 TRP C N 1
ATOM 10434 C CA . TRP C 1 127 ? -9.38686 -45.54095 20.47112 1.000 24.65998 161 TRP C CA 1
ATOM 10435 C C . TRP C 1 127 ? -8.09345 -45.09085 21.15142 1.000 20.42472 161 TRP C C 1
ATOM 10436 O O . TRP C 1 127 ? -7.84400 -43.88740 21.33462 1.000 22.24704 161 TRP C O 1
ATOM 10457 N N . LYS C 1 128 ? -7.26340 -46.05261 21.54632 1.000 26.01950 162 LYS C N 1
ATOM 10458 C CA . LYS C 1 128 ? -6.10216 -45.71060 22.35650 1.000 28.57777 162 LYS C CA 1
ATOM 10459 C C . LYS C 1 128 ? -5.07644 -44.92892 21.55080 1.000 27.19656 162 LYS C C 1
ATOM 10460 O O . LYS C 1 128 ? -4.38830 -44.05872 22.10383 1.000 27.29773 162 LYS C O 1
ATOM 10479 N N . THR C 1 129 ? -4.99541 -45.18026 20.24079 1.000 26.99099 163 THR C N 1
ATOM 10480 C CA . THR C 1 129 ? -4.05039 -44.44407 19.40608 1.000 28.57168 163 THR C CA 1
ATOM 10481 C C . THR C 1 129 ? -4.36443 -42.95840 19.40918 1.000 26.63981 163 THR C C 1
ATOM 10482 O O . THR C 1 129 ? -3.46896 -42.11629 19.54922 1.000 26.59453 163 THR C O 1
ATOM 10493 N N . ILE C 1 130 ? -5.63972 -42.61360 19.24628 1.000 26.90521 164 ILE C N 1
ATOM 10494 C CA . ILE C 1 130 ? -6.01450 -41.20511 19.16813 1.000 24.62858 164 ILE C CA 1
ATOM 10495 C C . ILE C 1 130 ? -5.82010 -40.52171 20.51364 1.000 23.14810 164 ILE C C 1
ATOM 10496 O O . ILE C 1 130 ? -5.27548 -39.41388 20.58402 1.000 25.92280 164 ILE C O 1
ATOM 10512 N N . THR C 1 131 ? -6.26965 -41.15841 21.59975 1.000 22.97970 165 THR C N 1
ATOM 10513 C CA . THR C 1 131 ? -6.12616 -40.52607 22.90483 1.000 20.20683 165 THR C CA 1
ATOM 10514 C C . THR C 1 131 ? -4.65909 -40.45395 23.32281 1.000 22.76998 165 THR C C 1
ATOM 10515 O O . THR C 1 131 ? -4.23692 -39.46896 23.93320 1.000 22.43815 165 THR C O 1
ATOM 10526 N N . ASP C 1 132 ? -3.85508 -41.46681 22.96932 1.000 23.15989 166 ASP C N 1
ATOM 10527 C CA A ASP C 1 132 ? -2.42703 -41.43744 23.28362 0.556 22.22321 166 ASP C CA 1
ATOM 10528 C CA B ASP C 1 132 ? -2.43496 -41.41715 23.30285 0.444 22.22743 166 ASP C CA 1
ATOM 10529 C C . ASP C 1 132 ? -1.74552 -40.26401 22.58086 1.000 23.61078 166 ASP C C 1
ATOM 10530 O O . ASP C 1 132 ? -0.94729 -39.53040 23.17994 1.000 23.47675 166 ASP C O 1
ATOM 10547 N N . ILE C 1 133 ? -2.04771 -40.07160 21.29537 1.000 22.13313 167 ILE C N 1
ATOM 10548 C CA . ILE C 1 133 ? -1.35066 -39.03901 20.53640 1.000 22.81255 167 ILE C CA 1
ATOM 10549 C C . ILE C 1 133 ? -1.82112 -37.65366 20.95028 1.000 20.86493 167 ILE C C 1
ATOM 10550 O O . ILE C 1 133 ? -1.01454 -36.75465 21.22032 1.000 21.29413 167 ILE C O 1
ATOM 10566 N N . VAL C 1 134 ? -3.13868 -37.45224 20.96987 1.000 20.19211 168 VAL C N 1
ATOM 10567 C CA . VAL C 1 134 ? -3.68182 -36.11606 21.16501 1.000 19.08739 168 VAL C CA 1
ATOM 10568 C C . VAL C 1 134 ? -3.59358 -35.70829 22.62669 1.000 18.16104 168 VAL C C 1
ATOM 10569 O O . VAL C 1 134 ? -3.04968 -34.65071 22.96592 1.000 20.40761 168 VAL C O 1
ATOM 10582 N N . LEU C 1 135 ? -4.12938 -36.53442 23.51688 1.000 18.45297 169 LEU C N 1
ATOM 10583 C CA . LEU C 1 135 ? -4.21361 -36.12767 24.91242 1.000 17.22738 169 LEU C CA 1
ATOM 10584 C C . LEU C 1 135 ? -2.90029 -36.39579 25.64345 1.000 16.37868 169 LEU C C 1
ATOM 10585 O O . LEU C 1 135 ? -2.28851 -35.48528 26.21447 1.000 18.00409 169 LEU C O 1
ATOM 10601 N N . ASN C 1 136 ? -2.45059 -37.64915 25.65555 1.000 17.62093 170 ASN C N 1
ATOM 10602 C CA . ASN C 1 136 ? -1.22686 -37.93058 26.39245 1.000 18.77284 170 ASN C CA 1
ATOM 10603 C C . ASN C 1 136 ? -0.04598 -37.19057 25.77891 1.000 18.80427 170 ASN C C 1
ATOM 10604 O O . ASN C 1 136 ? 0.79285 -36.66032 26.50363 1.000 19.35166 170 ASN C O 1
ATOM 10615 N N . GLY C 1 137 ? 0.03462 -37.12940 24.44441 1.000 18.80054 171 GLY C N 1
ATOM 10616 C CA . GLY C 1 137 ? 1.16675 -36.46379 23.82269 1.000 20.66782 171 GLY C CA 1
ATOM 10617 C C . GLY C 1 137 ? 1.23913 -34.99250 24.16746 1.000 19.70236 171 GLY C C 1
ATOM 10618 O O . GLY C 1 137 ? 2.31258 -34.47747 24.49569 1.000 19.11639 171 GLY C O 1
ATOM 10622 N N . THR C 1 138 ? 0.09751 -34.29782 24.11520 1.000 18.39533 172 THR C N 1
ATOM 10623 C CA . THR C 1 138 ? 0.09044 -32.88880 24.50086 1.000 18.89136 172 THR C CA 1
ATOM 10624 C C . THR C 1 138 ? 0.43445 -32.73705 25.97385 1.000 18.21165 172 THR C C 1
ATOM 10625 O O . THR C 1 138 ? 1.15984 -31.81357 26.36079 1.000 17.85642 172 THR C O 1
ATOM 10636 N N . ALA C 1 139 ? -0.06051 -33.64774 26.81748 1.000 16.93522 173 ALA C N 1
ATOM 10637 C CA . ALA C 1 139 ? 0.28960 -33.59317 28.23280 1.000 16.04596 173 ALA C CA 1
ATOM 10638 C C . ALA C 1 139 ? 1.79455 -33.75467 28.43642 1.000 17.38751 173 ALA C C 1
ATOM 10639 O O . ALA C 1 139 ? 2.41093 -33.00145 29.19575 1.000 17.86317 173 ALA C O 1
ATOM 10646 N N . TYR C 1 140 ? 2.40924 -34.73802 27.77845 1.000 17.98232 174 TYR C N 1
ATOM 10647 C CA . TYR C 1 140 ? 3.82984 -34.95744 28.01050 1.000 17.88077 174 TYR C CA 1
ATOM 10648 C C . TYR C 1 140 ? 4.66337 -33.76221 27.56875 1.000 18.27340 174 TYR C C 1
ATOM 10649 O O . TYR C 1 140 ? 5.57771 -33.33743 28.27953 1.000 20.38856 174 TYR C O 1
ATOM 10667 N N . VAL C 1 141 ? 4.36260 -33.21192 26.39273 1.000 18.95495 175 VAL C N 1
ATOM 10668 C CA . VAL C 1 141 ? 5.08797 -32.04556 25.90186 1.000 18.77123 175 VAL C CA 1
ATOM 10669 C C . VAL C 1 141 ? 4.92019 -30.87607 26.86353 1.000 18.71266 175 VAL C C 1
ATOM 10670 O O . VAL C 1 141 ? 5.89064 -30.19801 27.22301 1.000 18.19409 175 VAL C O 1
ATOM 10683 N N . THR C 1 142 ? 3.68153 -30.61544 27.26467 1.000 17.72580 176 THR C N 1
ATOM 10684 C CA . THR C 1 142 ? 3.39078 -29.45364 28.10233 1.000 16.44926 176 THR C CA 1
ATOM 10685 C C . THR C 1 142 ? 4.05009 -29.58314 29.47217 1.000 18.19687 176 THR C C 1
ATOM 10686 O O . THR C 1 142 ? 4.67546 -28.63814 29.96836 1.000 19.27629 176 THR C O 1
ATOM 10697 N N . LEU C 1 143 ? 3.90428 -30.73886 30.11259 1.000 17.35143 177 LEU C N 1
ATOM 10698 C CA . LEU C 1 143 ? 4.50094 -30.94198 31.42733 1.000 18.68307 177 LEU C CA 1
ATOM 10699 C C . LEU C 1 143 ? 6.02564 -30.92239 31.38018 1.000 18.78212 177 LEU C C 1
ATOM 10700 O O . LEU C 1 143 ? 6.67106 -30.36937 32.27846 1.000 20.31085 177 LEU C O 1
ATOM 10716 N N . GLU C 1 144 ? 6.62617 -31.55901 30.36759 1.000 18.84770 178 GLU C N 1
ATOM 10717 C CA . GLU C 1 144 ? 8.08140 -31.58012 30.29244 1.000 20.45080 178 GLU C CA 1
ATOM 10718 C C . GLU C 1 144 ? 8.64520 -30.17744 30.08581 1.000 19.25881 178 GLU C C 1
ATOM 10719 O O . GLU C 1 144 ? 9.59333 -29.76762 30.76492 1.000 21.05132 178 GLU C O 1
ATOM 10731 N N . ILE C 1 145 ? 8.05505 -29.41323 29.16603 1.000 19.01895 179 ILE C N 1
ATOM 10732 C CA . ILE C 1 145 ? 8.52488 -28.04552 28.96733 1.000 20.84461 179 ILE C CA 1
ATOM 10733 C C . ILE C 1 145 ? 8.28275 -27.22347 30.21948 1.000 18.66700 179 ILE C C 1
ATOM 10734 O O . ILE C 1 145 ? 9.15794 -26.48286 30.67552 1.000 18.42786 179 ILE C O 1
ATOM 10750 N N . GLY C 1 146 ? 7.09623 -27.35814 30.81077 1.000 17.58734 180 GLY C N 1
ATOM 10751 C CA . GLY C 1 146 ? 6.80303 -26.61654 32.02831 1.000 18.72689 180 GLY C CA 1
ATOM 10752 C C . GLY C 1 146 ? 7.80849 -26.86623 33.13647 1.000 20.20700 180 GLY C C 1
ATOM 10753 O O . GLY C 1 146 ? 8.25437 -25.93288 33.81360 1.000 20.24292 180 GLY C O 1
ATOM 10757 N N . LYS C 1 147 ? 8.15027 -28.13871 33.36700 1.000 19.80699 181 LYS C N 1
ATOM 10758 C CA . LYS C 1 147 ? 9.13661 -28.44376 34.40131 1.000 18.91508 181 LYS C CA 1
ATOM 10759 C C . LYS C 1 147 ? 10.46263 -27.75755 34.12433 1.000 20.54028 181 LYS C C 1
ATOM 10760 O O . LYS C 1 147 ? 11.14585 -27.29882 35.04714 1.000 22.23240 181 LYS C O 1
ATOM 10779 N N . GLN C 1 148 ? 10.86754 -27.71921 32.86226 1.000 19.66835 182 GLN C N 1
ATOM 10780 C CA . GLN C 1 148 ? 12.13481 -27.08243 32.52848 1.000 20.55073 182 GLN C CA 1
ATOM 10781 C C . GLN C 1 148 ? 12.05130 -25.56951 32.69794 1.000 20.69115 182 GLN C C 1
ATOM 10782 O O . GLN C 1 148 ? 13.01503 -24.93607 33.13784 1.000 22.38967 182 GLN C O 1
ATOM 10796 N N . LEU C 1 149 ? 10.90410 -24.96658 32.34778 1.000 19.54847 183 LEU C N 1
ATOM 10797 C CA . LEU C 1 149 ? 10.76266 -23.52487 32.52932 1.000 19.86172 183 LEU C CA 1
ATOM 10798 C C . LEU C 1 149 ? 10.74320 -23.15583 34.00948 1.000 20.82262 183 LEU C C 1
ATOM 10799 O O . LEU C 1 149 ? 11.29998 -22.12258 34.40444 1.000 21.51596 183 LEU C O 1
ATOM 10815 N N . ILE C 1 150 ? 10.10561 -23.98165 34.84295 1.000 19.18004 184 ILE C N 1
ATOM 10816 C CA . ILE C 1 150 ? 10.11383 -23.73204 36.27948 1.000 22.35561 184 ILE C CA 1
ATOM 10817 C C . ILE C 1 150 ? 11.54179 -23.77846 36.80616 1.000 23.40897 184 ILE C C 1
ATOM 10818 O O . ILE C 1 150 ? 11.97188 -22.91152 37.58134 1.000 24.59268 184 ILE C O 1
ATOM 10834 N N . LYS C 1 151 ? 12.31132 -24.78499 36.37678 1.000 22.96927 185 LYS C N 1
ATOM 10835 C CA . LYS C 1 151 ? 13.69780 -24.90534 36.80327 1.000 24.81055 185 LYS C CA 1
ATOM 10836 C C . LYS C 1 151 ? 14.50989 -23.69037 36.38059 1.000 22.21339 185 LYS C C 1
ATOM 10837 O O . LYS C 1 151 ? 15.36674 -23.21196 37.13319 1.000 25.24744 185 LYS C O 1
ATOM 10856 N N . ALA C 1 152 ? 14.23494 -23.15908 35.19752 1.000 23.86866 186 ALA C N 1
ATOM 10857 C CA . ALA C 1 152 ? 14.97735 -22.03109 34.66429 1.000 22.03409 186 ALA C CA 1
ATOM 10858 C C . ALA C 1 152 ? 14.44496 -20.68707 35.13958 1.000 22.61412 186 ALA C C 1
ATOM 10859 O O . ALA C 1 152 ? 15.08769 -19.65377 34.89624 1.000 24.86489 186 ALA C O 1
ATOM 10866 N N . GLN C 1 153 ? 13.30089 -20.68062 35.81822 1.000 22.11814 187 GLN C N 1
ATOM 10867 C CA . GLN C 1 153 ? 12.64394 -19.44877 36.23918 1.000 22.53400 187 GLN C CA 1
ATOM 10868 C C . GLN C 1 153 ? 12.31725 -18.55990 35.04089 1.000 23.09932 187 GLN C C 1
ATOM 10869 O O . GLN C 1 153 ? 12.45986 -17.33630 35.09210 1.000 23.80125 187 GLN C O 1
ATOM 10883 N N . LYS C 1 154 ? 11.85867 -19.18991 33.96015 1.000 20.55241 188 LYS C N 1
ATOM 10884 C CA . LYS C 1 154 ? 11.45704 -18.50765 32.74306 1.000 20.34874 188 LYS C CA 1
ATOM 10885 C C . LYS C 1 154 ? 9.99022 -18.80562 32.45561 1.000 20.57835 188 LYS C C 1
ATOM 10886 O O . LYS C 1 154 ? 9.47179 -19.85278 32.83898 1.000 19.80952 188 LYS C O 1
ATOM 10905 N N . GLY C 1 155 ? 9.32198 -17.87493 31.76976 1.000 19.11168 189 GLY C N 1
ATOM 10906 C CA . GLY C 1 155 ? 7.94030 -18.03609 31.37461 1.000 18.72840 189 GLY C CA 1
ATOM 10907 C C . GLY C 1 155 ? 7.79715 -18.32694 29.88521 1.000 19.32429 189 GLY C C 1
ATOM 10908 O O . GLY C 1 155 ? 8.76538 -18.38006 29.14178 1.000 19.67977 189 GLY C O 1
ATOM 10912 N N . ALA C 1 156 ? 6.55024 -18.51197 29.45507 1.000 18.58465 190 ALA C N 1
ATOM 10913 C CA . ALA C 1 156 ? 6.26761 -18.79984 28.04906 1.000 17.78365 190 ALA C CA 1
ATOM 10914 C C . ALA C 1 156 ? 4.77228 -18.72089 27.80602 1.000 17.92725 190 ALA C C 1
ATOM 10915 O O . ALA C 1 156 ? 3.96840 -18.77815 28.74399 1.000 17.18777 190 ALA C O 1
ATOM 10922 N N . ALA C 1 157 ? 4.40875 -18.58177 26.52781 1.000 15.99497 191 ALA C N 1
ATOM 10923 C CA . ALA C 1 157 ? 3.02422 -18.65089 26.06982 1.000 16.60215 191 ALA C CA 1
ATOM 10924 C C . ALA C 1 157 ? 2.79865 -19.97279 25.34659 1.000 16.19626 191 ALA C C 1
ATOM 10925 O O . ALA C 1 157 ? 3.53882 -20.32097 24.40374 1.000 17.08867 191 ALA C O 1
ATOM 10932 N N . PHE C 1 158 ? 1.78910 -20.70004 25.78435 1.000 15.30619 192 PHE C N 1
ATOM 10933 C CA . PHE C 1 158 ? 1.40833 -21.96656 25.20628 1.000 15.60954 192 PHE C CA 1
ATOM 10934 C C . PHE C 1 158 ? 0.09606 -21.79472 24.45287 1.000 16.00312 192 PHE C C 1
ATOM 10935 O O . PHE C 1 158 ? -0.79738 -21.04304 24.87237 1.000 15.22915 192 PHE C O 1
ATOM 10952 N N . LEU C 1 159 ? -0.01832 -22.53405 23.35283 1.000 15.16139 193 LEU C N 1
ATOM 10953 C CA . LEU C 1 159 ? -1.20863 -22.55914 22.53053 1.000 15.03739 193 LEU C CA 1
ATOM 10954 C C . LEU C 1 159 ? -1.49837 -23.99531 22.14798 1.000 15.00354 193 LEU C C 1
ATOM 10955 O O . LEU C 1 159 ? -0.60100 -24.70593 21.67965 1.000 17.09100 193 LEU C O 1
ATOM 10971 N N . ALA C 1 160 ? -2.74422 -24.40989 22.29555 1.000 15.15141 194 ALA C N 1
ATOM 10972 C CA . ALA C 1 160 ? -3.17720 -25.70877 21.79733 1.000 15.40649 194 ALA C CA 1
ATOM 10973 C C . ALA C 1 160 ? -4.25938 -25.51047 20.75234 1.000 15.57876 194 ALA C C 1
ATOM 10974 O O . ALA C 1 160 ? -5.16015 -24.69522 20.93247 1.000 16.69647 194 ALA C O 1
ATOM 10981 N N . ILE C 1 161 ? -4.14928 -26.25503 19.66143 1.000 15.53484 195 ILE C N 1
ATOM 10982 C CA . ILE C 1 161 ? -5.13098 -26.26163 18.60184 1.000 15.80114 195 ILE C CA 1
ATOM 10983 C C . ILE C 1 161 ? -6.06138 -27.43324 18.86338 1.000 16.51494 195 ILE C C 1
ATOM 10984 O O . ILE C 1 161 ? -5.62402 -28.59311 18.84211 1.000 18.02182 195 ILE C O 1
ATOM 11000 N N . THR C 1 162 ? -7.33074 -27.15371 19.12381 1.000 14.75802 196 THR C N 1
ATOM 11001 C CA . THR C 1 162 ? -8.29000 -28.23681 19.32927 1.000 14.38931 196 THR C CA 1
ATOM 11002 C C . THR C 1 162 ? -9.26080 -28.26655 18.15749 1.000 16.54991 196 THR C C 1
ATOM 11003 O O . THR C 1 162 ? -8.84562 -28.55596 17.03134 1.000 18.38030 196 THR C O 1
ATOM 11014 N N . THR C 1 163 ? -10.54141 -27.99749 18.39778 1.000 16.08286 197 THR C N 1
ATOM 11015 C CA . THR C 1 163 ? -11.58929 -28.05164 17.38886 1.000 15.83761 197 THR C CA 1
ATOM 11016 C C . THR C 1 163 ? -12.88172 -27.60419 18.04523 1.000 14.95233 197 THR C C 1
ATOM 11017 O O . THR C 1 163 ? -13.04569 -27.75849 19.25405 1.000 15.67650 197 THR C O 1
ATOM 11028 N N . ILE C 1 164 ? -13.80400 -27.05454 17.26433 1.000 15.71627 198 ILE C N 1
ATOM 11029 C CA . ILE C 1 164 ? -15.11759 -26.74224 17.80491 1.000 15.14308 198 ILE C CA 1
ATOM 11030 C C . ILE C 1 164 ? -15.81352 -27.96539 18.38980 1.000 16.31867 198 ILE C C 1
ATOM 11031 O O . ILE C 1 164 ? -16.58104 -27.82620 19.35294 1.000 17.35576 198 ILE C O 1
ATOM 11047 N N . TYR C 1 165 ? -15.52312 -29.17273 17.90542 1.000 15.95472 199 TYR C N 1
ATOM 11048 C CA . TYR C 1 165 ? -16.26690 -30.33362 18.42073 1.000 15.54166 199 TYR C CA 1
ATOM 11049 C C . TYR C 1 165 ? -15.69296 -30.89918 19.71821 1.000 17.13811 199 TYR C C 1
ATOM 11050 O O . TYR C 1 165 ? -16.27385 -31.83420 20.28564 1.000 16.05653 199 TYR C O 1
ATOM 11068 N N . ALA C 1 166 ? -14.58151 -30.35129 20.21407 1.000 17.25522 200 ALA C N 1
ATOM 11069 C CA . ALA C 1 166 ? -14.09697 -30.72865 21.54522 1.000 18.21148 200 ALA C CA 1
ATOM 11070 C C . ALA C 1 166 ? -15.10538 -30.32006 22.60665 1.000 18.15581 200 ALA C C 1
ATOM 11071 O O . ALA C 1 166 ? -15.43124 -31.10297 23.50681 1.000 20.61218 200 ALA C O 1
ATOM 11078 N N . GLU C 1 167 ? -15.61392 -29.09456 22.52876 1.000 16.94904 201 GLU C N 1
ATOM 11079 C CA . GLU C 1 167 ? -16.52474 -28.59058 23.53431 1.000 16.32648 201 GLU C CA 1
ATOM 11080 C C . GLU C 1 167 ? -17.94008 -29.11359 23.34277 1.000 20.53114 201 GLU C C 1
ATOM 11081 O O . GLU C 1 167 ? -18.65845 -29.34361 24.32110 1.000 20.45731 201 GLU C O 1
ATOM 11093 N N . SER C 1 168 ? -18.37053 -29.33308 22.10528 1.000 17.55471 202 SER C N 1
ATOM 11094 C CA . SER C 1 168 ? -19.72221 -29.79520 21.87900 1.000 17.41264 202 SER C CA 1
ATOM 11095 C C . SER C 1 168 ? -19.89798 -31.30343 21.94061 1.000 18.01092 202 SER C C 1
ATOM 11096 O O . SER C 1 168 ? -21.02833 -31.77550 22.13338 1.000 18.62922 202 SER C O 1
ATOM 11104 N N . GLY C 1 169 ? -18.84465 -32.05828 21.73095 1.000 16.72942 203 GLY C N 1
ATOM 11105 C CA . GLY C 1 169 ? -18.96285 -33.42319 21.28447 1.000 15.51015 203 GLY C CA 1
ATOM 11106 C C . GLY C 1 169 ? -19.29174 -33.49576 19.80224 1.000 14.85116 203 GLY C C 1
ATOM 11107 O O . GLY C 1 169 ? -19.78562 -32.54869 19.19720 1.000 15.75313 203 GLY C O 1
ATOM 11111 N N . SER C 1 170 ? -19.00199 -34.64822 19.20029 1.000 16.39870 204 SER C N 1
ATOM 11112 C CA . SER C 1 170 ? -19.58946 -34.94723 17.90088 1.000 15.54283 204 SER C CA 1
ATOM 11113 C C . SER C 1 170 ? -19.51240 -36.44304 17.62874 1.000 15.58550 204 SER C C 1
ATOM 11114 O O . SER C 1 170 ? -18.45979 -37.06437 17.81989 1.000 16.79671 204 SER C O 1
ATOM 11122 N N . GLY C 1 171 ? -20.61763 -37.00510 17.14318 1.000 17.23471 205 GLY C N 1
ATOM 11123 C CA . GLY C 1 171 ? -20.56415 -38.32726 16.55808 1.000 16.80903 205 GLY C CA 1
ATOM 11124 C C . GLY C 1 171 ? -19.55890 -38.38986 15.42140 1.000 17.18677 205 GLY C C 1
ATOM 11125 O O . GLY C 1 171 ? -19.18774 -37.37038 14.82376 1.000 18.10439 205 GLY C O 1
ATOM 11129 N N . PHE C 1 172 ? -19.06924 -39.61072 15.18188 1.000 16.36882 206 PHE C N 1
ATOM 11130 C CA . PHE C 1 172 ? -18.19887 -39.97695 14.05509 1.000 18.13347 206 PHE C CA 1
ATOM 11131 C C . PHE C 1 172 ? -16.74617 -39.53249 14.21141 1.000 18.12872 206 PHE C C 1
ATOM 11132 O O . PHE C 1 172 ? -15.86641 -40.04983 13.51366 1.000 20.01584 206 PHE C O 1
ATOM 11149 N N . VAL C 1 173 ? -16.47790 -38.58217 15.09226 1.000 19.17135 207 VAL C N 1
ATOM 11150 C CA . VAL C 1 173 ? -15.11790 -38.17562 15.45214 1.000 18.31725 207 VAL C CA 1
ATOM 11151 C C . VAL C 1 173 ? -14.97830 -38.28517 16.96688 1.000 19.21197 207 VAL C C 1
ATOM 11152 O O . VAL C 1 173 ? -14.34407 -37.44231 17.61576 1.000 18.85670 207 VAL C O 1
ATOM 11165 N N . MET C 1 174 ? -15.57062 -39.31574 17.56073 1.000 19.55432 208 MET C N 1
ATOM 11166 C CA . MET C 1 174 ? -15.74601 -39.35090 19.00395 1.000 17.79727 208 MET C CA 1
ATOM 11167 C C . MET C 1 174 ? -14.41892 -39.43326 19.77353 1.000 18.22267 208 MET C C 1
ATOM 11168 O O . MET C 1 174 ? -14.23751 -38.71505 20.76757 1.000 17.13565 208 MET C O 1
ATOM 11182 N N . PRO C 1 175 ? -13.46847 -40.27803 19.35812 1.000 18.67944 209 PRO C N 1
ATOM 11183 C CA . PRO C 1 175 ? -12.18059 -40.29147 20.08051 1.000 18.02518 209 PRO C CA 1
ATOM 11184 C C . PRO C 1 175 ? -11.45067 -38.96273 20.00560 1.000 17.44574 209 PRO C C 1
ATOM 11185 O O . PRO C 1 175 ? -10.88293 -38.50246 21.00227 1.000 17.18765 209 PRO C O 1
ATOM 11196 N N . SER C 1 176 ? -11.45042 -38.32847 18.82800 1.000 18.31687 210 SER C N 1
ATOM 11197 C CA . SER C 1 176 ? -10.82672 -37.01840 18.69739 1.000 17.09685 210 SER C CA 1
ATOM 11198 C C . SER C 1 176 ? -11.52133 -35.98620 19.57155 1.000 15.87204 210 SER C C 1
ATOM 11199 O O . SER C 1 176 ? -10.86904 -35.20524 20.27027 1.000 16.76643 210 SER C O 1
ATOM 11207 N N . SER C 1 177 ? -12.85172 -35.99125 19.57101 1.000 16.19314 211 SER C N 1
ATOM 11208 C CA . SER C 1 177 ? -13.59534 -35.07159 20.41387 1.000 15.31837 211 SER C CA 1
ATOM 11209 C C . SER C 1 177 ? -13.20128 -35.24473 21.87440 1.000 14.52046 211 SER C C 1
ATOM 11210 O O . SER C 1 177 ? -12.93853 -34.26173 22.58715 1.000 15.61959 211 SER C O 1
ATOM 11218 N N . SER C 1 178 ? -13.11442 -36.50310 22.32355 1.000 14.84116 212 SER C N 1
ATOM 11219 C CA . SER C 1 178 ? -12.79663 -36.77670 23.71599 1.000 15.24603 212 SER C CA 1
ATOM 11220 C C . SER C 1 178 ? -11.38652 -36.31998 24.06368 1.000 16.29032 212 SER C C 1
ATOM 11221 O O . SER C 1 178 ? -11.16865 -35.64675 25.07428 1.000 15.85550 212 SER C O 1
ATOM 11229 N N . ALA C 1 179 ? -10.40938 -36.70123 23.23938 1.000 15.60439 213 ALA C N 1
ATOM 11230 C CA . ALA C 1 179 ? -9.02651 -36.34957 23.52204 1.000 15.45499 213 ALA C CA 1
ATOM 11231 C C . ALA C 1 179 ? -8.83043 -34.84118 23.47942 1.000 14.71716 213 ALA C C 1
ATOM 11232 O O . ALA C 1 179 ? -8.15086 -34.26612 24.33279 1.000 16.46485 213 ALA C O 1
ATOM 11239 N N . LYS C 1 180 ? -9.42541 -34.18508 22.48028 1.000 15.11378 214 LYS C N 1
ATOM 11240 C CA . LYS C 1 180 ? -9.27417 -32.73817 22.35363 1.000 15.27539 214 LYS C CA 1
ATOM 11241 C C . LYS C 1 180 ? -9.96308 -31.99742 23.49295 1.000 14.02357 214 LYS C C 1
ATOM 11242 O O . LYS C 1 180 ? -9.46896 -30.96168 23.94692 1.000 14.86264 214 LYS C O 1
ATOM 11261 N N . SER C 1 181 ? -11.11024 -32.49759 23.96522 1.000 15.32351 215 SER C N 1
ATOM 11262 C CA . SER C 1 181 ? -11.73238 -31.88874 25.13809 1.000 14.17187 215 SER C CA 1
ATOM 11263 C C . SER C 1 181 ? -10.82402 -32.01813 26.35336 1.000 14.65491 215 SER C C 1
ATOM 11264 O O . SER C 1 181 ? -10.67114 -31.07881 27.13478 1.000 14.88549 215 SER C O 1
ATOM 11272 N N . GLY C 1 182 ? -10.15415 -33.16039 26.49281 1.000 14.19838 216 GLY C N 1
ATOM 11273 C CA . GLY C 1 182 ? -9.16604 -33.30322 27.55743 1.000 14.45903 216 GLY C CA 1
ATOM 11274 C C . GLY C 1 182 ? -8.04805 -32.27938 27.44914 1.000 15.49686 216 GLY C C 1
ATOM 11275 O O . GLY C 1 182 ? -7.57376 -31.74839 28.45536 1.000 15.38791 216 GLY C O 1
ATOM 11279 N N . VAL C 1 183 ? -7.61598 -31.97897 26.22223 1.000 14.49271 217 VAL C N 1
ATOM 11280 C CA . VAL C 1 183 ? -6.58260 -30.96289 26.02652 1.000 14.30407 217 VAL C CA 1
ATOM 11281 C C . VAL C 1 183 ? -7.08327 -29.58896 26.45404 1.000 14.70873 217 VAL C C 1
ATOM 11282 O O . VAL C 1 183 ? -6.34144 -28.79686 27.05540 1.000 14.54986 217 VAL C O 1
ATOM 11295 N N . GLU C 1 184 ? -8.34629 -29.27736 26.15479 1.000 14.98363 218 GLU C N 1
ATOM 11296 C CA . GLU C 1 184 ? -8.90482 -28.00829 26.60765 1.000 13.92745 218 GLU C CA 1
ATOM 11297 C C . GLU C 1 184 ? -8.88294 -27.90212 28.12468 1.000 13.23342 218 GLU C C 1
ATOM 11298 O O . GLU C 1 184 ? -8.45896 -26.87942 28.68270 1.000 15.15906 218 GLU C O 1
ATOM 11310 N N . ALA C 1 185 ? -9.36434 -28.93303 28.80746 1.000 13.29617 219 ALA C N 1
ATOM 11311 C CA . ALA C 1 185 ? -9.37823 -28.89707 30.26491 1.000 13.90554 219 ALA C CA 1
ATOM 11312 C C . ALA C 1 185 ? -7.96852 -28.76967 30.81825 1.000 14.16216 219 ALA C C 1
ATOM 11313 O O . ALA C 1 185 ? -7.75212 -28.04224 31.79784 1.000 14.74598 219 ALA C O 1
ATOM 11320 N N . MET C 1 186 ? -7.01242 -29.49637 30.22606 1.000 14.86824 220 MET C N 1
ATOM 11321 C CA . MET C 1 186 ? -5.62387 -29.39786 30.65292 1.000 14.46252 220 MET C CA 1
ATOM 11322 C C . MET C 1 186 ? -5.13907 -27.95718 30.58187 1.000 14.75740 220 MET C C 1
ATOM 11323 O O . MET C 1 186 ? -4.46791 -27.46264 31.49713 1.000 15.74587 220 MET C O 1
ATOM 11337 N N . ASN C 1 187 ? -5.40663 -27.28219 29.47133 1.000 14.01731 221 ASN C N 1
ATOM 11338 C CA . ASN C 1 187 ? -4.87251 -25.93347 29.30834 1.000 14.87682 221 ASN C CA 1
ATOM 11339 C C . ASN C 1 187 ? -5.56169 -24.92242 30.20797 1.000 14.74222 221 ASN C C 1
ATOM 11340 O O . ASN C 1 187 ? -4.90202 -24.02362 30.73251 1.000 15.50636 221 ASN C O 1
ATOM 11351 N N . LYS C 1 188 ? -6.87064 -25.05704 30.42754 1.000 13.91446 222 LYS C N 1
ATOM 11352 C CA . LYS C 1 188 ? -7.55799 -24.20053 31.40378 1.000 13.96676 222 LYS C CA 1
ATOM 11353 C C . LYS C 1 188 ? -7.00322 -24.42053 32.80677 1.000 15.02877 222 LYS C C 1
ATOM 11354 O O . LYS C 1 188 ? -6.86001 -23.47731 33.59501 1.000 16.05262 222 LYS C O 1
ATOM 11373 N N . SER C 1 189 ? -6.68705 -25.67243 33.13854 1.000 14.37813 223 SER C N 1
ATOM 11374 C CA . SER C 1 189 ? -6.13778 -26.01722 34.43856 1.000 15.00581 223 SER C CA 1
ATOM 11375 C C . SER C 1 189 ? -4.79074 -25.34606 34.64004 1.000 15.26826 223 SER C C 1
ATOM 11376 O O . SER C 1 189 ? -4.52047 -24.75909 35.69281 1.000 16.59968 223 SER C O 1
ATOM 11384 N N . LEU C 1 190 ? -3.91081 -25.46496 33.64303 1.000 15.37466 224 LEU C N 1
ATOM 11385 C CA . LEU C 1 190 ? -2.56697 -24.92693 33.78042 1.000 15.23815 224 LEU C CA 1
ATOM 11386 C C . LEU C 1 190 ? -2.56134 -23.40549 33.70199 1.000 15.81530 224 LEU C C 1
ATOM 11387 O O . LEU C 1 190 ? -1.71391 -22.77892 34.34411 1.000 16.84463 224 LEU C O 1
ATOM 11403 N N . ALA C 1 191 ? -3.47273 -22.79351 32.94026 1.000 16.11293 225 ALA C N 1
ATOM 11404 C CA . ALA C 1 191 ? -3.61098 -21.34196 32.97866 1.000 16.09963 225 ALA C CA 1
ATOM 11405 C C . ALA C 1 191 ? -3.84256 -20.87984 34.41095 1.000 18.09326 225 ALA C C 1
ATOM 11406 O O . ALA C 1 191 ? -3.23510 -19.90620 34.86964 1.000 19.97561 225 ALA C O 1
ATOM 11413 N N . ALA C 1 192 ? -4.68970 -21.59346 35.15108 1.000 15.21480 226 ALA C N 1
ATOM 11414 C CA . ALA C 1 192 ? -4.98422 -21.22324 36.52822 1.000 16.59175 226 ALA C CA 1
ATOM 11415 C C . ALA C 1 192 ? -3.86833 -21.59978 37.48841 1.000 20.30371 226 ALA C C 1
ATOM 11416 O O . ALA C 1 192 ? -3.66289 -20.91245 38.49132 1.000 23.09739 226 ALA C O 1
ATOM 11423 N N . GLU C 1 193 ? -3.17290 -22.70226 37.23592 1.000 16.36173 227 GLU C N 1
ATOM 11424 C CA . GLU C 1 193 ? -2.21519 -23.20353 38.19496 1.000 17.01865 227 GLU C CA 1
ATOM 11425 C C . GLU C 1 193 ? -0.83381 -22.58639 38.04761 1.000 17.47666 227 GLU C C 1
ATOM 11426 O O . GLU C 1 193 ? -0.11923 -22.41856 39.05157 1.000 18.94945 227 GLU C O 1
ATOM 11438 N N . TRP C 1 194 ? -0.43540 -22.22763 36.82914 1.000 17.47561 228 TRP C N 1
ATOM 11439 C CA . TRP C 1 194 ? 0.96733 -21.92136 36.53552 1.000 17.47230 228 TRP C CA 1
ATOM 11440 C C . TRP C 1 194 ? 1.23080 -20.45417 36.23771 1.000 18.92139 228 TRP C C 1
ATOM 11441 O O . TRP C 1 194 ? 2.32401 -20.11111 35.75842 1.000 18.90706 228 TRP C O 1
ATOM 11462 N N . GLY C 1 195 ? 0.27303 -19.57276 36.54700 1.000 22.95800 229 GLY C N 1
ATOM 11463 C CA . GLY C 1 195 ? 0.53710 -18.14963 36.38898 1.000 23.90587 229 GLY C CA 1
ATOM 11464 C C . GLY C 1 195 ? 1.73459 -17.70448 37.20384 1.000 21.31716 229 GLY C C 1
ATOM 11465 O O . GLY C 1 195 ? 2.51353 -16.85646 36.75833 1.000 21.49240 229 GLY C O 1
ATOM 11469 N N . ARG C 1 196 ? 1.89700 -18.26033 38.40570 1.000 21.12365 230 ARG C N 1
ATOM 11470 C CA . ARG C 1 196 ? 2.99513 -17.85483 39.26517 1.000 23.56125 230 ARG C CA 1
ATOM 11471 C C . ARG C 1 196 ? 4.34434 -18.18118 38.64970 1.000 21.69922 230 ARG C C 1
ATOM 11472 O O . ARG C 1 196 ? 5.37106 -17.65515 39.09987 1.000 24.28332 230 ARG C O 1
ATOM 11493 N N . TYR C 1 197 ? 4.36220 -19.06908 37.65610 1.000 18.76334 231 TYR C N 1
ATOM 11494 C CA . TYR C 1 197 ? 5.56656 -19.46219 36.95113 1.000 18.51822 231 TYR C CA 1
ATOM 11495 C C . TYR C 1 197 ? 5.69050 -18.77792 35.60472 1.000 19.47927 231 TYR C C 1
ATOM 11496 O O . TYR C 1 197 ? 6.59157 -19.12530 34.83326 1.000 20.52398 231 TYR C O 1
ATOM 11514 N N . GLY C 1 198 ? 4.80937 -17.82144 35.29702 1.000 17.98980 232 GLY C N 1
ATOM 11515 C CA . GLY C 1 198 ? 4.94360 -17.06395 34.07702 1.000 17.75319 232 GLY C CA 1
ATOM 11516 C C . GLY C 1 198 ? 4.51364 -17.77170 32.82474 1.000 17.14772 232 GLY C C 1
ATOM 11517 O O . GLY C 1 198 ? 4.90239 -17.35807 31.72071 1.000 17.68687 232 GLY C O 1
ATOM 11521 N N . MET C 1 199 ? 3.72823 -18.83642 32.95521 1.000 16.34828 233 MET C N 1
ATOM 11522 C CA . MET C 1 199 ? 3.23746 -19.56890 31.79016 1.000 17.82137 233 MET C CA 1
ATOM 11523 C C . MET C 1 199 ? 1.74507 -19.30949 31.62258 1.000 17.30954 233 MET C C 1
ATOM 11524 O O . MET C 1 199 ? 0.97058 -19.46599 32.57514 1.000 18.47504 233 MET C O 1
ATOM 11538 N N . ARG C 1 200 ? 1.34936 -18.89680 30.42473 1.000 15.27305 234 ARG C N 1
ATOM 11539 C CA . ARG C 1 200 ? -0.05390 -18.69345 30.07242 1.000 15.99573 234 ARG C CA 1
ATOM 11540 C C . ARG C 1 200 ? -0.41466 -19.66769 28.95287 1.000 13.96850 234 ARG C C 1
ATOM 11541 O O . ARG C 1 200 ? 0.45563 -20.08277 28.18350 1.000 15.39372 234 ARG C O 1
ATOM 11562 N N . PHE C 1 201 ? -1.71365 -20.01625 28.87821 1.000 15.21992 235 PHE C N 1
ATOM 11563 C CA . PHE C 1 201 ? -2.19125 -21.11084 28.02765 1.000 15.61567 235 PHE C CA 1
ATOM 11564 C C . PHE C 1 201 ? -3.50654 -20.71245 27.38371 1.000 14.82447 235 PHE C C 1
ATOM 11565 O O . PHE C 1 201 ? -4.44351 -20.35209 28.09423 1.000 14.88307 235 PHE C O 1
ATOM 11582 N N . ASN C 1 202 ? -3.58216 -20.80591 26.04826 1.000 14.45241 236 ASN C N 1
ATOM 11583 C CA . ASN C 1 202 ? -4.80790 -20.51449 25.31676 1.000 14.30912 236 ASN C CA 1
ATOM 11584 C C . ASN C 1 202 ? -5.10522 -21.61674 24.30965 1.000 13.71601 236 ASN C C 1
ATOM 11585 O O . ASN C 1 202 ? -4.24335 -22.44079 23.97372 1.000 15.16867 236 ASN C O 1
ATOM 11596 N N . ILE C 1 203 ? -6.35069 -21.60529 23.83118 1.000 14.62568 237 ILE C N 1
ATOM 11597 C CA . ILE C 1 203 ? -6.88020 -22.61864 22.92872 1.000 13.85649 237 ILE C CA 1
ATOM 11598 C C . ILE C 1 203 ? -7.49656 -21.93675 21.72118 1.000 14.71750 237 ILE C C 1
ATOM 11599 O O . ILE C 1 203 ? -8.27179 -20.98862 21.87947 1.000 14.17320 237 ILE C O 1
ATOM 11615 N N . ILE C 1 204 ? -7.19329 -22.43675 20.52366 1.000 14.74872 238 ILE C N 1
ATOM 11616 C CA . ILE C 1 204 ? -7.98352 -22.10357 19.33722 1.000 13.11183 238 ILE C CA 1
ATOM 11617 C C . ILE C 1 204 ? -8.79454 -23.32632 18.93831 1.000 14.73278 238 ILE C C 1
ATOM 11618 O O . ILE C 1 204 ? -8.24855 -24.43498 18.84630 1.000 15.24637 238 ILE C O 1
ATOM 11634 N N . GLN C 1 205 ? -10.08558 -23.11817 18.66265 1.000 14.03804 239 GLN C N 1
ATOM 11635 C CA . GLN C 1 205 ? -10.98953 -24.16192 18.19107 1.000 14.11118 239 GLN C CA 1
ATOM 11636 C C . GLN C 1 205 ? -11.30139 -23.92957 16.72280 1.000 15.46838 239 GLN C C 1
ATOM 11637 O O . GLN C 1 205 ? -12.20470 -23.14036 16.40262 1.000 15.25701 239 GLN C O 1
ATOM 11651 N N . PRO C 1 206 ? -10.63313 -24.59972 15.79477 1.000 15.14970 240 PRO C N 1
ATOM 11652 C CA . PRO C 1 206 ? -10.93528 -24.36358 14.37477 1.000 15.67290 240 PRO C CA 1
ATOM 11653 C C . PRO C 1 206 ? -12.17913 -25.09196 13.89579 1.000 16.52085 240 PRO C C 1
ATOM 11654 O O . PRO C 1 206 ? -12.50711 -26.20153 14.34353 1.000 17.71060 240 PRO C O 1
ATOM 11665 N N . GLY C 1 207 ? -12.86168 -24.43715 12.94971 1.000 16.58229 241 GLY C N 1
ATOM 11666 C CA . GLY C 1 207 ? -13.75847 -25.07477 12.00963 1.000 17.50839 241 GLY C CA 1
ATOM 11667 C C . GLY C 1 207 ? -12.98243 -25.57799 10.80494 1.000 19.33034 241 GLY C C 1
ATOM 11668 O O . GLY C 1 207 ? -11.77712 -25.83133 10.89524 1.000 20.92499 241 GLY C O 1
ATOM 11672 N N . PRO C 1 208 ? -13.65007 -25.72509 9.66222 1.000 19.16776 242 PRO C N 1
ATOM 11673 C CA . PRO C 1 208 ? -13.00328 -26.36235 8.48700 1.000 20.15956 242 PRO C CA 1
ATOM 11674 C C . PRO C 1 208 ? -12.08260 -25.39385 7.76280 1.000 19.96720 242 PRO C C 1
ATOM 11675 O O . PRO C 1 208 ? -12.48576 -24.29824 7.35696 1.000 20.13337 242 PRO C O 1
ATOM 11686 N N . ILE C 1 209 ? -10.84067 -25.82610 7.58454 1.000 24.12358 243 ILE C N 1
ATOM 11687 C CA . ILE C 1 209 ? -9.79998 -25.01941 6.96245 1.000 22.96353 243 ILE C CA 1
ATOM 11688 C C . ILE C 1 209 ? -9.41119 -25.65525 5.64005 1.000 27.32405 243 ILE C C 1
ATOM 11689 O O . ILE C 1 209 ? -9.28976 -26.88264 5.52856 1.000 28.29840 243 ILE C O 1
ATOM 11705 N N . LYS C 1 210 ? -9.28617 -24.81592 4.61717 1.000 25.26123 244 LYS C N 1
ATOM 11706 C CA . LYS C 1 210 ? -8.97460 -25.28536 3.28078 1.000 30.22601 244 LYS C CA 1
ATOM 11707 C C . LYS C 1 210 ? -7.61310 -25.96569 3.26922 1.000 33.44666 244 LYS C C 1
ATOM 11708 O O . LYS C 1 210 ? -6.63093 -25.42917 3.78426 1.000 32.35215 244 LYS C O 1
ATOM 11727 N N . THR C 1 211 ? -7.55939 -27.16178 2.68993 1.000 53.85834 245 THR C N 1
ATOM 11728 C CA . THR C 1 211 ? -6.29062 -27.86918 2.52779 1.000 58.30455 245 THR C CA 1
ATOM 11729 C C . THR C 1 211 ? -6.47990 -29.16072 1.73972 1.000 65.03978 245 THR C C 1
ATOM 11730 O O . THR C 1 211 ? -6.83968 -30.19557 2.29678 1.000 73.32660 245 THR C O 1
ATOM 11741 N N . PHE C 1 224 ? -16.62925 -32.87012 -0.04630 1.000 76.25909 258 PHE C N 1
ATOM 11742 C CA . PHE C 1 224 ? -17.72220 -32.78300 0.91581 1.000 80.73189 258 PHE C CA 1
ATOM 11743 C C . PHE C 1 224 ? -17.67981 -31.46844 1.69285 1.000 78.77215 258 PHE C C 1
ATOM 11744 O O . PHE C 1 224 ? -18.21923 -31.36560 2.79472 1.000 77.95742 258 PHE C O 1
ATOM 11760 N N . GLU C 1 225 ? -17.03325 -30.46220 1.11591 1.000 64.66610 259 GLU C N 1
ATOM 11761 C CA . GLU C 1 225 ? -16.96330 -29.14191 1.72467 1.000 61.26590 259 GLU C CA 1
ATOM 11762 C C . GLU C 1 225 ? -17.98810 -28.17817 1.14282 1.000 58.92554 259 GLU C C 1
ATOM 11763 O O . GLU C 1 225 ? -18.09706 -27.04885 1.62489 1.000 56.64953 259 GLU C O 1
ATOM 11775 N N . LYS C 1 226 ? -18.73546 -28.59351 0.11680 1.000 52.39306 260 LYS C N 1
ATOM 11776 C CA . LYS C 1 226 ? -19.91224 -27.83659 -0.28870 1.000 54.31630 260 LYS C CA 1
ATOM 11777 C C . LYS C 1 226 ? -20.96225 -27.87389 0.80556 1.000 52.18804 260 LYS C C 1
ATOM 11778 O O . LYS C 1 226 ? -21.52767 -26.83949 1.18319 1.000 40.93434 260 LYS C O 1
ATOM 11797 N N . GLU C 1 227 ? -21.26575 -29.08074 1.28992 1.000 45.98933 261 GLU C N 1
ATOM 11798 C CA . GLU C 1 227 ? -22.16263 -29.22022 2.42418 1.000 45.80199 261 GLU C CA 1
ATOM 11799 C C . GLU C 1 227 ? -21.65411 -28.39817 3.58964 1.000 38.32528 261 GLU C C 1
ATOM 11800 O O . GLU C 1 227 ? -22.43512 -27.76217 4.30699 1.000 40.02797 261 GLU C O 1
ATOM 11812 N N . MET C 1 228 ? -20.33928 -28.39383 3.79274 1.000 37.32564 262 MET C N 1
ATOM 11813 C CA . MET C 1 228 ? -19.79895 -27.64524 4.91564 1.000 33.87950 262 MET C CA 1
ATOM 11814 C C . MET C 1 228 ? -19.98735 -26.15356 4.70869 1.000 31.02489 262 MET C C 1
ATOM 11815 O O . MET C 1 228 ? -20.37001 -25.44165 5.64002 1.000 30.09260 262 MET C O 1
ATOM 11829 N N . ILE C 1 229 ? -19.75145 -25.66031 3.49053 1.000 26.84998 263 ILE C N 1
ATOM 11830 C CA . ILE C 1 229 ? -19.89368 -24.22000 3.25740 1.000 26.89483 263 ILE C CA 1
ATOM 11831 C C . ILE C 1 229 ? -21.32660 -23.77120 3.53486 1.000 31.20364 263 ILE C C 1
ATOM 11832 O O . ILE C 1 229 ? -21.54946 -22.66698 4.04656 1.000 28.34480 263 ILE C O 1
ATOM 11848 N N . ASP C 1 230 ? -22.31044 -24.63252 3.28150 1.000 30.86879 264 ASP C N 1
ATOM 11849 C CA . ASP C 1 230 ? -23.69905 -24.28465 3.55281 1.000 31.02983 264 ASP C CA 1
ATOM 11850 C C . ASP C 1 230 ? -23.98756 -24.09223 5.03907 1.000 30.31526 264 ASP C C 1
ATOM 11851 O O . ASP C 1 230 ? -25.03197 -23.52744 5.38266 1.000 38.63892 264 ASP C O 1
ATOM 11860 N N . ARG C 1 231 ? -23.10500 -24.53523 5.92458 1.000 25.76411 265 ARG C N 1
ATOM 11861 C CA . ARG C 1 231 ? -23.30475 -24.35807 7.35533 1.000 26.63882 265 ARG C CA 1
ATOM 11862 C C . ARG C 1 231 ? -22.38281 -23.30495 7.94743 1.000 22.52490 265 ARG C C 1
ATOM 11863 O O . ARG C 1 231 ? -22.29520 -23.18506 9.18370 1.000 23.10958 265 ARG C O 1
ATOM 11884 N N . ILE C 1 232 ? -21.65937 -22.57010 7.10626 1.000 18.24819 266 ILE C N 1
ATOM 11885 C CA . ILE C 1 232 ? -20.69115 -21.57854 7.56025 1.000 15.91304 266 ILE C CA 1
ATOM 11886 C C . ILE C 1 232 ? -21.24784 -20.19824 7.22314 1.000 15.78269 266 ILE C C 1
ATOM 11887 O O . ILE C 1 232 ? -21.33322 -19.82522 6.03809 1.000 16.86493 266 ILE C O 1
ATOM 11903 N N . PRO C 1 233 ? -21.61427 -19.39853 8.22408 1.000 13.93964 267 PRO C N 1
ATOM 11904 C CA . PRO C 1 233 ? -22.15447 -18.05442 7.93443 1.000 14.57950 267 PRO C CA 1
ATOM 11905 C C . PRO C 1 233 ? -21.25974 -17.20929 7.05696 1.000 15.25494 267 PRO C C 1
ATOM 11906 O O . PRO C 1 233 ? -21.77133 -16.46730 6.21023 1.000 15.75327 267 PRO C O 1
ATOM 11917 N N . CYS C 1 234 ? -19.93839 -17.31744 7.19736 1.000 14.57247 268 CYS C N 1
ATOM 11918 C CA . CYS C 1 234 ? -19.04379 -16.52381 6.36036 1.000 15.06385 268 CYS C CA 1
ATOM 11919 C C . CYS C 1 234 ? -18.95038 -17.03055 4.92239 1.000 15.18516 268 CYS C C 1
ATOM 11920 O O . CYS C 1 234 ? -18.36869 -16.33957 4.07513 1.000 16.26280 268 CYS C O 1
ATOM 11928 N N . GLY C 1 235 ? -19.49918 -18.21317 4.62074 1.000 15.17135 269 GLY C N 1
ATOM 11929 C CA . GLY C 1 235 ? -19.68452 -18.63253 3.24811 1.000 16.07685 269 GLY C CA 1
ATOM 11930 C C . GLY C 1 235 ? -18.45677 -19.17113 2.55572 1.000 16.38381 269 GLY C C 1
ATOM 11931 O O . GLY C 1 235 ? -18.41593 -19.21092 1.31137 1.000 18.40855 269 GLY C O 1
ATOM 11935 N N . ARG C 1 236 ? -17.45668 -19.61681 3.31152 1.000 17.04632 270 ARG C N 1
ATOM 11936 C CA . ARG C 1 236 ? -16.21869 -20.14422 2.74581 1.000 16.52651 270 ARG C CA 1
ATOM 11937 C C . ARG C 1 236 ? -15.49271 -20.90261 3.84785 1.000 15.95716 270 ARG C C 1
ATOM 11938 O O . ARG C 1 236 ? -15.81132 -20.75406 5.03242 1.000 17.63455 270 ARG C O 1
ATOM 11959 N N . LEU C 1 237 ? -14.51858 -21.71194 3.45288 1.000 18.87750 271 LEU C N 1
ATOM 11960 C CA . LEU C 1 237 ? -13.63816 -22.33428 4.42017 1.000 18.67326 271 LEU C CA 1
ATOM 11961 C C . LEU C 1 237 ? -12.60283 -21.32788 4.91838 1.000 18.35631 271 LEU C C 1
ATOM 11962 O O . LEU C 1 237 ? -12.30583 -20.31490 4.26759 1.000 19.10088 271 LEU C O 1
ATOM 11978 N N . GLY C 1 238 ? -12.02419 -21.62914 6.06464 1.000 17.11903 272 GLY C N 1
ATOM 11979 C CA . GLY C 1 238 ? -10.93763 -20.83032 6.60207 1.000 17.32751 272 GLY C CA 1
ATOM 11980 C C . GLY C 1 238 ? -9.64144 -21.11868 5.88117 1.000 16.89180 272 GLY C C 1
ATOM 11981 O O . GLY C 1 238 ? -9.52127 -22.11189 5.16502 1.000 19.18842 272 GLY C O 1
ATOM 11985 N N . THR C 1 239 ? -8.65397 -20.24700 6.09323 1.000 17.09320 273 THR C N 1
ATOM 11986 C CA . THR C 1 239 ? -7.32278 -20.45279 5.53418 1.000 16.33298 273 THR C CA 1
ATOM 11987 C C . THR C 1 239 ? -6.27803 -20.62329 6.63813 1.000 17.30389 273 THR C C 1
ATOM 11988 O O . THR C 1 239 ? -6.43842 -20.13195 7.76463 1.000 17.27313 273 THR C O 1
ATOM 11999 N N . MET C 1 240 ? -5.20326 -21.34411 6.30982 1.000 18.85110 274 MET C N 1
ATOM 12000 C CA . MET C 1 240 ? -4.12666 -21.57615 7.26179 1.000 17.96257 274 MET C CA 1
ATOM 12001 C C . MET C 1 240 ? -3.41618 -20.27801 7.61232 1.000 16.59033 274 MET C C 1
ATOM 12002 O O . MET C 1 240 ? -2.96111 -20.10575 8.74466 1.000 18.78549 274 MET C O 1
ATOM 12016 N N . GLU C 1 241 ? -3.32086 -19.35126 6.65967 1.000 18.49050 275 GLU C N 1
ATOM 12017 C CA . GLU C 1 241 ? -2.68092 -18.06765 6.92864 1.000 17.43102 275 GLU C CA 1
ATOM 12018 C C . GLU C 1 241 ? -3.46412 -17.25877 7.95194 1.000 16.51181 275 GLU C C 1
ATOM 12019 O O . GLU C 1 241 ? -2.87505 -16.65781 8.86033 1.000 17.36168 275 GLU C O 1
ATOM 12031 N N . GLU C 1 242 ? -4.79055 -17.22540 7.81864 1.000 16.47761 276 GLU C N 1
ATOM 12032 C CA . GLU C 1 242 ? -5.61007 -16.54103 8.81434 1.000 16.15954 276 GLU C CA 1
ATOM 12033 C C . GLU C 1 242 ? -5.45140 -17.18580 10.18502 1.000 15.54535 276 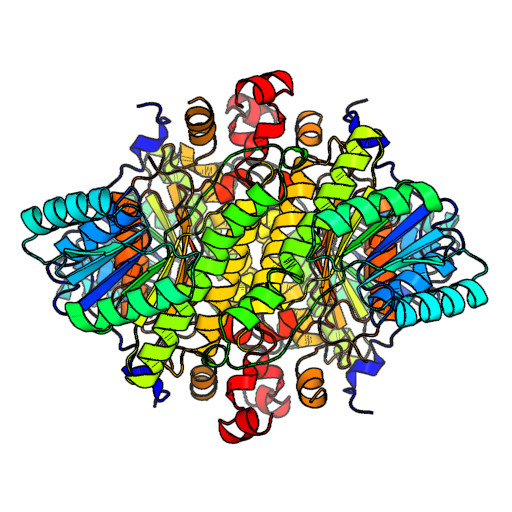GLU C C 1
ATOM 12034 O O . GLU C 1 242 ? -5.32864 -16.49439 11.20170 1.000 16.27276 276 GLU C O 1
ATOM 12046 N N . LEU C 1 243 ? -5.44475 -18.51973 10.23396 1.000 15.62239 277 LEU C N 1
ATOM 12047 C CA . LEU C 1 243 ? -5.22021 -19.20771 11.49938 1.000 15.64020 277 LEU C CA 1
ATOM 12048 C C . LEU C 1 243 ? -3.86816 -18.82273 12.07369 1.000 15.28181 277 LEU C C 1
ATOM 12049 O O . LEU C 1 243 ? -3.75435 -18.53666 13.27236 1.000 16.06895 277 LEU C O 1
ATOM 12065 N N . ALA C 1 244 ? -2.83987 -18.76136 11.22434 1.000 15.69814 278 ALA C N 1
ATOM 12066 C CA . ALA C 1 244 ? -1.50954 -18.38456 11.69276 1.000 15.96819 278 ALA C CA 1
ATOM 12067 C C . ALA C 1 244 ? -1.46092 -16.95331 12.22619 1.000 15.89080 278 ALA C C 1
ATOM 12068 O O . ALA C 1 244 ? -0.72742 -16.66859 13.17418 1.000 16.42603 278 ALA C O 1
ATOM 12075 N N . ASN C 1 245 ? -2.20977 -16.02322 11.62918 1.000 15.87658 279 ASN C N 1
ATOM 12076 C CA . ASN C 1 245 ? -2.26869 -14.67884 12.20613 1.000 16.57847 279 ASN C CA 1
ATOM 12077 C C . ASN C 1 245 ? -2.86521 -14.70546 13.61774 1.000 15.90076 279 ASN C C 1
ATOM 12078 O O . ASN C 1 245 ? -2.37268 -14.03562 14.53129 1.000 17.35565 279 ASN C O 1
ATOM 12089 N N . LEU C 1 246 ? -3.96423 -15.43503 13.79763 1.000 14.52007 280 LEU C N 1
ATOM 12090 C CA . LEU C 1 246 ? -4.57150 -15.55189 15.11989 1.000 14.72324 280 LEU C CA 1
ATOM 12091 C C . LEU C 1 246 ? -3.60028 -16.20468 16.10178 1.000 14.23089 280 LEU C C 1
ATOM 12092 O O . LEU C 1 246 ? -3.42840 -15.73618 17.23929 1.000 15.55551 280 LEU C O 1
ATOM 12108 N N . ALA C 1 247 ? -2.94053 -17.27914 15.67449 1.000 14.66195 281 ALA C N 1
ATOM 12109 C CA . ALA C 1 247 ? -2.03076 -17.99707 16.56567 1.000 15.76439 281 ALA C CA 1
ATOM 12110 C C . ALA C 1 247 ? -0.83414 -17.13312 16.94904 1.000 15.10171 281 ALA C C 1
ATOM 12111 O O . ALA C 1 247 ? -0.42875 -17.09273 18.11282 1.000 16.35041 281 ALA C O 1
ATOM 12118 N N . THR C 1 248 ? -0.21622 -16.46425 15.97171 1.000 15.67800 282 THR C N 1
ATOM 12119 C CA . THR C 1 248 ? 0.93488 -15.62276 16.29699 1.000 17.53613 282 THR C CA 1
ATOM 12120 C C . THR C 1 248 ? 0.52543 -14.48012 17.22306 1.000 16.10073 282 THR C C 1
ATOM 12121 O O . THR C 1 248 ? 1.28148 -14.11743 18.12719 1.000 16.64953 282 THR C O 1
ATOM 12132 N N . PHE C 1 249 ? -0.65922 -13.89305 17.02029 1.000 15.38975 283 PHE C N 1
ATOM 12133 C CA . PHE C 1 249 ? -1.12335 -12.87272 17.96391 1.000 15.37835 283 PHE C CA 1
ATOM 12134 C C . PHE C 1 249 ? -1.18159 -13.43220 19.38415 1.000 14.61045 283 PHE C C 1
ATOM 12135 O O . PHE C 1 249 ? -0.60551 -12.87041 20.31442 1.000 14.83863 283 PHE C O 1
ATOM 12152 N N . LEU C 1 250 ? -1.85144 -14.57180 19.55910 1.000 14.61946 284 LEU C N 1
ATOM 12153 C CA . LEU C 1 250 ? -2.01054 -15.13594 20.89938 1.000 14.92703 284 LEU C CA 1
ATOM 12154 C C . LEU C 1 250 ? -0.68003 -15.50748 21.53926 1.000 16.56774 284 LEU C C 1
ATOM 12155 O O . LEU C 1 250 ? -0.56166 -15.50674 22.77100 1.000 17.99338 284 LEU C O 1
ATOM 12171 N N . CYS C 1 251 ? 0.31384 -15.87167 20.74541 1.000 15.30649 285 CYS C N 1
ATOM 12172 C CA . CYS C 1 251 ? 1.62924 -16.24700 21.24885 1.000 16.47351 285 CYS C CA 1
ATOM 12173 C C . CYS C 1 251 ? 2.57056 -15.06340 21.36714 1.000 16.29943 285 CYS C C 1
ATOM 12174 O O . CYS C 1 251 ? 3.72157 -15.25553 21.79747 1.000 17.59438 285 CYS C O 1
ATOM 12182 N N . SER C 1 252 ? 2.12830 -13.86151 21.01034 1.000 16.02301 286 SER C N 1
ATOM 12183 C CA . SER C 1 252 ? 2.95738 -12.66836 21.04148 1.000 16.19829 286 SER C CA 1
ATOM 12184 C C . SER C 1 252 ? 2.77782 -11.89655 22.34410 1.000 16.00173 286 SER C C 1
ATOM 12185 O O . SER C 1 252 ? 1.79269 -12.05860 23.06652 1.000 16.41825 286 SER C O 1
ATOM 12193 N N . ASP C 1 253 ? 3.73649 -11.00864 22.61713 1.000 16.63352 287 ASP C N 1
ATOM 12194 C CA . ASP C 1 253 ? 3.66365 -10.19244 23.82597 1.000 17.51642 287 ASP C CA 1
ATOM 12195 C C . ASP C 1 253 ? 2.50092 -9.20825 23.80464 1.000 16.11464 287 ASP C C 1
ATOM 12196 O O . ASP C 1 253 ? 2.13957 -8.68822 24.85690 1.000 15.91548 287 ASP C O 1
ATOM 12205 N N . TYR C 1 254 ? 1.91706 -8.91700 22.63564 1.000 16.34181 288 TYR C N 1
ATOM 12206 C CA . TYR C 1 254 ? 0.70724 -8.10044 22.57984 1.000 15.41304 288 TYR C CA 1
ATOM 12207 C C . TYR C 1 254 ? -0.47037 -8.76710 23.29089 1.000 16.36916 288 TYR C C 1
ATOM 12208 O O . TYR C 1 254 ? -1.45027 -8.08289 23.62693 1.000 16.23540 288 TYR C O 1
ATOM 12226 N N . ALA C 1 255 ? -0.39225 -10.07911 23.50534 1.000 15.10953 289 ALA C N 1
ATOM 12227 C CA . ALA C 1 255 ? -1.41730 -10.89371 24.14621 1.000 14.67400 289 ALA C CA 1
ATOM 12228 C C . ALA C 1 255 ? -0.97470 -11.39736 25.51456 1.000 15.44304 289 ALA C C 1
ATOM 12229 O O . ALA C 1 255 ? -1.47599 -12.40268 25.99261 1.000 15.24712 289 ALA C O 1
ATOM 12236 N N . SER C 1 256 ? -0.05172 -10.67141 26.16235 1.000 15.17811 290 SER C N 1
ATOM 12237 C CA . SER C 1 256 ? 0.50948 -11.11531 27.43364 1.000 14.51243 290 SER C CA 1
ATOM 12238 C C . SER C 1 256 ? -0.49924 -11.17859 28.57928 1.000 15.45636 290 SER C C 1
ATOM 12239 O O . SER C 1 256 ? -0.17990 -11.79824 29.60089 1.000 16.99834 290 SER C O 1
ATOM 12247 N N . TRP C 1 257 ? -1.69864 -10.60416 28.42994 1.000 14.35758 291 TRP C N 1
ATOM 12248 C CA . TRP C 1 257 ? -2.75573 -10.69017 29.42535 1.000 13.70752 291 TRP C CA 1
ATOM 12249 C C . TRP C 1 257 ? -3.88926 -11.58971 28.96598 1.000 14.55857 291 TRP C C 1
ATOM 12250 O O . TRP C 1 257 ? -4.93209 -11.64040 29.63084 1.000 16.09166 291 TRP C O 1
ATOM 12271 N N . ILE C 1 258 ? -3.70328 -12.33047 27.86992 1.000 15.08731 292 ILE C N 1
ATOM 12272 C CA . ILE C 1 258 ? -4.69457 -13.29167 27.37902 1.000 13.90008 292 ILE C CA 1
ATOM 12273 C C . ILE C 1 258 ? -4.24431 -14.66374 27.85875 1.000 14.36461 292 ILE C C 1
ATOM 12274 O O . ILE C 1 258 ? -3.15800 -15.13524 27.51122 1.000 13.96319 292 ILE C O 1
ATOM 12290 N N . ASN C 1 259 ? -5.06872 -15.28886 28.69311 1.000 13.79251 293 ASN C N 1
ATOM 12291 C CA . ASN C 1 259 ? -4.68516 -16.50254 29.40899 1.000 13.65244 293 ASN C CA 1
ATOM 12292 C C . ASN C 1 259 ? -5.95755 -17.24740 29.78687 1.000 14.20841 293 ASN C C 1
ATOM 12293 O O . ASN C 1 259 ? -6.89062 -16.65179 30.34826 1.000 14.57544 293 ASN C O 1
ATOM 12304 N N . GLY C 1 260 ? -6.00337 -18.52918 29.43958 1.000 14.02559 294 GLY C N 1
ATOM 12305 C CA . GLY C 1 260 ? -7.18456 -19.33217 29.65899 1.000 15.92294 294 GLY C CA 1
ATOM 12306 C C . GLY C 1 260 ? -8.28810 -19.08323 28.67327 1.000 16.08208 294 GLY C C 1
ATOM 12307 O O . GLY C 1 260 ? -9.42872 -19.51859 28.91032 1.000 18.88591 294 GLY C O 1
ATOM 12311 N N . ALA C 1 261 ? -8.01180 -18.38615 27.58292 1.000 15.15445 295 ALA C N 1
ATOM 12312 C CA . ALA C 1 261 ? -9.01998 -18.10637 26.58095 1.000 14.50343 295 ALA C CA 1
ATOM 12313 C C . ALA C 1 261 ? -9.20461 -19.27646 25.62543 1.000 13.99239 295 ALA C C 1
ATOM 12314 O O . ALA C 1 261 ? -8.27869 -20.04199 25.34151 1.000 15.24750 295 ALA C O 1
ATOM 12321 N N . VAL C 1 262 ? -10.42264 -19.39143 25.11537 1.000 15.10817 296 VAL C N 1
ATOM 12322 C CA . VAL C 1 262 ? -10.81226 -20.39650 24.13948 1.000 17.52967 296 VAL C CA 1
ATOM 12323 C C . VAL C 1 262 ? -11.47203 -19.64626 23.00204 1.000 19.56471 296 VAL C C 1
ATOM 12324 O O . VAL C 1 262 ? -12.50655 -19.00640 23.20792 1.000 23.11307 296 VAL C O 1
ATOM 12337 N N . ILE C 1 263 ? -10.87017 -19.68524 21.81032 1.000 14.17468 297 ILE C N 1
ATOM 12338 C CA . ILE C 1 263 ? -11.28257 -18.83043 20.69954 1.000 16.21994 297 ILE C CA 1
ATOM 12339 C C . ILE C 1 263 ? -11.73198 -19.69264 19.53249 1.000 15.12184 297 ILE C C 1
ATOM 12340 O O . ILE C 1 263 ? -10.91581 -20.42135 18.94986 1.000 14.55684 297 ILE C O 1
ATOM 12356 N N . ARG C 1 264 ? -13.01149 -19.57570 19.16728 1.000 13.81031 298 ARG C N 1
ATOM 12357 C CA . ARG C 1 264 ? -13.49503 -20.21625 17.95393 1.000 14.52234 298 ARG C CA 1
ATOM 12358 C C . ARG C 1 264 ? -12.97954 -19.48809 16.71585 1.000 14.10709 298 ARG C C 1
ATOM 12359 O O . ARG C 1 264 ? -13.12564 -18.26370 16.58415 1.000 14.45980 298 ARG C O 1
ATOM 12380 N N . PHE C 1 265 ? -12.42918 -20.26784 15.79139 1.000 13.78841 299 PHE C N 1
ATOM 12381 C CA . PHE C 1 265 ? -11.94573 -19.81847 14.49032 1.000 13.81698 299 PHE C CA 1
ATOM 12382 C C . PHE C 1 265 ? -12.65738 -20.67841 13.46928 1.000 13.21294 299 PHE C C 1
ATOM 12383 O O . PHE C 1 265 ? -12.15722 -21.73760 13.08315 1.000 13.96428 299 PHE C O 1
ATOM 12400 N N . ASP C 1 266 ? -13.87462 -20.23237 13.06651 1.000 13.72177 300 ASP C N 1
ATOM 12401 C CA . ASP C 1 266 ? -14.78780 -21.14972 12.39749 1.000 13.87456 300 ASP C CA 1
ATOM 12402 C C . ASP C 1 266 ? -15.76428 -20.50148 11.42901 1.000 15.18207 300 ASP C C 1
ATOM 12403 O O . ASP C 1 266 ? -16.69205 -21.19179 10.98255 1.000 14.73737 300 ASP C O 1
ATOM 12412 N N . GLY C 1 267 ? -15.61143 -19.22011 11.10492 1.000 13.26491 301 GLY C N 1
ATOM 12413 C CA . GLY C 1 267 ? -16.52869 -18.58730 10.16844 1.000 14.70540 301 GLY C CA 1
ATOM 12414 C C . GLY C 1 267 ? -17.93567 -18.48403 10.67031 1.000 14.92527 301 GLY C C 1
ATOM 12415 O O . GLY C 1 267 ? -18.84496 -18.17099 9.87972 1.000 14.64467 301 GLY C O 1
ATOM 12419 N N . GLY C 1 268 ? -18.15939 -18.72868 11.95392 1.000 13.87228 302 GLY C N 1
ATOM 12420 C CA . GLY C 1 268 ? -19.48669 -18.81827 12.53038 1.000 14.00263 302 GLY C CA 1
ATOM 12421 C C . GLY C 1 268 ? -20.10425 -20.19939 12.51677 1.000 13.41719 302 GLY C C 1
ATOM 12422 O O . GLY C 1 268 ? -21.27415 -20.34617 12.89779 1.000 13.98701 302 GLY C O 1
ATOM 12426 N N . GLU C 1 269 ? -19.36653 -21.22199 12.12339 1.000 13.66186 303 GLU C N 1
ATOM 12427 C CA . GLU C 1 269 ? -19.98921 -22.52857 11.97516 1.000 14.41036 303 GLU C CA 1
ATOM 12428 C C . GLU C 1 269 ? -20.62722 -23.01568 13.27959 1.000 14.18185 303 GLU C C 1
ATOM 12429 O O . GLU C 1 269 ? -21.75361 -23.52526 13.27210 1.000 15.07148 303 GLU C O 1
ATOM 12441 N N . GLU C 1 270 ? -19.92366 -22.89594 14.41261 1.000 14.62392 304 GLU C N 1
ATOM 12442 C CA . GLU C 1 270 ? -20.46819 -23.49007 15.63694 1.000 13.84074 304 GLU C CA 1
ATOM 12443 C C . GLU C 1 270 ? -21.74223 -22.78479 16.09286 1.000 13.23086 304 GLU C C 1
ATOM 12444 O O . GLU C 1 270 ? -22.70097 -23.45141 16.51971 1.000 15.05390 304 GLU C O 1
ATOM 12456 N N . VAL C 1 271 ? -21.78497 -21.45095 16.03039 1.000 13.94954 305 VAL C N 1
ATOM 12457 C CA . VAL C 1 271 ? -23.02555 -20.77804 16.42464 1.000 14.92555 305 VAL C CA 1
ATOM 12458 C C . VAL C 1 271 ? -24.15590 -21.14717 15.46607 1.000 14.72029 305 VAL C C 1
ATOM 12459 O O . VAL C 1 271 ? -25.31553 -21.30576 15.88422 1.000 16.82366 305 VAL C O 1
ATOM 12472 N N . PHE C 1 272 ? -23.84288 -21.29660 14.17698 1.000 13.61453 306 PHE C N 1
ATOM 12473 C CA . PHE C 1 272 ? -24.85796 -21.71049 13.21518 1.000 13.82916 306 PHE C CA 1
ATOM 12474 C C . PHE C 1 272 ? -25.38448 -23.09727 13.57787 1.000 14.59369 306 PHE C C 1
ATOM 12475 O O . PHE C 1 272 ? -26.59399 -23.31560 13.69291 1.000 16.37673 306 PHE C O 1
ATOM 12492 N N . LEU C 1 273 ? -24.47503 -24.05182 13.76426 1.000 12.96088 307 LEU C N 1
ATOM 12493 C CA . LEU C 1 273 ? -24.87530 -25.42534 14.04417 1.000 15.54289 307 LEU C CA 1
ATOM 12494 C C . LEU C 1 273 ? -25.71093 -25.50516 15.31541 1.000 16.34363 307 LEU C C 1
ATOM 12495 O O . LEU C 1 273 ? -26.72043 -26.22658 15.36456 1.000 16.03013 307 LEU C O 1
ATOM 12511 N N . SER C 1 274 ? -25.29192 -24.78930 16.35201 1.000 14.12584 308 SER C N 1
ATOM 12512 C CA . SER C 1 274 ? -25.84247 -24.97954 17.67946 1.000 14.10708 308 SER C CA 1
ATOM 12513 C C . SER C 1 274 ? -27.18013 -24.30166 17.89675 1.000 16.78244 308 SER C C 1
ATOM 12514 O O . SER C 1 274 ? -27.83614 -24.62674 18.89914 1.000 18.95785 308 SER C O 1
ATOM 12522 N N . GLY C 1 275 ? -27.59070 -23.37848 17.03733 1.000 16.22961 309 GLY C N 1
ATOM 12523 C CA . GLY C 1 275 ? -28.82794 -22.64318 17.25887 1.000 16.05712 309 GLY C CA 1
ATOM 12524 C C . GLY C 1 275 ? -30.05120 -23.38020 16.72937 1.000 16.27502 309 GLY C C 1
ATOM 12525 O O . GLY C 1 275 ? -30.13458 -23.66720 15.52990 1.000 17.20204 309 GLY C O 1
ATOM 12529 N N . GLU C 1 276 ? -31.01898 -23.62390 17.60136 1.000 14.78144 310 GLU C N 1
ATOM 12530 C CA . GLU C 1 276 ? -32.16171 -24.47525 17.30206 1.000 14.96217 310 GLU C CA 1
ATOM 12531 C C . GLU C 1 276 ? -32.92808 -24.05631 16.04146 1.000 15.78566 310 GLU C C 1
ATOM 12532 O O . GLU C 1 276 ? -33.42581 -24.92077 15.31173 1.000 16.97303 310 GLU C O 1
ATOM 12544 N N . PHE C 1 277 ? -33.06810 -22.75956 15.77856 1.000 15.66122 311 PHE C N 1
ATOM 12545 C CA . PHE C 1 277 ? -33.87713 -22.31112 14.64805 1.000 18.22152 311 PHE C CA 1
ATOM 12546 C C . PHE C 1 277 ? -33.05312 -21.76902 13.49167 1.000 17.30744 311 PHE C C 1
ATOM 12547 O O . PHE C 1 277 ? -33.62640 -21.18571 12.56041 1.000 18.14951 311 PHE C O 1
ATOM 12564 N N . ASN C 1 278 ? -31.73575 -21.97640 13.50750 1.000 16.42653 312 ASN C N 1
ATOM 12565 C CA . ASN C 1 278 ? -30.91343 -21.43286 12.42256 1.000 17.11756 312 ASN C CA 1
ATOM 12566 C C . ASN C 1 278 ? -31.22233 -22.04974 11.06466 1.000 17.19896 312 ASN C C 1
ATOM 12567 O O . ASN C 1 278 ? -30.97124 -21.39723 10.05341 1.000 18.61625 312 ASN C O 1
ATOM 12578 N N . SER C 1 279 ? -31.79021 -23.26064 11.02170 1.000 18.40416 313 SER C N 1
ATOM 12579 C CA . SER C 1 279 ? -32.17166 -23.85402 9.74600 1.000 19.38803 313 SER C CA 1
ATOM 12580 C C . SER C 1 279 ? -33.25967 -23.05559 9.04525 1.000 20.41571 313 SER C C 1
ATOM 12581 O O . SER C 1 279 ? -33.48263 -23.27475 7.84875 1.000 22.04365 313 SER C O 1
ATOM 12589 N N . LEU C 1 280 ? -33.92615 -22.13062 9.73913 1.000 20.28741 314 LEU C N 1
ATOM 12590 C CA . LEU C 1 280 ? -34.92487 -21.29398 9.07414 1.000 20.92872 314 LEU C CA 1
ATOM 12591 C C . LEU C 1 280 ? -34.29565 -20.28531 8.11761 1.000 20.33668 314 LEU C C 1
ATOM 12592 O O . LEU C 1 280 ? -35.02588 -19.52263 7.48839 1.000 22.94824 314 LEU C O 1
ATOM 12608 N N . LYS C 1 281 ? -32.96279 -20.28078 7.98437 1.000 19.64972 315 LYS C N 1
ATOM 12609 C CA . LYS C 1 281 ? -32.37481 -19.50718 6.89357 1.000 22.55964 315 LYS C CA 1
ATOM 12610 C C . LYS C 1 281 ? -32.95052 -19.89817 5.54438 1.000 24.28302 315 LYS C C 1
ATOM 12611 O O . LYS C 1 281 ? -32.92067 -19.10055 4.60358 1.000 24.54189 315 LYS C O 1
ATOM 12630 N N . LYS C 1 282 ? -33.49129 -21.11017 5.41355 1.000 22.77799 316 LYS C N 1
ATOM 12631 C CA . LYS C 1 282 ? -34.03485 -21.52759 4.12909 1.000 25.19415 316 LYS C CA 1
ATOM 12632 C C . LYS C 1 282 ? -35.37768 -20.89502 3.80216 1.000 26.18650 316 LYS C C 1
ATOM 12633 O O . LYS C 1 282 ? -35.80716 -20.97134 2.64682 1.000 29.96645 316 LYS C O 1
ATOM 12652 N N . VAL C 1 283 ? -36.05750 -20.28466 4.77286 1.000 25.92970 317 VAL C N 1
ATOM 12653 C CA . VAL C 1 283 ? -37.34730 -19.65601 4.50911 1.000 26.41696 317 VAL C CA 1
ATOM 12654 C C . VAL C 1 283 ? -37.10817 -18.42284 3.65395 1.000 25.13375 317 VAL C C 1
ATOM 12655 O O . VAL C 1 283 ? -36.24922 -17.58882 3.96742 1.000 26.87502 317 VAL C O 1
ATOM 12668 N N . THR C 1 284 ? -37.85606 -18.30634 2.55384 1.000 29.09102 318 THR C N 1
ATOM 12669 C CA . THR C 1 284 ? -37.60655 -17.20422 1.63620 1.000 28.03437 318 THR C CA 1
ATOM 12670 C C . THR C 1 284 ? -38.34042 -15.94481 2.07216 1.000 32.99694 318 THR C C 1
ATOM 12671 O O . THR C 1 284 ? -39.28758 -15.98101 2.86863 1.000 31.16426 318 THR C O 1
ATOM 12682 N N . LYS C 1 285 ? -37.89483 -14.81140 1.52354 1.000 33.07221 319 LYS C N 1
ATOM 12683 C CA . LYS C 1 285 ? -38.56389 -13.55440 1.80511 1.000 37.51178 319 LYS C CA 1
ATOM 12684 C C . LYS C 1 285 ? -40.04698 -13.68972 1.52462 1.000 41.17421 319 LYS C C 1
ATOM 12685 O O . LYS C 1 285 ? -40.89422 -13.23792 2.30168 1.000 33.65449 319 LYS C O 1
ATOM 12704 N N . GLU C 1 286 ? -40.36928 -14.26896 0.36855 1.000 40.77514 320 GLU C N 1
ATOM 12705 C CA . GLU C 1 286 ? -41.75918 -14.42382 -0.02916 1.000 47.49312 320 GLU C CA 1
ATOM 12706 C C . GLU C 1 286 ? -42.52581 -15.25836 0.98739 1.000 46.64098 320 GLU C C 1
ATOM 12707 O O . GLU C 1 286 ? -43.67122 -14.93697 1.32042 1.000 44.34987 320 GLU C O 1
ATOM 12719 N N . GLU C 1 287 ? -41.89158 -16.29809 1.53741 1.000 36.62436 321 GLU C N 1
ATOM 12720 C CA . GLU C 1 287 ? -42.55376 -17.13039 2.54308 1.000 35.27901 321 GLU C CA 1
ATOM 12721 C C . GLU C 1 287 ? -42.72621 -16.39834 3.87273 1.000 45.35965 321 GLU C C 1
ATOM 12722 O O . GLU C 1 287 ? -43.71763 -16.61156 4.57993 1.000 41.36994 321 GLU C O 1
ATOM 12734 N N . TRP C 1 288 ? -41.75785 -15.56395 4.26368 1.000 41.56310 322 TRP C N 1
ATOM 12735 C CA . TRP C 1 288 ? -41.96687 -14.75504 5.46113 1.000 46.09465 322 TRP C CA 1
ATOM 12736 C C . TRP C 1 288 ? -43.09789 -13.74753 5.25095 1.000 47.21925 322 TRP C C 1
ATOM 12737 O O . TRP C 1 288 ? -43.91186 -13.52974 6.15481 1.000 46.48070 322 TRP C O 1
ATOM 12758 N N . ASP C 1 289 ? -43.16259 -13.12581 4.06265 1.000 48.00851 323 ASP C N 1
ATOM 12759 C CA . ASP C 1 289 ? -44.22051 -12.15517 3.78535 1.000 56.03529 323 ASP C CA 1
ATOM 12760 C C . ASP C 1 289 ? -45.60308 -12.77435 3.95467 1.000 58.23902 323 ASP C C 1
ATOM 12761 O O . ASP C 1 289 ? -46.56753 -12.07348 4.27831 1.000 60.35531 323 ASP C O 1
ATOM 12770 N N . ILE C 1 290 ? -45.71653 -14.08123 3.73233 1.000 62.28831 324 ILE C N 1
ATOM 12771 C CA . ILE C 1 290 ? -46.98082 -14.81365 3.77502 1.000 59.00956 324 ILE C CA 1
ATOM 12772 C C . ILE C 1 290 ? -47.18286 -15.34373 5.18942 1.000 58.80099 324 ILE C C 1
ATOM 12773 O O . ILE C 1 290 ? -47.82565 -16.37570 5.39486 1.000 67.87135 324 ILE C O 1
ATOM 12789 N N . ILE C 1 291 ? -46.70080 -14.60050 6.18028 1.000 61.87531 325 ILE C N 1
ATOM 12790 C CA . ILE C 1 291 ? -46.53380 -15.12409 7.53332 1.000 60.01720 325 ILE C CA 1
ATOM 12791 C C . ILE C 1 291 ? -45.86497 -16.50425 7.41965 1.000 47.54333 325 ILE C C 1
ATOM 12792 O O . ILE C 1 291 ? -45.06867 -16.90013 8.26772 1.000 57.24368 325 ILE C O 1
ATOM 12808 N N . LYS D 1 2 ? -45.72903 -38.66816 12.33798 1.000 46.81996 36 LYS D N 1
ATOM 12809 C CA . LYS D 1 2 ? -45.28441 -39.75232 13.20784 1.000 45.75985 36 LYS D CA 1
ATOM 12810 C C . LYS D 1 2 ? -43.83151 -39.55357 13.64296 1.000 42.12626 36 LYS D C 1
ATOM 12811 O O . LYS D 1 2 ? -43.13315 -38.66813 13.16156 1.000 39.21557 36 LYS D O 1
ATOM 12829 N N . ASP D 1 3 ? -43.38354 -40.37885 14.57285 1.000 27.83222 37 ASP D N 1
ATOM 12830 C CA . ASP D 1 3 ? -42.06603 -40.22673 15.17520 1.000 24.18751 37 ASP D CA 1
ATOM 12831 C C . ASP D 1 3 ? -41.03671 -41.02876 14.38006 1.000 25.22983 37 ASP D C 1
ATOM 12832 O O . ASP D 1 3 ? -41.37777 -41.80321 13.48471 1.000 27.70959 37 ASP D O 1
ATOM 12841 N N . ALA D 1 4 ? -39.76446 -40.82597 14.69505 1.000 21.99084 38 ALA D N 1
ATOM 12842 C CA . ALA D 1 4 ? -38.69092 -41.54300 14.01874 1.000 22.74222 38 ALA D CA 1
ATOM 12843 C C . ALA D 1 4 ? -38.62816 -42.97357 14.53310 1.000 22.73100 38 ALA D C 1
ATOM 12844 O O . ALA D 1 4 ? -39.15560 -43.27830 15.60611 1.000 23.26510 38 ALA D O 1
ATOM 12851 N N . PRO D 1 5 ? -37.97679 -43.87501 13.79652 1.000 23.84239 39 PRO D N 1
ATOM 12852 C CA . PRO D 1 5 ? -38.03505 -45.29678 14.16355 1.000 24.37766 39 PRO D CA 1
ATOM 12853 C C . PRO D 1 5 ? -37.51405 -45.62581 15.55145 1.000 22.63085 39 PRO D C 1
ATOM 12854 O O . PRO D 1 5 ? -38.02156 -46.56614 16.18282 1.000 26.04619 39 PRO D O 1
ATOM 12865 N N . GLN D 1 6 ? -36.53185 -44.89287 16.05721 1.000 20.80008 40 GLN D N 1
ATOM 12866 C CA . GLN D 1 6 ? -35.97503 -45.18401 17.36414 1.000 21.44950 40 GLN D CA 1
ATOM 12867 C C . GLN D 1 6 ? -36.87060 -44.72550 18.51035 1.000 21.28214 40 GLN D C 1
ATOM 12868 O O . GLN D 1 6 ? -36.57287 -45.02069 19.67066 1.000 21.25263 40 GLN D O 1
ATOM 12882 N N . SER D 1 7 ? -37.97004 -44.03330 18.22732 1.000 21.06299 41 SER D N 1
ATOM 12883 C CA . SER D 1 7 ? -38.79001 -43.53095 19.32948 1.000 19.82537 41 SER D CA 1
ATOM 12884 C C . SER D 1 7 ? -39.29313 -44.65568 20.22896 1.000 19.24898 41 SER D C 1
ATOM 12885 O O . SER D 1 7 ? -39.53647 -44.43040 21.42563 1.000 20.18474 41 SER D O 1
ATOM 12893 N N . LYS D 1 8 ? -39.42729 -45.87718 19.69200 1.000 20.10776 42 LYS D N 1
ATOM 12894 C CA . LYS D 1 8 ? -39.90233 -46.99177 20.49764 1.000 20.24819 42 LYS D CA 1
ATOM 12895 C C . LYS D 1 8 ? -38.96216 -47.30870 21.65552 1.000 21.60986 42 LYS D C 1
ATOM 12896 O O . LYS D 1 8 ? -39.38863 -47.94903 22.61898 1.000 23.46629 42 LYS D O 1
ATOM 12915 N N . PHE D 1 9 ? -37.70254 -46.86794 21.58876 1.000 20.66286 43 PHE D N 1
ATOM 12916 C CA . PHE D 1 9 ? -36.76568 -47.09170 22.66948 1.000 19.97956 43 PHE D CA 1
ATOM 12917 C C . PHE D 1 9 ? -36.83292 -46.01903 23.74388 1.000 21.09917 43 PHE D C 1
ATOM 12918 O O . PHE D 1 9 ? -36.15242 -46.14632 24.76431 1.000 20.16037 43 PHE D O 1
ATOM 12935 N N . PHE D 1 10 ? -37.59332 -44.95152 23.52673 1.000 19.30389 44 PHE D N 1
ATOM 12936 C CA . PHE D 1 10 ? -37.60134 -43.80819 24.42316 1.000 18.59629 44 PHE D CA 1
ATOM 12937 C C . PHE D 1 10 ? -39.02887 -43.39155 24.73069 1.000 18.48304 44 PHE D C 1
ATOM 12938 O O . PHE D 1 10 ? -39.39632 -42.21587 24.63230 1.000 18.70204 44 PHE D O 1
ATOM 12955 N N . GLN D 1 11 ? -39.87607 -44.32915 25.10496 1.000 19.82383 45 GLN D N 1
ATOM 12956 C CA . GLN D 1 11 ? -41.27827 -44.00312 25.22312 1.000 20.09466 45 GLN D CA 1
ATOM 12957 C C . GLN D 1 11 ? -41.52158 -43.15360 26.46443 1.000 20.55723 45 GLN D C 1
ATOM 12958 O O . GLN D 1 11 ? -40.88703 -43.37012 27.50188 1.000 20.39222 45 GLN D O 1
ATOM 12972 N N . PRO D 1 12 ? -42.42927 -42.18467 26.38877 1.000 19.33728 46 PRO D N 1
ATOM 12973 C CA . PRO D 1 12 ? -42.68772 -41.30555 27.53037 1.000 19.96404 46 PRO D CA 1
ATOM 12974 C C . PRO D 1 12 ? -43.50012 -41.99709 28.60648 1.000 21.58724 46 PRO D C 1
ATOM 12975 O O . PRO D 1 12 ? -44.33601 -42.87241 28.34647 1.000 21.88483 46 PRO D O 1
ATOM 12986 N N . VAL D 1 13 ? -43.22803 -41.58946 29.84261 1.000 19.50271 47 VAL D N 1
ATOM 12987 C CA . VAL D 1 13 ? -44.01954 -41.96145 31.00858 1.000 19.31859 47 VAL D CA 1
ATOM 12988 C C . VAL D 1 13 ? -44.69679 -40.68447 31.48822 1.000 20.20765 47 VAL D C 1
ATOM 12989 O O . VAL D 1 13 ? -44.01961 -39.69221 31.78139 1.000 21.58252 47 VAL D O 1
ATOM 13002 N N . LEU D 1 14 ? -46.02886 -40.69121 31.54385 1.000 21.08801 48 LEU D N 1
ATOM 13003 C CA . LEU D 1 14 ? -46.78672 -39.46450 31.75641 1.000 21.62488 48 LEU D CA 1
ATOM 13004 C C . LEU D 1 14 ? -47.27816 -39.30983 33.18915 1.000 21.99226 48 LEU D C 1
ATOM 13005 O O . LEU D 1 14 ? -47.88096 -38.27318 33.50926 1.000 24.83221 48 LEU D O 1
ATOM 13021 N N . LYS D 1 15 ? -47.05258 -40.26354 34.02387 1.000 22.03729 49 LYS D N 1
ATOM 13022 C CA . LYS D 1 15 ? -47.54523 -40.22243 35.38994 1.000 23.50900 49 LYS D CA 1
ATOM 13023 C C . LYS D 1 15 ? -46.54620 -39.54112 36.31774 1.000 22.63774 49 LYS D C 1
ATOM 13024 O O . LYS D 1 15 ? -45.33312 -39.66280 36.13207 1.000 21.83422 49 LYS D O 1
ATOM 13043 N N . PRO D 1 16 ? -47.02728 -38.82475 37.33291 1.000 21.52296 50 PRO D N 1
ATOM 13044 C CA . PRO D 1 16 ? -46.10428 -38.25197 38.32090 1.000 21.54072 50 PRO D CA 1
ATOM 13045 C C . PRO D 1 16 ? -45.23472 -39.33045 38.94821 1.000 20.86977 50 PRO D C 1
ATOM 13046 O O . PRO D 1 16 ? -45.73800 -40.37752 39.36399 1.000 21.61964 50 PRO D O 1
ATOM 13057 N N . MET D 1 17 ? -43.93493 -39.03499 39.07045 1.000 19.03024 51 MET D N 1
ATOM 13058 C CA . MET D 1 17 ? -42.97675 -39.99932 39.59456 1.000 20.52318 51 MET D CA 1
ATOM 13059 C C . MET D 1 17 ? -42.71181 -39.86957 41.09062 1.000 20.11543 51 MET D C 1
ATOM 13060 O O . MET D 1 17 ? -42.26107 -40.84000 41.69853 1.000 22.46892 51 MET D O 1
ATOM 13074 N N . LEU D 1 18 ? -42.92929 -38.69486 41.68730 1.000 20.77283 52 LEU D N 1
ATOM 13075 C CA . LEU D 1 18 ? -42.61025 -38.50026 43.09637 1.000 19.53667 52 LEU D CA 1
ATOM 13076 C C . LEU D 1 18 ? -43.70225 -39.08126 43.98910 1.000 23.29987 52 LEU D C 1
ATOM 13077 O O . LEU D 1 18 ? -44.80967 -39.37112 43.52981 1.000 22.80196 52 LEU D O 1
ATOM 13093 N N . PRO D 1 19 ? -43.40530 -39.28439 45.27074 1.000 23.11839 53 PRO D N 1
ATOM 13094 C CA . PRO D 1 19 ? -44.39182 -39.90770 46.15789 1.000 24.65486 53 PRO D CA 1
ATOM 13095 C C . PRO D 1 19 ? -45.64824 -39.04958 46.26971 1.000 25.00118 53 PRO D C 1
ATOM 13096 O O . PRO D 1 19 ? -45.59110 -37.81859 46.13419 1.000 24.37864 53 PRO D O 1
ATOM 13107 N N . PRO D 1 20 ? -46.78550 -39.67928 46.53033 1.000 28.20139 54 PRO D N 1
ATOM 13108 C CA . PRO D 1 20 ? -48.08169 -38.97765 46.52442 1.000 34.62634 54 PRO D CA 1
ATOM 13109 C C . PRO D 1 20 ? -48.19285 -37.72662 47.37414 1.000 31.37025 54 PRO D C 1
ATOM 13110 O O . PRO D 1 20 ? -49.02523 -36.85409 47.07659 1.000 34.03916 54 PRO D O 1
ATOM 13121 N N . ASP D 1 21 ? -47.43368 -37.62879 48.45555 1.000 30.47375 55 ASP D N 1
ATOM 13122 C CA . ASP D 1 21 ? -47.51282 -36.48963 49.35633 1.000 29.09689 55 ASP D CA 1
ATOM 13123 C C . ASP D 1 21 ? -46.23095 -35.66619 49.35233 1.000 30.67551 55 ASP D C 1
ATOM 13124 O O . ASP D 1 21 ? -45.91577 -34.99104 50.33289 1.000 32.05119 55 ASP D O 1
ATOM 13133 N N . ALA D 1 22 ? -45.48233 -35.71282 48.25355 1.000 24.65895 56 ALA D N 1
ATOM 13134 C CA . ALA D 1 22 ? -44.16848 -35.09023 48.21788 1.000 26.53848 56 ALA D CA 1
ATOM 13135 C C . ALA D 1 22 ? -44.21416 -33.58444 48.44271 1.000 32.74385 56 ALA D C 1
ATOM 13136 O O . ALA D 1 22 ? -43.19287 -32.99605 48.82081 1.000 32.12109 56 ALA D O 1
ATOM 13143 N N . PHE D 1 23 ? -45.34037 -32.93532 48.15116 1.000 24.64360 57 PHE D N 1
ATOM 13144 C CA . PHE D 1 23 ? -45.46313 -31.49698 48.32683 1.000 23.54424 57 PHE D CA 1
ATOM 13145 C C . PHE D 1 23 ? -46.53082 -31.14753 49.34963 1.000 23.28264 57 PHE D C 1
ATOM 13146 O O . PHE D 1 23 ? -46.99046 -30.00107 49.38738 1.000 23.36539 57 PHE D O 1
ATOM 13163 N N . GLN D 1 24 ? -46.92444 -32.10230 50.19386 1.000 25.91433 58 GLN D N 1
ATOM 13164 C CA . GLN D 1 24 ? -47.89999 -31.79995 51.22349 1.000 26.86029 58 GLN D CA 1
ATOM 13165 C C . GLN D 1 24 ? -47.36928 -30.66738 52.09223 1.000 25.31816 58 GLN D C 1
ATOM 13166 O O . GLN D 1 24 ? -46.20487 -30.68260 52.50117 1.000 27.41409 58 GLN D O 1
ATOM 13180 N N . GLY D 1 25 ? -48.22427 -29.67255 52.34930 1.000 25.87155 59 GLY D N 1
ATOM 13181 C CA . GLY D 1 25 ? -47.86188 -28.53348 53.15991 1.000 24.15811 59 GLY D CA 1
ATOM 13182 C C . GLY D 1 25 ? -47.08118 -27.44598 52.45257 1.000 24.14978 59 GLY D C 1
ATOM 13183 O O . GLY D 1 25 ? -46.77825 -26.42478 53.07478 1.000 27.06042 59 GLY D O 1
ATOM 13187 N N . LYS D 1 26 ? -46.72660 -27.63305 51.18517 1.000 21.01459 60 LYS D N 1
ATOM 13188 C CA . LYS D 1 26 ? -45.92358 -26.67279 50.45510 1.000 22.54768 60 LYS D CA 1
ATOM 13189 C C . LYS D 1 26 ? -46.82997 -25.75594 49.64918 1.000 19.23757 60 LYS D C 1
ATOM 13190 O O . LYS D 1 26 ? -47.94585 -26.12152 49.26963 1.000 20.56205 60 LYS D O 1
ATOM 13209 N N . VAL D 1 27 ? -46.31845 -24.56361 49.37423 1.000 20.17099 61 VAL D N 1
ATOM 13210 C CA . VAL D 1 27 ? -46.98324 -23.57206 48.53700 1.000 19.68497 61 VAL D CA 1
ATOM 13211 C C . VAL D 1 27 ? -46.12426 -23.32739 47.30341 1.000 17.95227 61 VAL D C 1
ATOM 13212 O O . VAL D 1 27 ? -44.91390 -23.09058 47.41819 1.000 18.28277 61 VAL D O 1
ATOM 13225 N N . ALA D 1 28 ? -46.75230 -23.31716 46.13028 1.000 17.56605 62 ALA D N 1
ATOM 13226 C CA . ALA D 1 28 ? -46.03241 -23.09129 44.87775 1.000 17.05251 62 ALA D CA 1
ATOM 13227 C C . ALA D 1 28 ? -46.67116 -21.94168 44.11870 1.000 17.11555 62 ALA D C 1
ATOM 13228 O O . ALA D 1 28 ? -47.90220 -21.81334 44.09349 1.000 18.54513 62 ALA D O 1
ATOM 13235 N N . PHE D 1 29 ? -45.83082 -21.09821 43.52881 1.000 17.10199 63 PHE D N 1
ATOM 13236 C CA . PHE D 1 29 ? -46.26142 -19.96005 42.72811 1.000 18.02182 63 PHE D CA 1
ATOM 13237 C C . PHE D 1 29 ? -45.71668 -20.15491 41.32094 1.000 17.86970 63 PHE D C 1
ATOM 13238 O O . PHE D 1 29 ? -44.50305 -20.32713 41.14682 1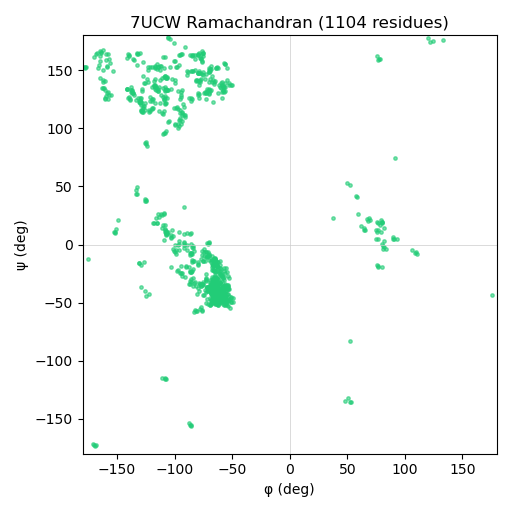.000 16.37339 63 PHE D O 1
ATOM 13255 N N . ILE D 1 30 ? -46.60388 -20.14873 40.32111 1.000 15.57923 64 ILE D N 1
ATOM 13256 C CA . ILE D 1 30 ? -46.23684 -20.45737 38.93313 1.000 16.72743 64 ILE D CA 1
ATOM 13257 C C . ILE D 1 30 ? -46.73690 -19.33941 38.01500 1.000 16.99789 64 ILE D C 1
ATOM 13258 O O . ILE D 1 30 ? -47.94887 -19.19620 37.81815 1.000 17.48344 64 ILE D O 1
ATOM 13274 N N . THR D 1 31 ? -45.82032 -18.59666 37.39521 1.000 17.32057 65 THR D N 1
ATOM 13275 C CA . THR D 1 31 ? -46.22595 -17.63805 36.36200 1.000 18.39683 65 THR D CA 1
ATOM 13276 C C . THR D 1 31 ? -46.50493 -18.37148 35.04975 1.000 19.41066 65 THR D C 1
ATOM 13277 O O . THR D 1 31 ? -45.82961 -19.34508 34.70793 1.000 18.34663 65 THR D O 1
ATOM 13288 N N . GLY D 1 32 ? -47.53859 -17.92786 34.32816 1.000 18.11714 66 GLY D N 1
ATOM 13289 C CA . GLY D 1 32 ? -48.01331 -18.69322 33.19324 1.000 18.25033 66 GLY D CA 1
ATOM 13290 C C . GLY D 1 32 ? -48.66380 -20.00668 33.56313 1.000 17.53933 66 GLY D C 1
ATOM 13291 O O . GLY D 1 32 ? -48.78241 -20.90545 32.71422 1.000 20.51494 66 GLY D O 1
ATOM 13295 N N . GLY D 1 33 ? -49.10870 -20.14930 34.80417 1.000 19.48202 67 GLY D N 1
ATOM 13296 C CA . GLY D 1 33 ? -49.60998 -21.42762 35.27615 1.000 19.65880 67 GLY D CA 1
ATOM 13297 C C . GLY D 1 33 ? -50.95937 -21.82885 34.72451 1.000 22.34676 67 GLY D C 1
ATOM 13298 O O . GLY D 1 33 ? -51.40663 -22.94983 34.98402 1.000 22.32623 67 GLY D O 1
ATOM 13302 N N . GLY D 1 34 ? -51.62061 -20.94615 33.98177 1.000 20.00396 68 GLY D N 1
ATOM 13303 C CA . GLY D 1 34 ? -52.91515 -21.28416 33.42048 1.000 19.78208 68 GLY D CA 1
ATOM 13304 C C . GLY D 1 34 ? -52.89712 -22.06791 32.13056 1.000 22.41226 68 GLY D C 1
ATOM 13305 O O . GLY D 1 34 ? -53.95344 -22.58512 31.73724 1.000 24.70781 68 GLY D O 1
ATOM 13309 N N . THR D 1 35 ? -51.75665 -22.15595 31.44451 1.000 23.62211 69 THR D N 1
ATOM 13310 C CA . THR D 1 35 ? -51.69682 -22.79969 30.14414 1.000 23.32183 69 THR D CA 1
ATOM 13311 C C . THR D 1 35 ? -50.43385 -23.62636 30.00289 1.000 23.17224 69 THR D C 1
ATOM 13312 O O . THR D 1 35 ? -49.47066 -23.46714 30.75859 1.000 22.24463 69 THR D O 1
ATOM 13323 N N . GLY D 1 36 ? -50.45973 -24.52544 29.01626 1.000 25.16811 70 GLY D N 1
ATOM 13324 C CA . GLY D 1 36 ? -49.23522 -25.14380 28.52679 1.000 24.60789 70 GLY D CA 1
ATOM 13325 C C . GLY D 1 36 ? -48.39441 -25.77218 29.61549 1.000 21.06451 70 GLY D C 1
ATOM 13326 O O . GLY D 1 36 ? -48.89568 -26.49684 30.49013 1.000 23.99535 70 GLY D O 1
ATOM 13330 N N . LEU D 1 37 ? -47.08335 -25.51485 29.54574 1.000 20.91953 71 LEU D N 1
ATOM 13331 C CA . LEU D 1 37 ? -46.16208 -26.10791 30.50688 1.000 20.79671 71 LEU D CA 1
ATOM 13332 C C . LEU D 1 37 ? -46.49622 -25.65811 31.91698 1.000 19.68271 71 LEU D C 1
ATOM 13333 O O . LEU D 1 37 ? -46.37325 -26.43360 32.86435 1.000 20.68620 71 LEU D O 1
ATOM 13349 N N . GLY D 1 38 ? -46.84548 -24.38178 32.08874 1.000 18.90466 72 GLY D N 1
ATOM 13350 C CA . GLY D 1 38 ? -47.17497 -23.91243 33.41921 1.000 18.90047 72 GLY D CA 1
ATOM 13351 C C . GLY D 1 38 ? -48.33574 -24.67580 34.02139 1.000 19.54539 72 GLY D C 1
ATOM 13352 O O . GLY D 1 38 ? -48.32457 -25.01235 35.20492 1.000 19.78759 72 GLY D O 1
ATOM 13356 N N . LYS D 1 39 ? -49.36783 -24.92184 33.22191 1.000 20.08112 73 LYS D N 1
ATOM 13357 C CA . LYS D 1 39 ? -50.50469 -25.70696 33.68215 1.000 18.98308 73 LYS D CA 1
ATOM 13358 C C . LYS D 1 39 ? -50.09696 -27.13773 34.01884 1.000 19.95090 73 LYS D C 1
ATOM 13359 O O . LYS D 1 39 ? -50.55249 -27.70453 35.01737 1.000 20.65562 73 LYS D O 1
ATOM 13378 N N . ALA D 1 40 ? -49.22953 -27.73929 33.19915 1.000 20.83584 74 ALA D N 1
ATOM 13379 C CA . ALA D 1 40 ? -48.77061 -29.09582 33.47805 1.000 19.62473 74 ALA D CA 1
ATOM 13380 C C . ALA D 1 40 ? -48.00996 -29.16116 34.79114 1.000 18.04857 74 ALA D C 1
ATOM 13381 O O . ALA D 1 40 ? -48.24467 -30.05745 35.60713 1.000 19.12746 74 ALA D O 1
ATOM 13388 N N . MET D 1 41 ? -47.11580 -28.19663 35.02480 1.000 18.25690 75 MET D N 1
ATOM 13389 C CA . MET D 1 41 ? -46.36191 -28.18297 36.27116 1.000 17.36057 75 MET D CA 1
ATOM 13390 C C . MET D 1 41 ? -47.29004 -27.97569 37.45715 1.000 17.32061 75 MET D C 1
ATOM 13391 O O . MET D 1 41 ? -47.15942 -28.64637 38.48663 1.000 18.18750 75 MET D O 1
ATOM 13405 N N . THR D 1 42 ? -48.21667 -27.01964 37.33988 1.000 18.67522 76 THR D N 1
ATOM 13406 C CA . THR D 1 42 ? -49.19703 -26.80206 38.39360 1.000 19.32453 76 THR D CA 1
ATOM 13407 C C . THR D 1 42 ? -50.00222 -28.06742 38.66068 1.000 18.53892 76 THR D C 1
ATOM 13408 O O . THR D 1 42 ? -50.27988 -28.41084 39.82247 1.000 20.21335 76 THR D O 1
ATOM 13419 N N . THR D 1 43 ? -50.40754 -28.76737 37.59616 1.000 19.72302 77 THR D N 1
ATOM 13420 C CA . THR D 1 43 ? -51.17890 -29.99577 37.77760 1.000 20.28056 77 THR D CA 1
ATOM 13421 C C . THR D 1 43 ? -50.39783 -31.00963 38.60649 1.000 19.63929 77 THR D C 1
ATOM 13422 O O . THR D 1 43 ? -50.93323 -31.59730 39.55916 1.000 20.91168 77 THR D O 1
ATOM 13433 N N . PHE D 1 44 ? -49.12719 -31.24974 38.25363 1.000 19.51541 78 PHE D N 1
ATOM 13434 C CA . PHE D 1 44 ? -48.35160 -32.23194 39.01629 1.000 18.88047 78 PHE D CA 1
ATOM 13435 C C . PHE D 1 44 ? -48.13522 -31.76375 40.45296 1.000 18.61025 78 PHE D C 1
ATOM 13436 O O . PHE D 1 44 ? -48.25166 -32.55197 41.38734 1.000 20.58397 78 PHE D O 1
ATOM 13453 N N . LEU D 1 45 ? -47.78682 -30.48665 40.64953 1.000 19.56592 79 LEU D N 1
ATOM 13454 C CA . LEU D 1 45 ? -47.59678 -29.98446 42.00866 1.000 19.40123 79 LEU D CA 1
ATOM 13455 C C . LEU D 1 45 ? -48.84430 -30.19922 42.85548 1.000 21.22195 79 LEU D C 1
ATOM 13456 O O . LEU D 1 45 ? -48.76585 -30.64699 44.00696 1.000 20.45825 79 LEU D O 1
ATOM 13472 N N . SER D 1 46 ? -50.00034 -29.82312 42.31787 1.000 20.98798 80 SER D N 1
ATOM 13473 C CA . SER D 1 46 ? -51.25293 -29.98920 43.04227 1.000 21.23326 80 SER D CA 1
ATOM 13474 C C . SER D 1 46 ? -51.54529 -31.45990 43.31969 1.000 22.10778 80 SER D C 1
ATOM 13475 O O . SER D 1 46 ? -51.99086 -31.81576 44.41704 1.000 22.60547 80 SER D O 1
ATOM 13483 N N . THR D 1 47 ? -51.30774 -32.33019 42.33615 1.000 22.61182 81 THR D N 1
ATOM 13484 C CA . THR D 1 47 ? -51.54444 -33.75659 42.53163 1.000 22.85546 81 THR D CA 1
ATOM 13485 C C . THR D 1 47 ? -50.71974 -34.27866 43.69553 1.000 23.56404 81 THR D C 1
ATOM 13486 O O . THR D 1 47 ? -51.19205 -35.12579 44.46324 1.000 24.87847 81 THR D O 1
ATOM 13497 N N . LEU D 1 48 ? -49.49664 -33.77434 43.85394 1.000 22.72969 82 LEU D N 1
ATOM 13498 C CA . LEU D 1 48 ? -48.57398 -34.21897 44.88305 1.000 25.48197 82 LEU D CA 1
ATOM 13499 C C . LEU D 1 48 ? -48.74874 -33.48848 46.20894 1.000 24.27517 82 LEU D C 1
ATOM 13500 O O . LEU D 1 48 ? -47.90401 -33.64629 47.10155 1.000 25.30587 82 LEU D O 1
ATOM 13516 N N . GLY D 1 49 ? -49.79390 -32.68234 46.35300 1.000 24.10011 83 GLY D N 1
ATOM 13517 C CA . GLY D 1 49 ? -50.1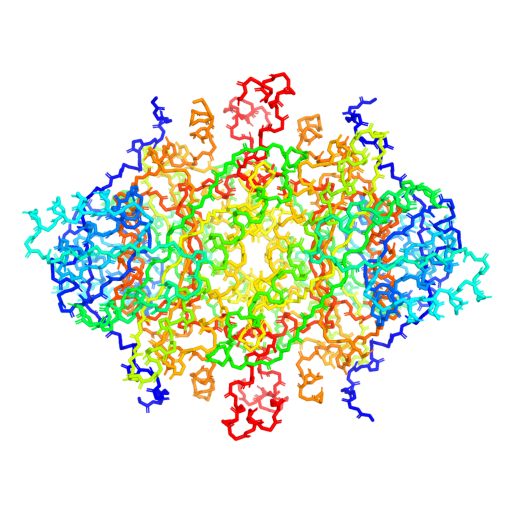5794 -32.12125 47.63956 1.000 23.58964 83 GLY D CA 1
ATOM 13518 C C . GLY D 1 49 ? -49.94578 -30.62971 47.79847 1.000 24.22370 83 GLY D C 1
ATOM 13519 O O . GLY D 1 49 ? -50.37246 -30.07535 48.82101 1.000 26.00449 83 GLY D O 1
ATOM 13523 N N . ALA D 1 50 ? -49.29446 -29.96198 46.84617 1.000 22.07141 84 ALA D N 1
ATOM 13524 C CA . ALA D 1 50 ? -49.02426 -28.54205 47.01769 1.000 22.27871 84 ALA D CA 1
ATOM 13525 C C . ALA D 1 50 ? -50.31558 -27.73290 46.95372 1.000 22.47486 84 ALA D C 1
ATOM 13526 O O . ALA D 1 50 ? -51.29666 -28.13560 46.32881 1.000 25.39091 84 ALA D O 1
ATOM 13533 N N . GLN D 1 51 ? -50.30383 -26.57858 47.61601 1.000 22.60916 85 GLN D N 1
ATOM 13534 C CA . GLN D 1 51 ? -51.28604 -25.53147 47.40540 1.000 23.22670 85 GLN D CA 1
ATOM 13535 C C . GLN D 1 51 ? -50.64333 -24.59629 46.39948 1.000 22.19835 85 GLN D C 1
ATOM 13536 O O . GLN D 1 51 ? -49.51709 -24.15113 46.61719 1.000 23.51212 85 GLN D O 1
ATOM 13550 N N . CYS D 1 52 ? -51.32235 -24.32738 45.29558 1.000 21.29992 86 CYS D N 1
ATOM 13551 C CA . CYS D 1 52 ? -50.69516 -23.61598 44.18786 1.000 20.29015 86 CYS D CA 1
ATOM 13552 C C . CYS D 1 52 ? -51.35037 -22.25927 43.96564 1.000 20.68824 86 CYS D C 1
ATOM 13553 O O . CYS D 1 52 ? -52.54178 -22.07372 44.23097 1.000 20.95488 86 CYS D O 1
ATOM 13561 N N . VAL D 1 53 ? -50.55887 -21.32045 43.45328 1.000 20.09480 87 VAL D N 1
ATOM 13562 C CA . VAL D 1 53 ? -51.03364 -19.99971 43.06994 1.000 21.90109 87 VAL D CA 1
ATOM 13563 C C . VAL D 1 53 ? -50.51204 -19.76602 41.66671 1.000 18.77044 87 VAL D C 1
ATOM 13564 O O . VAL D 1 53 ? -49.30163 -19.88626 41.43465 1.000 17.97891 87 VAL D O 1
ATOM 13577 N N . ILE D 1 54 ? -51.41484 -19.51160 40.72198 1.000 18.58085 88 ILE D N 1
ATOM 13578 C CA . ILE D 1 54 ? -51.05242 -19.29275 39.32566 1.000 20.49858 88 ILE D CA 1
ATOM 13579 C C . ILE D 1 54 ? -51.35484 -17.84755 38.95738 1.000 19.20664 88 ILE D C 1
ATOM 13580 O O . ILE D 1 54 ? -52.35825 -17.28084 39.39826 1.000 20.28734 88 ILE D O 1
ATOM 13596 N N . ALA D 1 55 ? -50.47126 -17.24998 38.15795 1.000 19.35577 89 ALA D N 1
ATOM 13597 C CA . ALA D 1 55 ? -50.57859 -15.83317 37.81856 1.000 20.29426 89 ALA D CA 1
ATOM 13598 C C . ALA D 1 55 ? -50.19840 -15.59773 36.36764 1.000 18.98976 89 ALA D C 1
ATOM 13599 O O . ALA D 1 55 ? -49.16939 -16.10083 35.89686 1.000 19.74216 89 ALA D O 1
ATOM 13606 N N . SER D 1 56 ? -51.02776 -14.81827 35.67875 1.000 20.31681 90 SER D N 1
ATOM 13607 C CA . SER D 1 56 ? -50.79225 -14.38010 34.30067 1.000 18.92551 90 SER D CA 1
ATOM 13608 C C . SER D 1 56 ? -51.81732 -13.28565 34.00050 1.000 22.06085 90 SER D C 1
ATOM 13609 O O . SER D 1 56 ? -52.56690 -12.85329 34.88535 1.000 21.21483 90 SER D O 1
ATOM 13617 N N . ARG D 1 57 ? -51.87624 -12.86872 32.74195 1.000 21.79049 91 ARG D N 1
ATOM 13618 C CA . ARG D 1 57 ? -52.71005 -11.72962 32.37012 1.000 23.55571 91 ARG D CA 1
ATOM 13619 C C . ARG D 1 57 ? -54.19766 -12.06149 32.27676 1.000 24.65457 91 ARG D C 1
ATOM 13620 O O . ARG D 1 57 ? -55.04147 -11.20102 32.55388 1.000 25.57711 91 ARG D O 1
ATOM 13641 N N . ASN D 1 58 ? -54.55333 -13.26179 31.82489 1.000 24.97069 92 ASN D N 1
ATOM 13642 C CA . ASN D 1 58 ? -55.94933 -13.58471 31.51187 1.000 25.29366 92 ASN D CA 1
ATOM 13643 C C . ASN D 1 58 ? -56.59854 -14.28315 32.70170 1.000 24.21086 92 ASN D C 1
ATOM 13644 O O . ASN D 1 58 ? -56.42228 -15.48660 32.90474 1.000 25.81788 92 ASN D O 1
ATOM 13655 N N . ILE D 1 59 ? -57.39377 -13.52553 33.46460 1.000 27.12008 93 ILE D N 1
ATOM 13656 C CA . ILE D 1 59 ? -57.98415 -14.06594 34.68695 1.000 29.51105 93 ILE D CA 1
ATOM 13657 C C . ILE D 1 59 ? -59.00155 -15.15430 34.37537 1.000 28.63865 93 ILE D C 1
ATOM 13658 O O . ILE D 1 59 ? -59.19566 -16.07262 35.18069 1.000 29.23649 93 ILE D O 1
ATOM 13674 N N . ASP D 1 60 ? -59.67313 -15.07940 33.22287 1.000 29.89328 94 ASP D N 1
ATOM 13675 C CA . ASP D 1 60 ? -60.66290 -16.10278 32.90208 1.000 30.61708 94 ASP D CA 1
ATOM 13676 C C . ASP D 1 60 ? -59.99599 -17.44595 32.65336 1.000 27.63054 94 ASP D C 1
ATOM 13677 O O . ASP D 1 60 ? -60.49268 -18.48297 33.10298 1.000 30.25506 94 ASP D O 1
ATOM 13686 N N . VAL D 1 61 ? -58.86532 -17.44172 31.94802 1.000 27.57734 95 VAL D N 1
ATOM 13687 C CA . VAL D 1 61 ? -58.11597 -18.67258 31.72081 1.000 29.68448 95 VAL D CA 1
ATOM 13688 C C . VAL D 1 61 ? -57.56232 -19.21093 33.02889 1.000 25.47391 95 VAL D C 1
ATOM 13689 O O . VAL D 1 61 ? -57.61966 -20.41725 33.28951 1.000 29.64070 95 VAL D O 1
ATOM 13702 N N . LEU D 1 62 ? -57.00516 -18.32965 33.86232 1.000 24.80154 96 LEU D N 1
ATOM 13703 C CA . LEU D 1 62 ? -56.46677 -18.76996 35.13969 1.000 25.73469 96 LEU D CA 1
ATOM 13704 C C . LEU D 1 62 ? -57.54635 -19.40441 35.99141 1.000 26.83472 96 LEU D C 1
ATOM 13705 O O . LEU D 1 62 ? -57.31703 -20.44349 36.61662 1.000 26.56722 96 LEU D O 1
ATOM 13721 N N . LYS D 1 63 ? -58.73365 -18.78583 36.03125 1.000 27.97362 97 LYS D N 1
ATOM 13722 C CA . LYS D 1 63 ? -59.81954 -19.32592 36.83560 1.000 27.84211 97 LYS D CA 1
ATOM 13723 C C . LYS D 1 63 ? -60.27066 -20.67988 36.32321 1.000 25.56259 97 LYS D C 1
ATOM 13724 O O . LYS D 1 63 ? -60.58098 -21.57609 37.11599 1.000 30.17365 97 LYS D O 1
ATOM 13743 N N . ALA D 1 64 ? -60.36196 -20.83345 35.00420 1.000 29.77388 98 ALA D N 1
ATOM 13744 C CA . ALA D 1 64 ? -60.77547 -22.11511 34.44736 1.000 32.12064 98 ALA D CA 1
ATOM 13745 C C . ALA D 1 64 ? -59.76648 -23.19004 34.80696 1.000 30.88229 98 ALA D C 1
ATOM 13746 O O . ALA D 1 64 ? -60.13053 -24.28740 35.23423 1.000 30.58460 98 ALA D O 1
ATOM 13753 N N . THR D 1 65 ? -58.48473 -22.87199 34.68932 1.000 27.05573 99 THR D N 1
ATOM 13754 C CA . THR D 1 65 ? -57.46336 -23.86401 34.99637 1.000 24.77744 99 THR D CA 1
ATOM 13755 C C . THR D 1 65 ? -57.43993 -24.19135 36.47729 1.000 27.44330 99 THR D C 1
ATOM 13756 O O . THR D 1 65 ? -57.30023 -25.36170 36.85743 1.000 27.75358 99 THR D O 1
ATOM 13767 N N . ALA D 1 66 ? -57.58001 -23.18010 37.33181 1.000 25.85249 100 ALA D N 1
ATOM 13768 C CA . ALA D 1 66 ? -57.57600 -23.44198 38.76715 1.000 27.87233 100 ALA D CA 1
ATOM 13769 C C . ALA D 1 66 ? -58.71947 -24.36723 39.16454 1.000 30.20498 100 ALA D C 1
ATOM 13770 O O . ALA D 1 66 ? -58.53565 -25.27651 39.98178 1.000 30.52214 100 ALA D O 1
ATOM 13777 N N . GLU D 1 67 ? -59.92106 -24.13280 38.62542 1.000 27.90857 101 GLU D N 1
ATOM 13778 C CA . GLU D 1 67 ? -61.04485 -25.00807 38.95232 1.000 31.63975 101 GLU D CA 1
ATOM 13779 C C . GLU D 1 67 ? -60.80020 -26.41631 38.43569 1.000 35.41066 101 GLU D C 1
ATOM 13780 O O . GLU D 1 67 ? -61.07023 -27.39982 39.13507 1.000 34.25369 101 GLU D O 1
ATOM 13792 N N . GLU D 1 68 ? -60.28510 -26.53243 37.20914 1.000 32.98865 102 GLU D N 1
ATOM 13793 C CA . GLU D 1 68 ? -60.05432 -27.84683 36.61665 1.000 35.59157 102 GLU D CA 1
ATOM 13794 C C . GLU D 1 68 ? -59.06903 -28.66220 37.44415 1.000 35.50351 102 GLU D C 1
ATOM 13795 O O . GLU D 1 68 ? -59.29026 -29.85218 37.70840 1.000 34.69151 102 GLU D O 1
ATOM 13807 N N . ILE D 1 69 ? -57.96241 -28.04440 37.84974 1.000 30.44839 103 ILE D N 1
ATOM 13808 C CA . ILE D 1 69 ? -56.96432 -28.76182 38.63450 1.000 27.70322 103 ILE D CA 1
ATOM 13809 C C . ILE D 1 69 ? -57.50498 -29.08228 40.02636 1.000 28.36110 103 ILE D C 1
ATOM 13810 O O . ILE D 1 69 ? -57.46272 -30.23444 40.47243 1.000 29.48437 103 ILE D O 1
ATOM 13826 N N . SER D 1 70 ? -58.02082 -28.07587 40.73568 1.000 31.38989 104 SER D N 1
ATOM 13827 C CA . SER D 1 70 ? -58.41620 -28.30812 42.12247 1.000 28.59597 104 SER D CA 1
ATOM 13828 C C . SER D 1 70 ? -59.56270 -29.30690 42.21954 1.000 35.04458 104 SER D C 1
ATOM 13829 O O . SER D 1 70 ? -59.65620 -30.05960 43.19714 1.000 33.12854 104 SER D O 1
ATOM 13837 N N . SER D 1 71 ? -60.44555 -29.32775 41.22066 1.000 32.28116 105 SER D N 1
ATOM 13838 C CA . SER D 1 71 ? -61.54480 -30.28924 41.23015 1.000 37.33259 105 SER D CA 1
ATOM 13839 C C . SER D 1 71 ? -61.04120 -31.71261 41.07225 1.000 43.04355 105 SER D C 1
ATOM 13840 O O . SER D 1 71 ? -61.68573 -32.65362 41.54872 1.000 44.97088 105 SER D O 1
ATOM 13848 N N . LYS D 1 72 ? -59.90367 -31.89702 40.41212 1.000 37.52730 106 LYS D N 1
ATOM 13849 C CA . LYS D 1 72 ? -59.36215 -33.23712 40.25663 1.000 36.39807 106 LYS D CA 1
ATOM 13850 C C . LYS D 1 72 ? -58.47098 -33.65623 41.42010 1.000 42.19638 106 LYS D C 1
ATOM 13851 O O . LYS D 1 72 ? -58.45342 -34.84089 41.77605 1.000 40.05066 106 LYS D O 1
ATOM 13870 N N . THR D 1 73 ? -57.73107 -32.72695 42.02825 1.000 33.29842 107 THR D N 1
ATOM 13871 C CA . THR D 1 73 ? -56.78983 -33.08530 43.07993 1.000 28.91107 107 THR D CA 1
ATOM 13872 C C . THR D 1 73 ? -57.33936 -32.88283 44.48462 1.000 33.88865 107 THR D C 1
ATOM 13873 O O . THR D 1 73 ? -56.82061 -33.48526 45.43348 1.000 36.27668 107 THR D O 1
ATOM 13884 N N . GLY D 1 74 ? -58.33722 -32.03254 44.64967 1.000 28.99695 108 GLY D N 1
ATOM 13885 C CA . GLY D 1 74 ? -58.79459 -31.68771 45.97163 1.000 29.89676 108 GLY D CA 1
ATOM 13886 C C . GLY D 1 74 ? -57.95042 -30.66274 46.68641 1.000 30.63279 108 GLY D C 1
ATOM 13887 O O . GLY D 1 74 ? -58.25959 -30.31831 47.83706 1.000 35.73080 108 GLY D O 1
ATOM 13891 N N . ASN D 1 75 ? -56.89429 -30.16213 46.05316 1.000 28.08696 109 ASN D N 1
ATOM 13892 C CA . ASN D 1 75 ? -56.02870 -29.16351 46.66233 1.000 29.00457 109 ASN D CA 1
ATOM 13893 C C . ASN D 1 75 ? -56.25749 -27.81085 46.00774 1.000 27.44902 109 ASN D C 1
ATOM 13894 O O . ASN D 1 75 ? -56.49134 -27.72403 44.79602 1.000 30.19833 109 ASN D O 1
ATOM 13905 N N . LYS D 1 76 ? -56.18393 -26.76232 46.82367 1.000 30.17084 110 LYS D N 1
ATOM 13906 C CA . LYS D 1 76 ? -56.53904 -25.43793 46.36299 1.000 27.10611 110 LYS D CA 1
ATOM 13907 C C . LYS D 1 76 ? -55.55846 -24.90622 45.32741 1.000 25.29432 110 LYS D C 1
ATOM 13908 O O . LYS D 1 76 ? -54.33992 -25.06570 45.44240 1.000 24.85249 110 LYS D O 1
ATOM 13927 N N . VAL D 1 77 ? -56.11002 -24.23841 44.32243 1.000 25.12430 111 VAL D N 1
ATOM 13928 C CA . VAL D 1 77 ? -55.33571 -23.49987 43.33318 1.000 24.79956 111 VAL D CA 1
ATOM 13929 C C . VAL D 1 77 ? -55.95702 -22.11738 43.26783 1.000 23.26533 111 VAL D C 1
ATOM 13930 O O . VAL D 1 77 ? -57.15221 -21.98463 42.97704 1.000 27.48620 111 VAL D O 1
ATOM 13943 N N . HIS D 1 78 ? -55.16314 -21.09905 43.56137 1.000 22.47554 112 HIS D N 1
ATOM 13944 C CA . HIS D 1 78 ? -55.62756 -19.72697 43.56526 1.000 24.93777 112 HIS D CA 1
ATOM 13945 C C . HIS D 1 78 ? -55.16194 -19.04286 42.29509 1.000 23.64294 112 HIS D C 1
ATOM 13946 O O . HIS D 1 78 ? -54.03086 -19.24923 41.85582 1.000 24.33899 112 HIS D O 1
ATOM 13960 N N . ALA D 1 79 ? -56.00131 -18.19223 41.74023 1.000 24.22693 113 ALA D N 1
ATOM 13961 C CA . ALA D 1 79 ? -55.66320 -17.40226 40.56577 1.000 24.82398 113 ALA D CA 1
ATOM 13962 C C . ALA D 1 79 ? -55.43950 -15.95636 40.98189 1.000 22.88157 113 ALA D C 1
ATOM 13963 O O . ALA D 1 79 ? -56.25911 -15.37488 41.69735 1.000 23.86793 113 ALA D O 1
ATOM 13970 N N . ILE D 1 80 ? -54.35130 -15.36319 40.50496 1.000 20.83554 114 ILE D N 1
ATOM 13971 C CA . ILE D 1 80 ? -54.10345 -13.93012 40.68043 1.000 22.45323 114 ILE D CA 1
ATOM 13972 C C . ILE D 1 80 ? -53.73159 -13.34842 39.32321 1.000 20.67387 114 ILE D C 1
ATOM 13973 O O . ILE D 1 80 ? -52.76316 -13.79261 38.70086 1.000 21.51969 114 ILE D O 1
ATOM 13989 N N . ARG D 1 81 ? -54.48645 -12.34868 38.86491 1.000 22.79834 115 ARG D N 1
ATOM 13990 C CA . ARG D 1 81 ? -54.12938 -11.69610 37.61518 1.000 22.08166 115 ARG D CA 1
ATOM 13991 C C . ARG D 1 81 ? -52.85803 -10.86625 37.78475 1.000 22.98177 115 ARG D C 1
ATOM 13992 O O . ARG D 1 81 ? -52.72466 -10.10809 38.74557 1.000 23.18218 115 ARG D O 1
ATOM 14013 N N . CYS D 1 82 ? -51.91612 -11.01090 36.84951 1.000 20.63563 116 CYS D N 1
ATOM 14014 C CA . CYS D 1 82 ? -50.66865 -10.25467 36.92571 1.000 20.72219 116 CYS D CA 1
ATOM 14015 C C . CYS D 1 82 ? -50.01762 -10.21619 35.55613 1.000 18.76591 116 CYS D C 1
ATOM 14016 O O . CYS D 1 82 ? -49.77042 -11.26945 34.95369 1.000 21.28751 116 CYS D O 1
ATOM 14024 N N . ASP D 1 83 ? -49.73964 -9.00600 35.07548 1.000 20.69983 117 ASP D N 1
ATOM 14025 C CA . ASP D 1 83 ? -48.84467 -8.78988 33.94485 1.000 19.32285 117 ASP D CA 1
ATOM 14026 C C . ASP D 1 83 ? -47.44380 -8.59406 34.52216 1.000 21.16511 117 ASP D C 1
ATOM 14027 O O . ASP D 1 83 ? -47.17888 -7.58999 35.19018 1.000 21.12742 117 ASP D O 1
ATOM 14036 N N . VAL D 1 84 ? -46.56084 -9.57453 34.31846 1.000 19.34376 118 VAL D N 1
ATOM 14037 C CA . VAL D 1 84 ? -45.24624 -9.54324 34.94287 1.000 19.34285 118 VAL D CA 1
ATOM 14038 C C . VAL D 1 84 ? -44.36871 -8.38946 34.45629 1.000 19.39525 118 VAL D C 1
ATOM 14039 O O . VAL D 1 84 ? -43.36464 -8.08928 35.10297 1.000 20.36034 118 VAL D O 1
ATOM 14052 N N . ARG D 1 85 ? -44.75319 -7.71732 33.36957 1.000 21.99925 119 ARG D N 1
ATOM 14053 C CA . ARG D 1 85 ? -44.03539 -6.53605 32.91447 1.000 23.68820 119 ARG D CA 1
ATOM 14054 C C . ARG D 1 85 ? -44.13534 -5.38637 33.91459 1.000 23.22547 119 ARG D C 1
ATOM 14055 O O . ARG D 1 85 ? -43.30192 -4.46847 33.88451 1.000 26.33218 119 ARG D O 1
ATOM 14076 N N . ASP D 1 86 ? -45.17651 -5.38115 34.75235 1.000 21.73853 120 ASP D N 1
ATOM 14077 C CA . ASP D 1 86 ? -45.52836 -4.25030 35.59851 1.000 21.40627 120 ASP D CA 1
ATOM 14078 C C . ASP D 1 86 ? -44.99536 -4.51238 36.99546 1.000 21.02115 120 ASP D C 1
ATOM 14079 O O . ASP D 1 86 ? -45.57743 -5.31576 37.73710 1.000 22.66091 120 ASP D O 1
ATOM 14088 N N . PRO D 1 87 ? -43.89511 -3.88163 37.40518 1.000 19.96504 121 PRO D N 1
ATOM 14089 C CA . PRO D 1 87 ? -43.30775 -4.23184 38.70394 1.000 20.78092 121 PRO D CA 1
ATOM 14090 C C . PRO D 1 87 ? -44.19777 -3.91797 39.88620 1.000 20.90389 121 PRO D C 1
ATOM 14091 O O . PRO D 1 87 ? -44.08957 -4.58387 40.92547 1.000 21.83005 121 PRO D O 1
ATOM 14102 N N . ASP D 1 88 ? -45.06897 -2.91355 39.78037 1.000 21.06011 122 ASP D N 1
ATOM 14103 C CA . ASP D 1 88 ? -45.99031 -2.63112 40.87306 1.000 20.16045 122 ASP D CA 1
ATOM 14104 C C . ASP D 1 88 ? -47.06869 -3.70058 40.97779 1.000 20.48854 122 ASP D C 1
ATOM 14105 O O . ASP D 1 88 ? -47.43515 -4.12544 42.08552 1.000 23.02619 122 ASP D O 1
ATOM 14114 N N . MET D 1 89 ? -47.56950 -4.17039 39.84173 1.000 20.85749 123 MET D N 1
ATOM 14115 C CA . MET D 1 89 ? -48.52066 -5.27482 39.87229 1.000 21.38817 123 MET D CA 1
ATOM 14116 C C . MET D 1 89 ? -47.86289 -6.54284 40.41410 1.000 21.39368 123 MET D C 1
ATOM 14117 O O . MET D 1 89 ? -48.49811 -7.32011 41.13122 1.000 21.79958 123 MET D O 1
ATOM 14131 N N . VAL D 1 90 ? -46.59496 -6.77898 40.06907 1.000 19.78816 124 VAL D N 1
ATOM 14132 C CA . VAL D 1 90 ? -45.89807 -7.93956 40.60596 1.000 18.40550 124 VAL D CA 1
ATOM 14133 C C . VAL D 1 90 ? -45.77846 -7.82529 42.11819 1.000 20.00013 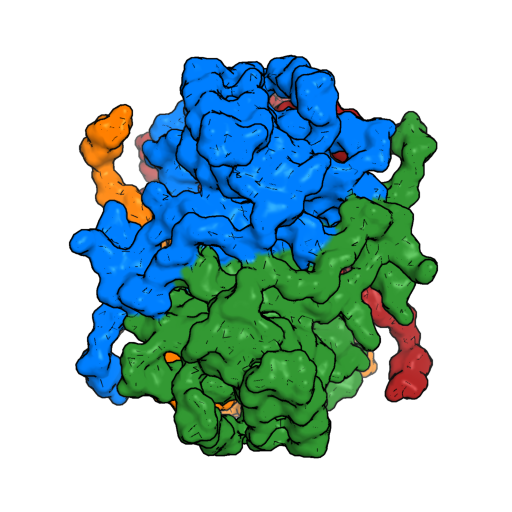124 VAL D C 1
ATOM 14134 O O . VAL D 1 90 ? -46.03057 -8.78774 42.85222 1.000 19.73285 124 VAL D O 1
ATOM 14147 N N . HIS D 1 91 ? -45.38056 -6.64967 42.61449 1.000 20.17892 125 HIS D N 1
ATOM 14148 C CA . HIS D 1 91 ? -45.33613 -6.44051 44.05768 1.000 20.47012 125 HIS D CA 1
ATOM 14149 C C . HIS D 1 91 ? -46.68505 -6.76525 44.69448 1.000 20.29762 125 HIS D C 1
ATOM 14150 O O . HIS D 1 91 ? -46.75923 -7.48507 45.69568 1.000 21.63489 125 HIS D O 1
ATOM 14164 N N . ASN D 1 92 ? -47.77514 -6.23835 44.12214 1.000 21.65894 126 ASN D N 1
ATOM 14165 C CA . ASN D 1 92 ? -49.08266 -6.47599 44.72558 1.000 22.08950 126 ASN D CA 1
ATOM 14166 C C . ASN D 1 92 ? -49.44476 -7.95679 44.67117 1.000 21.96505 126 ASN D C 1
ATOM 14167 O O . ASN D 1 92 ? -50.05753 -8.49601 45.60462 1.000 22.43545 126 ASN D O 1
ATOM 14178 N N . THR D 1 93 ? -49.09003 -8.61713 43.56554 1.000 20.38282 127 THR D N 1
ATOM 14179 C CA . THR D 1 93 ? -49.37516 -10.03679 43.39578 1.000 20.53844 127 THR D CA 1
ATOM 14180 C C . THR D 1 93 ? -48.64833 -10.87827 44.43273 1.000 20.10535 127 THR D C 1
ATOM 14181 O O . THR D 1 93 ? -49.22101 -11.82413 44.97914 1.000 20.17271 127 THR D O 1
ATOM 14192 N N . VAL D 1 94 ? -47.38285 -10.55903 44.70883 1.000 19.14979 128 VAL D N 1
ATOM 14193 C CA . VAL D 1 94 ? -46.63746 -11.28586 45.73770 1.000 20.50171 128 VAL D CA 1
ATOM 14194 C C . VAL D 1 94 ? -47.27700 -11.09356 47.11157 1.000 19.06362 128 VAL D C 1
ATOM 14195 O O . VAL D 1 94 ? -47.38404 -12.04483 47.89705 1.000 19.60234 128 VAL D O 1
ATOM 14208 N N . LEU D 1 95 ? -47.72732 -9.87460 47.43185 1.000 20.44028 129 LEU D N 1
ATOM 14209 C CA . LEU D 1 95 ? -48.40701 -9.68841 48.71051 1.000 20.95735 129 LEU D CA 1
ATOM 14210 C C . LEU D 1 95 ? -49.68504 -10.50784 48.77358 1.000 20.12783 129 LEU D C 1
ATOM 14211 O O . LEU D 1 95 ? -50.01323 -11.07519 49.82086 1.000 23.06061 129 LEU D O 1
ATOM 14227 N N . GLU D 1 96 ? -50.41887 -10.59396 47.65884 1.000 22.66312 130 GLU D N 1
ATOM 14228 C CA . GLU D 1 96 ? -51.63091 -11.40644 47.66321 1.000 22.23034 130 GLU D CA 1
ATOM 14229 C C . GLU D 1 96 ? -51.30459 -12.89505 47.80819 1.000 22.46604 130 GLU D C 1
ATOM 14230 O O . GLU D 1 96 ? -52.00599 -13.62288 48.52610 1.000 22.61681 130 GLU D O 1
ATOM 14242 N N . LEU D 1 97 ? -50.25706 -13.36716 47.12460 1.000 20.34240 131 LEU D N 1
ATOM 14243 C CA . LEU D 1 97 ? -49.76628 -14.73382 47.30831 1.000 20.26739 131 LEU D CA 1
ATOM 14244 C C . LEU D 1 97 ? -49.55206 -15.04369 48.78647 1.000 21.02220 131 LEU D C 1
ATOM 14245 O O . LEU D 1 97 ? -50.00943 -16.07737 49.29186 1.000 21.91440 131 LEU D O 1
ATOM 14261 N N . ILE D 1 98 ? -48.85677 -14.15185 49.49933 1.000 19.95775 132 ILE D N 1
ATOM 14262 C CA . ILE D 1 98 ? -48.54569 -14.39946 50.90884 1.000 21.38944 132 ILE D CA 1
ATOM 14263 C C . ILE D 1 98 ? -49.80243 -14.38262 51.75434 1.000 22.78257 132 ILE D C 1
ATOM 14264 O O . ILE D 1 98 ? -49.93705 -15.16482 52.70700 1.000 23.08590 132 ILE D O 1
ATOM 14280 N N . LYS D 1 99 ? -50.75923 -13.53531 51.39247 1.000 21.95284 133 LYS D N 1
ATOM 14281 C CA . LYS D 1 99 ? -51.98597 -13.42444 52.17865 1.000 25.97722 133 LYS D CA 1
ATOM 14282 C C . LYS D 1 99 ? -52.89724 -14.62350 51.95823 1.000 23.61723 133 LYS D C 1
ATOM 14283 O O . LYS D 1 99 ? -53.46046 -15.15815 52.92256 1.000 27.35666 133 LYS D O 1
ATOM 14302 N N . VAL D 1 100 ? -53.06015 -15.06419 50.69939 1.000 23.79402 134 VAL D N 1
ATOM 14303 C CA . VAL D 1 100 ? -54.06935 -16.09241 50.42004 1.000 24.27269 134 VAL D CA 1
ATOM 14304 C C . VAL D 1 100 ? -53.54028 -17.51216 50.62598 1.000 25.28698 134 VAL D C 1
ATOM 14305 O O . VAL D 1 100 ? -54.32756 -18.42700 50.93128 1.000 28.48519 134 VAL D O 1
ATOM 14318 N N . ALA D 1 101 ? -52.23615 -17.74657 50.41757 1.000 22.29695 135 ALA D N 1
ATOM 14319 C CA . ALA D 1 101 ? -51.65403 -19.08199 50.50915 1.000 22.55689 135 ALA D CA 1
ATOM 14320 C C . ALA D 1 101 ? -50.49110 -19.15771 51.47917 1.000 22.41593 135 ALA D C 1
ATOM 14321 O O . ALA D 1 101 ? -50.42956 -20.08927 52.29593 1.000 26.22198 135 ALA D O 1
ATOM 14328 N N . GLY D 1 102 ? -49.58650 -18.18899 51.43842 1.000 21.33531 136 GLY D N 1
ATOM 14329 C CA . GLY D 1 102 ? -48.40442 -18.19010 52.26093 1.000 23.64159 136 GLY D CA 1
ATOM 14330 C C . GLY D 1 102 ? -47.17833 -17.86051 51.45018 1.000 20.62498 136 GLY D C 1
ATOM 14331 O O . GLY D 1 102 ? -47.21635 -17.71688 50.22632 1.000 19.40588 136 GLY D O 1
ATOM 14335 N N . HIS D 1 103 ? -46.06170 -17.76645 52.14767 1.000 18.80147 137 HIS D N 1
ATOM 14336 C CA . HIS D 1 103 ? -44.79729 -17.64120 51.44539 1.000 18.49247 137 HIS D CA 1
ATOM 14337 C C . HIS D 1 103 ? -44.57498 -18.88396 50.59164 1.000 17.51906 137 HIS D C 1
ATOM 14338 O O . HIS D 1 103 ? -44.81252 -20.00948 51.03942 1.000 19.73244 137 HIS D O 1
ATOM 14352 N N . PRO D 1 104 ? -44.10468 -18.72912 49.36051 1.000 16.68973 138 PRO D N 1
ATOM 14353 C CA . PRO D 1 104 ? -43.93517 -19.90057 48.49831 1.000 16.34322 138 PRO D CA 1
ATOM 14354 C C . PRO D 1 104 ? -42.66932 -20.66130 48.84739 1.000 16.17841 138 PRO D C 1
ATOM 14355 O O . PRO D 1 104 ? -41.62071 -20.06404 49.09498 1.000 17.36177 138 PRO D O 1
ATOM 14366 N N . ASP D 1 105 ? -42.78741 -21.99550 48.86760 1.000 16.84160 139 ASP D N 1
ATOM 14367 C CA . ASP D 1 105 ? -41.63419 -22.89916 48.92087 1.000 16.57933 139 ASP D CA 1
ATOM 14368 C C . ASP D 1 105 ? -41.05861 -23.16253 47.53877 1.000 18.49350 139 ASP D C 1
ATOM 14369 O O . ASP D 1 105 ? -39.90181 -23.60183 47.41407 1.000 17.76720 139 ASP D O 1
ATOM 14378 N N . VAL D 1 106 ? -41.86868 -22.94141 46.51420 1.000 16.19418 140 VAL D N 1
ATOM 14379 C CA . VAL D 1 106 ? -41.56992 -23.27510 45.12691 1.000 15.57435 140 VAL D CA 1
ATOM 14380 C C . VAL D 1 106 ? -41.98422 -22.08319 44.28652 1.000 15.25348 140 VAL D C 1
ATOM 14381 O O . VAL D 1 106 ? -43.12938 -21.62060 44.39716 1.000 16.32703 140 VAL D O 1
ATOM 14394 N N . VAL D 1 107 ? -41.07741 -21.59664 43.43907 1.000 15.26070 141 VAL D N 1
ATOM 14395 C CA . VAL D 1 107 ? -41.35020 -20.47303 42.55261 1.000 15.59307 141 VAL D CA 1
ATOM 14396 C C . VAL D 1 107 ? -40.92001 -20.88306 41.15269 1.000 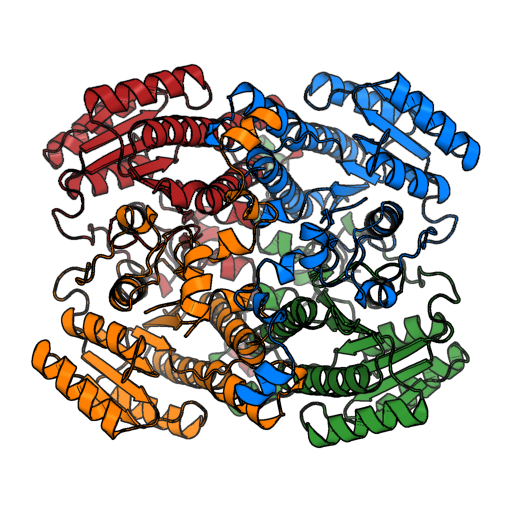16.57051 141 VAL D C 1
ATOM 14397 O O . VAL D 1 107 ? -39.75352 -21.23100 40.94906 1.000 16.06933 141 VAL D O 1
ATOM 14410 N N . ILE D 1 108 ? -41.85029 -20.85064 40.19783 1.000 15.81054 142 ILE D N 1
ATOM 14411 C CA . ILE D 1 108 ? -41.57810 -21.25004 38.82160 1.000 15.10146 142 ILE D CA 1
ATOM 14412 C C . ILE D 1 108 ? -41.91064 -20.07387 37.91959 1.000 15.72170 142 ILE D C 1
ATOM 14413 O O . ILE D 1 108 ? -43.07484 -19.65796 37.82635 1.000 16.76094 142 ILE D O 1
ATOM 14429 N N . ASN D 1 109 ? -40.87811 -19.52460 37.27419 1.000 16.39082 143 ASN D N 1
ATOM 14430 C CA . ASN D 1 109 ? -41.02365 -18.45271 36.29642 1.000 17.25868 143 ASN D CA 1
ATOM 14431 C C . ASN D 1 109 ? -41.07418 -19.08873 34.92545 1.000 17.35200 143 ASN D C 1
ATOM 14432 O O . ASN D 1 109 ? -40.05857 -19.59834 34.42191 1.000 18.89765 143 ASN D O 1
ATOM 14443 N N . ASN D 1 110 ? -42.25512 -19.05191 34.33660 1.000 18.97910 144 ASN D N 1
ATOM 14444 C CA . ASN D 1 110 ? -42.56067 -19.69697 33.06771 1.000 20.30366 144 ASN D CA 1
ATOM 14445 C C . ASN D 1 110 ? -43.25562 -18.76191 32.08797 1.000 22.03563 144 ASN D C 1
ATOM 14446 O O . ASN D 1 110 ? -43.20602 -19.03282 30.88585 1.000 28.17794 144 ASN D O 1
ATOM 14457 N N . ALA D 1 111 ? -43.80084 -17.62907 32.54173 1.000 21.57991 145 ALA D N 1
ATOM 14458 C CA . ALA D 1 111 ? -44.46857 -16.70079 31.64072 1.000 22.65361 145 ALA D CA 1
ATOM 14459 C C . ALA D 1 111 ? -43.48113 -16.21074 30.60048 1.000 23.61737 145 ALA D C 1
ATOM 14460 O O . ALA D 1 111 ? -42.35123 -15.83590 30.92394 1.000 22.74516 145 ALA D O 1
ATOM 14467 N N . ALA D 1 112 ? -43.91985 -16.17861 29.34904 1.000 21.87917 146 ALA D N 1
ATOM 14468 C CA . ALA D 1 112 ? -43.03350 -15.79888 28.26651 1.000 22.91810 146 ALA D CA 1
ATOM 14469 C C . ALA D 1 112 ? -43.87756 -15.37442 27.08304 1.000 25.30966 146 ALA D C 1
ATOM 14470 O O . ALA D 1 112 ? -45.06345 -15.69708 26.98752 1.000 27.60587 146 ALA D O 1
ATOM 14477 N N . GLY D 1 113 ? -43.24746 -14.60819 26.20624 1.000 25.90143 147 GLY D N 1
ATOM 14478 C CA . GLY D 1 113 ? -43.77398 -14.36958 24.88562 1.000 27.82470 147 GLY D CA 1
ATOM 14479 C C . GLY D 1 113 ? -42.68741 -14.69606 23.88279 1.000 26.52669 147 GLY D C 1
ATOM 14480 O O . GLY D 1 113 ? -41.49939 -14.69756 24.20118 1.000 24.82933 147 GLY D O 1
ATOM 14484 N N . ASN D 1 114 ? -43.11587 -14.99659 22.66403 1.000 26.34588 148 ASN D N 1
ATOM 14485 C CA . ASN D 1 114 ? -42.15272 -15.36124 21.63862 1.000 26.61522 148 ASN D CA 1
ATOM 14486 C C . ASN D 1 114 ? -42.85053 -15.32550 20.29396 1.000 32.40585 148 ASN D C 1
ATOM 14487 O O . ASN D 1 114 ? -44.07248 -15.50260 20.19153 1.000 32.85394 148 ASN D O 1
ATOM 14498 N N . PHE D 1 115 ? -42.05857 -15.06228 19.26977 1.000 29.56571 149 PHE D N 1
ATOM 14499 C CA . PHE D 1 115 ? -42.51510 -15.22444 17.90590 1.000 39.04947 149 PHE D CA 1
ATOM 14500 C C . PHE D 1 115 ? -41.27011 -15.35822 17.05461 1.000 30.72520 149 PHE D C 1
ATOM 14501 O O . PHE D 1 115 ? -40.19683 -14.87569 17.40765 1.000 30.26902 149 PHE D O 1
ATOM 14518 N N . ILE D 1 116 ? -41.42391 -16.04230 15.95580 1.000 29.51936 150 ILE D N 1
ATOM 14519 C CA . ILE D 1 116 ? -40.32543 -16.35115 15.06193 1.000 24.73399 150 ILE D CA 1
ATOM 14520 C C . ILE D 1 116 ? -40.35490 -15.31233 13.96277 1.000 22.34193 150 ILE D C 1
ATOM 14521 O O . ILE D 1 116 ? -41.42124 -14.99114 13.41801 1.000 25.70875 150 ILE D O 1
ATOM 14537 N N . SER D 1 117 ? -39.18298 -14.73415 13.66773 1.000 19.31170 151 SER D N 1
ATOM 14538 C CA . SER D 1 117 ? -39.12580 -13.65489 12.70596 1.000 20.56527 151 SER D CA 1
ATOM 14539 C C . SER D 1 117 ? -37.68607 -13.46643 12.29126 1.000 18.25403 151 SER D C 1
ATOM 14540 O O . SER D 1 117 ? -36.80955 -13.53823 13.15892 1.000 17.43629 151 SER D O 1
ATOM 14548 N N . PRO D 1 118 ? -37.41241 -13.15746 11.03253 1.000 17.05806 152 PRO D N 1
ATOM 14549 C CA . PRO D 1 118 ? -36.09564 -12.60261 10.70245 1.000 16.81009 152 PRO D CA 1
ATOM 14550 C C . PRO D 1 118 ? -35.84223 -11.41243 11.61236 1.000 17.16414 152 PRO D C 1
ATOM 14551 O O . PRO D 1 118 ? -36.73298 -10.60457 11.88796 1.000 17.04644 152 PRO D O 1
ATOM 14562 N N . SER D 1 119 ? -34.61094 -11.30489 12.09782 1.000 15.44094 153 SER D N 1
ATOM 14563 C CA . SER D 1 119 ? -34.32408 -10.24307 13.04749 1.000 15.36609 153 SER D CA 1
ATOM 14564 C C . SER D 1 119 ? -34.46395 -8.87086 12.40405 1.000 15.71092 153 SER D C 1
ATOM 14565 O O . SER D 1 119 ? -34.81329 -7.89251 13.08201 1.000 16.67903 153 SER D O 1
ATOM 14573 N N . GLU D 1 120 ? -34.21918 -8.76213 11.09359 1.000 16.62451 154 GLU D N 1
ATOM 14574 C CA . GLU D 1 120 ? -34.34512 -7.47047 10.43356 1.000 16.23478 154 GLU D CA 1
ATOM 14575 C C . GLU D 1 120 ? -35.79315 -7.02959 10.27370 1.000 17.30408 154 GLU D C 1
ATOM 14576 O O . GLU D 1 120 ? -36.03121 -5.89362 9.84775 1.000 20.05020 154 GLU D O 1
ATOM 14588 N N . ARG D 1 121 ? -36.76207 -7.88601 10.60563 1.000 16.83555 155 ARG D N 1
ATOM 14589 C CA . ARG D 1 121 ? -38.16796 -7.49661 10.62673 1.000 18.86432 155 ARG D CA 1
ATOM 14590 C C . ARG D 1 121 ? -38.64065 -7.11187 12.02061 1.000 19.40068 155 ARG D C 1
ATOM 14591 O O . ARG D 1 121 ? -39.79441 -6.70413 12.17426 1.000 22.17391 155 ARG D O 1
ATOM 14612 N N . LEU D 1 122 ? -37.77500 -7.16145 13.02203 1.000 17.85120 156 LEU D N 1
ATOM 14613 C CA . LEU D 1 122 ? -38.16279 -6.78742 14.37139 1.000 18.25420 156 LEU D CA 1
ATOM 14614 C C . LEU D 1 122 ? -38.22566 -5.28131 14.49563 1.000 22.08947 156 LEU D C 1
ATOM 14615 O O . LEU D 1 122 ? -37.41706 -4.56179 13.90454 1.000 28.12372 156 LEU D O 1
ATOM 14631 N N . THR D 1 123 ? -39.20462 -4.80026 15.24478 1.000 19.72495 157 THR D N 1
ATOM 14632 C CA . THR D 1 123 ? -39.27990 -3.38896 15.57572 1.000 21.25455 157 THR D CA 1
ATOM 14633 C C . THR D 1 123 ? -38.72323 -3.17770 16.97132 1.000 20.38511 157 THR D C 1
ATOM 14634 O O . THR D 1 123 ? -38.68293 -4.10711 17.78084 1.000 19.04225 157 THR D O 1
ATOM 14645 N N . PRO D 1 124 ? -38.29304 -1.96449 17.29958 1.000 20.25291 158 PRO D N 1
ATOM 14646 C CA . PRO D 1 124 ? -37.90952 -1.69938 18.69974 1.000 20.23479 158 PRO D CA 1
ATOM 14647 C C . PRO D 1 124 ? -38.99841 -2.06370 19.69365 1.000 21.35744 158 PRO D C 1
ATOM 14648 O O . PRO D 1 124 ? -38.67088 -2.60849 20.75123 1.000 22.46073 158 PRO D O 1
ATOM 14659 N N . ASN D 1 125 ? -40.27741 -1.83025 19.38031 1.000 26.21944 159 ASN D N 1
ATOM 14660 C CA . ASN D 1 125 ? -41.34333 -2.17834 20.32099 1.000 25.41988 159 ASN D CA 1
ATOM 14661 C C . ASN D 1 125 ? -41.48977 -3.69185 20.47208 1.000 25.23752 159 ASN D C 1
ATOM 14662 O O . ASN D 1 125 ? -41.80241 -4.19020 21.56782 1.000 23.40914 159 ASN D O 1
ATOM 14673 N N . GLY D 1 126 ? -41.32641 -4.43177 19.37451 1.000 21.91245 160 GLY D N 1
ATOM 14674 C CA . GLY D 1 126 ? -41.36758 -5.87957 19.45027 1.000 22.49760 160 GLY D CA 1
ATOM 14675 C C . GLY D 1 126 ? -40.23601 -6.43913 20.29137 1.000 19.92856 160 GLY D C 1
ATOM 14676 O O . GLY D 1 126 ? -40.43448 -7.35304 21.09529 1.000 22.04589 160 GLY D O 1
ATOM 14680 N N . TRP D 1 127 ? -39.02084 -5.92579 20.07367 1.000 20.36595 161 TRP D N 1
ATOM 14681 C CA . TRP D 1 127 ? -37.87961 -6.24481 20.92069 1.000 18.18832 161 TRP D CA 1
ATOM 14682 C C . TRP D 1 127 ? -38.21268 -6.00676 22.39085 1.000 17.39833 161 TRP D C 1
ATOM 14683 O O . TRP D 1 127 ? -38.05554 -6.90055 23.24145 1.000 18.42413 161 TRP D O 1
ATOM 14704 N N . LYS D 1 128 ? -38.65753 -4.79462 22.70413 1.000 19.35388 162 LYS D N 1
ATOM 14705 C CA . LYS D 1 128 ? -38.87076 -4.42461 24.09705 1.000 20.07442 162 LYS D CA 1
ATOM 14706 C C . LYS D 1 128 ? -39.98675 -5.23807 24.73271 1.000 21.93601 162 LYS D C 1
ATOM 14707 O O . LYS D 1 128 ? -39.91035 -5.55070 25.92502 1.000 20.63471 162 LYS D O 1
ATOM 14726 N N . THR D 1 129 ? -40.99382 -5.65348 23.95459 1.000 21.10804 163 THR D N 1
ATOM 14727 C CA . THR D 1 129 ? -42.05544 -6.48975 24.51350 1.000 25.52156 163 THR D CA 1
ATOM 14728 C C . THR D 1 129 ? -41.50213 -7.80948 25.04078 1.000 23.81073 163 THR D C 1
ATOM 14729 O O . THR D 1 129 ? -41.82130 -8.23893 26.15880 1.000 21.48700 163 THR D O 1
ATOM 14740 N N . ILE D 1 130 ? -40.66893 -8.47921 24.24316 1.000 20.72801 164 ILE D N 1
ATOM 14741 C CA . ILE D 1 130 ? -40.13417 -9.78092 24.64751 1.000 21.02179 164 ILE D CA 1
ATOM 14742 C C . ILE D 1 130 ? -39.18424 -9.64221 25.83795 1.000 19.16805 164 ILE D C 1
ATOM 14743 O O . ILE D 1 130 ? -39.26434 -10.41685 26.80103 1.000 20.71646 164 ILE D O 1
ATOM 14759 N N . THR D 1 131 ? -38.26719 -8.67298 25.79633 1.000 18.61224 165 THR D N 1
ATOM 14760 C CA . THR D 1 131 ? -37.34641 -8.51558 26.92487 1.000 17.62354 165 THR D CA 1
ATOM 14761 C C . THR D 1 131 ? -38.07435 -8.05905 28.18174 1.000 19.49424 165 THR D C 1
ATOM 14762 O O . THR D 1 131 ? -37.71416 -8.48063 29.29144 1.000 18.36721 165 THR D O 1
ATOM 14773 N N . ASP D 1 132 ? -39.11468 -7.23580 28.03884 1.000 17.49453 166 ASP D N 1
ATOM 14774 C CA . ASP D 1 132 ? -39.86082 -6.80732 29.21275 1.000 17.63209 166 ASP D CA 1
ATOM 14775 C C . ASP D 1 132 ? -40.56267 -7.98165 29.86388 1.000 19.19152 166 ASP D C 1
ATOM 14776 O O . ASP D 1 132 ? -40.56735 -8.10601 31.09247 1.000 19.64129 166 ASP D O 1
ATOM 14785 N N . ILE D 1 133 ? -41.21477 -8.83049 29.06273 1.000 19.38992 167 ILE D N 1
ATOM 14786 C CA . ILE D 1 133 ? -41.98566 -9.93069 29.64038 1.000 17.87388 167 ILE D CA 1
ATOM 14787 C C . ILE D 1 133 ? -41.05663 -10.98643 30.23506 1.000 18.03039 167 ILE D C 1
ATOM 14788 O O . ILE D 1 133 ? -41.23463 -11.43000 31.37699 1.000 18.41525 167 ILE D O 1
ATOM 14804 N N . VAL D 1 134 ? -40.08226 -11.42863 29.45255 1.000 17.32225 168 VAL D N 1
ATOM 14805 C CA . VAL D 1 134 ? -39.26757 -12.57712 29.82528 1.000 16.89796 168 VAL D CA 1
ATOM 14806 C C . VAL D 1 134 ? -38.22125 -12.19164 30.85218 1.000 15.55298 168 VAL D C 1
ATOM 14807 O O . VAL D 1 134 ? -38.12970 -12.80821 31.92144 1.000 17.20320 168 VAL D O 1
ATOM 14820 N N . LEU D 1 135 ? -37.39756 -11.19064 30.53994 1.000 15.11059 169 LEU D N 1
ATOM 14821 C CA . LEU D 1 135 ? -36.28351 -10.84066 31.41403 1.000 14.49114 169 LEU D CA 1
ATOM 14822 C C . LEU D 1 135 ? -36.75760 -9.96369 32.56397 1.000 13.75475 169 LEU D C 1
ATOM 14823 O O . LEU D 1 135 ? -36.59363 -10.32420 33.72865 1.000 15.45698 169 LEU D O 1
ATOM 14839 N N . ASN D 1 136 ? -37.37806 -8.83212 32.27162 1.000 14.40125 170 ASN D N 1
ATOM 14840 C CA . ASN D 1 136 ? -37.78530 -7.96235 33.36389 1.000 14.90112 170 ASN D CA 1
ATOM 14841 C C . ASN D 1 136 ? -38.85872 -8.61507 34.22230 1.000 16.00446 170 ASN D C 1
ATOM 14842 O O . ASN D 1 136 ? -38.79331 -8.52882 35.45146 1.000 16.08232 170 ASN D O 1
ATOM 14853 N N . GLY D 1 137 ? -39.82906 -9.29354 33.59881 1.000 15.84990 171 GLY D N 1
ATOM 14854 C CA . GLY D 1 137 ? -40.88557 -9.94392 34.36437 1.000 16.49910 171 GLY D CA 1
ATOM 14855 C C . GLY D 1 137 ? -40.33377 -10.97289 35.33654 1.000 15.47656 171 GLY D C 1
ATOM 14856 O O . GLY D 1 137 ? -40.72915 -11.01917 36.50342 1.000 15.96127 171 GLY D O 1
ATOM 14860 N N . THR D 1 138 ? -39.44532 -11.84764 34.86539 1.000 15.32534 172 THR D N 1
ATOM 14861 C CA . THR D 1 138 ? -38.82324 -12.82754 35.76381 1.000 15.09444 172 THR D CA 1
ATOM 14862 C C . THR D 1 138 ? -37.99614 -12.13811 36.84186 1.000 15.01022 172 THR D C 1
ATOM 14863 O O . THR D 1 138 ? -38.03041 -12.54528 38.01461 1.000 15.22838 172 THR D O 1
ATOM 14874 N N . ALA D 1 139 ? -37.28770 -11.06323 36.49663 1.000 15.14532 173 ALA D N 1
ATOM 14875 C CA . ALA D 1 139 ? -36.55171 -10.33673 37.52494 1.000 13.97363 173 ALA D CA 1
ATOM 14876 C C . ALA D 1 139 ? -37.48242 -9.76841 38.58614 1.000 14.02908 173 ALA D C 1
ATOM 14877 O O . ALA D 1 139 ? -37.21625 -9.89175 39.79259 1.000 14.43656 173 ALA D O 1
ATOM 14884 N N . TYR D 1 140 ? -38.57952 -9.12502 38.17847 1.000 15.55809 174 TYR D N 1
ATOM 14885 C CA . TYR D 1 140 ? -39.45431 -8.52757 39.18202 1.000 15.07070 174 TYR D CA 1
ATOM 14886 C C . TYR D 1 140 ? -40.04055 -9.59355 40.10364 1.000 14.87760 174 TYR D C 1
ATOM 14887 O O . TYR D 1 140 ? -40.08694 -9.42492 41.33435 1.000 16.30152 174 TYR D O 1
ATOM 14905 N N . VAL D 1 141 ? -40.50802 -10.70145 39.53440 1.000 15.02528 175 VAL D N 1
ATOM 14906 C CA . VAL D 1 141 ? -41.07963 -11.76682 40.35306 1.000 14.27888 175 VAL D CA 1
ATOM 14907 C C . VAL D 1 141 ? -40.02842 -12.29191 41.32120 1.000 15.06911 175 VAL D C 1
ATOM 14908 O O . VAL D 1 141 ? -40.29328 -12.49005 42.51682 1.000 16.30568 175 VAL D O 1
ATOM 14921 N N . THR D 1 142 ? -38.84094 -12.58759 40.80652 1.000 15.08722 176 THR D N 1
ATOM 14922 C CA . THR D 1 142 ? -37.80202 -13.22111 41.61782 1.000 15.31503 176 THR D CA 1
ATOM 14923 C C . THR D 1 142 ? -37.33755 -12.27429 42.71214 1.000 16.48404 176 THR D C 1
ATOM 14924 O O . THR D 1 142 ? -37.19689 -12.67569 43.87729 1.000 16.14564 176 THR D O 1
ATOM 14935 N N . LEU D 1 143 ? -37.09698 -11.01873 42.37244 1.000 16.52196 177 LEU D N 1
ATOM 14936 C CA . LEU D 1 143 ? -36.60502 -10.08306 43.36934 1.000 17.00479 177 LEU D CA 1
ATOM 14937 C C . LEU D 1 143 ? -37.67270 -9.78308 44.41361 1.000 16.10100 177 LEU D C 1
ATOM 14938 O O . LEU D 1 143 ? -37.36509 -9.65686 45.59916 1.000 17.47909 177 LEU D O 1
ATOM 14954 N N . GLU D 1 144 ? -38.92471 -9.59368 43.99680 1.000 15.81460 178 GLU D N 1
ATOM 14955 C CA . GLU D 1 144 ? -39.95515 -9.27371 44.97705 1.000 15.68100 178 GLU D CA 1
ATOM 14956 C C . GLU D 1 144 ? -40.19529 -10.43675 45.93518 1.000 16.05116 178 GLU D C 1
ATOM 14957 O O . GLU D 1 144 ? -40.32893 -10.23653 47.15378 1.000 17.56448 178 GLU D O 1
ATOM 14969 N N . ILE D 1 145 ? -40.28308 -11.65727 45.40944 1.000 16.39090 179 ILE D N 1
ATOM 14970 C CA . ILE D 1 145 ? -40.42744 -12.81259 46.29180 1.000 15.89194 179 ILE D CA 1
ATOM 14971 C C . ILE D 1 145 ? -39.20540 -12.94310 47.18962 1.000 16.34899 179 ILE D C 1
ATOM 14972 O O . ILE D 1 145 ? -39.32665 -13.12322 48.40446 1.000 17.46100 179 ILE D O 1
ATOM 14988 N N . GLY D 1 146 ? -38.00990 -12.82426 46.61478 1.000 15.65994 180 GLY D N 1
ATOM 14989 C CA . GLY D 1 146 ? -36.79862 -12.94043 47.41392 1.000 16.93972 180 GLY D CA 1
ATOM 14990 C C . GLY D 1 146 ? -36.75849 -11.95298 48.56904 1.000 15.87070 180 GLY D C 1
ATOM 14991 O O . GLY D 1 146 ? -36.38573 -12.31079 49.69165 1.000 17.47301 180 GLY D O 1
ATOM 14995 N N . LYS D 1 147 ? -37.12579 -10.69807 48.31767 1.000 16.11358 181 LYS D N 1
ATOM 14996 C CA . LYS D 1 147 ? -37.13605 -9.72158 49.40172 1.000 16.61858 181 LYS D CA 1
ATOM 14997 C C . LYS D 1 147 ? -38.10186 -10.12762 50.50582 1.000 17.81188 181 LYS D C 1
ATOM 14998 O O . LYS D 1 147 ? -37.80505 -9.95305 51.69562 1.000 18.93978 181 LYS D O 1
ATOM 15017 N N . GLN D 1 148 ? -39.26700 -10.66963 50.13603 1.000 16.14053 182 GLN D N 1
ATOM 15018 C CA . GLN D 1 148 ? -40.21340 -11.11238 51.15507 1.000 17.67574 182 GLN D CA 1
ATOM 15019 C C . GLN D 1 148 ? -39.68459 -12.32009 51.91181 1.000 18.14388 182 GLN D C 1
ATOM 15020 O O . GLN D 1 148 ? -39.89317 -12.43957 53.12541 1.000 19.51864 182 GLN D O 1
ATOM 15034 N N . LEU D 1 149 ? -39.00679 -13.23663 51.22191 1.000 17.94696 183 LEU D N 1
ATOM 15035 C CA . LEU D 1 149 ? -38.45843 -14.41100 51.90266 1.000 17.66619 183 LEU D CA 1
ATOM 15036 C C . LEU D 1 149 ? -37.34349 -14.00149 52.86364 1.000 18.21396 183 LEU D C 1
ATOM 15037 O O . LEU D 1 149 ? -37.23772 -14.54899 53.96767 1.000 17.96027 183 LEU D O 1
ATOM 15053 N N . ILE D 1 150 ? -36.51631 -13.03134 52.48013 1.000 18.54305 184 ILE D N 1
ATOM 15054 C CA . ILE D 1 150 ? -35.48728 -12.51536 53.37813 1.000 19.35069 184 ILE D CA 1
ATOM 15055 C C . ILE D 1 150 ? -36.13125 -11.89935 54.61371 1.000 20.37363 184 ILE D C 1
ATOM 15056 O O . ILE D 1 150 ? -35.69372 -12.13454 55.74887 1.000 20.61774 184 ILE D O 1
ATOM 15072 N N . LYS D 1 151 ? -37.18982 -11.12069 54.41933 1.000 19.20850 185 LYS D N 1
ATOM 15073 C CA . LYS D 1 151 ? -37.86068 -10.50299 55.56447 1.000 19.42352 185 LYS D CA 1
ATOM 15074 C C . LYS D 1 151 ? -38.43903 -11.53242 56.52680 1.000 19.06591 185 LYS D C 1
ATOM 15075 O O . LYS D 1 151 ? -38.43746 -11.30327 57.74527 1.000 22.91306 185 LYS D O 1
ATOM 15094 N N . ALA D 1 152 ? -38.90970 -12.66501 56.02006 1.000 17.04553 186 ALA D N 1
ATOM 15095 C CA . ALA D 1 152 ? -39.51045 -13.70539 56.83783 1.000 17.89550 186 ALA D CA 1
ATOM 15096 C C . ALA D 1 152 ? -38.51944 -14.76189 57.30560 1.000 18.30147 186 ALA D C 1
ATOM 15097 O O . ALA D 1 152 ? -38.89699 -15.66263 58.05797 1.000 18.82967 186 ALA D O 1
ATOM 15104 N N . GLN D 1 153 ? -37.25835 -14.67585 56.88418 1.000 18.00638 187 GLN D N 1
ATOM 15105 C CA . GLN D 1 153 ? -36.27139 -15.70717 57.14473 1.000 18.18628 187 GLN D CA 1
ATOM 15106 C C . GLN D 1 153 ? -36.78087 -17.07996 56.70402 1.000 16.99679 187 GLN D C 1
ATOM 15107 O O . GLN D 1 153 ? -36.76825 -18.05542 57.45846 1.000 17.41415 187 GLN D O 1
ATOM 15121 N N . LYS D 1 154 ? -37.25171 -17.13707 55.46564 1.000 16.56781 188 LYS D N 1
ATOM 15122 C CA . LYS D 1 154 ? -37.68084 -18.37671 54.82816 1.000 16.55213 188 LYS D CA 1
ATOM 15123 C C . LYS D 1 154 ? -36.90244 -18.60426 53.53817 1.000 16.46942 188 LYS D C 1
ATOM 15124 O O . LYS D 1 154 ? -36.51144 -17.65211 52.85876 1.000 17.55338 188 LYS D O 1
ATOM 15143 N N . GLY D 1 155 ? -36.70835 -19.87886 53.19581 1.000 16.47815 189 GLY D N 1
ATOM 15144 C CA . GLY D 1 155 ? -36.05785 -20.25654 51.96321 1.000 16.85537 189 GLY D CA 1
ATOM 15145 C C . GLY D 1 155 ? -37.06332 -20.75619 50.93169 1.000 17.61171 189 GLY D C 1
ATOM 15146 O O . GLY D 1 155 ? -38.26842 -20.85189 51.18602 1.000 17.88425 189 GLY D O 1
ATOM 15150 N N . ALA D 1 156 ? -36.55284 -21.05751 49.74496 1.000 16.11430 190 ALA D N 1
ATOM 15151 C CA . ALA D 1 156 ? -37.39118 -21.58077 48.67539 1.000 15.65772 190 ALA D CA 1
ATOM 15152 C C . ALA D 1 156 ? -36.51529 -22.12801 47.56844 1.000 15.33602 190 ALA D C 1
ATOM 15153 O O . ALA D 1 156 ? -35.32689 -21.80878 47.47667 1.000 15.30074 190 ALA D O 1
ATOM 15160 N N . ALA D 1 157 ? -37.13964 -22.90732 46.68218 1.000 14.26175 191 ALA D N 1
ATOM 15161 C CA . ALA D 1 157 ? -36.52774 -23.40728 45.45560 1.000 14.08732 191 ALA D CA 1
ATOM 15162 C C . ALA D 1 157 ? -37.18551 -22.68030 44.29371 1.000 15.34263 191 ALA D C 1
ATOM 15163 O O . ALA D 1 157 ? -38.42226 -22.66181 44.18055 1.000 16.52722 191 ALA D O 1
ATOM 15170 N N . PHE D 1 158 ? -36.36608 -22.04815 43.47298 1.000 14.82542 192 PHE D N 1
ATOM 15171 C CA . PHE D 1 158 ? -36.78077 -21.30762 42.29236 1.000 14.38099 192 PHE D CA 1
ATOM 15172 C C . PHE D 1 158 ? -36.37423 -22.10266 41.05932 1.000 14.04206 192 PHE D C 1
ATOM 15173 O O . PHE D 1 158 ? -35.30293 -22.73520 41.02577 1.000 14.71676 192 PHE D O 1
ATOM 15190 N N . LEU D 1 159 ? -37.22143 -22.05235 40.04633 1.000 13.60901 193 LEU D N 1
ATOM 15191 C CA . LEU D 1 159 ? -36.99313 -22.70830 38.77310 1.000 15.12787 193 LEU D CA 1
ATOM 15192 C C . LEU D 1 159 ? -37.40603 -21.76002 37.66416 1.000 14.65809 193 LEU D C 1
ATOM 15193 O O . LEU D 1 159 ? -38.49389 -21.17221 37.71263 1.000 15.40039 193 LEU D O 1
ATOM 15209 N N . ALA D 1 160 ? -36.52898 -21.58977 36.67886 1.000 14.82323 194 ALA D N 1
ATOM 15210 C CA . ALA D 1 160 ? -36.83299 -20.83650 35.47836 1.000 15.50943 194 ALA D CA 1
ATOM 15211 C C . ALA D 1 160 ? -36.78181 -21.75965 34.27720 1.000 14.90425 194 ALA D C 1
ATOM 15212 O O . ALA D 1 160 ? -35.85991 -22.57434 34.14009 1.000 14.67156 194 ALA D O 1
ATOM 15219 N N . ILE D 1 161 ? -37.80552 -21.66886 33.43380 1.000 15.65215 195 ILE D N 1
ATOM 15220 C CA . ILE D 1 161 ? -37.86467 -22.42423 32.18676 1.000 14.92112 195 ILE D CA 1
ATOM 15221 C C . ILE D 1 161 ? -37.30365 -21.51580 31.10630 1.000 14.99263 195 ILE D C 1
ATOM 15222 O O . ILE D 1 161 ? -37.87986 -20.47079 30.81605 1.000 15.70930 195 ILE D O 1
ATOM 15238 N N . THR D 1 162 ? -36.15123 -21.88939 30.55061 1.000 14.62819 196 THR D N 1
ATOM 15239 C CA . THR D 1 162 ? -35.57095 -21.11594 29.45751 1.000 14.65771 196 THR D CA 1
ATOM 15240 C C . THR D 1 162 ? -35.72984 -21.90028 28.16526 1.000 15.49446 196 THR D C 1
ATOM 15241 O O . THR D 1 162 ? -36.85925 -22.09006 27.69932 1.000 16.41412 196 THR D O 1
ATOM 15252 N N . THR D 1 163 ? -34.62042 -22.30721 27.54847 1.000 15.08708 197 THR D N 1
ATOM 15253 C CA . THR D 1 163 ? -34.62193 -22.97104 26.24894 1.000 15.39813 197 THR D CA 1
ATOM 15254 C C . THR D 1 163 ? -33.17134 -23.29602 25.92570 1.000 14.82286 197 THR D C 1
ATOM 15255 O O . THR D 1 163 ? -32.25735 -22.58559 26.36206 1.000 14.37257 197 THR D O 1
ATOM 15266 N N . ILE D 1 164 ? -32.94705 -24.34069 25.12357 1.000 14.26673 198 ILE D N 1
ATOM 15267 C CA . ILE D 1 164 ? -31.58853 -24.64391 24.67856 1.000 13.46549 198 ILE D CA 1
ATOM 15268 C C . ILE D 1 164 ? -30.96087 -23.48220 23.91026 1.000 14.79904 198 ILE D C 1
ATOM 15269 O O . ILE D 1 164 ? -29.73993 -23.32169 23.92650 1.000 15.48828 198 ILE D O 1
ATOM 15285 N N . TYR D 1 165 ? -31.75070 -22.63565 23.25796 1.000 13.75905 199 TYR D N 1
ATOM 15286 C CA . TYR D 1 165 ? -31.15571 -21.57007 22.46365 1.000 14.48930 199 TYR D CA 1
ATOM 15287 C C . TYR D 1 165 ? -30.80474 -20.31639 23.26271 1.000 14.68483 199 TYR D C 1
ATOM 15288 O O . TYR D 1 165 ? -30.21085 -19.38316 22.70101 1.000 14.37661 199 TYR D O 1
ATOM 15306 N N . ALA D 1 166 ? -31.10077 -20.29215 24.56031 1.000 15.08249 200 ALA D N 1
ATOM 15307 C CA . ALA D 1 166 ? -30.60736 -19.21254 25.41524 1.000 15.25748 200 ALA D CA 1
ATOM 15308 C C . ALA D 1 166 ? -29.08509 -19.25949 25.51058 1.000 16.30550 200 ALA D C 1
ATOM 15309 O O . ALA D 1 166 ? -28.40222 -18.22632 25.42339 1.000 18.58209 200 ALA D O 1
ATOM 15316 N N . GLU D 1 167 ? -28.52237 -20.44542 25.67856 1.000 15.68297 201 GLU D N 1
ATOM 15317 C CA . GLU D 1 167 ? -27.08905 -20.56576 25.83524 1.000 16.68563 201 GLU D CA 1
ATOM 15318 C C . GLU D 1 167 ? -26.36172 -20.56090 24.50558 1.000 18.76372 201 GLU D C 1
ATOM 15319 O O . GLU D 1 167 ? -25.22578 -20.08249 24.41368 1.000 18.87798 201 GLU D O 1
ATOM 15331 N N . SER D 1 168 ? -26.97253 -21.08672 23.45840 1.000 16.01606 202 SER D N 1
ATOM 15332 C CA . SER D 1 168 ? -26.29389 -21.13505 22.18776 1.000 16.72166 202 SER D CA 1
ATOM 15333 C C . SER D 1 168 ? -26.45483 -19.87828 21.34532 1.000 15.61361 202 SER D C 1
ATOM 15334 O O . SER D 1 168 ? -25.63411 -19.63873 20.44795 1.000 17.04604 202 SER D O 1
ATOM 15342 N N . GLY D 1 169 ? -27.49950 -19.10413 21.57272 1.000 14.72974 203 GLY D N 1
ATOM 15343 C CA . GLY D 1 169 ? -28.00118 -18.18312 20.58157 1.000 15.21974 203 GLY D CA 1
ATOM 15344 C C . GLY D 1 169 ? -28.82228 -18.92437 19.54511 1.000 13.85137 203 GLY D C 1
ATOM 15345 O O . GLY D 1 169 ? -28.67930 -20.13193 19.35211 1.000 14.75202 203 GLY D O 1
ATOM 15349 N N . SER D 1 170 ? -29.67468 -18.18280 18.83666 1.000 13.46166 204 SER D N 1
ATOM 15350 C CA . SER D 1 170 ? -30.25140 -18.69887 17.60034 1.000 14.18853 204 SER D CA 1
ATOM 15351 C C . SER D 1 170 ? -30.83141 -17.55860 16.78754 1.000 14.12254 204 SER D C 1
ATOM 15352 O O . SER D 1 170 ? -31.56031 -16.70933 17.32389 1.000 14.82845 204 SER D O 1
ATOM 15360 N N . GLY D 1 171 ? -30.55226 -17.55995 15.49133 1.000 14.35532 205 GLY D N 1
ATOM 15361 C CA . GLY D 1 171 ? -31.30245 -16.72692 14.57961 1.000 15.73983 205 GLY D CA 1
ATOM 15362 C C . GLY D 1 171 ? -32.78898 -17.01253 14.66855 1.000 15.07330 205 GLY D C 1
ATOM 15363 O O . GLY D 1 171 ? -33.21974 -18.10040 15.08228 1.000 14.87192 205 GLY D O 1
ATOM 15367 N N . PHE D 1 172 ? -33.58002 -16.00593 14.29312 1.000 14.49255 206 PHE D N 1
ATOM 15368 C CA . PHE D 1 172 ? -35.03463 -16.07421 14.11236 1.000 14.41074 206 PHE D CA 1
ATOM 15369 C C . PHE D 1 172 ? -35.83354 -16.08254 15.41600 1.000 14.99827 206 PHE D C 1
ATOM 15370 O O . PHE D 1 172 ? -37.03107 -15.78174 15.39707 1.000 16.38635 206 PHE D O 1
ATOM 15387 N N . VAL D 1 173 ? -35.18451 -16.38267 16.53295 1.000 15.92522 207 VAL D N 1
ATOM 15388 C CA . VAL D 1 173 ? -35.76853 -16.23620 17.86163 1.000 15.96444 207 VAL D CA 1
ATOM 15389 C C . VAL D 1 173 ? -34.83982 -15.35755 18.70759 1.000 15.03849 207 VAL D C 1
ATOM 15390 O O . VAL D 1 173 ? -34.66453 -15.59134 19.91788 1.000 15.07945 207 VAL D O 1
ATOM 15403 N N . MET D 1 174 ? -34.24315 -14.35359 18.11073 1.000 15.58132 208 MET D N 1
ATOM 15404 C CA . MET D 1 174 ? -33.14018 -13.63498 18.72831 1.000 15.73698 208 MET D CA 1
ATOM 15405 C C . MET D 1 174 ? -33.55362 -12.87966 19.98726 1.000 15.16454 208 MET D C 1
ATOM 15406 O O . MET D 1 174 ? -32.83687 -12.95876 20.99389 1.000 14.20356 208 MET D O 1
ATOM 15420 N N . PRO D 1 175 ? -34.67995 -12.16565 20.01821 1.000 14.26530 209 PRO D N 1
ATOM 15421 C CA . PRO D 1 175 ? -35.04763 -11.50415 21.27920 1.000 14.47873 209 PRO D CA 1
ATOM 15422 C C . PRO D 1 175 ? -35.32291 -12.49357 22.39767 1.000 14.99833 209 PRO D C 1
ATOM 15423 O O . PRO D 1 175 ? -34.96077 -12.25957 23.54928 1.000 14.34551 209 PRO D O 1
ATOM 15434 N N . SER D 1 176 ? -35.97454 -13.60990 22.08537 1.000 13.72384 210 SER D N 1
ATOM 15435 C CA . SER D 1 176 ? -36.21153 -14.63424 23.09221 1.000 13.81085 210 SER D CA 1
ATOM 15436 C C . SER D 1 176 ? -34.89828 -15.22411 23.58191 1.000 13.20585 210 SER D C 1
ATOM 15437 O O . SER D 1 176 ? -34.68546 -15.38045 24.78876 1.000 14.18868 210 SER D O 1
ATOM 15445 N N . SER D 1 177 ? -33.98625 -15.52874 22.65953 1.000 13.47036 211 SER D N 1
ATOM 15446 C CA . SER D 1 177 ? -32.66805 -16.02648 23.04286 1.000 13.55445 211 SER D CA 1
ATOM 15447 C C . SER D 1 177 ? -31.99499 -15.05944 24.01858 1.000 11.93666 211 SER D C 1
ATOM 15448 O O . SER D 1 177 ? -31.45888 -15.45582 25.05448 1.000 12.89789 211 SER D O 1
ATOM 15456 N N . SER D 1 178 ? -32.01323 -13.78045 23.68239 1.000 12.73541 212 SER D N 1
ATOM 15457 C CA . SER D 1 178 ? -31.36565 -12.76043 24.49444 1.000 13.22940 212 SER D CA 1
ATOM 15458 C C . SER D 1 178 ? -31.99368 -12.67712 25.87764 1.000 12.07484 212 SER D C 1
ATOM 15459 O O . SER D 1 178 ? -31.29791 -12.67998 26.90006 1.000 12.96947 212 SER D O 1
ATOM 15467 N N . ALA D 1 179 ? -33.32201 -12.54090 25.92981 1.000 12.38146 213 ALA D N 1
ATOM 15468 C CA . ALA D 1 179 ? -33.99205 -12.38229 27.21391 1.000 13.17787 213 ALA D CA 1
ATOM 15469 C C . ALA D 1 179 ? -33.80754 -13.61928 28.07550 1.000 13.32637 213 ALA D C 1
ATOM 15470 O O . ALA D 1 179 ? -33.55737 -13.52460 29.28758 1.000 13.60745 213 ALA D O 1
ATOM 15477 N N . LYS D 1 180 ? -33.93305 -14.80664 27.46574 1.000 13.44561 214 LYS D N 1
ATOM 15478 C CA . LYS D 1 180 ? -33.80975 -16.05686 28.21089 1.000 14.12094 214 LYS D CA 1
ATOM 15479 C C . LYS D 1 180 ? -32.38446 -16.28255 28.70016 1.000 12.32411 214 LYS D C 1
ATOM 15480 O O . LYS D 1 180 ? -32.18607 -16.80613 29.79943 1.000 12.91282 214 LYS D O 1
ATOM 15499 N N . SER D 1 181 ? -31.38488 -15.87187 27.91626 1.000 12.91299 215 SER D N 1
ATOM 15500 C CA . SER D 1 181 ? -30.01333 -15.94238 28.40083 1.000 12.54743 215 SER D CA 1
ATOM 15501 C C . SER D 1 181 ? -29.83197 -15.02675 29.60562 1.000 11.85069 215 SER D C 1
ATOM 15502 O O . SER D 1 181 ? -29.16468 -15.38842 30.59510 1.000 12.47600 215 SER D O 1
ATOM 15510 N N . GLY D 1 182 ? -30.42535 -13.83989 29.55067 1.000 11.98655 216 GLY D N 1
ATOM 15511 C CA . GLY D 1 182 ? -30.41423 -12.98806 30.72564 1.000 12.74436 216 GLY D CA 1
ATOM 15512 C C . GLY D 1 182 ? -31.01815 -13.65103 31.95667 1.000 12.33721 216 GLY D C 1
ATOM 15513 O O . GLY D 1 182 ? -30.52059 -13.46991 33.06999 1.000 13.14233 216 GLY D O 1
ATOM 15517 N N . VAL D 1 183 ? -32.11712 -14.38882 31.77702 1.000 12.55322 217 VAL D N 1
ATOM 15518 C CA . VAL D 1 183 ? -32.71944 -15.13466 32.88180 1.000 12.79511 217 VAL D CA 1
ATOM 15519 C C . VAL D 1 183 ? -31.75377 -16.18595 33.43495 1.000 12.61808 217 VAL D C 1
ATOM 15520 O O . VAL D 1 183 ? -31.66118 -16.38136 34.65213 1.000 13.20270 217 VAL D O 1
ATOM 15533 N N . GLU D 1 184 ? -31.02669 -16.86828 32.56780 1.000 12.36221 218 GLU D N 1
ATOM 15534 C CA . GLU D 1 184 ? -30.04809 -17.84814 33.02986 1.000 12.19579 218 GLU D CA 1
ATOM 15535 C C . GLU D 1 184 ? -28.98364 -17.18067 33.89708 1.000 12.06086 218 GLU D C 1
ATOM 15536 O O . GLU D 1 184 ? -28.67756 -17.65121 35.00138 1.000 12.97396 218 GLU D O 1
ATOM 15548 N N . ALA D 1 185 ? -28.42014 -16.06735 33.41955 1.000 12.67952 219 ALA D N 1
ATOM 15549 C CA . ALA D 1 185 ? -27.40221 -15.38108 34.20183 1.000 12.38887 219 ALA D CA 1
ATOM 15550 C C . ALA D 1 185 ? -27.97277 -14.90443 35.52664 1.000 12.67231 219 ALA D C 1
ATOM 15551 O O . ALA D 1 185 ? -27.29611 -14.98758 36.55518 1.000 12.57883 219 ALA D O 1
ATOM 15558 N N . MET D 1 186 ? -29.19636 -14.36975 35.51921 1.000 12.31392 220 MET D N 1
ATOM 15559 C CA . MET D 1 186 ? -29.83456 -13.94063 36.75169 1.000 13.10895 220 MET D CA 1
ATOM 15560 C C . MET D 1 186 ? -29.89348 -15.06579 37.76058 1.000 13.13589 220 MET D C 1
ATOM 15561 O O . MET D 1 186 ? -29.57964 -14.88319 38.94183 1.000 13.52432 220 MET D O 1
ATOM 15575 N N . ASN D 1 187 ? -30.32066 -16.24087 37.31975 1.000 12.74701 221 ASN D N 1
ATOM 15576 C CA . ASN D 1 187 ? -30.50564 -17.34358 38.24527 1.000 13.11810 221 ASN D CA 1
ATOM 15577 C C . ASN D 1 187 ? -29.17413 -17.90943 38.74066 1.000 12.67023 221 ASN D C 1
ATOM 15578 O O . ASN D 1 187 ? -29.05765 -18.27247 39.91840 1.000 13.98586 221 ASN D O 1
ATOM 15589 N N . LYS D 1 188 ? -28.15664 -17.97303 37.88523 1.000 13.43034 222 LYS D N 1
ATOM 15590 C CA . LYS D 1 188 ? -26.84232 -18.39347 38.36485 1.000 13.46264 222 LYS D CA 1
ATOM 15591 C C . LYS D 1 188 ? -26.27619 -17.38972 39.35722 1.000 13.16136 222 LYS D C 1
ATOM 15592 O O . LYS D 1 188 ? -25.61208 -17.76690 40.33226 1.000 14.52837 222 LYS D O 1
ATOM 15611 N N . SER D 1 189 ? -26.52974 -16.10286 39.11692 1.000 12.44039 223 SER D N 1
ATOM 15612 C CA . SER D 1 189 ? -26.08052 -15.04985 40.01430 1.000 13.87756 223 SER D CA 1
ATOM 15613 C C . SER D 1 189 ? -26.70792 -15.19489 41.39266 1.000 13.39498 223 SER D C 1
ATOM 15614 O O . SER D 1 189 ? -26.01608 -15.11835 42.41420 1.000 14.68008 223 SER D O 1
ATOM 15622 N N . LEU D 1 190 ? -28.03197 -15.37344 41.44149 1.000 12.83647 224 LEU D N 1
ATOM 15623 C CA . LEU D 1 190 ? -28.73416 -15.44866 42.72296 1.000 13.33254 224 LEU D CA 1
ATOM 15624 C C . LEU D 1 190 ? -28.47182 -16.76205 43.43918 1.000 13.98021 224 LEU D C 1
ATOM 15625 O O . LEU D 1 190 ? -28.44747 -16.78037 44.67189 1.000 14.84986 224 LEU D O 1
ATOM 15641 N N . ALA D 1 191 ? -28.23670 -17.85373 42.70733 1.000 13.75961 225 ALA D N 1
ATOM 15642 C CA . ALA D 1 191 ? -27.78809 -19.07075 43.37522 1.000 13.80102 225 ALA D CA 1
ATOM 15643 C C . ALA D 1 191 ? -26.50840 -18.80291 44.16532 1.000 14.94071 225 ALA D C 1
ATOM 15644 O O . ALA D 1 191 ? -26.37073 -19.23280 45.32019 1.000 17.09187 225 ALA D O 1
ATOM 15651 N N . ALA D 1 192 ? -25.57451 -18.05561 43.57269 1.000 13.21394 226 ALA D N 1
ATOM 15652 C CA . ALA D 1 192 ? -24.31460 -17.77583 44.24101 1.000 14.27299 226 ALA D CA 1
ATOM 15653 C C . ALA D 1 192 ? -24.46991 -16.73617 45.33903 1.000 16.00350 226 ALA D C 1
ATOM 15654 O O . ALA D 1 192 ? -23.78740 -16.81147 46.37143 1.000 19.21242 226 ALA D O 1
ATOM 15661 N N . GLU D 1 193 ? -25.38001 -15.78584 45.17162 1.000 14.67606 227 GLU D N 1
ATOM 15662 C CA . GLU D 1 193 ? -25.50332 -14.67601 46.10955 1.000 15.39798 227 GLU D CA 1
ATOM 15663 C C . GLU D 1 193 ? -26.40071 -14.98026 47.30838 1.000 16.20020 227 GLU D C 1
ATOM 15664 O O . GLU D 1 193 ? -26.16463 -14.44863 48.40713 1.000 16.55947 227 GLU D O 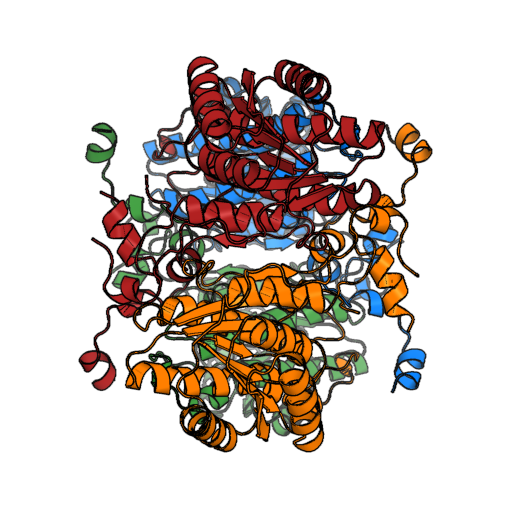1
ATOM 15676 N N . TRP D 1 194 ? -27.44593 -15.76753 47.11455 1.000 15.32711 228 TRP D N 1
ATOM 15677 C CA . TRP D 1 194 ? -28.51582 -15.88552 48.09343 1.000 14.50714 228 TRP D CA 1
ATOM 15678 C C . TRP D 1 194 ? -28.54473 -17.22015 48.82855 1.000 16.24207 228 TRP D C 1
ATOM 15679 O O . TRP D 1 194 ? -29.54415 -17.52618 49.49090 1.000 16.97471 228 TRP D O 1
ATOM 15700 N N . GLY D 1 195 ? -27.45415 -17.98331 48.79021 1.000 17.50810 229 GLY D N 1
ATOM 15701 C CA . GLY D 1 195 ? -27.38904 -19.18358 49.61260 1.000 18.48021 229 GLY D CA 1
ATOM 15702 C C . GLY D 1 195 ? -27.61260 -18.89058 51.08132 1.000 18.76611 229 GLY D C 1
ATOM 15703 O O . GLY D 1 195 ? -28.30616 -19.64295 51.77317 1.000 18.31199 229 GLY D O 1
ATOM 15707 N N . ARG D 1 196 ? -27.02714 -17.79394 51.58341 1.000 20.06739 230 ARG D N 1
ATOM 15708 C CA . ARG D 1 196 ? -27.17757 -17.43721 52.98369 1.000 21.16963 230 ARG D CA 1
ATOM 15709 C C . ARG D 1 196 ? -28.62627 -17.19299 53.36080 1.000 21.09987 230 ARG D C 1
ATOM 15710 O O . ARG D 1 196 ? -28.94879 -17.15688 54.55193 1.000 21.21507 230 ARG D O 1
ATOM 15731 N N . TYR D 1 197 ? -29.49156 -16.96989 52.37377 1.000 17.48876 231 TYR D N 1
ATOM 15732 C CA . TYR D 1 197 ? -30.90186 -16.72754 52.61443 1.000 18.05651 231 TYR D CA 1
ATOM 15733 C C . TYR D 1 197 ? -31.76499 -17.95113 52.31731 1.000 16.75782 231 TYR D C 1
ATOM 15734 O O . TYR D 1 197 ? -32.99443 -17.86160 52.34052 1.000 18.10674 231 TYR D O 1
ATOM 15752 N N . GLY D 1 198 ? -31.15469 -19.09507 52.00650 1.000 17.10254 232 GLY D N 1
ATOM 15753 C CA . GLY D 1 198 ? -31.92208 -20.30427 51.83274 1.000 17.85031 232 GLY D CA 1
ATOM 15754 C C . GLY D 1 198 ? -32.63893 -20.43852 50.50315 1.000 14.85652 232 GLY D C 1
ATOM 15755 O O . GLY D 1 198 ? -33.55891 -21.26333 50.40618 1.000 16.94716 232 GLY D O 1
ATOM 15759 N N . MET D 1 199 ? -32.26844 -19.65995 49.49998 1.000 15.76740 233 MET D N 1
ATOM 15760 C CA . MET D 1 199 ? -32.90661 -19.70264 48.19237 1.000 15.20741 233 MET D CA 1
ATOM 15761 C C . MET D 1 199 ? -31.94906 -20.32597 47.19378 1.000 15.39941 233 MET D C 1
ATOM 15762 O O . MET D 1 199 ? -30.81741 -19.85443 47.04534 1.000 17.06712 233 MET D O 1
ATOM 15776 N N . ARG D 1 200 ? -32.40820 -21.37595 46.50469 1.000 14.08812 234 ARG D N 1
ATOM 15777 C CA . ARG D 1 200 ? -31.66479 -22.02081 45.42672 1.000 14.00244 234 ARG D CA 1
ATOM 15778 C C . ARG D 1 200 ? -32.41623 -21.80899 44.12068 1.000 13.07545 234 ARG D C 1
ATOM 15779 O O . ARG D 1 200 ? -33.64636 -21.64369 44.11287 1.000 14.52933 234 ARG D O 1
ATOM 15800 N N . PHE D 1 201 ? -31.65604 -21.81631 43.01962 1.000 13.71022 235 PHE D N 1
ATOM 15801 C CA . PHE D 1 201 ? -32.16823 -21.42521 41.70847 1.000 13.92113 235 PHE D CA 1
ATOM 15802 C C . PHE D 1 201 ? -31.63301 -22.36653 40.63738 1.000 13.24543 235 PHE D C 1
ATOM 15803 O O . PHE D 1 201 ? -30.41400 -22.53730 40.52200 1.000 14.30766 235 PHE D O 1
ATOM 15820 N N . ASN D 1 202 ? -32.53253 -22.96969 39.85209 1.000 14.29724 236 ASN D N 1
ATOM 15821 C CA . ASN D 1 202 ? -32.12947 -23.84834 38.76313 1.000 13.71673 236 ASN D CA 1
ATOM 15822 C C . ASN D 1 202 ? -32.87065 -23.48884 37.48819 1.000 13.81800 236 ASN D C 1
ATOM 15823 O O . ASN D 1 202 ? -33.87700 -22.77832 37.50113 1.000 14.15907 236 ASN D O 1
ATOM 15834 N N . ILE D 1 203 ? -32.33634 -24.00660 36.38187 1.000 13.83058 237 ILE D N 1
ATOM 15835 C CA A ILE D 1 203 ? -32.81264 -23.72284 35.03844 0.575 13.27010 237 ILE D CA 1
ATOM 15836 C CA B ILE D 1 203 ? -32.81363 -23.72163 35.03849 0.425 13.29011 237 ILE D CA 1
ATOM 15837 C C . ILE D 1 203 ? -33.05783 -25.04077 34.32159 1.000 13.60226 237 ILE D C 1
ATOM 15838 O O . ILE D 1 203 ? -32.18978 -25.92383 34.33423 1.000 13.42100 237 ILE D O 1
ATOM 15869 N N . ILE D 1 204 ? -34.21704 -25.15821 33.66337 1.000 13.97141 238 ILE D N 1
ATOM 15870 C CA . ILE D 1 204 ? -34.46055 -26.20330 32.66229 1.000 13.90088 238 ILE D CA 1
ATOM 15871 C C . ILE D 1 204 ? -34.43740 -25.52728 31.29430 1.000 13.80319 238 ILE D C 1
ATOM 15872 O O . ILE D 1 204 ? -35.10962 -24.49924 31.09396 1.000 14.47001 238 ILE D O 1
ATOM 15888 N N . GLN D 1 205 ? -33.70595 -26.13344 30.34360 1.000 13.92643 239 GLN D N 1
ATOM 15889 C CA . GLN D 1 205 ? -33.60999 -25.66203 28.96113 1.000 12.74673 239 GLN D CA 1
ATOM 15890 C C . GLN D 1 205 ? -34.35819 -26.64901 28.07291 1.000 14.77924 239 GLN D C 1
ATOM 15891 O O . GLN D 1 205 ? -33.77030 -27.64935 27.63945 1.000 15.20621 239 GLN D O 1
ATOM 15905 N N . PRO D 1 206 ? -35.61877 -26.41203 27.72082 1.000 14.44611 240 PRO D N 1
ATOM 15906 C CA . PRO D 1 206 ? -36.32866 -27.36835 26.86722 1.000 15.88186 240 PRO D CA 1
ATOM 15907 C C . PRO D 1 206 ? -35.97086 -27.24803 25.40042 1.000 16.05341 240 PRO D C 1
ATOM 15908 O O . PRO D 1 206 ? -35.64000 -26.16838 24.88750 1.000 16.64943 240 PRO D O 1
ATOM 15919 N N . GLY D 1 207 ? -36.04213 -28.40359 24.73597 1.000 16.16663 241 GLY D N 1
ATOM 15920 C CA . GLY D 1 207 ? -36.19130 -28.49191 23.31179 1.000 17.01732 241 GLY D CA 1
ATOM 15921 C C . GLY D 1 207 ? -37.66402 -28.46266 22.96757 1.000 17.79907 241 GLY D C 1
ATOM 15922 O O . GLY D 1 207 ? -38.47351 -27.93875 23.74758 1.000 19.81850 241 GLY D O 1
ATOM 15926 N N . PRO D 1 208 ? -38.05219 -29.04395 21.83672 1.000 18.66969 242 PRO D N 1
ATOM 15927 C CA . PRO D 1 208 ? -39.44721 -28.91211 21.37796 1.000 19.49717 242 PRO D CA 1
ATOM 15928 C C . PRO D 1 208 ? -40.38878 -29.86572 22.09997 1.000 21.13409 242 PRO D C 1
ATOM 15929 O O . PRO D 1 208 ? -40.16440 -31.07567 22.15915 1.000 20.76723 242 PRO D O 1
ATOM 15940 N N . ILE D 1 209 ? -41.48060 -29.31939 22.59633 1.000 22.53173 243 ILE D N 1
ATOM 15941 C CA . ILE D 1 209 ? -42.44278 -30.08042 23.37423 1.000 22.81628 243 ILE D CA 1
ATOM 15942 C C . ILE D 1 209 ? -43.78006 -30.09866 22.65213 1.000 28.70048 243 ILE D C 1
ATOM 15943 O O . ILE D 1 209 ? -44.21306 -29.07947 22.10165 1.000 30.83728 243 ILE D O 1
ATOM 15959 N N . LYS D 1 210 ? -44.40765 -31.27927 22.62005 1.000 25.58810 244 LYS D N 1
ATOM 15960 C CA . LYS D 1 210 ? -45.62947 -31.48394 21.85143 1.000 32.54692 244 LYS D CA 1
ATOM 15961 C C . LYS D 1 210 ? -46.71649 -30.52686 22.31491 1.000 41.53575 244 LYS D C 1
ATOM 15962 O O . LYS D 1 210 ? -47.03525 -30.46160 23.50456 1.000 36.07613 244 LYS D O 1
ATOM 15981 N N . THR D 1 211 ? -47.26507 -29.77742 21.34416 1.000 59.82543 245 THR D N 1
ATOM 15982 C CA . THR D 1 211 ? -48.30504 -28.73877 21.46715 1.000 59.18331 245 THR D CA 1
ATOM 15983 C C . THR D 1 211 ? -47.71881 -27.32773 21.66567 1.000 59.38787 245 THR D C 1
ATOM 15984 O O . THR D 1 211 ? -46.85990 -27.10527 22.52325 1.000 59.85524 245 THR D O 1
ATOM 15995 N N . ARG D 1 223 ? -45.22193 -28.38248 10.51588 1.000 67.98357 257 ARG D N 1
ATOM 15996 C CA . ARG D 1 223 ? -44.31608 -27.99097 9.44356 1.000 74.80491 257 ARG D CA 1
ATOM 15997 C C . ARG D 1 223 ? -42.86717 -28.25977 9.86668 1.000 76.77956 257 ARG D C 1
ATOM 15998 O O . ARG D 1 223 ? -42.26836 -29.27930 9.51765 1.000 68.10301 257 ARG D O 1
ATOM 16018 N N . PHE D 1 224 ? -42.30975 -27.31107 10.62097 1.000 69.92875 258 PHE D N 1
ATOM 16019 C CA . PHE D 1 224 ? -40.96991 -27.46164 11.17694 1.000 73.32026 258 PHE D CA 1
ATOM 16020 C C . PHE D 1 224 ? -40.88030 -28.65860 12.10773 1.000 74.73376 258 PHE D C 1
ATOM 16021 O O . PHE D 1 224 ? -39.78660 -29.20032 12.30354 1.000 72.15773 258 PHE D O 1
ATOM 16038 N N . GLU D 1 225 ? -42.01143 -29.09701 12.66195 1.000 69.82082 259 GLU D N 1
ATOM 16039 C CA . GLU D 1 225 ? -42.00218 -30.13781 13.68476 1.000 68.89763 259 GLU D CA 1
ATOM 16040 C C . GLU D 1 225 ? -41.54091 -31.48372 13.14140 1.000 65.23190 259 GLU D C 1
ATOM 16041 O O . GLU D 1 225 ? -40.91170 -32.25328 13.87734 1.000 60.54337 259 GLU D O 1
ATOM 16053 N N . LYS D 1 226 ? -41.82361 -31.79374 11.87575 1.000 52.62186 260 LYS D N 1
ATOM 16054 C CA . LYS D 1 226 ? -41.33777 -33.05911 11.32788 1.000 54.05263 260 LYS D CA 1
ATOM 16055 C C . LYS D 1 226 ? -39.83536 -32.99828 11.06895 1.000 54.40369 260 LYS D C 1
ATOM 16056 O O . LYS D 1 226 ? -39.11708 -33.98559 11.28456 1.000 44.31719 260 LYS D O 1
ATOM 16075 N N . GLU D 1 227 ? -39.34166 -31.85098 10.58549 1.000 49.90488 261 GLU D N 1
ATOM 16076 C CA . GLU D 1 227 ? -37.90155 -31.68967 10.43041 1.000 52.34477 261 GLU D CA 1
ATOM 16077 C C . GLU D 1 227 ? -37.20776 -31.76303 11.77528 1.000 42.74838 261 GLU D C 1
ATOM 16078 O O . GLU D 1 227 ? -36.10305 -32.30706 11.88875 1.000 44.65070 261 GLU D O 1
ATOM 16090 N N . MET D 1 228 ? -37.82481 -31.17506 12.80580 1.000 39.65242 262 MET D N 1
ATOM 16091 C CA . MET D 1 228 ? -37.21818 -31.19848 14.12262 1.000 37.38461 262 MET D CA 1
ATOM 16092 C C . MET D 1 228 ? -37.00535 -32.62256 14.58317 1.000 31.82059 262 MET D C 1
ATOM 16093 O O . MET D 1 228 ? -35.95168 -32.95241 15.12663 1.000 33.24846 262 MET D O 1
ATOM 16107 N N . ILE D 1 229 ? -37.98294 -33.49327 14.34364 1.000 31.20609 263 ILE D N 1
ATOM 16108 C CA . ILE D 1 229 ? -37.85398 -34.86614 14.82101 1.000 33.02321 263 ILE D CA 1
ATOM 16109 C C . ILE D 1 229 ? -36.61171 -35.52455 14.22659 1.000 32.61823 263 ILE D C 1
ATOM 16110 O O . ILE D 1 229 ? -35.88632 -36.24363 14.91903 1.000 34.71096 263 ILE D O 1
ATOM 16126 N N . ASP D 1 230 ? -36.29991 -35.23743 12.96496 1.000 37.23575 264 ASP D N 1
ATOM 16127 C CA . ASP D 1 230 ? -35.08885 -35.80799 12.36962 1.000 36.98967 264 ASP D CA 1
ATOM 16128 C C . ASP D 1 230 ? -33.79546 -35.29569 13.01641 1.000 37.88664 264 ASP D C 1
ATOM 16129 O O . ASP D 1 230 ? -32.73421 -35.88005 12.77632 1.000 45.54036 264 ASP D O 1
ATOM 16138 N N . ARG D 1 231 ? -33.85003 -34.24487 13.83268 1.000 31.76015 265 ARG D N 1
ATOM 16139 C CA . ARG D 1 231 ? -32.67972 -33.73011 14.52392 1.000 31.60743 265 ARG D CA 1
ATOM 16140 C C . ARG D 1 231 ? -32.68358 -34.06355 16.00568 1.000 27.25587 265 ARG D C 1
ATOM 16141 O O . ARG D 1 231 ? -31.91818 -33.46165 16.79589 1.000 25.75570 265 ARG D O 1
ATOM 16162 N N . ILE D 1 232 ? -33.60521 -34.91445 16.42635 1.000 20.22651 266 ILE D N 1
ATOM 16163 C CA . ILE D 1 232 ? -33.74212 -35.25078 17.83428 1.000 18.25121 266 ILE D CA 1
ATOM 16164 C C . ILE D 1 232 ? -33.31430 -36.70676 17.99581 1.000 17.56258 266 ILE D C 1
ATOM 16165 O O . ILE D 1 232 ? -34.00361 -37.62195 17.50649 1.000 17.92063 266 ILE D O 1
ATOM 16181 N N . PRO D 1 233 ? -32.21399 -36.97482 18.67805 1.000 16.15402 267 PRO D N 1
ATOM 16182 C CA . PRO D 1 233 ? -31.79149 -38.36678 18.86747 1.000 16.85332 267 PRO D CA 1
ATOM 16183 C C . PRO D 1 233 ? -32.85789 -39.27497 19.44584 1.000 16.70453 267 PRO D C 1
ATOM 16184 O O . PRO D 1 233 ? -32.95838 -40.43273 19.01258 1.000 17.70356 267 PRO D O 1
ATOM 16195 N N . CYS D 1 234 ? -33.67858 -38.81241 20.39061 1.000 16.47964 268 CYS D N 1
ATOM 16196 C CA . CYS D 1 234 ? -34.74602 -39.65564 20.92010 1.000 16.45546 268 CYS D CA 1
ATOM 16197 C C . CYS D 1 234 ? -35.89030 -39.86208 19.93665 1.000 17.34232 268 CYS D C 1
ATOM 16198 O O . CYS D 1 234 ? -36.74612 -40.71354 20.18418 1.000 18.71029 268 CYS D O 1
ATOM 16206 N N . GLY D 1 235 ? -35.93451 -39.11730 18.84026 1.000 17.50513 269 GLY D N 1
ATOM 16207 C CA . GLY D 1 235 ? -36.84325 -39.45649 17.75814 1.000 18.45062 269 GLY D CA 1
ATOM 16208 C C . GLY D 1 235 ? -38.27581 -39.04169 17.92533 1.000 17.76272 269 GLY D C 1
ATOM 16209 O O . GLY D 1 235 ? -39.14693 -39.55677 17.21580 1.000 19.10701 269 GLY D O 1
ATOM 16213 N N . ARG D 1 236 ? -38.54722 -38.09632 18.81778 1.000 17.38811 270 ARG D N 1
ATOM 16214 C CA . ARG D 1 236 ? -39.89807 -37.61302 19.06155 1.000 17.18879 270 ARG D CA 1
ATOM 16215 C C . ARG D 1 236 ? -39.77275 -36.27901 19.78700 1.000 16.36852 270 ARG D C 1
ATOM 16216 O O . ARG D 1 236 ? -38.70082 -35.92410 20.29223 1.000 18.64440 270 ARG D O 1
ATOM 16237 N N . LEU D 1 237 ? -40.88742 -35.55583 19.86452 1.000 19.24544 271 LEU D N 1
ATOM 16238 C CA . LEU D 1 237 ? -40.98201 -34.38506 20.71716 1.000 18.09184 271 LEU D CA 1
ATOM 16239 C C . LEU D 1 237 ? -41.14697 -34.78490 22.18510 1.000 19.56381 271 LEU D C 1
ATOM 16240 O O . LEU D 1 237 ? -41.57100 -35.90328 22.51737 1.000 19.63606 271 LEU D O 1
ATOM 16256 N N . GLY D 1 238 ? -40.77857 -33.85567 23.06577 1.000 17.53385 272 GLY D N 1
ATOM 16257 C CA . GLY D 1 238 ? -41.00134 -34.05181 24.48054 1.000 17.34688 272 GLY D CA 1
ATOM 16258 C C . GLY D 1 238 ? -42.45320 -33.85186 24.85986 1.000 18.97340 272 GLY D C 1
ATOM 16259 O O . GLY D 1 238 ? -43.24871 -33.33062 24.08275 1.000 21.42407 272 GLY D O 1
ATOM 16263 N N . THR D 1 239 ? -42.80819 -34.30204 26.05759 1.000 19.16341 273 THR D N 1
ATOM 16264 C CA . THR D 1 239 ? -44.14899 -34.09311 26.58134 1.000 18.61936 273 THR D CA 1
ATOM 16265 C C . THR D 1 239 ? -44.12675 -33.18260 27.80341 1.000 18.16427 273 THR D C 1
ATOM 16266 O O . THR D 1 239 ? -43.13433 -33.09221 28.53942 1.000 17.91728 273 THR D O 1
ATOM 16277 N N . MET D 1 240 ? -45.24987 -32.48952 28.00357 1.000 19.45592 274 MET D N 1
ATOM 16278 C CA . MET D 1 240 ? -45.37036 -31.60532 29.15969 1.000 19.42598 274 MET D CA 1
ATOM 16279 C C . MET D 1 240 ? -45.33862 -32.37987 30.47014 1.000 19.16446 274 MET D C 1
ATOM 16280 O O . MET D 1 240 ? -44.81795 -31.87231 31.46838 1.000 18.39506 274 MET D O 1
ATOM 16294 N N . GLU D 1 241 ? -45.86970 -33.60726 30.48341 1.000 18.68332 275 GLU D N 1
ATOM 16295 C CA . GLU D 1 241 ? -45.83246 -34.41931 31.69207 1.000 17.30154 275 GLU D CA 1
ATOM 16296 C C . GLU D 1 241 ? -44.40035 -34.76969 32.07970 1.000 16.39206 275 GLU D C 1
ATOM 16297 O O . GLU D 1 241 ? -44.04183 -34.69956 33.26071 1.000 17.72367 275 GLU D O 1
ATOM 16309 N N . GLU D 1 242 ? -43.56658 -35.16397 31.10875 1.000 17.09167 276 GLU D N 1
ATOM 16310 C CA . GLU D 1 242 ? -42.17325 -35.44873 31.42135 1.000 16.49388 276 GLU D CA 1
ATOM 16311 C C . GLU D 1 242 ? -41.46362 -34.21054 31.95394 1.000 15.42595 276 GLU D C 1
ATOM 16312 O O . GLU D 1 242 ? -40.67796 -34.28648 32.91322 1.000 16.74071 276 GLU D O 1
ATOM 16324 N N . LEU D 1 243 ? -41.69950 -33.06093 31.32219 1.000 15.91771 277 LEU D N 1
ATOM 16325 C CA . LEU D 1 243 ? -41.12290 -31.82035 31.82765 1.000 16.55934 277 LEU D CA 1
ATOM 16326 C C . LEU D 1 243 ? -41.57942 -31.56576 33.25355 1.000 17.31469 277 LEU D C 1
ATOM 16327 O O . LEU D 1 243 ? -40.77067 -31.19121 34.10664 1.000 16.37772 277 LEU D O 1
ATOM 16343 N N . ALA D 1 244 ? -42.86501 -31.81077 33.53864 1.000 15.77432 278 ALA D N 1
ATOM 16344 C CA . ALA D 1 244 ? -43.36844 -31.60676 34.89097 1.000 17.06696 278 ALA D CA 1
ATOM 16345 C C . ALA D 1 244 ? -42.71984 -32.53900 35.90364 1.000 17.20034 278 ALA D C 1
ATOM 16346 O O . ALA D 1 244 ? -42.51485 -32.13608 37.05180 1.000 17.11518 278 ALA D O 1
ATOM 16353 N N . ASN D 1 245 ? -42.37317 -33.76932 35.51067 1.000 16.52372 279 ASN D N 1
ATOM 16354 C CA . ASN D 1 245 ? -41.63074 -34.64847 36.41117 1.000 17.07105 279 ASN D CA 1
ATOM 16355 C C . ASN D 1 245 ? -40.25322 -34.06258 36.72827 1.000 16.12261 279 ASN D C 1
ATOM 16356 O O . ASN D 1 245 ? -39.83921 -34.03188 37.89536 1.000 16.54432 279 ASN D O 1
ATOM 16367 N N . LEU D 1 246 ? -39.53814 -33.56399 35.71335 1.000 15.62641 280 LEU D N 1
ATOM 16368 C CA . LEU D 1 246 ? -38.23334 -32.96515 35.96544 1.000 15.23431 280 LEU D CA 1
ATOM 16369 C C . LEU D 1 246 ? -38.37093 -31.71752 36.83943 1.000 15.15087 280 LEU D C 1
ATOM 16370 O O . LEU D 1 246 ? -37.61475 -31.52850 37.80304 1.000 15.49946 280 LEU D O 1
ATOM 16386 N N . ALA D 1 247 ? -39.36492 -30.86714 36.54271 1.000 15.09211 281 ALA D N 1
ATOM 16387 C CA . ALA D 1 247 ? -39.54601 -29.62841 37.28893 1.000 16.20424 281 ALA D CA 1
ATOM 16388 C C . ALA D 1 247 ? -39.92065 -29.90687 38.73649 1.000 16.19054 281 ALA D C 1
ATOM 16389 O O . ALA D 1 247 ? -39.37026 -29.29074 39.65552 1.000 16.20430 281 ALA D O 1
ATOM 16396 N N . THR D 1 248 ? -40.85707 -30.83445 38.96592 1.000 15.09193 282 THR D N 1
ATOM 16397 C CA . THR D 1 248 ? -41.22846 -31.13740 40.34925 1.000 17.16718 282 THR D CA 1
ATOM 16398 C C . THR D 1 248 ? -40.06277 -31.75131 41.12597 1.000 16.37137 282 THR D C 1
ATOM 16399 O O . THR D 1 248 ? -39.86484 -31.44391 42.30521 1.000 16.43757 282 THR D O 1
ATOM 16410 N N . PHE D 1 249 ? -39.25959 -32.61502 40.48475 1.000 15.59460 283 PHE D N 1
ATOM 16411 C CA . PHE D 1 249 ? -38.04414 -33.08976 41.14964 1.000 17.08458 283 PHE D CA 1
ATOM 16412 C C . PHE D 1 249 ? -37.15163 -31.93063 41.57660 1.000 15.30488 283 PHE D C 1
ATOM 16413 O O . PHE D 1 249 ? -36.77709 -31.82622 42.74133 1.000 15.47583 283 PHE D O 1
ATOM 16430 N N . LEU D 1 250 ? -36.83180 -31.02610 40.64734 1.000 14.46031 284 LEU D N 1
ATOM 16431 C CA . LEU D 1 250 ? -35.91864 -29.93550 40.95873 1.000 14.48358 284 LEU D CA 1
ATOM 16432 C C . LEU D 1 250 ? -36.45891 -29.01837 42.04323 1.000 16.50915 284 LEU D C 1
ATOM 16433 O O . LEU D 1 250 ? -35.68374 -28.41953 42.79583 1.000 16.46276 284 LEU D O 1
ATOM 16449 N N . CYS D 1 251 ? -37.77356 -28.88075 42.14990 1.000 15.46623 285 CYS D N 1
ATOM 16450 C CA . CYS D 1 251 ? -38.36762 -28.01019 43.16032 1.000 15.82336 285 CYS D CA 1
ATOM 16451 C C . CYS D 1 251 ? -38.69331 -28.73052 44.46488 1.000 15.34527 285 CYS D C 1
ATOM 16452 O O . CYS D 1 251 ? -39.24701 -28.09928 45.37617 1.000 18.18993 285 CYS D O 1
ATOM 16460 N N . SER D 1 252 ? -38.38158 -30.02041 44.55971 1.000 15.93252 286 SER D N 1
ATOM 16461 C CA . SER D 1 252 ? -38.67051 -30.82829 45.72379 1.000 15.97156 286 SER D CA 1
ATOM 16462 C C . SER D 1 252 ? -37.46956 -30.88325 46.66351 1.000 15.80169 286 SER D C 1
ATOM 16463 O O . SER D 1 252 ? -36.33073 -30.61156 46.27650 1.000 16.87569 286 SER D O 1
ATOM 16471 N N . ASP D 1 253 ? -37.73304 -31.30394 47.90310 1.000 17.38765 287 ASP D N 1
ATOM 16472 C CA . ASP D 1 253 ? -36.66598 -31.40753 48.89096 1.000 17.74406 287 ASP D CA 1
ATOM 16473 C C . ASP D 1 253 ? -35.65732 -32.50834 48.55164 1.000 17.66372 287 ASP D C 1
ATOM 16474 O O . ASP D 1 253 ? -34.55340 -32.50302 49.10276 1.000 17.92046 287 ASP D O 1
ATOM 16483 N N . TYR D 1 254 ? -36.00953 -33.43629 47.65501 1.000 16.83540 288 TYR D N 1
ATOM 16484 C CA . TYR D 1 254 ? -35.05223 -34.42423 47.18707 1.000 16.10985 288 TYR D CA 1
ATOM 16485 C C . TYR D 1 254 ? -33.91082 -33.78646 46.40909 1.000 16.55252 288 TYR D C 1
ATOM 16486 O O . TYR D 1 254 ? -32.86120 -34.42509 46.22763 1.000 17.72798 288 TYR D O 1
ATOM 16504 N N . ALA D 1 255 ? -34.10278 -32.57026 45.91026 1.000 16.34067 289 ALA D N 1
ATOM 16505 C CA . ALA D 1 255 ? -33.10640 -31.82782 45.15971 1.000 15.84440 289 ALA D CA 1
ATOM 16506 C C . ALA D 1 255 ? -32.55702 -30.64094 45.94631 1.000 14.88620 289 ALA D C 1
ATOM 16507 O O . ALA D 1 255 ? -32.09381 -29.66462 45.35741 1.000 15.75660 289 ALA D O 1
ATOM 16514 N N . SER D 1 256 ? -32.57172 -30.72286 47.28380 1.000 15.77673 290 SER D N 1
ATOM 16515 C CA . SER D 1 256 ? -32.16436 -29.59281 48.11400 1.000 15.39036 290 SER D CA 1
ATOM 16516 C C . SER D 1 256 ? -30.68666 -29.23256 47.99342 1.000 16.14809 290 SER D C 1
ATOM 16517 O O . SER D 1 256 ? -30.30509 -28.15875 48.47236 1.000 17.37452 290 SER D O 1
ATOM 16525 N N . TRP D 1 257 ? -29.85850 -30.07075 47.36099 1.000 15.31566 291 TRP D N 1
ATOM 16526 C CA . TRP D 1 257 ? -28.46242 -29.73361 47.10167 1.000 14.77151 291 TRP D CA 1
ATOM 16527 C C . TRP D 1 257 ? -28.21141 -29.43300 45.62579 1.000 15.15347 291 TRP D C 1
ATOM 16528 O O . TRP D 1 257 ? -27.05389 -29.32627 45.21922 1.000 16.46726 291 TRP D O 1
ATOM 16549 N N . ILE D 1 258 ? -29.26514 -29.30850 44.81621 1.000 14.47263 292 ILE D N 1
ATOM 16550 C CA . ILE D 1 258 ? -29.14999 -28.93599 43.40678 1.000 14.14423 292 ILE D CA 1
ATOM 16551 C C . ILE D 1 258 ? -29.43271 -27.44316 43.32514 1.000 15.02539 292 ILE D C 1
ATOM 16552 O O . ILE D 1 258 ? -30.53329 -26.97424 43.64716 1.000 15.00956 292 ILE D O 1
ATOM 16568 N N . ASN D 1 259 ? -28.43889 -26.68684 42.87393 1.000 14.69842 293 ASN D N 1
ATOM 16569 C CA . ASN D 1 259 ? -28.50460 -25.22761 42.96114 1.000 14.12374 293 ASN D CA 1
ATOM 16570 C C . ASN D 1 259 ? -27.54228 -24.67638 41.92444 1.000 14.70270 293 ASN D C 1
ATOM 16571 O O . ASN D 1 259 ? -26.39510 -25.13360 41.83056 1.000 15.11472 293 ASN D O 1
ATOM 16582 N N . GLY D 1 260 ? -28.01795 -23.73331 41.11711 1.000 14.07361 294 GLY D N 1
ATOM 16583 C CA . GLY D 1 260 ? -27.22650 -23.20572 40.03023 1.000 14.24980 294 GLY D CA 1
ATOM 16584 C C . GLY D 1 260 ? -27.09455 -24.11575 38.84524 1.000 15.94430 294 GLY D C 1
ATOM 16585 O O . GLY D 1 260 ? -26.27434 -23.83578 37.95152 1.000 17.46623 294 GLY D O 1
ATOM 16589 N N . ALA D 1 261 ? -27.88469 -25.18015 38.77966 1.000 14.40426 295 ALA D N 1
ATOM 16590 C CA . ALA D 1 261 ? -27.79684 -26.14286 37.69754 1.000 16.25141 295 ALA D CA 1
ATOM 16591 C C . ALA D 1 261 ? -28.60810 -25.69844 36.49227 1.000 14.91616 295 ALA D C 1
ATOM 16592 O O . ALA D 1 261 ? -29.61998 -25.00021 36.61452 1.000 15.12204 295 ALA D O 1
ATOM 16599 N N . VAL D 1 262 ? -28.13607 -26.09729 35.31588 1.000 15.77212 296 VAL D N 1
ATOM 16600 C CA . VAL D 1 262 ? -28.79485 -25.82414 34.04568 1.000 16.30987 296 VAL D CA 1
ATOM 16601 C C . VAL D 1 262 ? -28.93748 -27.16903 33.33950 1.000 19.87508 296 VAL D C 1
ATOM 16602 O O . VAL D 1 262 ? -27.92896 -27.75464 32.93814 1.000 24.16769 296 VAL D O 1
ATOM 16615 N N . ILE D 1 263 ? -30.17117 -27.64334 33.14207 1.000 14.44094 297 ILE D N 1
ATOM 16616 C CA . ILE D 1 263 ? -30.43282 -28.98819 32.64983 1.000 16.09222 297 ILE D CA 1
ATOM 16617 C C . ILE D 1 263 ? -31.14754 -28.91905 31.30953 1.000 14.38610 297 ILE D C 1
ATOM 16618 O O . ILE D 1 263 ? -32.26809 -28.39629 31.23180 1.000 14.70168 297 ILE D O 1
ATOM 16634 N N . ARG D 1 264 ? -30.53442 -29.51746 30.27982 1.000 14.47518 298 ARG D N 1
ATOM 16635 C CA . ARG D 1 264 ? -31.21449 -29.68507 28.99966 1.000 14.70259 298 ARG D CA 1
ATOM 16636 C C . ARG D 1 264 ? -32.27476 -30.77503 29.07290 1.000 13.78178 298 ARG D C 1
ATOM 16637 O O . ARG D 1 264 ? -32.01566 -31.89258 29.52823 1.000 15.10808 298 ARG D O 1
ATOM 16658 N N . PHE D 1 265 ? -33.46263 -30.44391 28.58995 1.000 13.77630 299 PHE D N 1
ATOM 16659 C CA . PHE D 1 265 ? -34.59931 -31.35077 28.48372 1.000 15.38838 299 PHE D CA 1
ATOM 16660 C C . PHE D 1 265 ? -34.98794 -31.29539 27.01188 1.000 13.51663 299 PHE D C 1
ATOM 16661 O O . PHE D 1 265 ? -35.82741 -30.48070 26.61659 1.000 14.45831 299 PHE D O 1
ATOM 16678 N N . ASP D 1 266 ? -34.32281 -32.11431 26.17690 1.000 14.15619 300 ASP D N 1
ATOM 16679 C CA . ASP D 1 266 ? -34.38044 -31.86363 24.74356 1.000 13.96504 300 ASP D CA 1
ATOM 16680 C C . ASP D 1 266 ? -34.23392 -33.09584 23.86544 1.000 15.04241 300 ASP D C 1
ATOM 16681 O O . ASP D 1 266 ? -34.02968 -32.94166 22.65121 1.000 15.65827 300 ASP D O 1
ATOM 16690 N N . GLY D 1 267 ? -34.33692 -34.29250 24.41512 1.000 15.96704 301 GLY D N 1
ATOM 16691 C CA . GLY D 1 267 ? -34.21963 -35.50862 23.63738 1.000 15.24708 301 GLY D CA 1
ATOM 16692 C C . GLY D 1 267 ? -32.86878 -35.68803 22.96207 1.000 14.36522 301 GLY D C 1
ATOM 16693 O O . GLY D 1 267 ? -32.73729 -36.53539 22.06429 1.000 16.26354 301 GLY D O 1
ATOM 16697 N N . GLY D 1 268 ? -31.85466 -34.92563 23.38679 1.000 14.75607 302 GLY D N 1
ATOM 16698 C CA . GLY D 1 268 ? -30.55630 -34.90444 22.74102 1.000 14.90046 302 GLY D CA 1
ATOM 16699 C C . GLY D 1 268 ? -30.41834 -33.87737 21.61896 1.000 13.87414 302 GLY D C 1
ATOM 16700 O O . GLY D 1 268 ? -29.38376 -33.85133 20.95129 1.000 15.66771 302 GLY D O 1
ATOM 16704 N N . GLU D 1 269 ? -31.43350 -33.03757 21.39809 1.000 14.91883 303 GLU D N 1
ATOM 16705 C CA . GLU D 1 269 ? -31.40222 -32.15595 20.24850 1.000 15.02368 303 GLU D CA 1
ATOM 16706 C C . GLU D 1 269 ? -30.15234 -31.27589 20.24574 1.000 14.71728 303 GLU D C 1
ATOM 16707 O O . GLU D 1 269 ? -29.52102 -31.09486 19.19801 1.000 14.98081 303 GLU D O 1
ATOM 16719 N N . GLU D 1 270 ? -29.81728 -30.65516 21.37890 1.000 15.12299 304 GLU D N 1
ATOM 16720 C CA . GLU D 1 270 ? -28.73470 -29.68685 21.35083 1.000 14.15929 304 GLU D CA 1
ATOM 16721 C C . GLU D 1 270 ? -27.39540 -30.33906 21.03685 1.000 14.17743 304 GLU D C 1
ATOM 16722 O O . GLU D 1 270 ? -26.59700 -29.78823 20.28652 1.000 15.60611 304 GLU D O 1
ATOM 16734 N N . VAL D 1 271 ? -27.10841 -31.50216 21.62334 1.000 14.70017 305 VAL D N 1
ATOM 16735 C CA . VAL D 1 271 ? -25.83734 -32.14892 21.28765 1.000 14.94634 305 VAL D CA 1
ATOM 16736 C C . VAL D 1 271 ? -25.82505 -32.57964 19.82339 1.000 14.21585 305 VAL D C 1
ATOM 16737 O O . VAL D 1 271 ? -24.77666 -32.54632 19.15704 1.000 16.03205 305 VAL D O 1
ATOM 16750 N N . PHE D 1 272 ? -26.97812 -32.97769 19.28289 1.000 15.07068 306 PHE D N 1
ATOM 16751 C CA . PHE D 1 272 ? -27.02726 -33.31398 17.86832 1.000 13.80190 306 PHE D CA 1
ATOM 16752 C C . PHE D 1 272 ? -26.73980 -32.09237 17.00566 1.000 14.78110 306 PHE D C 1
ATOM 16753 O O . PHE D 1 272 ? -25.88315 -32.12853 16.10877 1.000 16.64745 306 PHE D O 1
ATOM 16770 N N . LEU D 1 273 ? -27.44825 -30.99755 17.26464 1.000 14.86472 307 LEU D N 1
ATOM 16771 C CA . LEU D 1 273 ? -27.28101 -29.78163 16.48386 1.000 15.88991 307 LEU D CA 1
ATOM 16772 C C . LEU D 1 273 ? -25.84687 -29.30106 16.52061 1.000 15.84307 307 LEU D C 1
ATOM 16773 O O . LEU D 1 273 ? -25.28263 -28.90266 15.49117 1.000 16.39923 307 LEU D O 1
ATOM 16789 N N . SER D 1 274 ? -25.24588 -29.31099 17.71017 1.000 16.19339 308 SER D N 1
ATOM 16790 C CA . SER D 1 274 ? -23.97973 -28.61719 17.93499 1.000 16.07483 308 SER D CA 1
ATOM 16791 C C . SER D 1 274 ? -22.76132 -29.38632 17.44377 1.000 18.53364 308 SER D C 1
ATOM 16792 O O . SER D 1 274 ? -21.69356 -28.78418 17.32809 1.000 19.50424 308 SER D O 1
ATOM 16800 N N . GLY D 1 275 ? -22.87247 -30.68018 17.19752 1.000 15.61673 309 GLY D N 1
ATOM 16801 C CA . GLY D 1 275 ? -21.68934 -31.43344 16.78502 1.000 15.60264 309 GLY D CA 1
ATOM 16802 C C . GLY D 1 275 ? -21.40527 -31.40564 15.30369 1.000 16.03039 309 GLY D C 1
ATOM 16803 O O . GLY D 1 275 ? -22.25539 -31.77529 14.48627 1.000 18.87348 309 GLY D O 1
ATOM 16807 N N . GLU D 1 276 ? -20.18025 -31.00070 14.95521 1.000 16.87477 310 GLU D N 1
ATOM 16808 C CA . GLU D 1 276 ? -19.80822 -30.70025 13.58139 1.000 17.45288 310 GLU D CA 1
ATOM 16809 C C . GLU D 1 276 ? -20.08360 -31.83612 12.60567 1.000 17.79834 310 GLU D C 1
ATOM 16810 O O . GLU D 1 276 ? -20.42299 -31.58349 11.44566 1.000 19.29118 310 GLU D O 1
ATOM 16822 N N . PHE D 1 277 ? -19.90437 -33.08778 13.02471 1.000 17.08438 311 PHE D N 1
ATOM 16823 C CA . PHE D 1 277 ? -20.01887 -34.21543 12.09801 1.000 17.54457 311 PHE D CA 1
ATOM 16824 C C . PHE D 1 277 ? -21.25798 -35.06232 12.30860 1.000 18.68571 311 PHE D C 1
ATOM 16825 O O . PHE D 1 277 ? -21.37220 -36.12706 11.69611 1.000 19.69910 311 PHE D O 1
ATOM 16842 N N . ASN D 1 278 ? -22.21996 -34.59010 13.10473 1.000 20.60285 312 ASN D N 1
ATOM 16843 C CA . ASN D 1 278 ? -23.40323 -35.39934 13.38436 1.000 18.82477 312 ASN D CA 1
ATOM 16844 C C . ASN D 1 278 ? -24.25623 -35.62098 12.14901 1.000 20.92973 312 ASN D C 1
ATOM 16845 O O . ASN D 1 278 ? -24.99416 -36.61518 12.09391 1.000 21.21471 312 ASN D O 1
ATOM 16856 N N . SER D 1 279 ? -24.14799 -34.74879 11.14797 1.000 20.96615 313 SER D N 1
ATOM 16857 C CA . SER D 1 279 ? -24.91451 -34.95841 9.92801 1.000 24.25306 313 SER D CA 1
ATOM 16858 C C . SER D 1 279 ? -24.49015 -36.21563 9.18242 1.000 23.47184 313 SER D C 1
ATOM 16859 O O . SER D 1 279 ? -25.21349 -36.64574 8.27804 1.000 25.19828 313 SER D O 1
ATOM 16867 N N . LEU D 1 280 ? -23.35059 -36.82168 9.54068 1.000 22.46818 314 LEU D N 1
ATOM 16868 C CA . LEU D 1 280 ? -22.92208 -38.05072 8.88376 1.000 23.74807 314 LEU D CA 1
ATOM 16869 C C . LEU D 1 280 ? -23.79043 -39.23416 9.28098 1.000 23.12552 314 LEU D C 1
ATOM 16870 O O . LEU D 1 280 ? -23.54389 -40.35784 8.81746 1.000 24.17892 314 LEU D O 1
ATOM 16886 N N . LYS D 1 281 ? -24.80791 -39.00380 10.11223 1.000 21.70475 315 LYS D N 1
ATOM 16887 C CA . LYS D 1 281 ? -25.77970 -40.06249 10.33511 1.000 22.55479 315 LYS D CA 1
ATOM 16888 C C . LYS D 1 281 ? -26.41801 -40.52656 9.03957 1.000 25.33831 315 LYS D C 1
ATOM 16889 O O . LYS D 1 281 ? -26.91179 -41.64594 8.98917 1.000 25.75485 315 LYS D O 1
ATOM 16908 N N . LYS D 1 282 ? -26.42558 -39.69824 7.99546 1.000 22.79454 316 LYS D N 1
ATOM 16909 C CA . LYS D 1 282 ? -27.03280 -40.11018 6.73672 1.000 24.85066 316 LYS D CA 1
ATOM 16910 C C . LYS D 1 282 ? -26.17859 -41.09467 5.94402 1.000 26.08531 316 LYS D C 1
ATOM 16911 O O . LYS D 1 282 ? -26.67092 -41.68507 4.97728 1.000 29.95136 316 LYS D O 1
ATOM 16930 N N . VAL D 1 283 ? -24.90579 -41.25440 6.29514 1.000 26.11216 317 VAL D N 1
ATOM 16931 C CA . VAL D 1 283 ? -24.04149 -42.15586 5.54342 1.000 28.79366 317 VAL D CA 1
ATOM 16932 C C . VAL D 1 283 ? -24.50416 -43.58532 5.78839 1.000 26.75357 317 VAL D C 1
ATOM 16933 O O . VAL D 1 283 ? -24.75729 -43.97804 6.93271 1.000 26.81786 317 VAL D O 1
ATOM 16946 N N . THR D 1 284 ? -24.62451 -44.36396 4.71307 1.000 29.39519 318 THR D N 1
ATOM 16947 C CA . THR D 1 284 ? -25.16464 -45.70618 4.82005 1.000 30.33333 318 THR D CA 1
ATOM 16948 C C . THR D 1 284 ? -24.08472 -46.70733 5.22155 1.000 31.46681 318 THR D C 1
ATOM 16949 O O . THR D 1 284 ? -22.88370 -46.45939 5.08219 1.000 31.37441 318 THR D O 1
ATOM 16960 N N . LYS D 1 285 ? -24.54066 -47.87857 5.67749 1.000 32.87159 319 LYS D N 1
ATOM 16961 C CA . LYS D 1 285 ? -23.61780 -48.96195 5.98855 1.000 34.48171 319 LYS D CA 1
ATOM 16962 C C . LYS D 1 285 ? -22.69082 -49.24669 4.81636 1.000 34.58013 319 LYS D C 1
ATOM 16963 O O . LYS D 1 285 ? -21.48522 -49.45428 5.00112 1.000 34.26445 319 LYS D O 1
ATOM 16982 N N . GLU D 1 286 ? -23.24461 -49.28868 3.60076 1.000 34.99987 320 GLU D N 1
ATOM 16983 C CA . GLU D 1 286 ? -22.44317 -49.64683 2.43293 1.000 40.36355 320 GLU D CA 1
ATOM 16984 C C . GLU D 1 286 ? -21.39436 -48.58481 2.13952 1.000 38.01626 320 GLU D C 1
ATOM 16985 O O . GLU D 1 286 ? -20.25401 -48.91106 1.79688 1.000 37.21272 320 GLU D O 1
ATOM 16997 N N . GLU D 1 287 ? -21.74541 -47.30718 2.31229 1.000 34.31350 321 GLU D N 1
ATOM 16998 C CA . GLU D 1 287 ? -20.75522 -46.24781 2.15519 1.000 35.98718 321 GLU D CA 1
ATOM 16999 C C . GLU D 1 287 ? -19.63589 -46.37723 3.17926 1.000 39.91511 321 GLU D C 1
ATOM 17000 O O . GLU D 1 287 ? -18.45782 -46.21782 2.84024 1.000 38.62134 321 GLU D O 1
ATOM 17012 N N . TRP D 1 288 ? -19.97412 -46.66373 4.44047 1.000 38.15749 322 TRP D N 1
ATOM 17013 C CA . TRP D 1 288 ? -18.92263 -46.83364 5.43604 1.000 39.10091 322 TRP D CA 1
ATOM 17014 C C . TRP D 1 288 ? -18.03018 -48.02729 5.10474 1.000 45.94535 322 TRP D C 1
ATOM 17015 O O . TRP D 1 288 ? -16.80657 -47.95861 5.26780 1.000 42.63964 322 TRP D O 1
ATOM 17036 N N . ASP D 1 289 ? -18.62453 -49.13755 4.65864 1.000 39.96127 323 ASP D N 1
ATOM 17037 C CA . ASP D 1 289 ? -17.82174 -50.29950 4.28775 1.000 49.52080 323 ASP D CA 1
ATOM 17038 C C . ASP D 1 289 ? -16.81139 -49.92781 3.21272 1.000 54.92412 323 ASP D C 1
ATOM 17039 O O . ASP D 1 289 ? -15.62867 -50.27849 3.29941 1.000 56.56904 323 ASP D O 1
ATOM 17048 N N . ILE D 1 290 ? -17.27483 -49.22141 2.17810 1.000 44.36231 324 ILE D N 1
ATOM 17049 C CA . ILE D 1 290 ? -16.39987 -48.82379 1.07796 1.000 51.72067 324 ILE D CA 1
ATOM 17050 C C . ILE D 1 290 ? -15.14867 -48.15264 1.62155 1.000 49.54255 324 ILE D C 1
ATOM 17051 O O . ILE D 1 290 ? -14.02516 -48.45218 1.20137 1.000 61.71732 324 ILE D O 1
ATOM 17067 N N . ILE D 1 291 ? -15.32126 -47.24561 2.57255 1.000 54.14873 325 ILE D N 1
ATOM 17068 C CA . ILE D 1 291 ? -14.17790 -46.71463 3.29688 1.000 49.33551 325 ILE D CA 1
ATOM 17069 C C . ILE D 1 291 ? -13.70428 -47.82631 4.24236 1.000 51.55377 325 ILE D C 1
ATOM 17070 O O . ILE D 1 291 ? -12.51072 -48.04650 4.42500 1.000 56.34150 325 ILE D O 1
#

Solvent-accessible surface area: 37230 Å² total; per-residue (Å²): 144,90,55,14,118,27,10,143,59,3,103,42,38,90,145,49,1,8,36,117,88,23,2,131,75,58,14,0,2,0,2,11,0,3,83,39,38,0,58,14,0,0,23,14,0,0,59,5,20,0,41,0,0,0,0,25,135,80,56,107,59,0,128,64,6,8,115,80,0,26,81,130,33,68,45,126,18,38,26,10,112,3,36,10,75,61,39,106,48,2,75,89,5,0,81,71,0,43,179,55,23,20,36,2,46,2,0,0,9,23,22,51,24,78,88,72,12,3,0,35,70,6,75,56,103,14,0,80,40,2,5,16,15,2,1,6,0,10,0,8,2,1,4,27,1,0,63,37,1,36,180,34,148,96,19,11,7,4,2,2,9,6,10,3,14,1,98,14,1,0,0,2,1,0,4,1,0,0,0,20,8,0,4,4,0,0,4,29,0,0,0,9,5,0,0,78,55,0,0,8,1,2,1,0,3,14,9,20,40,118,99,119,115,45,1,90,43,3,8,0,0,8,13,0,26,68,58,2,0,0,1,1,0,1,1,2,6,2,67,34,1,5,0,1,1,2,0,22,0,37,2,0,0,0,0,15,5,24,17,11,2,7,31,3,46,4,85,117,17,62,132,105,84,9,63,138,95,149,149,86,57,18,119,27,11,125,53,3,102,40,44,91,151,29,1,7,44,121,76,34,4,124,74,68,12,0,2,0,2,11,0,3,83,39,40,0,61,14,0,0,24,13,0,0,66,5,12,0,47,0,0,0,0,26,134,79,52,106,58,0,111,61,5,7,117,76,0,32,96,141,36,71,45,141,18,41,25,8,112,3,37,10,75,60,38,105,47,2,73,88,5,1,81,68,0,43,173,50,22,21,42,2,49,2,0,1,9,22,23,52,23,80,89,59,15,4,0,34,74,6,74,53,106,14,0,77,42,2,5,15,14,2,2,4,0,9,0,7,2,1,6,27,0,0,59,23,0,45,148,29,150,97,18,11,7,4,2,2,8,6,8,3,14,0,78,15,1,0,0,2,1,0,3,1,0,0,0,20,8,0,4,3,0,0,4,23,0,0,0,8,5,0,2,87,54,1,0,9,0,1,0,0,2,12,10,21,40,155,104,179,70,62,88,53,18,5,91,39,3,7,0,0,7,18,0,23,65,59,2,0,0,1,1,0,1,1,2,6,3,74,32,0,5,0,1,0,0,0,16,1,37,2,0,0,0,0,15,5,24,17,10,2,8,32,3,53,40,85,130,24,66,142,113,84,8,74,146,97,138,147,82,69,25,105,23,18,121,63,2,120,50,44,88,158,46,2,8,39,113,91,28,3,111,74,61,13,0,2,0,2,13,0,3,83,33,35,0,60,14,0,0,22,12,0,0,52,4,8,0,46,0,0,0,1,26,139,75,52,109,58,0,130,60,6,7,105,87,2,31,86,139,32,70,39,138,18,38,27,22,112,3,39,10,84,59,24,113,48,1,77,93,5,1,75,71,0,41,175,56,22,20,41,2,46,2,0,1,9,23,22,53,22,80,91,69,15,4,0,34,98,4,76,48,112,14,0,64,42,3,4,16,17,2,1,8,0,10,0,9,2,1,8,24,0,0,59,16,0,43,153,33,147,96,17,12,7,4,2,2,6,6,9,3,14,0,90,15,1,0,0,1,0,0,3,2,0,0,0,18,8,0,4,5,1,0,4,30,0,0,0,8,4,0,2,82,55,1,0,8,1,1,1,0,3,13,10,20,23,126,143,182,49,130,89,16,7,90,42,4,8,0,0,9,14,0,20,52,59,2,0,0,1,1,0,1,2,2,7,2,71,27,1,6,0,1,1,0,0,22,1,36,2,0,0,0,0,16,5,24,17,10,3,6,26,2,34,16,89,110,32,62,133,107,95,36,80,140,182,230,76,15,119,24,15,150,63,3,104,42,34,87,147,46,1,7,39,116,89,26,4,130,73,62,13,0,3,0,1,11,0,3,82,41,35,0,56,13,0,0,39,12,0,0,66,4,21,0,43,0,0,0,1,27,140,79,51,106,58,0,126,64,5,8,108,94,5,31,81,180,34,70,46,132,17,38,26,9,112,3,41,11,79,59,20,111,49,2,76,94,4,1,76,60,0,42,168,54,24,19,38,2,48,2,0,0,9,22,22,53,23,78,90,76,15,4,0,37,99,5,75,48,111,14,0,78,35,4,4,16,17,2,1,12,0,10,0,8,2,1,9,25,1,0,38,30,0,44,159,37,123,96,18,11,7,4,2,2,8,5,9,3,14,0,93,16,1,0,0,2,0,1,4,1,0,0,0,20,8,0,4,6,0,0,4,22,0,0,0,8,5,0,2,85,53,1,0,7,0,2,0,0,3,13,10,20,28,129,146,257,38,92,152,66,11,12,91,40,3,7,0,0,8,16,0,19,50,57,2,0,0,1,1,0,1,1,2,6,2,71,31,1,6,0,1,0,0,0,23,0,36,2,0,0,0,0,16,5,21,17,10,2,8,32,3,46,35,83,121,30,65,131,106,84,23,69,149,154

Radius of gyration: 28.23 Å; Cα contacts (8 Å, |Δi|>4): 2884; chains: 4; bounding box: 82×82×69 Å

Organism: Mus musculus (NCBI:txid10090)

Sequence (1117 aa):
SKDAPQSKFFQPVLKPMLPPDAFQGKVAFITGGGTGLGKAMTTFLSTLGAQCVIASRNIDVLKATAEEISSKTGNKVHHAIRCDVRDPDMVHNTVLELIKVAGHPDVVINNAAGNFISPSERLTPNGWKTITDIVLNGTAYVTLEIGKQLIKAQKGAAFLAITTIYAESGSGFVMPSSSAKSGVEAMNKSLAAEWGRYGMRFNIIIQPGPIKEKEMIDRIPCGRLGTMEELANLATFLCSDYASWINGAVIRFDGGEEVFLSSGEFNSLKKVTKEEWDIIESKDAPQSKFFQPVLKPMLPPDAFQGKVAFITGGGTGLGKAMTTFLSTLGAQCVIASRNIDVLKATAEEISSKTGNKVHAIRCDVRDPDMVHNTVLELIKVAGHPDVVINNAAGNFISPSERLTPNGWKTITDIVLNGTAYVTLEIGKQLIKAQKGAAFLAITTIYAESGSGFVMPSSSAKSGVEAMNKSLAAEWGRYGMRFNIIQPGPIKGRFEKEMIDRIPCGRLGTMEELANLATFLCSDYASWINGAVIRFDGGEEVFLSGEFNSLKKVTKEEWDIIESKDAPQSKFFQPVLKPMLPPDAFQGKVAFITGGGTGLGKAMTTFLSTLGAQCVIASRNIDVLKATAEEISSKTGNKVHAIRCDVRDPDMVHNTVLELIKVAGHPDVVINNAAGNFISPSERLTPNGWKTITDDIVLNGTAYVTLEIGKQLIKAQKGAAFLAITTIYAESGSGFVMPSSSAKSGVEAMNKSLAAEWGRYGMRFNIIQPGPIKTFEKEMIDRIPCGRLGTMEELANLATFLCSDYASWINGAVIRFDGGEEVFLSGEFNSLKKVTKEEWDIIKDAPQSKFFQPVLKPMLPPDAFQGKVAFITGGGTGLGKAMTTFLSTLGAQCVIASRNIDVLKATAEEISSKTGNKVHAIRCDVRDPDMVHNTVLELIKVAGHPDVVINNAAGNFISPSERLTPNGWKTITDIVLNGTAYVTLEIGKQLIKAQKGAAFLAITTIYAESGSGFVMPSSSAKSGVEAMNKSLAAEWGRYGMRFNIIIQPGPIKTRFEKEMIDRIPCGRLGTMEELANLATFLCSDYASWINGAVIRFDGGEEVFLSGEFNSLKKVTKEEWDII

Secondary structure (DSSP, 8-state):
----GGGGGS----S--S-TTTTTT-EEEEETTTSHHHHHHHHHHHHTT-EEEEEES-HHHHHHHHHHHHHHHSS-EEEEE--TT-HHHHHHHHHHHHHHT-S-SEEEE---------GGG--HHHHHHHHIIIIIHHHHHHHHHHHHHHHHT--EEEEEE--HHHHH--TTSHHHHHHHHHHHHHHHHHHHHHGGGTEEEEEEEE--B--HHHHTT-TTSS-B-HHHHHHHHHHHHSGGGTT--S-EEEESTTHHHHHH-TTGGGGGS-HHHHHHH-/----GGGGGS----S--SPTTTTTT-EEEEETTTSHHHHHHHHHHHHTT-EEEEEES-HHHHHHHHHHHHHHHSS-EEEEE--TT-HHHHHHHHHHHHHHT-S-SEEEE---------GGG--HHHHHHHHIIIIIHHHHHHHHHHHHHHHHT--EEEEEE--HHHHH--TTSHHHHHHHHHHHHHHHHHHHHSGGGTEEEEEEEE--B--HHHHHHHHT-TTSS-B-HHHHHHHHHHHHSGGGTT--S-EEEESTTHHHHHH-TTGGGGG--HHHHHHH-/----GGGGGS----S--S-TTTTTT-EEEEETTTSHHHHHHHHHHHHTT-EEEEEES-HHHHHHHHHHHHHHHSS-EEEEE--TT-HHHHHHHHHHHHHHT-S-SEEEE---------GGG--HHHHHHHHIIIIIHHHHHHHHHHHHHHHHT--EEEEEE--HHHHH--TTSHHHHHHHHHHHHHHHHHHHHSGGGTEEEEEEEE--B---HHHHHTT-TTSS-B-HHHHHHHHHHHHSGGGTT--S-EEEESTTHHHHHH-TTGGGGGS-HHHHHT-/---GGGGGS----S--S-TTTTTT-EEEEETTTSHHHHHHHHHHHHTT-EEEEEES-HHHHHHHHHHHHHHHSS-EEEEE--TT-HHHHHHHHHHHHHHT-S-SEEEE---------GGG--HHHHHHHIIIIIIHHHHHHHHHHHHHHHHT--EEEEEE--HHHHH--TTSHHHHHHHHHHHHHHHHHHHHSGGGTEEEEEEEE--B---HHHHHHTT-TTSS-B-HHHHHHHHHHHTSGGGTT--S-EEEESTTHHHHHH-TTGGGGGS-HHHHHH-

Nearest PDB structures (foldseek):
  7ucw-assembly1_C  TM=1.004E+00  e=9.405E-58  Mus musculus
  1w6u-assembly1_D  TM=9.849E-01  e=7.349E-50  Homo sapiens
  4egf-assembly2_G  TM=9.433E-01  e=1.982E-23  Mycolicibacterium smegmatis MC2 155
  1gee-assembly1_A  TM=9.317E-01  e=1.705E-22  Priestia megaterium
  6won-assembly1_A  TM=9.236E-01  e=8.549E-20  Salmonella enterica subsp. enterica serovar Typhimurium str. LT2

InterPro domains:
  IPR002347 Short-chain dehydrogenase/reductase SDR [PF13561] (69-302)
  IPR002347 Short-chain dehydrogenase/reductase SDR [PR00081] (61-78)
  IPR002347 Short-chain dehydrogenase/reductase SDR [PR00081] (136-147)
  IPR002347 Short-chain dehydrogenase/reductase SDR [PR00081] (210-229)
  IPR002347 Short-chain dehydrogenase/reductase SDR [PR00081] (231-248)
  IPR002347 Short-chain dehydrogenase/reductase SDR [PR00081] (267-287)
  IPR036291 NAD(P)-binding domain superfamily [SSF51735] (58-302)

Foldseek 3Di:
DLFDPLLVVVDDDQDADDDLQLQAPFEEEFEVCLDDLNVLLVLSNLSSHYAYEYEEADQVSQVVSQCVSCVVRVHGYHYDYAQLLDLVSLLVSCVVSCVPPRQGQEYEYEFFDFDFDAPVPDDPVNLCVGLSRQQVSVVSNCVNSLVVLLVVLHAHEYEYEAALCLVVPDGRGRSSSVNSVNVLVVQLVCLVVCVVSHYAYEYEHEAAEPPSVQLVLAQSRHHHYSSVVSNVSCCCRGPVNSVPGSYYHYHYNCNVVSVPDPCSVCVPQDPVNVVVVD/DLFDPLLVVVDDDQDADDDALLQAPFEEEFEVLLDDLNVLLVLSNLQNHYAYEYEEADQVSQVVSQCVSCVVRVHGYHYDYAQLLDLVRLLVVCVVSCVPPRQHQEYEYEFFDFDFDAPVPDDVVNLCVGLSRQQVSVVSNVVSSLVVLLVVLHEHEYEYEAAPCLVVPDGRGRSSSVNSVNVLVVQLVCLVVCVVSRYFYEYEHEAAEDPPVLSVQLVQAQSRHHHYSSVVSNVSCCCRGPVNSVPGSYYHYHYNCNVVSVPDPCSVCVPQDPVNVVVVD/DLFDPLLVVVPDDQDADDDQQQQAPFEEEFEVCLDDLNVLLVLSNLRSHYAYEYEEADQVSQVVSQCVSCVVRVHGYHYDYAQLLDLVRLLVRCVVSCVPPRQGQEYEYEWFDFDFAAPVPDDPVNLCVRLSRQAVSVVSNVVSSLVVLLVVLHEHEYEYEAAPCLVVPDGRGRSSSVNSVNVLVVQLVCLVVCVVSRYAYEYEHEAAEPVVCSVVLVLALSRDHHYSSVVSNVSVCCRTPVNSVPGSYYHYHYNCNSVSVPDPCSVCVPQDPVNVVVD/DWDPLLVVVDDDQDADDDQQLQAPFEEEFEVLLDDLNVLLVLSNLRSHYAYEYEEADQVSQVVSQCVSCVVRVHGYHYDYAQLLDLVRLLVVCVVSCVPPRQGQEYEYEWFDFDFDAPVPDDPVNLCVRLSRQQVSVVSNVVSSLVVLQVVLHEHEYEYEAAPCLVVPDGRGRSSSVNSVNVLVVQLVCLVVCVVSRYAYEYEHEAAEPPVVQVVLLVLAQSGHHHYSSVVSNVSCCCRTPVNSVPGSYYHYHYNCNVVSVPDPCSVCVPPDPVNVVVD